Protein AF-0000000078893807 (afdb_homodimer)

Nearest PDB structures (foldseek):
  8wpg-assembly1_A  TM=8.635E-01  e=2.828E-44  Homo sapiens
  5fbk-assembly1_B  TM=8.452E-01  e=8.588E-43  Homo sapiens
  8wpu-assembly1_B  TM=8.422E-01  e=4.289E-43  Homo sapiens
  9c1p-assembly1_A  TM=8.501E-01  e=5.469E-42  Homo sapiens
  7m3e-assembly1_A  TM=8.649E-01  e=1.549E-41  Homo sapiens

Radius of gyration: 30.08 Å; Cα contacts (8 Å, |Δi|>4): 1904; chains: 2; bounding box: 73×76×82 Å

InterPro domains:
  IPR000068 GPCR, family 3, extracellular calcium-sensing receptor-related [PR00592] (181-202)
  IPR000068 GPCR, family 3, extracellular calcium-sensing receptor-related [PR00592] (246-261)
  IPR000068 GPCR, family 3, extracellular calcium-sensing receptor-related [PR00592] (381-398)
  IPR000337 GPCR, family 3 [PR00248] (7-19)
  IPR000337 GPCR, family 3 [PR00248] (107-133)
  IPR000337 GPCR, family 3 [PR00248] (140-159)
  IPR000337 GPCR, family 3 [PR00248] (159-175)
  IPR000337 GPCR, family 3 [PR00248] (175-192)
  IPR001828 Receptor, ligand binding region [PF01094] (32-438)
  IPR028082 Periplasmic binding protein-like I [SSF53822] (4-470)
  IPR050726 Metabotropic Glutamate Receptor [PTHR24060] (4-457)

Organism: Nematostella vectensis (NCBI:txid45351)

Structure (mmCIF, N/CA/C/O backbone):
data_AF-0000000078893807-model_v1
#
loop_
_entity.id
_entity.type
_entity.pdbx_description
1 polymer 'Receptor ligand binding region domain-containing protein'
#
loop_
_atom_site.group_PDB
_atom_site.id
_atom_site.type_symbol
_atom_site.label_atom_id
_atom_site.label_alt_id
_atom_site.label_comp_id
_atom_site.label_asym_id
_atom_site.label_entity_id
_atom_site.label_seq_id
_atom_site.pdbx_PDB_ins_code
_atom_site.Cartn_x
_atom_site.Cartn_y
_atom_site.Cartn_z
_atom_site.occupancy
_atom_site.B_iso_or_equiv
_atom_site.auth_seq_id
_atom_site.auth_comp_id
_atom_site.auth_asym_id
_atom_site.auth_atom_id
_atom_site.pdbx_PDB_model_num
ATOM 1 N N . SER A 1 1 ? -18.938 -17.406 -16.594 1 64.94 1 SER A N 1
ATOM 2 C CA . SER A 1 1 ? -19.125 -16.984 -15.203 1 64.94 1 SER A CA 1
ATOM 3 C C . SER A 1 1 ? -17.781 -16.609 -14.562 1 64.94 1 SER A C 1
ATOM 5 O O . SER A 1 1 ? -16.75 -17.188 -14.898 1 64.94 1 SER A O 1
ATOM 7 N N . ARG A 1 2 ? -17.906 -15.539 -13.648 1 78.19 2 ARG A N 1
ATOM 8 C CA . ARG A 1 2 ? -16.688 -15.117 -12.969 1 78.19 2 ARG A CA 1
ATOM 9 C C . ARG A 1 2 ? -16.5 -15.875 -11.656 1 78.19 2 ARG A C 1
ATOM 11 O O . ARG A 1 2 ? -15.5 -15.695 -10.969 1 78.19 2 ARG A O 1
ATOM 18 N N . THR A 1 3 ? -17.531 -16.688 -11.445 1 87.56 3 THR A N 1
ATOM 19 C CA . THR A 1 3 ? -17.484 -17.391 -10.172 1 87.56 3 THR A CA 1
ATOM 20 C C . THR A 1 3 ? -18.109 -18.781 -10.297 1 87.56 3 THR A C 1
ATOM 22 O O . THR A 1 3 ? -18.953 -19 -11.172 1 87.56 3 THR A O 1
ATOM 25 N N . PHE A 1 4 ? -17.656 -19.781 -9.617 1 88 4 PHE A N 1
ATOM 26 C CA . PHE A 1 4 ? -18.375 -21.016 -9.352 1 88 4 PHE A CA 1
ATOM 27 C C . PHE A 1 4 ? -18.172 -21.469 -7.91 1 88 4 PHE A C 1
ATOM 29 O O . PHE A 1 4 ? -17.281 -20.984 -7.223 1 88 4 PHE A O 1
ATOM 36 N N . PHE A 1 5 ? -19.125 -22.188 -7.414 1 91.06 5 PHE A N 1
ATOM 37 C CA . PHE A 1 5 ? -19.109 -22.5 -5.988 1 91.06 5 PHE A CA 1
ATOM 38 C C . PHE A 1 5 ? -19.672 -23.891 -5.727 1 91.06 5 PHE A C 1
ATOM 40 O O . PHE A 1 5 ? -20.344 -24.469 -6.586 1 91.06 5 PHE A O 1
ATOM 47 N N . GLN A 1 6 ? -19.297 -24.391 -4.738 1 93 6 GLN A N 1
ATOM 48 C CA . GLN A 1 6 ? -19.844 -25.609 -4.133 1 93 6 GLN A CA 1
ATOM 49 C C . GLN A 1 6 ? -20.062 -25.422 -2.633 1 93 6 GLN A C 1
ATOM 51 O O . GLN A 1 6 ? -19.156 -25 -1.917 1 93 6 GLN A O 1
ATOM 56 N N . SER A 1 7 ? -21.188 -25.734 -2.17 1 91.75 7 SER A N 1
ATOM 57 C CA . SER A 1 7 ? -21.547 -25.531 -0.769 1 91.75 7 SER A CA 1
ATOM 58 C C . SER A 1 7 ? -20.922 -26.594 0.12 1 91.75 7 SER A C 1
ATOM 60 O O . SER A 1 7 ? -20.672 -27.719 -0.329 1 91.75 7 SER A O 1
ATOM 62 N N . GLY A 1 8 ? -20.547 -26.266 1.304 1 94.12 8 GLY A N 1
ATOM 63 C CA . GLY A 1 8 ? -20.141 -27.141 2.391 1 94.12 8 GL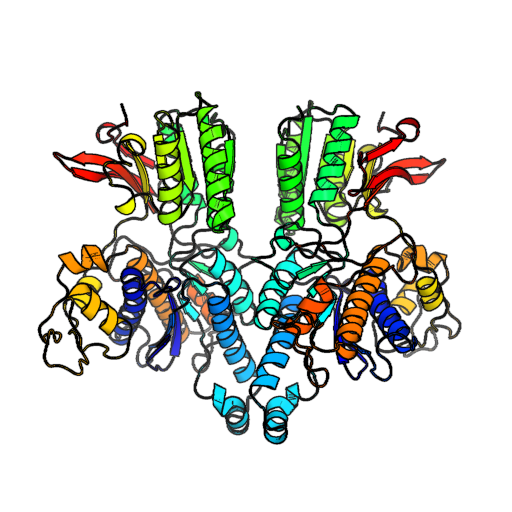Y A CA 1
ATOM 64 C C . GLY A 1 8 ? -20.516 -26.609 3.76 1 94.12 8 GLY A C 1
ATOM 65 O O . GLY A 1 8 ? -21.141 -25.547 3.871 1 94.12 8 GLY A O 1
ATOM 66 N N . ASN A 1 9 ? -20.344 -27.453 4.785 1 94.75 9 ASN A N 1
ATOM 67 C CA . ASN A 1 9 ? -20.562 -26.938 6.137 1 94.75 9 ASN A CA 1
ATOM 68 C C . ASN A 1 9 ? -19.75 -25.672 6.391 1 94.75 9 ASN A C 1
ATOM 70 O O . ASN A 1 9 ? -20.25 -24.75 7.043 1 94.75 9 ASN A O 1
ATOM 74 N N . ILE A 1 10 ? -18.562 -25.688 5.914 1 95.31 10 ILE A N 1
ATOM 75 C CA . ILE A 1 10 ? -17.672 -24.516 5.926 1 95.31 10 ILE A CA 1
ATOM 76 C C . ILE A 1 10 ? -17.219 -24.203 4.504 1 95.31 10 ILE A C 1
ATOM 78 O O . ILE A 1 10 ? -16.781 -25.078 3.768 1 95.31 10 ILE A O 1
ATOM 82 N N . THR A 1 11 ? -17.375 -22.969 4.074 1 95.75 11 THR A N 1
ATOM 83 C CA . THR A 1 11 ? -17 -22.578 2.723 1 95.75 11 THR A CA 1
ATOM 84 C C . THR A 1 11 ? -15.805 -21.609 2.752 1 95.75 11 THR A C 1
ATOM 86 O O . THR A 1 11 ? -15.836 -20.594 3.453 1 95.75 11 THR A O 1
ATOM 89 N N . ILE A 1 12 ? -14.711 -21.953 2.096 1 97.69 12 ILE A N 1
ATOM 90 C CA . ILE A 1 12 ? -13.578 -21.047 1.941 1 97.69 12 ILE A CA 1
ATOM 91 C C . ILE A 1 12 ? -13.578 -20.453 0.538 1 97.69 12 ILE A C 1
ATOM 93 O O . ILE A 1 12 ? -14.258 -20.953 -0.357 1 97.69 12 ILE A O 1
ATOM 97 N N . ALA A 1 13 ? -12.898 -19.375 0.345 1 97.62 13 ALA A N 1
ATOM 98 C CA . ALA A 1 13 ? -12.906 -18.703 -0.953 1 97.62 13 ALA A CA 1
ATOM 99 C C . ALA A 1 13 ? -11.539 -18.766 -1.613 1 97.62 13 ALA A C 1
ATOM 101 O O . ALA A 1 13 ? -10.523 -18.984 -0.941 1 97.62 13 ALA A O 1
ATOM 102 N N . GLY A 1 14 ? -11.531 -18.688 -2.895 1 98 14 GLY A N 1
ATOM 103 C CA . GLY A 1 14 ? -10.312 -18.625 -3.688 1 98 14 GLY A CA 1
ATOM 104 C C . GLY A 1 14 ? -10.367 -17.547 -4.766 1 98 14 GLY A C 1
ATOM 105 O O . GLY A 1 14 ? -11.398 -17.359 -5.398 1 98 14 GLY A O 1
ATOM 106 N N . LEU A 1 15 ? -9.328 -16.812 -4.91 1 97.69 15 LEU A N 1
ATOM 107 C CA . LEU A 1 15 ? -9.188 -15.812 -5.961 1 97.69 15 LEU A CA 1
ATOM 108 C C . LEU A 1 15 ? -8.047 -16.172 -6.906 1 97.69 15 LEU A C 1
ATOM 110 O O . LEU A 1 15 ? -6.898 -16.312 -6.473 1 97.69 15 LEU A O 1
ATOM 114 N N . PHE A 1 16 ? -8.312 -16.344 -8.164 1 97.31 16 PHE A N 1
ATOM 115 C CA . PHE A 1 16 ? -7.355 -16.75 -9.188 1 97.31 16 PHE A CA 1
ATOM 116 C C . PHE A 1 16 ? -7.5 -15.891 -10.438 1 97.31 16 PHE A C 1
ATOM 118 O O . PHE A 1 16 ? -8.609 -15.516 -10.812 1 97.31 16 PHE A O 1
ATOM 125 N N . PRO A 1 17 ? -6.426 -15.547 -11.031 1 95.19 17 PRO A N 1
ATOM 126 C CA . PRO A 1 17 ? -6.523 -14.734 -12.25 1 95.19 17 PRO A CA 1
ATOM 127 C C . PRO A 1 17 ? -6.727 -15.57 -13.508 1 95.19 17 PRO A C 1
ATOM 129 O O . PRO A 1 17 ? -5.914 -15.508 -14.43 1 95.19 17 PRO A O 1
ATOM 132 N N . VAL A 1 18 ? -7.832 -16.219 -13.578 1 95.75 18 VAL A N 1
ATOM 133 C CA . VAL A 1 18 ? -8.148 -17.094 -14.703 1 95.75 18 VAL A CA 1
ATOM 134 C C . VAL A 1 18 ? -8.141 -16.281 -16 1 95.75 18 VAL A C 1
ATOM 136 O O . VAL A 1 18 ? -7.746 -16.797 -17.047 1 95.75 18 VAL A O 1
ATOM 139 N N . HIS A 1 19 ? -8.578 -15.094 -15.875 1 93.38 19 HIS A N 1
ATOM 140 C CA . HIS A 1 19 ? -8.461 -14.148 -16.984 1 93.38 19 HIS A CA 1
ATOM 141 C C . HIS A 1 19 ? -7.547 -12.984 -16.609 1 93.38 19 HIS A C 1
ATOM 143 O O . HIS A 1 19 ? -7.488 -12.57 -15.453 1 93.38 19 HIS A O 1
ATOM 149 N N . VAL A 1 20 ? -6.793 -12.477 -17.562 1 89.31 20 VAL A N 1
ATOM 150 C CA . VAL A 1 20 ? -6.043 -11.227 -17.484 1 89.31 20 VAL A CA 1
ATOM 151 C C . VAL A 1 20 ? -6.477 -10.297 -18.625 1 89.31 20 VAL A C 1
ATOM 153 O O . VAL A 1 20 ? -6.176 -10.555 -19.797 1 89.31 20 VAL A O 1
ATOM 156 N N . GLY A 1 21 ? -7.137 -9.289 -18.297 1 83.62 21 GLY A N 1
ATOM 157 C CA . GLY A 1 21 ? -7.84 -8.562 -19.344 1 83.62 21 GLY A CA 1
ATOM 158 C C . GLY A 1 21 ? -8.875 -9.406 -20.062 1 83.62 21 GLY A C 1
ATOM 159 O O . GLY A 1 21 ? -9.742 -10.008 -19.438 1 83.62 21 GLY A O 1
ATOM 160 N N . SER A 1 22 ? -8.695 -9.484 -21.359 1 86.5 22 SER A N 1
ATOM 161 C CA . SER A 1 22 ? -9.602 -10.297 -22.172 1 86.5 22 SER A CA 1
ATOM 162 C C . SER A 1 22 ? -9.016 -11.68 -22.438 1 86.5 22 SER A C 1
ATOM 164 O O . SER A 1 22 ? -9.68 -12.531 -23.031 1 86.5 22 SER A O 1
ATOM 166 N N . ASP A 1 23 ? -7.875 -11.945 -21.859 1 91.25 23 ASP A N 1
ATOM 167 C CA . ASP A 1 23 ? -7.168 -13.172 -22.203 1 91.25 23 ASP A CA 1
ATOM 168 C C . ASP A 1 23 ? -7.465 -14.273 -21.188 1 91.25 23 ASP A C 1
ATOM 170 O O . ASP A 1 23 ? -7.328 -14.07 -19.984 1 91.25 23 ASP A O 1
ATOM 174 N N . PHE A 1 24 ? -7.84 -15.406 -21.703 1 94 24 PHE A N 1
ATOM 175 C CA . PHE A 1 24 ? -7.996 -16.609 -20.906 1 94 24 PHE A CA 1
ATOM 176 C C . PHE A 1 24 ? -6.648 -17.281 -20.672 1 94 24 PHE A C 1
ATOM 178 O O . PHE A 1 24 ? -5.867 -17.469 -21.609 1 94 24 PHE A O 1
ATOM 185 N N . ARG A 1 25 ? -6.391 -17.625 -19.375 1 93.88 25 ARG A N 1
ATOM 186 C CA . ARG A 1 25 ? -5.133 -18.266 -19 1 93.88 25 ARG A CA 1
ATOM 187 C C . ARG A 1 25 ? -5.379 -19.656 -18.422 1 93.88 25 ARG A C 1
ATOM 189 O O . ARG A 1 25 ? -5.691 -19.781 -17.234 1 93.88 25 ARG A O 1
ATOM 196 N N . SER A 1 26 ? -5.086 -20.625 -19.156 1 96.06 26 SER A N 1
ATOM 197 C CA . SER A 1 26 ? -5.414 -22 -18.781 1 96.06 26 SER A CA 1
ATOM 198 C C . SER A 1 26 ? -4.625 -22.438 -17.547 1 96.06 26 SER A C 1
ATOM 200 O O . SER A 1 26 ? -5.125 -23.219 -16.734 1 96.06 26 SER A O 1
ATOM 202 N N . LYS A 1 27 ? -3.426 -21.953 -17.359 1 94.62 27 LYS A N 1
ATOM 203 C CA . LYS A 1 27 ? -2.633 -22.344 -16.203 1 94.62 27 LYS A CA 1
ATOM 204 C C . LYS A 1 27 ? -3.246 -21.797 -14.914 1 94.62 27 LYS A C 1
ATOM 206 O O . LYS A 1 27 ? -3.193 -22.453 -13.867 1 94.62 27 LYS A O 1
ATOM 211 N N . TYR A 1 28 ? -3.807 -20.656 -14.992 1 95.44 28 TYR A N 1
ATOM 212 C CA . TYR A 1 28 ? -4.461 -20.078 -13.82 1 95.44 28 TYR A CA 1
ATOM 213 C C . TYR A 1 28 ? -5.797 -20.766 -13.562 1 95.44 28 TYR A C 1
ATOM 215 O O . TYR A 1 28 ? -6.215 -20.906 -12.406 1 95.44 28 TYR A O 1
ATOM 223 N N . MET A 1 29 ? -6.473 -21.172 -14.641 1 96.19 29 MET A N 1
ATOM 224 C CA . MET A 1 29 ? -7.641 -22.031 -14.461 1 96.19 29 MET A CA 1
ATOM 225 C C . MET A 1 29 ? -7.27 -23.297 -13.695 1 96.19 29 MET A C 1
ATOM 227 O O . MET A 1 29 ? -8.008 -23.719 -12.805 1 96.19 29 MET A O 1
ATOM 231 N N . ALA A 1 30 ? -6.148 -23.844 -14.094 1 97.44 30 ALA A N 1
ATOM 232 C CA . ALA A 1 30 ? -5.68 -25.062 -13.438 1 97.44 30 ALA A CA 1
ATOM 233 C C . ALA A 1 30 ? -5.355 -24.797 -11.969 1 97.44 30 ALA A C 1
ATOM 235 O O . ALA A 1 30 ? -5.523 -25.688 -11.125 1 97.44 30 ALA A O 1
ATOM 236 N N . LEU A 1 31 ? -4.902 -23.594 -11.625 1 97.81 31 LEU A N 1
ATOM 237 C CA . LEU A 1 31 ? -4.68 -23.25 -10.227 1 97.81 31 LEU A CA 1
ATOM 238 C C . LEU A 1 31 ? -5.996 -23.234 -9.453 1 97.81 31 LEU A C 1
ATOM 240 O O . LEU A 1 31 ? -6.059 -23.734 -8.32 1 97.81 31 LEU A O 1
ATOM 244 N N . ALA A 1 32 ? -6.996 -22.625 -10.039 1 97.56 32 ALA A N 1
ATOM 245 C CA . ALA A 1 32 ? -8.32 -22.656 -9.422 1 97.56 32 ALA A CA 1
ATOM 246 C C . ALA A 1 32 ? -8.797 -24.094 -9.211 1 97.56 32 ALA A C 1
ATOM 248 O O . ALA A 1 32 ? -9.344 -24.422 -8.156 1 97.56 32 ALA A O 1
ATOM 249 N N . GLU A 1 33 ? -8.531 -24.906 -10.219 1 97.62 33 GLU A N 1
ATOM 250 C CA . GLU A 1 33 ? -8.945 -26.297 -10.125 1 97.62 33 GLU A CA 1
ATOM 251 C C . GLU A 1 33 ? -8.156 -27.047 -9.047 1 97.62 33 GLU A C 1
ATOM 253 O O . GLU A 1 33 ? -8.656 -27.984 -8.438 1 97.62 33 GLU A O 1
ATOM 258 N N . ALA A 1 34 ? -6.91 -26.641 -8.844 1 98.5 34 ALA A N 1
ATOM 259 C CA . ALA A 1 34 ? -6.117 -27.234 -7.77 1 98.5 34 ALA A CA 1
ATOM 260 C C . ALA A 1 34 ? -6.793 -27.031 -6.414 1 98.5 34 ALA A C 1
ATOM 262 O O . ALA A 1 34 ? -6.73 -27.906 -5.547 1 98.5 34 ALA A O 1
ATOM 263 N N . MET A 1 35 ? -7.41 -25.906 -6.207 1 98.62 35 MET A N 1
ATOM 264 C CA . MET A 1 35 ? -8.164 -25.672 -4.98 1 98.62 35 MET A CA 1
ATOM 265 C C . MET A 1 35 ? -9.359 -26.609 -4.895 1 98.62 35 MET A C 1
ATOM 267 O O . MET A 1 35 ? -9.625 -27.203 -3.842 1 98.62 35 MET A O 1
ATOM 271 N N . VAL A 1 36 ? -10.062 -26.766 -5.988 1 98 36 VAL A N 1
ATOM 272 C CA . VAL A 1 36 ? -11.211 -27.656 -6.035 1 98 36 VAL A CA 1
ATOM 273 C C . VAL A 1 36 ? -10.766 -29.078 -5.707 1 98 36 VAL A C 1
ATOM 275 O O . VAL A 1 36 ? -11.383 -29.75 -4.871 1 98 36 VAL A O 1
ATOM 278 N N . PHE A 1 37 ? -9.711 -29.5 -6.375 1 98.31 37 PHE A N 1
ATOM 279 C CA . PHE A 1 37 ? -9.133 -30.828 -6.148 1 98.31 37 PHE A CA 1
ATOM 280 C C . PHE A 1 37 ? -8.797 -31.016 -4.676 1 98.31 37 PHE A C 1
ATOM 282 O O . PHE A 1 37 ? -9.148 -32.031 -4.086 1 98.31 37 PHE A O 1
ATOM 289 N N . ALA A 1 38 ? -8.117 -30 -4.062 1 98.81 38 ALA A N 1
ATOM 290 C CA . ALA A 1 38 ? -7.684 -30.109 -2.672 1 98.81 38 ALA A CA 1
ATOM 291 C C . ALA A 1 38 ? -8.883 -30.188 -1.731 1 98.81 38 ALA A C 1
ATOM 293 O O . ALA A 1 38 ? -8.883 -30.984 -0.79 1 98.81 38 ALA A O 1
ATOM 294 N N . VAL A 1 39 ? -9.898 -29.375 -1.963 1 98.69 39 VAL A N 1
ATOM 295 C CA . VAL A 1 39 ? -11.109 -29.406 -1.149 1 98.69 39 VAL A CA 1
ATOM 296 C C . VAL A 1 39 ? -11.758 -30.781 -1.237 1 98.69 39 VAL A C 1
ATOM 298 O O . VAL A 1 39 ? -12.156 -31.359 -0.219 1 98.69 39 VAL A O 1
ATOM 301 N N . ASN A 1 40 ? -11.82 -31.328 -2.463 1 98 40 ASN A N 1
ATOM 302 C CA . ASN A 1 40 ? -12.391 -32.656 -2.658 1 98 40 ASN A CA 1
ATOM 303 C C . ASN A 1 40 ? -11.602 -33.719 -1.912 1 98 40 ASN A C 1
ATOM 305 O O . ASN A 1 40 ? -12.18 -34.625 -1.314 1 98 40 ASN A O 1
ATOM 309 N N . GLU A 1 41 ? -10.297 -33.625 -2.02 1 98.38 41 GLU A N 1
ATOM 310 C CA . GLU A 1 41 ? -9.445 -34.625 -1.345 1 98.38 41 GLU A CA 1
ATOM 311 C C . GLU A 1 41 ? -9.617 -34.531 0.17 1 98.38 41 GLU A C 1
ATOM 313 O O . GLU A 1 41 ? -9.617 -35.562 0.85 1 98.38 41 GLU A O 1
ATOM 318 N N . VAL A 1 42 ? -9.742 -33.344 0.719 1 98.38 42 VAL A N 1
ATOM 319 C CA . VAL A 1 42 ? -9.992 -33.156 2.145 1 98.38 42 VAL A CA 1
ATOM 320 C C . VAL A 1 42 ? -11.312 -33.844 2.527 1 98.38 42 VAL A C 1
ATOM 322 O O . VAL A 1 42 ? -11.375 -34.531 3.529 1 98.38 42 VAL A O 1
ATOM 325 N N . ASN A 1 43 ? -12.32 -33.656 1.734 1 98.38 43 ASN A N 1
ATOM 326 C CA . ASN A 1 43 ? -13.648 -34.188 2.02 1 98.38 43 ASN A CA 1
ATOM 327 C C . ASN A 1 43 ? -13.656 -35.719 1.95 1 98.38 43 ASN A C 1
ATOM 329 O O . ASN A 1 43 ? -14.477 -36.375 2.596 1 98.38 43 ASN A O 1
ATOM 333 N N . LYS A 1 44 ? -12.766 -36.281 1.185 1 97.44 44 LYS A N 1
ATOM 334 C CA . LYS A 1 44 ? -12.695 -37.719 1.013 1 97.44 44 LYS A CA 1
ATOM 335 C C . LYS A 1 44 ? -11.922 -38.375 2.156 1 97.44 44 LYS A C 1
ATOM 337 O O . LYS A 1 44 ? -12.039 -39.594 2.389 1 97.44 44 LYS A O 1
ATOM 342 N N . ASP A 1 45 ? -11.062 -37.625 2.793 1 96.69 45 ASP A N 1
ATOM 343 C CA . ASP A 1 45 ? -10.219 -38.156 3.857 1 96.69 45 ASP A CA 1
ATOM 344 C C . ASP A 1 45 ? -10.977 -38.219 5.184 1 96.69 45 ASP A C 1
ATOM 346 O O . ASP A 1 45 ? -11.273 -37.156 5.773 1 96.69 45 ASP A O 1
ATOM 350 N N . PRO A 1 46 ? -11.242 -39.312 5.699 1 95.38 46 PRO A N 1
ATOM 351 C CA . PRO A 1 46 ? -12.016 -39.406 6.938 1 95.38 46 PRO A CA 1
ATOM 352 C C . PRO A 1 46 ? -11.234 -38.938 8.164 1 95.38 46 PRO A C 1
ATOM 354 O O . PRO A 1 46 ? -11.812 -38.75 9.234 1 95.38 46 PRO A O 1
ATOM 357 N N . ASN A 1 47 ? -9.984 -38.75 8.008 1 95.5 47 ASN A N 1
ATOM 358 C CA . ASN A 1 47 ? -9.156 -38.375 9.141 1 95.5 47 ASN A CA 1
ATOM 359 C C . ASN A 1 47 ? -9.086 -36.844 9.297 1 95.5 47 ASN A C 1
ATOM 361 O O . ASN A 1 47 ? -8.625 -36.344 10.32 1 95.5 47 ASN A O 1
ATOM 365 N N . ILE A 1 48 ? -9.539 -36.094 8.297 1 97.12 48 ILE A N 1
ATOM 366 C CA . ILE A 1 48 ? -9.547 -34.625 8.336 1 97.12 48 ILE A CA 1
ATOM 367 C C . ILE A 1 48 ? -10.984 -34.125 8.297 1 97.12 48 ILE A C 1
ATOM 369 O O . ILE A 1 48 ? -11.688 -34.312 7.293 1 97.12 48 ILE A O 1
ATOM 373 N N . LEU A 1 49 ? -11.406 -33.438 9.352 1 95.62 49 LEU A N 1
ATOM 374 C CA . LEU A 1 49 ? -12.727 -32.844 9.461 1 95.62 49 LEU A CA 1
ATOM 375 C C . LEU A 1 49 ? -13.82 -33.906 9.273 1 95.62 49 LEU A C 1
ATOM 377 O O . LEU A 1 49 ? -14.688 -33.75 8.406 1 95.62 49 LEU A O 1
ATOM 381 N N . PRO A 1 50 ? -13.719 -34.875 10.148 1 94.56 50 PRO A N 1
ATOM 382 C CA . PRO A 1 50 ? -14.773 -35.875 10.008 1 94.56 50 PRO A CA 1
ATOM 383 C C . PRO A 1 50 ? -16.172 -35.312 10.18 1 94.56 50 PRO A C 1
ATOM 385 O O . PRO A 1 50 ? -16.406 -34.5 11.102 1 94.56 50 PRO A O 1
ATOM 388 N N . ASN A 1 51 ? -17.094 -35.594 9.25 1 92.44 51 ASN A N 1
ATOM 389 C CA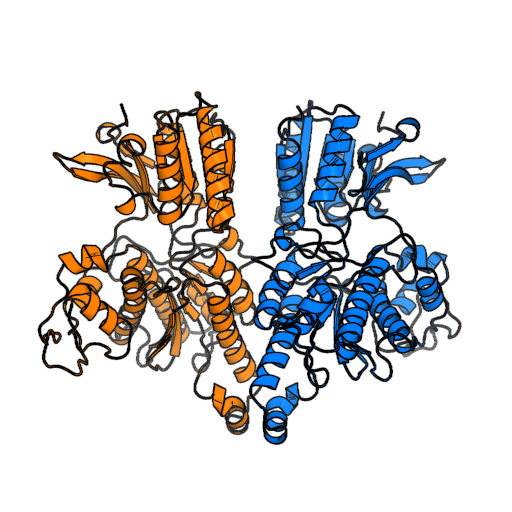 . ASN A 1 51 ? -18.5 -35.219 9.266 1 92.44 51 ASN A CA 1
ATOM 390 C C . ASN A 1 51 ? -18.688 -33.719 8.984 1 92.44 51 ASN A C 1
ATOM 392 O O . ASN A 1 51 ? -19.75 -33.156 9.273 1 92.44 51 ASN A O 1
ATOM 396 N N . VAL A 1 52 ? -17.703 -33.062 8.609 1 95.5 52 VAL A N 1
ATOM 397 C CA . VAL A 1 52 ? -17.766 -31.656 8.195 1 95.5 52 VAL A CA 1
ATOM 398 C C . VAL A 1 52 ? -17.266 -31.531 6.758 1 95.5 52 VAL A C 1
ATOM 400 O O . VAL A 1 52 ? -16.141 -31.906 6.445 1 95.5 52 VAL A O 1
ATOM 403 N N . SER A 1 53 ? -18.047 -31.016 5.91 1 96.62 53 SER A N 1
ATOM 404 C CA . SER A 1 53 ? -17.656 -30.844 4.516 1 96.62 53 SER A CA 1
ATOM 405 C C . SER A 1 53 ? -17.125 -29.438 4.254 1 96.62 53 SER A C 1
ATOM 407 O O . SER A 1 53 ? -17.672 -28.453 4.777 1 96.62 53 SER A O 1
ATOM 409 N N . LEU A 1 54 ? -16.078 -29.406 3.463 1 97.19 54 LEU A N 1
ATOM 410 C CA . LEU A 1 54 ? -15.594 -28.125 2.977 1 97.19 54 LEU A CA 1
ATOM 411 C C . LEU A 1 54 ? -16.219 -27.766 1.634 1 97.19 54 LEU A C 1
ATOM 413 O O . LEU A 1 54 ? -16.406 -28.641 0.78 1 97.19 54 LEU A O 1
ATOM 417 N N . GLY A 1 55 ? -16.688 -26.562 1.501 1 96.81 55 GLY A N 1
ATOM 418 C CA . GLY A 1 55 ? -17.078 -25.984 0.227 1 96.81 55 GLY A CA 1
ATOM 419 C C . GLY A 1 55 ? -16.109 -24.922 -0.271 1 96.81 55 GLY A C 1
ATOM 420 O O . GLY A 1 55 ? -15.086 -24.672 0.367 1 96.81 55 GLY A O 1
ATOM 421 N N . PHE A 1 56 ? -16.391 -24.406 -1.477 1 96.94 56 PHE A N 1
ATOM 422 C CA . PHE A 1 56 ? -15.539 -23.359 -2.006 1 96.94 56 PHE A CA 1
ATOM 423 C C . PHE A 1 56 ? -16.344 -22.359 -2.826 1 96.94 56 PHE A C 1
ATOM 425 O O . PHE A 1 56 ? -17.406 -22.703 -3.361 1 96.94 56 PHE A O 1
ATOM 432 N N . GLU A 1 57 ? -15.938 -21.141 -2.811 1 96 57 GLU A N 1
ATOM 433 C CA . GLU A 1 57 ? -16.312 -20.094 -3.758 1 96 57 GLU A CA 1
ATOM 434 C C . GLU A 1 57 ? -15.086 -19.562 -4.5 1 96 57 GLU A C 1
ATOM 436 O O . GLU A 1 57 ? -14.203 -18.953 -3.893 1 96 57 GLU A O 1
ATOM 441 N N . ILE A 1 58 ? -15.016 -19.797 -5.758 1 96.56 58 ILE A N 1
ATOM 442 C CA . ILE A 1 58 ? -13.859 -19.391 -6.551 1 96.56 58 ILE A CA 1
ATOM 443 C C . ILE A 1 58 ? -14.211 -18.172 -7.406 1 96.56 58 ILE A C 1
ATOM 445 O O . ILE A 1 58 ? -15.242 -18.156 -8.078 1 96.56 58 ILE A O 1
ATOM 449 N N . TYR A 1 59 ? -13.359 -17.188 -7.324 1 95.56 59 TYR A N 1
ATOM 450 C CA . TYR A 1 59 ? -13.57 -15.938 -8.047 1 95.56 59 TYR A CA 1
ATOM 451 C C . TYR A 1 59 ? -12.438 -15.68 -9.031 1 95.56 59 TYR A C 1
ATOM 453 O O . TYR A 1 59 ? -11.266 -15.906 -8.711 1 95.56 59 TYR A O 1
ATOM 461 N N . ASP A 1 60 ? -12.797 -15.281 -10.234 1 95.06 60 ASP A N 1
ATOM 462 C CA . ASP A 1 60 ? -11.82 -14.758 -11.188 1 95.06 60 ASP A CA 1
ATOM 463 C C . ASP A 1 60 ? -11.422 -13.328 -10.828 1 95.06 60 ASP A C 1
ATOM 465 O O . ASP A 1 60 ? -12.234 -12.406 -10.898 1 95.06 60 ASP A O 1
ATOM 469 N N . SER A 1 61 ? -10.172 -13.141 -10.508 1 93.44 61 SER A N 1
ATOM 470 C CA . SER A 1 61 ? -9.711 -11.82 -10.086 1 93.44 61 SER A CA 1
ATOM 471 C C . SER A 1 61 ? -9.289 -10.977 -11.281 1 93.44 61 SER A C 1
ATOM 473 O O . SER A 1 61 ? -9.117 -9.758 -11.156 1 93.44 61 SER A O 1
ATOM 475 N N . PHE A 1 62 ? -9.078 -11.641 -12.5 1 92.31 62 PHE A N 1
ATOM 476 C CA . PHE A 1 62 ? -8.672 -10.977 -13.734 1 92.31 62 PHE A CA 1
ATOM 477 C C . PHE A 1 62 ? -7.336 -10.266 -13.547 1 92.31 62 PHE A C 1
ATOM 479 O O . PHE A 1 62 ? -7.008 -9.344 -14.305 1 92.31 62 PHE A O 1
ATOM 486 N N . LEU A 1 63 ? -6.664 -10.648 -12.477 1 90.12 63 LEU A N 1
ATOM 487 C CA . LEU A 1 63 ? -5.441 -9.938 -12.117 1 90.12 63 LEU A CA 1
ATOM 488 C C . LEU A 1 63 ? -5.691 -8.438 -12 1 90.12 63 LEU A C 1
ATOM 490 O O . LEU A 1 63 ? -4.859 -7.633 -12.43 1 90.12 63 LEU A O 1
ATOM 494 N N . ASN A 1 64 ? -6.836 -8.094 -11.633 1 89.31 64 ASN A N 1
ATOM 495 C CA . ASN A 1 64 ? -7.297 -6.719 -11.484 1 89.31 64 ASN A CA 1
ATOM 496 C C . ASN A 1 64 ? -7.434 -6.328 -10.016 1 89.31 64 ASN A C 1
ATOM 498 O O . ASN A 1 64 ? -8.289 -6.859 -9.305 1 89.31 64 ASN A O 1
ATOM 502 N N . PRO A 1 65 ? -6.625 -5.359 -9.602 1 88.62 65 PRO A N 1
ATOM 503 C CA . PRO A 1 65 ? -6.656 -4.98 -8.188 1 88.62 65 PRO A CA 1
ATOM 504 C C . PRO A 1 65 ? -8.047 -4.559 -7.719 1 88.62 65 PRO A C 1
ATOM 506 O O . PRO A 1 65 ? -8.453 -4.891 -6.602 1 88.62 65 PRO A O 1
ATOM 509 N N . ARG A 1 66 ? -8.766 -3.854 -8.555 1 85 66 ARG A N 1
ATOM 510 C CA . ARG A 1 66 ? -10.094 -3.385 -8.18 1 85 66 ARG A CA 1
ATOM 511 C C . ARG A 1 66 ? -11.047 -4.559 -7.957 1 85 66 ARG A C 1
ATOM 513 O O . ARG A 1 66 ? -11.789 -4.582 -6.973 1 85 66 ARG A O 1
ATOM 520 N N . LEU A 1 67 ? -11.047 -5.512 -8.852 1 89.94 67 LEU A N 1
ATOM 521 C CA . LEU A 1 67 ? -11.922 -6.668 -8.711 1 89.94 67 LEU A CA 1
ATOM 522 C C . LEU A 1 67 ? -11.547 -7.488 -7.484 1 89.94 67 LEU A C 1
ATOM 524 O O . LEU A 1 67 ? -12.422 -8.008 -6.789 1 89.94 67 LEU A O 1
ATOM 528 N N . GLY A 1 68 ? -10.234 -7.621 -7.25 1 93.19 68 GLY A N 1
ATOM 529 C CA . GLY A 1 68 ? -9.789 -8.273 -6.027 1 93.19 68 GLY A CA 1
ATOM 530 C C . GLY A 1 68 ? -10.305 -7.605 -4.77 1 93.19 68 GLY A C 1
ATOM 531 O O . GLY A 1 68 ? -10.812 -8.273 -3.867 1 93.19 68 GLY A O 1
ATOM 532 N N . MET A 1 69 ? -10.273 -6.32 -4.727 1 90.88 69 MET A N 1
ATOM 533 C CA . MET A 1 69 ? -10.711 -5.547 -3.57 1 90.88 69 MET A CA 1
ATOM 534 C C . MET A 1 69 ? -12.227 -5.66 -3.385 1 90.88 69 MET A C 1
ATOM 536 O O . MET A 1 69 ? -12.711 -5.781 -2.258 1 90.88 69 MET A O 1
ATOM 540 N N . GLU A 1 70 ? -12.969 -5.605 -4.465 1 88.62 70 GLU A N 1
ATOM 541 C CA . GLU A 1 70 ? -14.422 -5.754 -4.391 1 88.62 70 GLU A CA 1
ATOM 542 C C . GLU A 1 70 ? -14.812 -7.098 -3.789 1 88.62 70 GLU A C 1
ATOM 544 O O . GLU A 1 70 ? -15.734 -7.176 -2.975 1 88.62 70 GLU A O 1
ATOM 549 N N . THR A 1 71 ? -14.102 -8.102 -4.199 1 93 71 THR A N 1
ATOM 550 C CA . THR A 1 71 ? -14.375 -9.43 -3.67 1 93 71 THR A CA 1
ATOM 551 C C . THR A 1 71 ? -14.023 -9.508 -2.188 1 93 71 THR A C 1
ATOM 553 O O . THR A 1 71 ? -14.789 -10.062 -1.392 1 93 71 THR A O 1
ATOM 556 N N . ALA A 1 72 ? -12.859 -8.938 -1.823 1 94.06 72 ALA A N 1
ATOM 557 C CA . ALA A 1 72 ? -12.461 -8.898 -0.419 1 94.06 72 ALA A CA 1
ATOM 558 C C . ALA A 1 72 ? -13.477 -8.125 0.42 1 94.06 72 ALA A C 1
ATOM 560 O O . ALA A 1 72 ? -13.797 -8.531 1.54 1 94.06 72 ALA A O 1
ATOM 561 N N . LEU A 1 73 ? -13.961 -7.047 -0.127 1 90.12 73 LEU A N 1
ATOM 562 C CA . LEU A 1 73 ? -14.969 -6.238 0.555 1 90.12 73 LEU A CA 1
ATOM 563 C C . LEU A 1 73 ? -16.234 -7.043 0.797 1 90.12 73 LEU A C 1
ATOM 565 O O . LEU A 1 73 ? -16.859 -6.918 1.851 1 90.12 73 LEU A O 1
ATOM 569 N N . GLU A 1 74 ? -16.594 -7.793 -0.178 1 89.31 74 GLU A N 1
ATOM 570 C CA . GLU A 1 74 ? -17.766 -8.656 -0.016 1 89.31 74 GLU A CA 1
ATOM 571 C C . GLU A 1 74 ? -17.578 -9.609 1.163 1 89.31 74 GLU A C 1
ATOM 573 O O . GLU A 1 74 ? -18.516 -9.805 1.953 1 89.31 74 GLU A O 1
ATOM 578 N N . PHE A 1 75 ? -16.422 -10.18 1.28 1 93.25 75 PHE A N 1
ATOM 579 C CA . PHE A 1 75 ? -16.156 -11.117 2.363 1 93.25 75 PHE A CA 1
ATOM 580 C C . PHE A 1 75 ? -16.219 -10.414 3.715 1 93.25 75 PHE A C 1
ATOM 582 O O . PHE A 1 75 ? -16.781 -10.953 4.672 1 93.25 75 PHE A O 1
ATOM 589 N N . VAL A 1 76 ? -15.672 -9.234 3.781 1 91.62 76 VAL A N 1
ATOM 590 C CA . VAL A 1 76 ? -15.664 -8.445 5.012 1 91.62 76 VAL A CA 1
ATOM 591 C C . VAL A 1 76 ? -17.109 -8.102 5.406 1 91.62 76 VAL A C 1
ATOM 593 O O . VAL A 1 76 ? -17.484 -8.242 6.566 1 91.62 76 VAL A O 1
ATOM 596 N N . ASN A 1 77 ? -17.875 -7.707 4.441 1 86.25 77 ASN A N 1
ATOM 597 C CA . ASN A 1 77 ? -19.266 -7.32 4.695 1 86.25 77 ASN A CA 1
ATOM 598 C C . ASN A 1 77 ? -20.094 -8.516 5.148 1 86.25 77 ASN A C 1
ATOM 600 O O . ASN A 1 77 ? -20.984 -8.375 5.996 1 86.25 77 ASN A O 1
ATOM 604 N N . ARG A 1 78 ? -19.828 -9.641 4.559 1 86.81 78 ARG A N 1
ATOM 605 C CA . ARG A 1 78 ? -20.547 -10.844 4.957 1 86.81 78 ARG A CA 1
ATOM 606 C C . ARG A 1 78 ? -20.344 -11.148 6.434 1 86.81 78 ARG A C 1
ATOM 608 O O . ARG A 1 78 ? -21.281 -11.531 7.137 1 86.81 78 ARG A O 1
ATOM 615 N N . VAL A 1 79 ? -19.094 -11.008 6.922 1 86.19 79 VAL A N 1
ATOM 616 C CA . VAL A 1 79 ? -18.797 -11.242 8.336 1 86.19 79 VAL A CA 1
ATOM 617 C C . VAL A 1 79 ? -19.484 -10.172 9.188 1 86.19 79 VAL A C 1
ATOM 619 O O . VAL A 1 79 ? -20.141 -10.484 10.172 1 86.19 79 VAL A O 1
ATOM 622 N N . LYS A 1 80 ? -19.391 -8.914 8.805 1 78.38 80 LYS A N 1
ATOM 623 C CA . LYS A 1 80 ? -19.922 -7.789 9.562 1 78.38 80 LYS A CA 1
ATOM 624 C C . LYS A 1 80 ? -21.438 -7.887 9.703 1 78.38 80 LYS A C 1
ATOM 626 O O . LYS A 1 80 ? -21.969 -7.66 10.789 1 78.38 80 LYS A O 1
ATOM 631 N N . PHE A 1 81 ? -22.078 -8.258 8.727 1 74.44 81 PHE A N 1
ATOM 632 C CA . PHE A 1 81 ? -23.531 -8.266 8.727 1 74.44 81 PHE A CA 1
ATOM 633 C C . PHE A 1 81 ? -24.078 -9.5 9.43 1 74.44 81 PHE A C 1
ATOM 635 O O . PHE A 1 81 ? -25.156 -9.461 10.016 1 74.44 81 PHE A O 1
ATOM 642 N N . THR A 1 82 ? -23.359 -10.523 9.312 1 73.5 82 THR A N 1
ATOM 643 C CA . THR A 1 82 ? -23.766 -11.711 10.062 1 73.5 82 THR A CA 1
ATOM 644 C C . THR A 1 82 ? -23.672 -11.453 11.562 1 73.5 82 THR A C 1
ATOM 646 O O . THR A 1 82 ? -24.5 -11.938 12.336 1 73.5 82 THR A O 1
ATOM 649 N N . SER A 1 83 ? -22.734 -10.68 11.984 1 68.75 83 SER A N 1
ATOM 650 C CA . SER A 1 83 ? -22.547 -10.367 13.391 1 68.75 83 SER A CA 1
ATOM 651 C C . SER A 1 83 ? -23.609 -9.375 13.875 1 68.75 83 SER A C 1
ATOM 653 O O . SER A 1 83 ? -24.016 -9.406 15.039 1 68.75 83 SER A O 1
ATOM 655 N N . MET A 1 84 ? -24.016 -8.508 13.117 1 63.06 84 MET A N 1
ATOM 656 C CA . MET A 1 84 ? -24.969 -7.461 13.477 1 63.06 84 MET A CA 1
ATOM 657 C C . MET A 1 84 ? -26.375 -8.031 13.625 1 63.06 84 MET A C 1
ATOM 659 O O . MET A 1 84 ? -27.156 -7.562 14.453 1 63.06 84 MET A O 1
ATOM 663 N N . TYR A 1 85 ? -26.734 -8.945 12.805 1 55.62 85 TYR A N 1
ATOM 664 C CA . TYR A 1 85 ? -28.125 -9.414 12.82 1 55.62 85 TYR A CA 1
ATOM 665 C C . TYR A 1 85 ? -28.234 -10.75 13.539 1 55.62 85 TYR A C 1
ATOM 667 O O . TYR A 1 85 ? -27.828 -11.789 13.008 1 55.62 85 TYR A O 1
ATOM 675 N N . ASN A 1 86 ? -27.938 -10.805 14.82 1 49.25 86 ASN A N 1
ATOM 676 C CA . ASN A 1 86 ? -28.141 -12.031 15.578 1 49.25 86 ASN A CA 1
ATOM 677 C C . ASN A 1 86 ? -29.469 -12.703 15.203 1 49.25 86 ASN A C 1
ATOM 679 O O . ASN A 1 86 ? -29.641 -13.898 15.438 1 49.25 86 ASN A O 1
ATOM 683 N N . ASP A 1 87 ? -30.641 -12.062 15.18 1 43.16 87 ASP A N 1
ATOM 684 C CA . ASP A 1 87 ? -31.953 -12.672 14.922 1 43.16 87 ASP A CA 1
ATOM 685 C C . ASP A 1 87 ? -32.094 -13.039 13.445 1 43.16 87 ASP A C 1
ATOM 687 O O . ASP A 1 87 ? -32.094 -12.156 12.578 1 43.16 87 ASP A O 1
ATOM 691 N N . LYS A 1 88 ? -32.031 -14.273 13.195 1 44.72 88 LYS A N 1
ATOM 692 C CA . LYS A 1 88 ? -31.984 -14.984 11.922 1 44.72 88 LYS A CA 1
ATOM 693 C C . LYS A 1 88 ? -33.062 -14.461 10.969 1 44.72 88 LYS A C 1
ATOM 695 O O . LYS A 1 88 ? -32.812 -14.359 9.758 1 44.72 88 LYS A O 1
ATOM 700 N N . ASP A 1 89 ? -34.062 -14.211 11.5 1 42.75 89 ASP A N 1
ATOM 701 C CA . ASP A 1 89 ? -35.25 -13.906 10.703 1 42.75 89 ASP A CA 1
ATOM 702 C C . ASP A 1 89 ? -35.125 -12.516 10.086 1 42.75 89 ASP A C 1
ATOM 704 O O . ASP A 1 89 ? -35.469 -12.32 8.914 1 42.75 89 ASP A O 1
ATOM 708 N N . LYS A 1 90 ? -34.906 -11.562 10.781 1 44.06 90 LYS A N 1
ATOM 709 C CA . LYS A 1 90 ? -34.875 -10.188 10.289 1 44.06 90 LYS A CA 1
ATOM 710 C C . LYS A 1 90 ? -33.625 -9.922 9.445 1 44.06 90 LYS A C 1
ATOM 712 O O . LYS A 1 90 ? -33.688 -9.141 8.492 1 44.06 90 LYS A O 1
ATOM 717 N N . SER A 1 91 ? -32.5 -10.578 9.82 1 43.91 91 SER A N 1
ATOM 718 C CA . SER A 1 91 ? -31.25 -10.492 9.055 1 43.91 91 SER A CA 1
ATOM 719 C C . SER A 1 91 ? -31.453 -10.984 7.629 1 43.91 91 SER A C 1
ATOM 721 O O . SER A 1 91 ? -30.953 -10.375 6.68 1 43.91 91 SER A O 1
ATOM 723 N N . TYR A 1 92 ? -32.156 -12.062 7.656 1 43.97 92 TYR A N 1
ATOM 724 C CA . TYR A 1 92 ? -32.438 -12.719 6.383 1 43.97 92 TYR A CA 1
ATOM 725 C C . TYR A 1 92 ? -33.188 -11.789 5.43 1 43.97 92 TYR A C 1
ATOM 727 O O . TYR A 1 92 ? -32.938 -11.812 4.223 1 43.97 92 TYR A O 1
ATOM 735 N N . SER A 1 93 ? -34.094 -11.109 5.984 1 44.5 93 SER A N 1
ATOM 736 C CA . SER A 1 93 ? -34.875 -10.281 5.082 1 44.5 93 SER A CA 1
ATOM 737 C C . SER A 1 93 ? -34.031 -9.156 4.48 1 44.5 93 SER A C 1
ATOM 739 O O . SER A 1 93 ? -34.219 -8.797 3.314 1 44.5 93 SER A O 1
ATOM 741 N N . CYS A 1 94 ? -33.281 -8.531 5.289 1 44.94 94 CYS A N 1
ATOM 742 C CA . CYS A 1 94 ? -32.469 -7.422 4.781 1 44.94 94 CYS A CA 1
ATOM 743 C C . CYS A 1 94 ? -31.359 -7.93 3.869 1 44.94 94 CYS A C 1
ATOM 745 O O . CYS A 1 94 ? -30.922 -7.227 2.951 1 44.94 94 CYS A O 1
ATOM 747 N N . MET A 1 95 ? -30.906 -9.172 4.262 1 46.81 95 MET A N 1
ATOM 748 C CA . MET A 1 95 ? -29.812 -9.75 3.48 1 46.81 95 MET A CA 1
ATOM 749 C C . MET A 1 95 ? -30.359 -10.578 2.324 1 46.81 95 MET A C 1
ATOM 751 O O . MET A 1 95 ? -29.609 -11.32 1.683 1 46.81 95 MET A O 1
ATOM 755 N N . GLN A 1 96 ? -31.484 -10.688 2.324 1 44.38 96 GLN A N 1
ATOM 756 C CA . GLN A 1 96 ? -31.984 -11.609 1.309 1 44.38 96 GLN A CA 1
ATOM 757 C C . GLN A 1 96 ? -31.094 -11.586 0.064 1 44.38 96 GLN A C 1
ATOM 759 O O . GLN A 1 96 ? -30.875 -12.617 -0.569 1 44.38 96 GLN A O 1
ATOM 764 N N . HIS A 1 97 ? -30.703 -10.453 -0.283 1 42.69 97 HIS A N 1
ATOM 765 C CA . HIS A 1 97 ? -29.859 -10.508 -1.475 1 42.69 97 HIS A CA 1
ATOM 766 C C . HIS A 1 97 ? -28.453 -10.977 -1.134 1 42.69 97 HIS A C 1
ATOM 768 O O . HIS A 1 97 ? -27.672 -11.305 -2.027 1 42.69 97 HIS A O 1
ATOM 774 N N . LEU A 1 98 ? -28.078 -10.727 0.143 1 47.09 98 LEU A N 1
ATOM 775 C CA . LEU A 1 98 ? -26.766 -11.211 0.603 1 47.09 98 LEU A CA 1
ATOM 776 C C . LEU A 1 98 ? -26.875 -12.633 1.129 1 47.09 98 LEU A C 1
ATOM 778 O O . LEU A 1 98 ? -25.875 -13.203 1.579 1 47.09 98 LEU A O 1
ATOM 782 N N . ARG A 1 99 ? -28.203 -12.961 1.529 1 43.47 99 ARG A N 1
ATOM 783 C CA . ARG A 1 99 ? -28.594 -14.172 2.242 1 43.47 99 ARG A CA 1
ATOM 784 C C . ARG A 1 99 ? -27.828 -15.383 1.729 1 43.47 99 ARG A C 1
ATOM 786 O O . ARG A 1 99 ? -27.531 -16.297 2.492 1 43.47 99 ARG A O 1
ATOM 793 N N . LYS A 1 100 ? -27.688 -15.383 0.445 1 52.81 100 LYS A N 1
ATOM 794 C CA . LYS A 1 100 ? -27.203 -16.688 0.018 1 52.81 100 LYS A CA 1
ATOM 795 C C . LYS A 1 100 ? -25.734 -16.875 0.413 1 52.81 100 LYS A C 1
ATOM 797 O O . LYS A 1 100 ? -25.203 -17.984 0.33 1 52.81 100 LYS A O 1
ATOM 802 N N . TYR A 1 101 ? -25.016 -15.82 1.006 1 64.62 101 TYR A N 1
ATOM 803 C CA . TYR A 1 101 ? -23.594 -16.156 1.086 1 64.62 101 TYR A CA 1
ATOM 804 C C . TYR A 1 101 ? -23.109 -16.141 2.531 1 64.62 101 TYR A C 1
ATOM 806 O O . TYR A 1 101 ? -23.359 -15.18 3.264 1 64.62 101 TYR A O 1
ATOM 814 N N . LYS A 1 102 ? -22.781 -17.312 3.117 1 79.38 102 LYS A N 1
ATOM 815 C CA . LYS A 1 102 ? -22.141 -17.594 4.395 1 79.38 102 LYS A CA 1
ATOM 816 C C . LYS A 1 102 ? -20.812 -16.844 4.52 1 79.38 102 LYS A C 1
ATOM 818 O O . LYS A 1 102 ? -20.219 -16.453 3.516 1 79.38 102 LYS A O 1
ATOM 823 N N . PRO A 1 103 ? -20.516 -16.484 5.789 1 90.19 103 PRO A N 1
ATOM 824 C CA . PRO A 1 103 ? -19.188 -15.898 6 1 90.19 103 PRO A CA 1
ATOM 825 C C . PRO A 1 103 ? -18.062 -16.766 5.43 1 90.19 103 PRO A C 1
ATOM 827 O O . PRO A 1 103 ? -18.156 -18 5.465 1 90.19 103 PRO A O 1
ATOM 830 N N . ILE A 1 104 ? -17.125 -16.156 4.879 1 94.88 104 ILE A N 1
ATOM 831 C CA . ILE A 1 104 ? -15.906 -16.797 4.383 1 94.88 104 ILE A CA 1
ATOM 832 C C . ILE A 1 104 ? -14.797 -16.688 5.426 1 94.88 104 ILE A C 1
ATOM 834 O O . ILE A 1 104 ? -14.234 -15.609 5.629 1 94.88 104 ILE A O 1
ATOM 838 N N . PRO A 1 105 ? -14.5 -17.734 6.059 1 96.06 105 PRO A N 1
ATOM 839 C CA . PRO A 1 105 ? -13.562 -17.625 7.184 1 96.06 105 PRO A CA 1
ATOM 840 C C . PRO A 1 105 ? -12.109 -17.562 6.738 1 96.06 105 PRO A C 1
ATOM 842 O O . PRO A 1 105 ? -11.227 -17.234 7.535 1 96.06 105 PRO A O 1
ATOM 845 N N . ALA A 1 106 ? -11.805 -17.953 5.496 1 98.44 106 ALA A N 1
ATOM 846 C CA . ALA A 1 106 ? -10.438 -17.938 4.973 1 98.44 106 ALA A CA 1
ATOM 847 C C . ALA A 1 106 ? -10.438 -17.828 3.451 1 98.44 106 ALA A C 1
ATOM 849 O O . ALA A 1 106 ? -11.375 -18.266 2.789 1 98.44 106 ALA A O 1
ATOM 850 N N . VAL A 1 107 ? -9.375 -17.234 2.947 1 98.69 107 VAL A N 1
ATOM 851 C CA . VAL A 1 107 ? -9.273 -17 1.511 1 98.69 107 VAL A CA 1
ATOM 852 C C . VAL A 1 107 ? -7.941 -17.531 0.989 1 98.69 107 VAL A C 1
ATOM 854 O O . VAL A 1 107 ? -6.891 -17.281 1.582 1 98.69 107 VAL A O 1
ATOM 857 N N . VAL A 1 108 ? -7.98 -18.312 -0.078 1 98.75 108 VAL A N 1
ATOM 858 C CA . VAL A 1 108 ? -6.793 -18.734 -0.818 1 98.75 108 VAL A CA 1
ATOM 859 C C . VAL A 1 108 ? -6.555 -17.797 -1.991 1 98.75 108 VAL A C 1
ATOM 861 O O . VAL A 1 108 ? -7.438 -17.594 -2.828 1 98.75 108 VAL A O 1
ATOM 864 N N . GLY A 1 109 ? -5.418 -17.203 -2.049 1 95.62 109 GLY A N 1
ATOM 865 C CA . GLY A 1 109 ? -5.09 -16.188 -3.045 1 95.62 109 GLY A CA 1
ATOM 866 C C . GLY A 1 109 ? -4.27 -15.047 -2.482 1 95.62 109 GLY A C 1
ATOM 867 O O . GLY A 1 109 ? -3.885 -15.062 -1.312 1 95.62 109 GLY A O 1
ATOM 868 N N . LEU A 1 110 ? -3.779 -14.078 -3.225 1 92.62 110 LEU A N 1
ATOM 869 C CA . LEU A 1 110 ? -3.992 -13.914 -4.66 1 92.62 110 LEU A CA 1
ATOM 870 C C . LEU A 1 110 ? -2.732 -14.266 -5.441 1 92.62 110 LEU A C 1
ATOM 872 O O . LEU A 1 110 ? -1.784 -14.82 -4.883 1 92.62 110 LEU A O 1
ATOM 876 N N . GLY A 1 111 ? -2.797 -14.031 -6.695 1 91.81 111 GLY A N 1
ATOM 877 C CA . GLY A 1 111 ? -1.768 -14.469 -7.625 1 91.81 111 GLY A CA 1
ATOM 878 C C . GLY A 1 111 ? -0.679 -13.438 -7.84 1 91.81 111 GLY A C 1
ATOM 879 O O . GLY A 1 111 ? 0.241 -13.648 -8.633 1 91.81 111 GLY A O 1
ATOM 880 N N . ASN A 1 112 ? -0.736 -12.25 -7.062 1 92.5 112 ASN A N 1
ATOM 881 C CA . ASN A 1 112 ? 0.321 -11.25 -7.195 1 92.5 112 ASN A CA 1
ATOM 882 C C . ASN A 1 112 ? 0.411 -10.367 -5.957 1 92.5 112 ASN A C 1
ATOM 884 O O . ASN A 1 112 ? -0.551 -10.258 -5.191 1 92.5 112 ASN A O 1
ATOM 888 N N . SER A 1 113 ? 1.526 -9.805 -5.762 1 94 113 SER A N 1
ATOM 889 C CA . SER A 1 113 ? 1.851 -9.062 -4.551 1 94 113 SER A CA 1
ATOM 890 C C . SER A 1 113 ? 0.98 -7.812 -4.418 1 94 113 SER A C 1
ATOM 892 O O . SER A 1 113 ? 0.414 -7.555 -3.355 1 94 113 SER A O 1
ATOM 894 N N . ALA A 1 114 ? 0.885 -7.113 -5.535 1 89.69 114 ALA A N 1
ATOM 895 C CA . ALA A 1 114 ? 0.187 -5.832 -5.504 1 89.69 114 ALA A CA 1
ATOM 896 C C . ALA A 1 114 ? -1.256 -6.004 -5.035 1 89.69 114 ALA A C 1
ATOM 898 O O . ALA A 1 114 ? -1.713 -5.293 -4.137 1 89.69 114 ALA A O 1
ATOM 899 N N . THR A 1 115 ? -2.002 -6.941 -5.59 1 93.38 115 THR A N 1
ATOM 900 C CA . THR A 1 115 ? -3.395 -7.168 -5.219 1 93.38 115 THR A CA 1
ATOM 901 C C . THR A 1 115 ? -3.494 -7.781 -3.824 1 93.38 115 THR A C 1
ATOM 903 O O . THR A 1 115 ? -4.438 -7.5 -3.084 1 93.38 115 THR A O 1
ATOM 906 N N . SER A 1 116 ? -2.512 -8.633 -3.467 1 96.62 116 SER A N 1
ATOM 907 C CA . SER A 1 116 ? -2.502 -9.25 -2.145 1 96.62 116 SER A CA 1
ATOM 908 C C . SER A 1 116 ? -2.355 -8.203 -1.046 1 96.62 116 SER A C 1
ATOM 910 O O . SER A 1 116 ? -2.951 -8.328 0.025 1 96.62 116 SER A O 1
ATOM 912 N N . ILE A 1 117 ? -1.559 -7.207 -1.301 1 93.5 117 ILE A N 1
ATOM 913 C CA . ILE A 1 117 ? -1.389 -6.113 -0.351 1 93.5 117 ILE A CA 1
ATOM 914 C C . ILE A 1 117 ? -2.729 -5.418 -0.122 1 93.5 117 ILE A C 1
ATOM 916 O O . ILE A 1 117 ? -3.158 -5.242 1.021 1 93.5 117 ILE A O 1
ATOM 920 N N . LEU A 1 118 ? -3.432 -5.094 -1.167 1 91.44 118 LEU A N 1
ATOM 921 C CA . LEU A 1 118 ? -4.707 -4.391 -1.092 1 91.44 118 LEU A CA 1
ATOM 922 C C . LEU A 1 118 ? -5.758 -5.246 -0.394 1 91.44 118 LEU A C 1
ATOM 924 O O . LEU A 1 118 ? -6.453 -4.773 0.51 1 91.44 118 LEU A O 1
ATOM 928 N N . CYS A 1 119 ? -5.852 -6.492 -0.766 1 95.25 119 CYS A N 1
ATOM 929 C CA . CYS A 1 119 ? -6.863 -7.379 -0.212 1 95.25 119 CYS A CA 1
ATOM 930 C C . CYS A 1 119 ? -6.578 -7.691 1.252 1 95.25 119 CYS A C 1
ATOM 932 O O . CYS A 1 119 ? -7.5 -7.793 2.062 1 95.25 119 CYS A O 1
ATOM 934 N N . SER A 1 120 ? -5.312 -7.879 1.571 1 95.75 120 SER A N 1
ATOM 935 C CA . SER A 1 120 ? -4.945 -8.148 2.959 1 95.75 120 SER A CA 1
ATOM 936 C C . SER A 1 120 ? -5.359 -6.996 3.869 1 95.75 120 SER A C 1
ATOM 938 O O . SER A 1 120 ? -5.816 -7.219 4.992 1 95.75 120 SER A O 1
ATOM 940 N N . ASN A 1 121 ? -5.18 -5.785 3.42 1 91.25 121 ASN A N 1
ATOM 941 C CA . ASN A 1 121 ? -5.559 -4.609 4.195 1 91.25 121 ASN A CA 1
ATOM 942 C C . ASN A 1 121 ? -7.059 -4.59 4.484 1 91.25 121 ASN A C 1
ATOM 944 O O . ASN A 1 121 ? -7.48 -4.16 5.559 1 91.25 121 ASN A O 1
ATOM 948 N N . LEU A 1 122 ? -7.84 -5.047 3.574 1 92 122 LEU A N 1
ATOM 949 C CA . LEU A 1 122 ? -9.289 -5.074 3.746 1 92 122 LEU A CA 1
ATOM 950 C C . LEU A 1 122 ? -9.703 -6.234 4.645 1 92 122 LEU A C 1
ATOM 952 O O . LEU A 1 122 ? -10.492 -6.051 5.578 1 92 122 LEU A O 1
ATOM 956 N N . LEU A 1 123 ? -9.125 -7.367 4.391 1 96 123 LEU A N 1
ATOM 957 C CA . LEU A 1 123 ? -9.539 -8.586 5.078 1 96 123 LEU A CA 1
ATOM 958 C C . LEU A 1 123 ? -9.188 -8.516 6.559 1 96 123 LEU A C 1
ATOM 960 O O . LEU A 1 123 ? -9.883 -9.102 7.391 1 96 123 LEU A O 1
ATOM 964 N N . GLN A 1 124 ? -8.156 -7.754 6.852 1 94.19 124 GLN A N 1
ATOM 965 C CA . GLN A 1 124 ? -7.719 -7.723 8.242 1 94.19 124 GLN A CA 1
ATOM 966 C C . GLN A 1 124 ? -8.734 -7 9.117 1 94.19 124 GLN A C 1
ATOM 968 O O . GLN A 1 124 ? -8.742 -7.172 10.344 1 94.19 124 GLN A O 1
ATOM 973 N N . ILE A 1 125 ? -9.617 -6.195 8.484 1 89.88 125 ILE A N 1
ATOM 974 C CA . ILE A 1 125 ? -10.664 -5.508 9.227 1 89.88 125 ILE A CA 1
ATOM 975 C C . ILE A 1 125 ? -11.5 -6.523 10.008 1 89.88 125 ILE A C 1
ATOM 977 O O . ILE A 1 125 ? -11.898 -6.27 11.141 1 89.88 125 ILE A O 1
ATOM 981 N N . GLU A 1 126 ? -11.734 -7.691 9.438 1 92.25 126 GLU A N 1
ATOM 982 C CA . GLU A 1 126 ? -12.5 -8.75 10.086 1 92.25 126 GLU A CA 1
ATOM 983 C C . GLU A 1 126 ? -11.617 -9.953 10.398 1 92.25 126 GLU A C 1
ATOM 985 O O . GLU A 1 126 ? -12.125 -11.062 10.586 1 92.25 126 GLU A O 1
ATOM 990 N N . ASN A 1 127 ? -10.273 -9.773 10.352 1 95.25 127 ASN A N 1
ATOM 991 C CA . ASN A 1 127 ? -9.273 -10.758 10.734 1 95.25 127 ASN A CA 1
ATOM 992 C C . ASN A 1 127 ? -9.359 -12.008 9.859 1 95.25 127 ASN A C 1
ATOM 994 O O . ASN A 1 127 ? -9.133 -13.125 10.336 1 95.25 127 ASN A O 1
ATOM 998 N N . ILE A 1 128 ? -9.812 -11.867 8.617 1 97.56 128 ILE A N 1
ATOM 999 C CA . ILE A 1 128 ? -9.922 -13 7.703 1 97.56 128 ILE A CA 1
ATOM 1000 C C . ILE A 1 128 ? -8.539 -13.367 7.16 1 97.56 128 ILE A C 1
ATOM 1002 O O . ILE A 1 128 ? -7.887 -12.547 6.512 1 97.56 128 ILE A O 1
ATOM 1006 N N . PRO A 1 129 ? -8.07 -14.602 7.391 1 98.69 129 PRO A N 1
ATOM 1007 C CA . PRO A 1 129 ? -6.766 -14.992 6.859 1 98.69 129 PRO A CA 1
ATOM 1008 C C . PRO A 1 129 ? -6.758 -15.117 5.336 1 98.69 129 PRO A C 1
ATOM 1010 O O . PRO A 1 129 ? -7.734 -15.578 4.746 1 98.69 129 PRO A O 1
ATOM 1013 N N . LEU A 1 130 ? -5.727 -14.641 4.738 1 98.81 130 LEU A N 1
ATOM 1014 C CA . LEU A 1 130 ? -5.422 -14.773 3.318 1 98.81 130 LEU A CA 1
ATOM 1015 C C . LEU A 1 130 ? -4.125 -15.547 3.109 1 98.81 130 LEU A C 1
ATOM 1017 O O . LEU A 1 130 ? -3.062 -15.125 3.568 1 98.81 130 LEU A O 1
ATOM 1021 N N . ILE A 1 131 ? -4.191 -16.703 2.492 1 98.94 131 ILE A N 1
ATOM 1022 C CA . ILE A 1 131 ? -2.994 -17.484 2.193 1 98.94 131 ILE A CA 1
ATOM 1023 C C . ILE A 1 131 ? -2.688 -17.391 0.699 1 98.94 131 ILE A C 1
ATOM 1025 O O . ILE A 1 131 ? -3.377 -18.016 -0.116 1 98.94 131 ILE A O 1
ATOM 1029 N N . SER A 1 132 ? -1.637 -16.688 0.391 1 98.75 132 SER A N 1
ATOM 1030 C CA . SER A 1 132 ? -1.29 -16.531 -1.018 1 98.75 132 SER A CA 1
ATOM 1031 C C . SER A 1 132 ? -0.418 -17.672 -1.507 1 98.75 132 SER A C 1
ATOM 1033 O O . SER A 1 132 ? 0.435 -18.172 -0.769 1 98.75 132 SER A O 1
ATOM 1035 N N . TYR A 1 133 ? -0.609 -18.016 -2.764 1 98.25 133 TYR A N 1
ATOM 1036 C CA . TYR A 1 133 ? 0.182 -19.062 -3.395 1 98.25 133 TYR A CA 1
ATOM 1037 C C . TYR A 1 133 ? 1.239 -18.469 -4.316 1 98.25 133 TYR A C 1
ATOM 1039 O O . TYR A 1 133 ? 2.021 -19.203 -4.93 1 98.25 133 TYR A O 1
ATOM 1047 N N . ALA A 1 134 ? 1.249 -17.078 -4.363 1 97.19 134 ALA A N 1
ATOM 1048 C CA . ALA A 1 134 ? 2.094 -16.562 -5.438 1 97.19 134 ALA A CA 1
ATOM 1049 C C . ALA A 1 134 ? 2.674 -15.195 -5.074 1 97.19 134 ALA A C 1
ATOM 1051 O O . ALA A 1 134 ? 3.611 -14.719 -5.719 1 97.19 134 ALA A O 1
ATOM 1052 N N . ALA A 1 135 ? 2.189 -14.484 -4.055 1 97.06 135 ALA A N 1
ATOM 1053 C CA . ALA A 1 135 ? 2.678 -13.148 -3.715 1 97.06 135 ALA A CA 1
ATOM 1054 C C . ALA A 1 135 ? 3.998 -13.227 -2.951 1 97.06 135 ALA A C 1
ATOM 1056 O O . ALA A 1 135 ? 4.012 -13.531 -1.756 1 97.06 135 ALA A O 1
ATOM 1057 N N . THR A 1 136 ? 5.066 -12.727 -3.555 1 96.62 136 THR A N 1
ATOM 1058 C CA . THR A 1 136 ? 6.387 -13.008 -3 1 96.62 136 THR A CA 1
ATOM 1059 C C . THR A 1 136 ? 6.969 -11.758 -2.336 1 96.62 136 THR A C 1
ATOM 1061 O O . THR A 1 136 ? 7.996 -11.836 -1.659 1 96.62 136 THR A O 1
ATOM 1064 N N . SER A 1 137 ? 6.316 -10.641 -2.404 1 95.38 137 SER A N 1
ATOM 1065 C CA . SER A 1 137 ? 6.875 -9.398 -1.879 1 95.38 137 SER A CA 1
ATOM 1066 C C . SER A 1 137 ? 7.074 -9.477 -0.369 1 95.38 137 SER A C 1
ATOM 1068 O O . SER A 1 137 ? 6.16 -9.859 0.365 1 95.38 137 SER A O 1
ATOM 1070 N N . ASP A 1 138 ? 8.188 -9.023 0.079 1 94.5 138 ASP A N 1
ATOM 1071 C CA . ASP A 1 138 ? 8.492 -9.055 1.507 1 94.5 138 ASP A CA 1
ATOM 1072 C C . ASP A 1 138 ? 7.684 -8.008 2.264 1 94.5 138 ASP A C 1
ATOM 1074 O O . ASP A 1 138 ? 7.605 -8.039 3.494 1 94.5 138 ASP A O 1
ATOM 1078 N N . GLU A 1 139 ? 7.168 -7.098 1.494 1 91.44 139 GLU A N 1
ATOM 1079 C CA . GLU A 1 139 ? 6.242 -6.168 2.139 1 91.44 139 GLU A CA 1
ATOM 1080 C C . GLU A 1 139 ? 5.184 -6.918 2.945 1 91.44 139 GLU A C 1
ATOM 1082 O O . GLU A 1 139 ? 4.824 -6.5 4.047 1 91.44 139 GLU A O 1
ATOM 1087 N N . LEU A 1 140 ? 4.762 -8.016 2.479 1 96.38 140 LEU A N 1
ATOM 1088 C CA . LEU A 1 140 ? 3.67 -8.797 3.051 1 96.38 140 LEU A CA 1
ATOM 1089 C C . LEU A 1 140 ? 4.145 -9.602 4.258 1 96.38 140 LEU A C 1
ATOM 1091 O O . LEU A 1 140 ? 3.334 -10.164 4.992 1 96.38 140 LEU A O 1
ATOM 1095 N N . SER A 1 141 ? 5.441 -9.609 4.484 1 95.62 141 SER A N 1
ATOM 1096 C CA . SER A 1 141 ? 6.004 -10.328 5.625 1 95.62 141 SER A CA 1
ATOM 1097 C C . SER A 1 141 ? 6.027 -9.461 6.875 1 95.62 141 SER A C 1
ATOM 1099 O O . SER A 1 141 ? 6.402 -9.922 7.953 1 95.62 141 SER A O 1
ATOM 1101 N N . LYS A 1 142 ? 5.672 -8.211 6.715 1 90.94 142 LYS A N 1
ATOM 1102 C CA . LYS A 1 142 ? 5.547 -7.316 7.863 1 90.94 142 LYS A CA 1
ATOM 1103 C C . LYS A 1 142 ? 4.285 -7.625 8.664 1 90.94 142 LYS A C 1
ATOM 1105 O O . LYS A 1 142 ? 3.225 -7.055 8.398 1 90.94 142 LYS A O 1
ATOM 1110 N N . VAL A 1 143 ? 4.387 -8.383 9.695 1 92.69 143 VAL A N 1
ATOM 1111 C CA . VAL A 1 143 ? 3.264 -9.016 10.383 1 92.69 143 VAL A CA 1
ATOM 1112 C C . VAL A 1 143 ? 2.422 -7.949 11.086 1 92.69 143 VAL A C 1
ATOM 1114 O O . VAL A 1 143 ? 1.202 -8.094 11.195 1 92.69 143 VAL A O 1
ATOM 1117 N N . LYS A 1 144 ? 2.996 -6.902 11.555 1 86.94 144 LYS A N 1
ATOM 1118 C CA . LYS A 1 144 ? 2.232 -5.848 12.211 1 86.94 144 LYS A CA 1
ATOM 1119 C C . LYS A 1 144 ? 1.314 -5.133 11.227 1 86.94 144 LYS A C 1
ATOM 1121 O O . LYS A 1 144 ? 0.204 -4.734 11.586 1 86.94 144 LYS A O 1
ATOM 1126 N N . ALA A 1 145 ? 1.819 -5.023 10.008 1 87.06 145 ALA A N 1
ATOM 1127 C CA . ALA A 1 145 ? 1.039 -4.355 8.969 1 87.06 145 ALA A CA 1
ATOM 1128 C C . ALA A 1 145 ? 0.044 -5.316 8.328 1 87.06 145 ALA A C 1
ATOM 1130 O O . ALA A 1 145 ? -1.067 -4.922 7.969 1 87.06 145 ALA A O 1
ATOM 1131 N N . TYR A 1 146 ? 0.475 -6.547 8.219 1 94.12 146 TYR A N 1
ATOM 1132 C CA . TYR A 1 146 ? -0.344 -7.555 7.551 1 94.12 146 TYR A CA 1
ATOM 1133 C C . TYR A 1 146 ? -0.517 -8.789 8.43 1 94.12 146 TYR A C 1
ATOM 1135 O O . TYR A 1 146 ? -0.115 -9.891 8.047 1 94.12 146 TYR A O 1
ATOM 1143 N N . PRO A 1 147 ? -1.254 -8.633 9.5 1 95.19 147 PRO A N 1
ATOM 1144 C CA . PRO A 1 147 ? -1.316 -9.695 10.508 1 95.19 147 PRO A CA 1
ATOM 1145 C C . PRO A 1 147 ? -2.102 -10.914 10.023 1 95.19 147 PRO A C 1
ATOM 1147 O O . PRO A 1 147 ? -1.979 -12 10.602 1 95.19 147 PRO A O 1
ATOM 1150 N N . THR A 1 148 ? -2.916 -10.82 8.977 1 97.69 148 THR A N 1
ATOM 1151 C CA . THR A 1 148 ? -3.771 -11.93 8.57 1 97.69 148 THR A CA 1
ATOM 1152 C C . THR A 1 148 ? -3.229 -12.602 7.312 1 97.69 148 THR A C 1
ATOM 1154 O O . THR A 1 148 ? -3.83 -13.539 6.793 1 97.69 148 THR A O 1
ATOM 1157 N N . PHE A 1 149 ? -2.129 -12.094 6.797 1 98.44 149 PHE A N 1
ATOM 1158 C CA . PHE A 1 149 ? -1.567 -12.609 5.555 1 98.44 149 PHE A CA 1
ATOM 1159 C C . PHE A 1 149 ? -0.613 -13.766 5.832 1 98.44 149 PHE A C 1
ATOM 1161 O O . PHE A 1 149 ? 0.215 -13.688 6.738 1 98.44 149 PHE A O 1
ATOM 1168 N N . LEU A 1 150 ? -0.72 -14.812 5.09 1 98.81 150 LEU A N 1
ATOM 1169 C CA . LEU A 1 150 ? 0.219 -15.93 5.02 1 98.81 150 LEU A CA 1
ATOM 1170 C C . LEU A 1 150 ? 0.5 -16.312 3.57 1 98.81 150 LEU A C 1
ATOM 1172 O O . LEU A 1 150 ? -0.229 -15.906 2.662 1 98.81 150 LEU A O 1
ATOM 1176 N N . ARG A 1 151 ? 1.551 -17.078 3.381 1 98.56 151 ARG A N 1
ATOM 1177 C CA . ARG A 1 151 ? 1.806 -17.547 2.02 1 98.56 151 ARG A CA 1
ATOM 1178 C C . ARG A 1 151 ? 2.494 -18.906 2.021 1 98.56 151 ARG A C 1
ATOM 1180 O O . ARG A 1 151 ? 3.242 -19.219 2.945 1 98.56 151 ARG A O 1
ATOM 1187 N N . THR A 1 152 ? 2.24 -19.609 0.951 1 97.88 152 THR A N 1
ATOM 1188 C CA . THR A 1 152 ? 2.873 -20.906 0.757 1 97.88 152 THR A CA 1
ATOM 1189 C C . THR A 1 152 ? 4.039 -20.797 -0.221 1 97.88 152 THR A C 1
ATOM 1191 O O . THR A 1 152 ? 4.871 -21.703 -0.306 1 97.88 152 THR A O 1
ATOM 1194 N N . VAL A 1 153 ? 4.086 -19.688 -1.017 1 97.19 153 VAL A N 1
ATOM 1195 C CA . VAL A 1 153 ? 5.234 -19.406 -1.867 1 97.19 153 VAL A CA 1
ATOM 1196 C C . VAL A 1 153 ? 6.316 -18.688 -1.052 1 97.19 153 VAL A C 1
ATOM 1198 O O . VAL A 1 153 ? 6.012 -17.938 -0.122 1 97.19 153 VAL A O 1
ATOM 1201 N N . PRO A 1 154 ? 7.598 -18.875 -1.332 1 95.94 154 PRO A N 1
ATOM 1202 C CA . PRO A 1 154 ? 8.648 -18.188 -0.576 1 95.94 154 PRO A CA 1
ATOM 1203 C C . PRO A 1 154 ? 8.672 -16.688 -0.838 1 95.94 154 PRO A C 1
ATOM 1205 O O . PRO A 1 154 ? 8.359 -16.25 -1.945 1 95.94 154 PRO A O 1
ATOM 1208 N N . PRO A 1 155 ? 9.047 -15.906 0.135 1 95.94 155 PRO A N 1
ATOM 1209 C CA . PRO A 1 155 ? 9.18 -14.461 -0.065 1 95.94 155 PRO A CA 1
ATOM 1210 C C . PRO A 1 155 ? 10.406 -14.086 -0.896 1 95.94 155 PRO A C 1
ATOM 1212 O O . PRO A 1 155 ? 11.328 -14.891 -1.033 1 95.94 155 PRO A O 1
ATOM 1215 N N . ASP A 1 156 ? 10.477 -12.859 -1.381 1 93.44 156 ASP A N 1
ATOM 1216 C CA . ASP A 1 156 ? 11.492 -12.336 -2.293 1 93.44 156 ASP A CA 1
ATOM 1217 C C . ASP A 1 156 ? 12.867 -12.297 -1.626 1 93.44 156 ASP A C 1
ATOM 1219 O O . ASP A 1 156 ? 13.891 -12.406 -2.301 1 93.44 156 ASP A O 1
ATOM 1223 N N . ARG A 1 157 ? 12.867 -12.172 -0.36 1 94.56 157 ARG A N 1
ATOM 1224 C CA . ARG A 1 157 ? 14.172 -12.039 0.281 1 94.56 157 ARG A CA 1
ATOM 1225 C C . ARG A 1 157 ? 15.039 -13.266 0.011 1 94.56 157 ARG A C 1
ATOM 1227 O O . ARG A 1 157 ? 16.25 -13.148 -0.17 1 94.56 157 ARG A O 1
ATOM 1234 N N . PHE A 1 158 ? 14.422 -14.43 -0.073 1 95.75 158 PHE A N 1
ATOM 1235 C CA . PHE A 1 158 ? 15.18 -15.648 -0.33 1 95.75 158 PHE A CA 1
ATOM 1236 C C . PHE A 1 158 ? 15.688 -15.688 -1.768 1 95.75 158 PHE A C 1
ATOM 1238 O O . PHE A 1 158 ? 16.812 -16.094 -2.025 1 95.75 158 PHE A O 1
ATOM 1245 N N . GLN A 1 159 ? 14.852 -15.234 -2.648 1 95.94 159 GLN A N 1
ATOM 1246 C CA . GLN A 1 159 ? 15.273 -15.172 -4.043 1 95.94 159 GLN A CA 1
ATOM 1247 C C . GLN A 1 159 ? 16.438 -14.203 -4.227 1 95.94 159 GLN A C 1
ATOM 1249 O O . GLN A 1 159 ? 17.406 -14.508 -4.934 1 95.94 159 GLN A O 1
ATOM 1254 N N . SER A 1 160 ? 16.344 -13.062 -3.633 1 96.19 160 SER A N 1
ATOM 1255 C CA . SER A 1 160 ? 17.391 -12.055 -3.719 1 96.19 160 SER A CA 1
ATOM 1256 C C . SER A 1 160 ? 18.688 -12.547 -3.068 1 96.19 160 SER A C 1
ATOM 1258 O O . SER A 1 160 ? 19.781 -12.289 -3.572 1 96.19 160 SER A O 1
ATOM 1260 N N . GLN A 1 161 ? 18.547 -13.266 -1.976 1 95.56 161 GLN A N 1
ATOM 1261 C CA . GLN A 1 161 ? 19.719 -13.859 -1.344 1 95.56 161 GLN A CA 1
ATOM 1262 C C . GLN A 1 161 ? 20.391 -14.883 -2.266 1 95.56 161 GLN A C 1
ATOM 1264 O O . GLN A 1 161 ? 21.609 -14.938 -2.35 1 95.56 161 GLN A O 1
ATOM 1269 N N . ALA A 1 162 ? 19.547 -15.695 -2.863 1 97.19 162 ALA A N 1
ATOM 1270 C CA . ALA A 1 162 ? 20.078 -16.656 -3.824 1 97.19 162 ALA A CA 1
ATOM 1271 C C . ALA A 1 162 ? 20.891 -15.961 -4.91 1 97.19 162 ALA A C 1
ATOM 1273 O O . ALA A 1 162 ? 21.969 -16.422 -5.285 1 97.19 162 ALA A O 1
ATOM 1274 N N . MET A 1 163 ? 20.422 -14.828 -5.406 1 97.25 163 MET A N 1
ATOM 1275 C CA . MET A 1 163 ? 21.094 -14.07 -6.461 1 97.25 163 MET A CA 1
ATOM 1276 C C . MET A 1 163 ? 22.422 -13.5 -5.965 1 97.25 163 MET A C 1
ATOM 1278 O O . MET A 1 163 ? 23.422 -13.516 -6.684 1 97.25 163 MET A O 1
ATOM 1282 N N . VAL A 1 164 ? 22.406 -13.008 -4.766 1 96.5 164 VAL A N 1
ATOM 1283 C CA . VAL A 1 164 ? 23.625 -12.438 -4.207 1 96.5 164 VAL A CA 1
ATOM 1284 C C . VAL A 1 164 ? 24.656 -13.547 -3.955 1 96.5 164 VAL A C 1
ATOM 1286 O O . VAL A 1 164 ? 25.844 -13.359 -4.199 1 96.5 164 VAL A O 1
ATOM 1289 N N . ASP A 1 165 ? 24.156 -14.711 -3.43 1 96.75 165 ASP A N 1
ATOM 1290 C CA . ASP A 1 165 ? 25.047 -15.852 -3.227 1 96.75 165 ASP A CA 1
ATOM 1291 C C . ASP A 1 165 ? 25.688 -16.281 -4.539 1 96.75 165 ASP A C 1
ATOM 1293 O O . ASP A 1 165 ? 26.875 -16.641 -4.57 1 96.75 165 ASP A O 1
ATOM 1297 N N . LEU A 1 166 ? 24.969 -16.234 -5.586 1 96.69 166 LEU A N 1
ATOM 1298 C CA . LEU A 1 166 ? 25.5 -16.562 -6.91 1 96.69 166 LEU A CA 1
ATOM 1299 C C . LEU A 1 166 ? 26.547 -15.547 -7.344 1 96.69 166 LEU A C 1
ATOM 1301 O O . LEU A 1 166 ? 27.578 -15.922 -7.898 1 96.69 166 LEU A O 1
ATOM 1305 N N . ALA A 1 167 ? 26.234 -14.273 -7.137 1 95.75 167 ALA A N 1
ATOM 1306 C CA . ALA A 1 167 ? 27.172 -13.211 -7.504 1 95.75 167 ALA A CA 1
ATOM 1307 C C . ALA A 1 167 ? 28.5 -13.367 -6.766 1 95.75 167 ALA A C 1
ATOM 1309 O O . ALA A 1 167 ? 29.562 -13.195 -7.352 1 95.75 167 ALA A O 1
ATOM 1310 N N . GLU A 1 168 ? 28.344 -13.68 -5.551 1 94.88 168 GLU A N 1
ATOM 1311 C CA . GLU A 1 168 ? 29.547 -13.906 -4.75 1 94.88 168 GLU A CA 1
ATOM 1312 C C . GLU A 1 168 ? 30.328 -15.125 -5.238 1 94.88 168 GLU A C 1
ATOM 1314 O O . GLU A 1 168 ? 31.547 -15.086 -5.367 1 94.88 168 GLU A O 1
ATOM 1319 N N . TYR A 1 169 ? 29.594 -16.188 -5.465 1 95.81 169 TYR A N 1
ATOM 1320 C CA . TYR A 1 169 ? 30.203 -17.438 -5.914 1 95.81 169 TYR A CA 1
ATOM 1321 C C . TYR A 1 169 ? 31.016 -17.219 -7.188 1 95.81 169 TYR A C 1
ATOM 1323 O O . TYR A 1 169 ? 32.125 -17.75 -7.328 1 95.81 169 TYR A O 1
ATOM 1331 N N . PHE A 1 170 ? 30.531 -16.406 -8.117 1 95.25 170 PHE A N 1
ATOM 1332 C CA . PHE A 1 170 ? 31.156 -16.234 -9.414 1 95.25 170 PHE A CA 1
ATOM 1333 C C . PHE A 1 170 ? 32 -14.969 -9.43 1 95.25 170 PHE A C 1
ATOM 1335 O O . PHE A 1 170 ? 32.531 -14.578 -10.477 1 95.25 170 PHE A O 1
ATOM 1342 N N . ASN A 1 171 ? 32.062 -14.25 -8.367 1 94.19 171 ASN A N 1
ATOM 1343 C CA . ASN A 1 171 ? 32.875 -13.062 -8.172 1 94.19 171 ASN A CA 1
ATOM 1344 C C . ASN A 1 171 ? 32.5 -11.938 -9.125 1 94.19 171 ASN A C 1
ATOM 1346 O O . ASN A 1 171 ? 33.344 -11.344 -9.781 1 94.19 171 ASN A O 1
ATOM 1350 N N . TRP A 1 172 ? 31.219 -11.828 -9.312 1 93.44 172 TRP A N 1
ATOM 1351 C CA . TRP A 1 172 ? 30.734 -10.688 -10.078 1 93.44 172 TRP A CA 1
ATOM 1352 C C . TRP A 1 172 ? 30.875 -9.398 -9.273 1 93.44 172 TRP A C 1
ATOM 1354 O O . TRP A 1 172 ? 30.453 -9.328 -8.117 1 93.44 172 TRP A O 1
ATOM 1364 N N . SER A 1 173 ? 31.391 -8.336 -9.867 1 90.56 173 SER A N 1
ATOM 1365 C CA . SER A 1 173 ? 31.734 -7.137 -9.109 1 90.56 173 SER A CA 1
ATOM 1366 C C . SER A 1 173 ? 30.766 -6.004 -9.391 1 90.56 173 SER A C 1
ATOM 1368 O O . SER A 1 173 ? 30.484 -5.188 -8.516 1 90.56 173 SER A O 1
ATOM 1370 N N . TYR A 1 174 ? 30.359 -5.945 -10.672 1 92.38 174 TYR A N 1
ATOM 1371 C CA . TYR A 1 174 ? 29.484 -4.855 -11.07 1 92.38 174 TYR A CA 1
ATOM 1372 C C . TYR A 1 174 ? 28.156 -5.391 -11.625 1 92.38 174 TYR A C 1
ATOM 1374 O O . TYR A 1 174 ? 28.141 -6.062 -12.656 1 92.38 174 TYR A O 1
ATOM 1382 N N . ILE A 1 175 ? 27.078 -5.059 -10.898 1 95.75 175 ILE A N 1
ATOM 1383 C CA . ILE A 1 175 ? 25.781 -5.629 -11.242 1 95.75 175 ILE A CA 1
ATOM 1384 C C . ILE A 1 175 ? 24.75 -4.512 -11.391 1 95.75 175 ILE A C 1
ATOM 1386 O O . ILE A 1 175 ? 24.781 -3.535 -10.633 1 95.75 175 ILE A O 1
ATOM 1390 N N . ALA A 1 176 ? 23.953 -4.566 -12.391 1 96.5 176 ALA A N 1
ATOM 1391 C CA . ALA A 1 176 ? 22.766 -3.725 -12.516 1 96.5 176 ALA A CA 1
ATOM 1392 C C . ALA A 1 176 ? 21.516 -4.461 -12.039 1 96.5 176 ALA A C 1
ATOM 1394 O O . ALA A 1 176 ? 21.375 -5.668 -12.266 1 96.5 176 ALA A O 1
ATOM 1395 N N . ALA A 1 177 ? 20.656 -3.77 -11.312 1 96.94 177 ALA A N 1
ATOM 1396 C CA . ALA A 1 177 ? 19.359 -4.32 -10.898 1 96.94 177 ALA A CA 1
ATOM 1397 C C . ALA A 1 177 ? 18.219 -3.521 -11.492 1 96.94 177 ALA A C 1
ATOM 1399 O O . ALA A 1 177 ? 18.094 -2.32 -11.242 1 96.94 177 ALA A O 1
ATOM 1400 N N . ILE A 1 178 ? 17.438 -4.176 -12.305 1 97.81 178 ILE A N 1
ATOM 1401 C CA . ILE A 1 178 ? 16.297 -3.57 -12.984 1 97.81 178 ILE A CA 1
ATOM 1402 C C . ILE A 1 178 ? 15.016 -4.293 -12.594 1 97.81 178 ILE A C 1
ATOM 1404 O O . ILE A 1 178 ? 15.008 -5.516 -12.422 1 97.81 178 ILE A O 1
ATOM 1408 N N . ALA A 1 179 ? 13.953 -3.494 -12.391 1 97.38 179 ALA A N 1
ATOM 1409 C CA . ALA A 1 179 ? 12.719 -4.152 -11.969 1 97.38 179 ALA A CA 1
ATOM 1410 C C . ALA A 1 179 ? 11.492 -3.379 -12.453 1 97.38 179 ALA A C 1
ATOM 1412 O O . ALA A 1 179 ? 11.594 -2.207 -12.82 1 97.38 179 ALA A O 1
ATOM 1413 N N . GLU A 1 180 ? 10.422 -4.145 -12.516 1 94.88 180 GLU A N 1
ATOM 1414 C CA . GLU A 1 180 ? 9.125 -3.484 -12.641 1 94.88 180 GLU A CA 1
ATOM 1415 C C . GLU A 1 180 ? 8.797 -2.678 -11.391 1 94.88 180 GLU A C 1
ATOM 1417 O O . GLU A 1 180 ? 9.047 -3.127 -10.273 1 94.88 180 GLU A O 1
ATOM 1422 N N . ASP A 1 181 ? 8.219 -1.464 -11.641 1 90.38 181 ASP A N 1
ATOM 1423 C CA . ASP A 1 181 ? 7.957 -0.553 -10.531 1 90.38 181 ASP A CA 1
ATOM 1424 C C . ASP A 1 181 ? 6.656 -0.917 -9.812 1 90.38 181 ASP A C 1
ATOM 1426 O O . ASP A 1 181 ? 5.68 -0.168 -9.875 1 90.38 181 ASP A O 1
ATOM 1430 N N . ASN A 1 182 ? 6.645 -1.992 -9.086 1 88 182 ASN A N 1
ATOM 1431 C CA . ASN A 1 182 ? 5.57 -2.471 -8.219 1 88 182 ASN A CA 1
ATOM 1432 C C . ASN A 1 182 ? 6.121 -3.123 -6.957 1 88 182 ASN A C 1
ATOM 1434 O O . ASN A 1 182 ? 7.328 -3.096 -6.711 1 88 182 ASN A O 1
ATOM 1438 N N . ALA A 1 183 ? 5.234 -3.576 -6.129 1 87.31 183 ALA A N 1
ATOM 1439 C CA . ALA A 1 183 ? 5.648 -4.125 -4.84 1 87.31 183 ALA A CA 1
ATOM 1440 C C . ALA A 1 183 ? 6.625 -5.285 -5.02 1 87.31 183 ALA A C 1
ATOM 1442 O O . ALA A 1 183 ? 7.566 -5.438 -4.242 1 87.31 183 ALA A O 1
ATOM 1443 N N . TYR A 1 184 ? 6.449 -6.082 -6.016 1 91.12 184 TYR A N 1
ATOM 1444 C CA . TYR A 1 184 ? 7.309 -7.223 -6.316 1 91.12 184 TYR A CA 1
ATOM 1445 C C . TYR A 1 184 ? 8.703 -6.766 -6.719 1 91.12 184 TYR A C 1
ATOM 1447 O O . TYR A 1 184 ? 9.695 -7.168 -6.105 1 91.12 184 TYR A O 1
ATOM 1455 N N . GLY A 1 185 ? 8.773 -5.91 -7.656 1 94.75 185 GLY A N 1
ATOM 1456 C CA . GLY A 1 185 ? 10.055 -5.426 -8.148 1 94.75 185 GLY A CA 1
ATOM 1457 C C . GLY A 1 185 ? 10.836 -4.648 -7.102 1 94.75 185 GLY A C 1
ATOM 1458 O O . GLY A 1 185 ? 12.039 -4.859 -6.938 1 94.75 185 GLY A O 1
ATOM 1459 N N . ARG A 1 186 ? 10.164 -3.795 -6.422 1 89.5 186 ARG A N 1
ATOM 1460 C CA . ARG A 1 186 ? 10.82 -2.979 -5.406 1 89.5 186 ARG A CA 1
ATOM 1461 C C . ARG A 1 186 ? 11.344 -3.844 -4.266 1 89.5 186 ARG A C 1
ATOM 1463 O O . ARG A 1 186 ? 12.445 -3.611 -3.76 1 89.5 186 ARG A O 1
ATOM 1470 N N . SER A 1 187 ? 10.539 -4.793 -3.934 1 92.19 187 SER A N 1
ATOM 1471 C CA . SER A 1 187 ? 10.977 -5.723 -2.895 1 92.19 187 SER A CA 1
ATOM 1472 C C . SER A 1 187 ? 12.219 -6.488 -3.322 1 92.19 187 SER A C 1
ATOM 1474 O O . SER A 1 187 ? 13.164 -6.629 -2.545 1 92.19 187 SER A O 1
ATOM 1476 N N . GLY A 1 188 ? 12.211 -6.969 -4.504 1 95 188 GLY A N 1
ATOM 1477 C CA . GLY A 1 188 ? 13.359 -7.688 -5.023 1 95 188 GLY A CA 1
ATOM 1478 C C . GLY A 1 188 ? 14.648 -6.887 -4.949 1 95 188 GLY A C 1
ATOM 1479 O O . GLY A 1 188 ? 15.633 -7.336 -4.352 1 95 188 GLY A O 1
ATOM 1480 N N . ILE A 1 189 ? 14.625 -5.66 -5.453 1 93.5 189 ILE A N 1
ATOM 1481 C CA . ILE A 1 189 ? 15.828 -4.832 -5.508 1 93.5 189 ILE A CA 1
ATOM 1482 C C . ILE A 1 189 ? 16.234 -4.422 -4.098 1 93.5 189 ILE A C 1
ATOM 1484 O O . ILE A 1 189 ? 17.422 -4.379 -3.771 1 93.5 189 ILE A O 1
ATOM 1488 N N . GLU A 1 190 ? 15.25 -4.117 -3.27 1 88.19 190 GLU A N 1
ATOM 1489 C CA . GLU A 1 190 ? 15.555 -3.705 -1.903 1 88.19 190 GLU A CA 1
ATOM 1490 C C . GLU A 1 190 ? 16.344 -4.789 -1.165 1 88.19 190 GLU A C 1
ATOM 1492 O O . GLU A 1 190 ? 17.375 -4.512 -0.551 1 88.19 190 GLU A O 1
ATOM 1497 N N . TYR A 1 191 ? 15.906 -5.996 -1.263 1 90.62 191 TYR A N 1
ATOM 1498 C CA . TYR A 1 191 ? 16.562 -7.074 -0.539 1 90.62 191 TYR A CA 1
ATOM 1499 C C . TYR A 1 191 ? 17.859 -7.484 -1.229 1 90.62 191 TYR A C 1
ATOM 1501 O O . TYR A 1 191 ? 18.812 -7.91 -0.573 1 90.62 191 TYR A O 1
ATOM 1509 N N . PHE A 1 192 ? 17.875 -7.352 -2.545 1 93.94 192 PHE A N 1
ATOM 1510 C CA . PHE A 1 192 ? 19.125 -7.555 -3.248 1 93.94 192 PHE A CA 1
ATOM 1511 C C . PHE A 1 192 ? 20.188 -6.578 -2.754 1 93.94 192 PHE A C 1
ATOM 1513 O O . PHE A 1 192 ? 21.297 -6.988 -2.385 1 93.94 192 PHE A O 1
ATOM 1520 N N . ARG A 1 193 ? 19.781 -5.336 -2.664 1 88.81 193 ARG A N 1
ATOM 1521 C CA . ARG A 1 193 ? 20.688 -4.285 -2.215 1 88.81 193 ARG A CA 1
ATOM 1522 C C . ARG A 1 193 ? 21.125 -4.523 -0.777 1 88.81 193 ARG A C 1
ATOM 1524 O O . ARG A 1 193 ? 22.312 -4.414 -0.467 1 88.81 193 ARG A O 1
ATOM 1531 N N . LYS A 1 194 ? 20.219 -4.848 0.073 1 83.62 194 LYS A N 1
ATOM 1532 C CA . LYS A 1 194 ? 20.531 -5.09 1.479 1 83.62 194 LYS A CA 1
ATOM 1533 C C . LYS A 1 194 ? 21.547 -6.219 1.631 1 83.62 194 LYS A C 1
ATOM 1535 O O . LYS A 1 194 ? 22.391 -6.184 2.523 1 83.62 194 LYS A O 1
ATOM 1540 N N . GLN A 1 195 ? 21.438 -7.184 0.754 1 89.38 195 GLN A N 1
ATOM 1541 C CA . GLN A 1 195 ? 22.297 -8.359 0.865 1 89.38 195 GLN A CA 1
ATOM 1542 C C . GLN A 1 195 ? 23.672 -8.094 0.27 1 89.38 195 GLN A C 1
ATOM 1544 O O . GLN A 1 195 ? 24.609 -8.852 0.515 1 89.38 195 GLN A O 1
ATOM 1549 N N . LEU A 1 196 ? 23.812 -7.031 -0.493 1 89.12 196 LEU A N 1
ATOM 1550 C CA . LEU A 1 196 ? 25.094 -6.707 -1.104 1 89.12 196 LEU A CA 1
ATOM 1551 C C . LEU A 1 196 ? 26.047 -6.066 -0.089 1 89.12 196 LEU A C 1
ATOM 1553 O O . LEU A 1 196 ? 27.25 -6.02 -0.302 1 89.12 196 LEU A O 1
ATOM 1557 N N . ASP A 1 197 ? 25.422 -5.547 0.91 1 76.5 197 ASP A N 1
ATOM 1558 C CA . ASP A 1 197 ? 26.203 -4.828 1.911 1 76.5 197 ASP A CA 1
ATOM 1559 C C . ASP A 1 197 ? 27.328 -5.695 2.445 1 76.5 197 ASP A C 1
ATOM 1561 O O . ASP A 1 197 ? 27.125 -6.844 2.832 1 76.5 197 ASP A O 1
ATOM 1565 N N . ASN A 1 198 ? 28.578 -5.219 2.373 1 72.44 198 ASN A N 1
ATOM 1566 C CA . ASN A 1 198 ? 29.797 -5.801 2.922 1 72.44 198 ASN A CA 1
ATOM 1567 C C . ASN A 1 198 ? 30.234 -7.035 2.135 1 72.44 198 ASN A C 1
ATOM 1569 O O . ASN A 1 198 ? 30.891 -7.922 2.678 1 72.44 198 ASN A O 1
ATOM 1573 N N . ARG A 1 199 ? 29.719 -7.223 0.886 1 84.19 199 ARG A N 1
ATOM 1574 C CA . ARG A 1 199 ? 30.141 -8.375 0.084 1 84.19 199 ARG A CA 1
ATOM 1575 C C . ARG A 1 199 ? 31.047 -7.941 -1.054 1 84.19 199 ARG A C 1
ATOM 1577 O O . ARG A 1 199 ? 31.438 -8.766 -1.892 1 84.19 199 ARG A O 1
ATOM 1584 N N . GLY A 1 200 ? 31.359 -6.723 -1.109 1 81.31 200 GLY A N 1
ATOM 1585 C CA . GLY A 1 200 ? 32.281 -6.227 -2.123 1 81.31 200 GLY A CA 1
ATOM 1586 C C . GLY A 1 200 ? 31.672 -6.176 -3.51 1 81.31 200 GLY A C 1
ATOM 1587 O O . GLY A 1 200 ? 32.375 -6.262 -4.512 1 81.31 200 GLY A O 1
ATOM 1588 N N . ILE A 1 201 ? 30.422 -6.27 -3.678 1 88.62 201 ILE A N 1
ATOM 1589 C CA . ILE A 1 201 ? 29.703 -6.195 -4.941 1 88.62 201 ILE A CA 1
ATOM 1590 C C . ILE A 1 201 ? 29.094 -4.805 -5.105 1 88.62 201 ILE A C 1
ATOM 1592 O O . ILE A 1 201 ? 28.469 -4.277 -4.18 1 88.62 201 ILE A O 1
ATOM 1596 N N . CYS A 1 202 ? 29.312 -4.215 -6.199 1 86.5 202 CYS A N 1
ATOM 1597 C CA . CYS A 1 202 ? 28.828 -2.871 -6.477 1 86.5 202 CYS A CA 1
ATOM 1598 C C . CYS A 1 202 ? 27.531 -2.916 -7.27 1 86.5 202 CYS A C 1
ATOM 1600 O O . CYS A 1 202 ? 27.469 -3.506 -8.352 1 86.5 202 CYS A O 1
ATOM 1602 N N . LEU A 1 203 ? 26.516 -2.393 -6.703 1 89.38 203 LEU A N 1
ATOM 1603 C CA . LEU A 1 203 ? 25.312 -2.145 -7.469 1 89.38 203 LEU A CA 1
ATOM 1604 C C . LEU A 1 203 ? 25.438 -0.87 -8.297 1 89.38 203 LEU A C 1
ATOM 1606 O O . LEU A 1 203 ? 25.219 0.231 -7.781 1 89.38 203 LEU A O 1
ATOM 1610 N N . SER A 1 204 ? 25.766 -1.029 -9.547 1 87.06 204 SER A N 1
ATOM 1611 C CA . SER A 1 204 ? 26.125 0.096 -10.406 1 87.06 204 SER A CA 1
ATOM 1612 C C . SER A 1 204 ? 24.906 0.967 -10.711 1 87.06 204 SER A C 1
ATOM 1614 O O . SER A 1 204 ? 25.016 2.193 -10.781 1 87.06 204 SER A O 1
ATOM 1616 N N . ILE A 1 205 ? 23.812 0.259 -10.984 1 88.19 205 ILE A N 1
ATOM 1617 C CA . ILE A 1 205 ? 22.578 0.992 -11.242 1 88.19 205 ILE A CA 1
ATOM 1618 C C . ILE A 1 205 ? 21.375 0.186 -10.742 1 88.19 205 ILE A C 1
ATOM 1620 O O . ILE A 1 205 ? 21.375 -1.044 -10.828 1 88.19 205 ILE A O 1
ATOM 1624 N N . GLU A 1 206 ? 20.5 0.871 -10.102 1 91.5 206 GLU A N 1
ATOM 1625 C CA . GLU A 1 206 ? 19.156 0.372 -9.836 1 91.5 206 GLU A CA 1
ATOM 1626 C C . GLU A 1 206 ? 18.109 1.228 -10.531 1 91.5 206 GLU A C 1
ATOM 1628 O O . GLU A 1 206 ? 18.156 2.457 -10.484 1 91.5 206 GLU A O 1
ATOM 1633 N N . ASP A 1 207 ? 17.266 0.595 -11.242 1 93.19 207 ASP A N 1
ATOM 1634 C CA . ASP A 1 207 ? 16.266 1.371 -11.961 1 93.19 207 ASP A CA 1
ATOM 1635 C C . ASP A 1 207 ? 14.945 0.604 -12.062 1 93.19 207 ASP A C 1
ATOM 1637 O O . ASP A 1 207 ? 14.906 -0.609 -11.844 1 93.19 207 ASP A O 1
ATOM 1641 N N . TYR A 1 208 ? 13.883 1.35 -12.242 1 92.75 208 TYR A N 1
ATOM 1642 C CA . TYR A 1 208 ? 12.531 0.802 -12.289 1 92.75 208 TYR A CA 1
ATOM 1643 C C . TYR A 1 208 ? 11.789 1.301 -13.523 1 92.75 208 TYR A C 1
ATOM 1645 O O . TYR A 1 208 ? 11.945 2.455 -13.93 1 92.75 208 TYR A O 1
ATOM 1653 N N . PHE A 1 209 ? 11.031 0.431 -14.086 1 94.31 209 PHE A N 1
ATOM 1654 C CA . PHE A 1 209 ? 10.117 0.888 -15.125 1 94.31 209 PHE A CA 1
ATOM 1655 C C . PHE A 1 209 ? 8.664 0.731 -14.672 1 94.31 209 PHE A C 1
ATOM 1657 O O . PHE A 1 209 ? 8.32 -0.245 -14.008 1 94.31 209 PHE A O 1
ATOM 1664 N N . PRO A 1 210 ? 7.836 1.703 -14.914 1 88.62 210 PRO A N 1
ATOM 1665 C CA . PRO A 1 210 ? 6.469 1.713 -14.391 1 88.62 210 PRO A CA 1
ATOM 1666 C C . PRO A 1 210 ? 5.602 0.604 -14.984 1 88.62 210 PRO A C 1
ATOM 1668 O O . PRO A 1 210 ? 5.969 0.003 -16 1 88.62 210 PRO A O 1
ATOM 1671 N N . VAL A 1 211 ? 4.402 0.237 -14.156 1 81.69 211 VAL A N 1
ATOM 1672 C CA . VAL A 1 211 ? 3.432 -0.765 -14.586 1 81.69 211 VAL A CA 1
ATOM 1673 C C . VAL A 1 211 ? 2.426 -0.134 -15.547 1 81.69 211 VAL A C 1
ATOM 1675 O O . VAL A 1 211 ? 1.835 0.905 -15.242 1 81.69 211 VAL A O 1
ATOM 1678 N N . GLY A 1 212 ? 2.674 0.476 -16.625 1 71.38 212 GLY A N 1
ATOM 1679 C CA . GLY A 1 212 ? 1.785 1.097 -17.594 1 71.38 212 GLY A CA 1
ATOM 1680 C C . GLY A 1 212 ? 2.244 0.91 -19.031 1 71.38 212 GLY A C 1
ATOM 1681 O O . GLY A 1 212 ? 3.348 0.423 -19.266 1 71.38 212 GLY A O 1
ATOM 1682 N N . LYS A 1 213 ? 1.393 1.181 -19.906 1 71.25 213 LYS A N 1
ATOM 1683 C CA . LYS A 1 213 ? 1.695 0.861 -21.297 1 71.25 213 LYS A CA 1
ATOM 1684 C C . LYS A 1 213 ? 2.76 1.8 -21.859 1 71.25 213 LYS A C 1
ATOM 1686 O O . LYS A 1 213 ? 3.957 1.528 -21.734 1 71.25 213 LYS A O 1
ATOM 1691 N N . ASN A 1 214 ? 2.518 2.938 -22.172 1 73.25 214 ASN A N 1
ATOM 1692 C CA . ASN A 1 214 ? 3.43 3.779 -22.938 1 73.25 214 ASN A CA 1
ATOM 1693 C C . ASN A 1 214 ? 4.613 4.238 -22.094 1 73.25 214 ASN A C 1
ATOM 1695 O O . ASN A 1 214 ? 5.758 4.223 -22.562 1 73.25 214 ASN A O 1
ATOM 1699 N N . GLU A 1 215 ? 4.426 4.422 -20.938 1 84.25 215 GLU A N 1
ATOM 1700 C CA . GLU A 1 215 ? 5.496 4.895 -20.062 1 84.25 215 GLU A CA 1
ATOM 1701 C C . GLU A 1 215 ? 6.496 3.781 -19.766 1 84.25 215 GLU A C 1
ATOM 1703 O O . GLU A 1 215 ? 7.68 4.043 -19.547 1 84.25 215 GLU A O 1
ATOM 1708 N N . THR A 1 216 ? 6.02 2.607 -19.859 1 91.06 216 THR A N 1
ATOM 1709 C CA . THR A 1 216 ? 6.855 1.447 -19.562 1 91.06 216 THR A CA 1
ATOM 1710 C C . THR A 1 216 ? 7.922 1.257 -20.641 1 91.06 216 THR A C 1
ATOM 1712 O O . THR A 1 216 ? 9.109 1.156 -20.328 1 91.06 216 THR A O 1
ATOM 1715 N N . ILE A 1 217 ? 7.508 1.353 -21.922 1 92.69 217 ILE A N 1
ATOM 1716 C CA . ILE A 1 217 ? 8.414 1.098 -23.031 1 92.69 217 ILE A CA 1
ATOM 1717 C C . ILE A 1 217 ? 9.461 2.213 -23.109 1 92.69 217 ILE A C 1
ATOM 1719 O O . ILE A 1 217 ? 10.648 1.947 -23.297 1 92.69 217 ILE A O 1
ATOM 1723 N N . ALA A 1 218 ? 8.992 3.426 -22.938 1 94.12 218 ALA A N 1
ATOM 1724 C CA . ALA A 1 218 ? 9.914 4.562 -22.969 1 94.12 218 ALA A CA 1
ATOM 1725 C C . ALA A 1 218 ? 10.977 4.453 -21.891 1 94.12 218 ALA A C 1
ATOM 1727 O O . ALA A 1 218 ? 12.148 4.738 -22.125 1 94.12 218 ALA A O 1
ATOM 1728 N N . LYS A 1 219 ? 10.555 4.066 -20.75 1 95 219 LYS A N 1
ATOM 1729 C CA . LYS A 1 219 ? 11.508 3.939 -19.656 1 95 219 LYS A CA 1
ATOM 1730 C C . LYS A 1 219 ? 12.461 2.771 -19.875 1 95 219 LYS A C 1
ATOM 1732 O O . LYS A 1 219 ? 13.641 2.859 -19.547 1 95 219 LYS A O 1
ATOM 1737 N N . ILE A 1 220 ? 11.984 1.677 -20.422 1 97.19 220 ILE A N 1
ATOM 1738 C CA . ILE A 1 220 ? 12.82 0.524 -20.734 1 97.19 220 ILE A CA 1
ATOM 1739 C C . ILE A 1 220 ? 13.898 0.926 -21.75 1 97.19 220 ILE A C 1
ATOM 1741 O O . ILE A 1 220 ? 15.062 0.548 -21.594 1 97.19 220 ILE A O 1
ATOM 1745 N N . GLN A 1 221 ? 13.516 1.72 -22.734 1 97.12 221 GLN A N 1
ATOM 1746 C CA . GLN A 1 221 ? 14.469 2.205 -23.719 1 97.12 221 GLN A CA 1
ATOM 1747 C C . GLN A 1 221 ? 15.602 2.988 -23.062 1 97.12 221 GLN A C 1
ATOM 1749 O O . GLN A 1 221 ? 16.766 2.791 -23.375 1 97.12 221 GLN A O 1
ATOM 1754 N N . LYS A 1 222 ? 15.211 3.791 -22.141 1 96 222 LYS A N 1
ATOM 1755 C CA . LYS A 1 222 ? 16.203 4.594 -21.438 1 96 222 LYS A CA 1
ATOM 1756 C C . LYS A 1 222 ? 17.125 3.713 -20.609 1 96 222 LYS A C 1
ATOM 1758 O O . LYS A 1 222 ? 18.344 3.957 -20.547 1 96 222 LYS A O 1
ATOM 1763 N N . ILE A 1 223 ? 16.578 2.732 -20.016 1 96.69 223 ILE A N 1
ATOM 1764 C CA . ILE A 1 223 ? 17.328 1.842 -19.141 1 96.69 223 ILE A CA 1
ATOM 1765 C C . ILE A 1 223 ? 18.344 1.057 -19.969 1 96.69 223 ILE A C 1
ATOM 1767 O O . ILE A 1 223 ? 19.516 0.945 -19.594 1 96.69 223 ILE A O 1
ATOM 1771 N N . VAL A 1 224 ? 17.938 0.558 -21.094 1 97.5 224 VAL A N 1
ATOM 1772 C CA . VAL A 1 224 ? 18.828 -0.221 -21.953 1 97.5 224 VAL A CA 1
ATOM 1773 C C . VAL A 1 224 ? 19.938 0.678 -22.5 1 97.5 224 VAL A C 1
ATOM 1775 O O . VAL A 1 224 ? 21.094 0.259 -22.609 1 97.5 224 VAL A O 1
ATOM 1778 N N . LYS A 1 225 ? 19.562 1.894 -22.844 1 96.81 225 LYS A N 1
ATOM 1779 C CA . LYS A 1 225 ? 20.578 2.854 -23.281 1 96.81 225 LYS A CA 1
ATOM 1780 C C . LYS A 1 225 ? 21.625 3.086 -22.188 1 96.81 225 LYS A C 1
ATOM 1782 O O . LYS A 1 225 ? 22.828 3.121 -22.469 1 96.81 225 LYS A O 1
ATOM 1787 N N . THR A 1 226 ? 21.156 3.219 -21 1 94.62 226 THR A N 1
ATOM 1788 C CA . THR A 1 226 ? 22.047 3.418 -19.859 1 94.62 226 THR A CA 1
ATOM 1789 C C . THR A 1 226 ? 22.969 2.215 -19.688 1 94.62 226 THR A C 1
ATOM 1791 O O . THR A 1 226 ? 24.172 2.373 -19.438 1 94.62 226 THR A O 1
ATOM 1794 N N . LEU A 1 227 ? 22.438 1.042 -19.812 1 95.19 227 LEU A N 1
ATOM 1795 C CA . LEU A 1 227 ? 23.234 -0.177 -19.688 1 95.19 227 LEU A CA 1
ATOM 1796 C C . LEU A 1 227 ? 24.328 -0.228 -20.734 1 95.19 227 LEU A C 1
ATOM 1798 O O . LEU A 1 227 ? 25.438 -0.713 -20.469 1 95.19 227 LEU A O 1
ATOM 1802 N N . LYS A 1 228 ? 24.016 0.313 -21.859 1 94.69 228 LYS A N 1
ATOM 1803 C CA . LYS A 1 228 ? 25 0.349 -22.953 1 94.69 228 LYS A CA 1
ATOM 1804 C C . LYS A 1 228 ? 26.188 1.241 -22.594 1 94.69 228 LYS A C 1
ATOM 1806 O O . LYS A 1 228 ? 27.312 0.993 -23.031 1 94.69 228 LYS A O 1
ATOM 1811 N N . GLU A 1 229 ? 25.875 2.154 -21.828 1 93.06 229 GLU A N 1
ATOM 1812 C CA . GLU A 1 229 ? 26.891 3.137 -21.469 1 93.06 229 GLU A CA 1
ATOM 1813 C C . GLU A 1 229 ? 27.688 2.68 -20.25 1 93.06 229 GLU A C 1
ATOM 1815 O O . GLU A 1 229 ? 28.562 3.408 -19.75 1 93.06 229 GLU A O 1
ATOM 1820 N N . LEU A 1 230 ? 27.453 1.469 -19.75 1 91.88 230 LEU A N 1
ATOM 1821 C CA . LEU A 1 230 ? 28.141 0.922 -18.594 1 91.88 230 LEU A CA 1
ATOM 1822 C C . LEU A 1 230 ? 28.828 -0.393 -18.938 1 91.88 230 LEU A C 1
ATOM 1824 O O . LEU A 1 230 ? 28.406 -1.46 -18.484 1 91.88 230 LEU A O 1
ATOM 1828 N N . PRO A 1 231 ? 29.922 -0.306 -19.516 1 89.31 231 PRO A N 1
ATOM 1829 C CA . PRO A 1 231 ? 30.594 -1.524 -19.984 1 89.31 231 PRO A CA 1
ATOM 1830 C C . PRO A 1 231 ? 31.109 -2.385 -18.828 1 89.31 231 PRO A C 1
ATOM 1832 O O . PRO A 1 231 ? 31.281 -3.596 -18.984 1 89.31 231 PRO A O 1
ATOM 1835 N N . LYS A 1 232 ? 31.219 -1.794 -17.703 1 90.88 232 LYS A N 1
ATOM 1836 C CA . LYS A 1 232 ? 31.75 -2.545 -16.578 1 90.88 232 LYS A CA 1
ATOM 1837 C C . LYS A 1 232 ? 30.688 -3.457 -15.969 1 90.88 232 LYS A C 1
ATOM 1839 O O . LYS A 1 232 ? 31.016 -4.391 -15.234 1 90.88 232 LYS A O 1
ATOM 1844 N N . VAL A 1 233 ? 29.484 -3.143 -16.312 1 93.81 233 VAL A N 1
ATOM 1845 C CA . VAL A 1 233 ? 28.391 -3.977 -15.812 1 93.81 233 VAL A CA 1
ATOM 1846 C C . VAL A 1 233 ? 28.297 -5.254 -16.641 1 93.81 233 VAL A C 1
ATOM 1848 O O . VAL A 1 233 ? 28 -5.203 -17.844 1 93.81 233 VAL A O 1
ATOM 1851 N N . GLU A 1 234 ? 28.516 -6.355 -16.016 1 91.38 234 GLU A N 1
ATOM 1852 C CA . GLU A 1 234 ? 28.531 -7.621 -16.75 1 91.38 234 GLU A CA 1
ATOM 1853 C C . GLU A 1 234 ? 27.266 -8.43 -16.453 1 91.38 234 GLU A C 1
ATOM 1855 O O . GLU A 1 234 ? 26.938 -9.359 -17.188 1 91.38 234 GLU A O 1
ATOM 1860 N N . VAL A 1 235 ? 26.656 -8.117 -15.367 1 96.19 235 VAL A N 1
ATOM 1861 C CA . VAL A 1 235 ? 25.5 -8.891 -14.93 1 96.19 235 VAL A CA 1
ATOM 1862 C C . VAL A 1 235 ? 24.297 -7.965 -14.727 1 96.19 235 VAL A C 1
ATOM 1864 O O . VAL A 1 235 ? 24.438 -6.863 -14.188 1 96.19 235 VAL A O 1
ATOM 1867 N N . VAL A 1 236 ? 23.141 -8.383 -15.188 1 97.75 236 VAL A N 1
ATOM 1868 C CA . VAL A 1 236 ? 21.906 -7.641 -15 1 97.75 236 VAL A CA 1
ATOM 1869 C C . VAL A 1 236 ? 20.875 -8.531 -14.305 1 97.75 236 VAL A C 1
ATOM 1871 O O . VAL A 1 236 ? 20.453 -9.555 -14.852 1 97.75 236 VAL A O 1
ATOM 1874 N N . VAL A 1 237 ? 20.516 -8.156 -13.125 1 98.06 237 VAL A N 1
ATOM 1875 C CA . VAL A 1 237 ? 19.406 -8.797 -12.422 1 98.06 237 VAL A CA 1
ATOM 1876 C C . VAL A 1 237 ? 18.094 -8.141 -12.828 1 98.06 237 VAL A C 1
ATOM 1878 O O . VAL A 1 237 ? 17.953 -6.918 -12.766 1 98.06 237 VAL A O 1
ATOM 1881 N N . LEU A 1 238 ? 17.156 -8.914 -13.273 1 98.19 238 LEU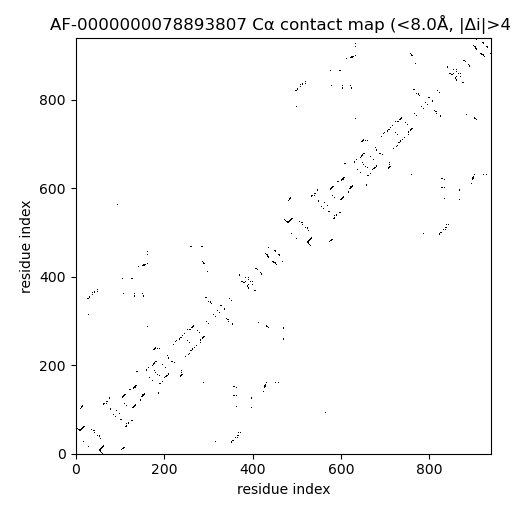 A N 1
ATOM 1882 C CA . LEU A 1 238 ? 15.898 -8.375 -13.773 1 98.19 238 LEU A CA 1
ATOM 1883 C C . LEU A 1 238 ? 14.719 -8.977 -13.016 1 98.19 238 LEU A C 1
ATOM 1885 O O . LEU A 1 238 ? 14.453 -10.18 -13.125 1 98.19 238 LEU A O 1
ATOM 1889 N N . TYR A 1 239 ? 14.016 -8.133 -12.156 1 97.62 239 TYR A N 1
ATOM 1890 C CA . TYR A 1 239 ? 12.805 -8.516 -11.438 1 97.62 239 TYR A CA 1
ATOM 1891 C C . TYR A 1 239 ? 11.562 -8.039 -12.18 1 97.62 239 TYR A C 1
ATOM 1893 O O . TYR A 1 239 ? 11.148 -6.887 -12.031 1 97.62 239 TYR A O 1
ATOM 1901 N N . CYS A 1 240 ? 10.898 -8.945 -12.891 1 95.94 240 CYS A N 1
ATOM 1902 C CA . CYS A 1 240 ? 9.688 -8.539 -13.594 1 95.94 240 CYS A CA 1
ATOM 1903 C C . CYS A 1 240 ? 8.914 -9.758 -14.094 1 95.94 240 CYS A C 1
ATOM 1905 O O . CYS A 1 240 ? 9.328 -10.898 -13.859 1 95.94 240 CYS A O 1
ATOM 1907 N N . THR A 1 241 ? 7.762 -9.562 -14.609 1 92.31 241 THR A N 1
ATOM 1908 C CA . THR A 1 241 ? 6.957 -10.625 -15.203 1 92.31 241 THR A CA 1
ATOM 1909 C C . THR A 1 241 ? 7.539 -11.055 -16.547 1 92.31 241 THR A C 1
ATOM 1911 O O . THR A 1 241 ? 8.406 -10.375 -17.094 1 92.31 241 THR A O 1
ATOM 1914 N N . LYS A 1 242 ? 7.09 -12.148 -17.094 1 92.81 242 LYS A N 1
ATOM 1915 C CA . LYS A 1 242 ? 7.594 -12.664 -18.359 1 92.81 242 LYS A CA 1
ATOM 1916 C C . LYS A 1 242 ? 7.309 -11.695 -19.5 1 92.81 242 LYS A C 1
ATOM 1918 O O . LYS A 1 242 ? 8.133 -11.531 -20.406 1 92.81 242 LYS A O 1
ATOM 1923 N N . LYS A 1 243 ? 6.156 -11.047 -19.438 1 90.12 243 LYS A N 1
ATOM 1924 C CA . LYS A 1 243 ? 5.812 -10.086 -20.484 1 90.12 243 LYS A CA 1
ATOM 1925 C C . LYS A 1 243 ? 6.777 -8.906 -20.484 1 90.12 243 LYS A C 1
ATOM 1927 O O . LYS A 1 243 ? 7.23 -8.469 -21.547 1 90.12 243 LYS A O 1
ATOM 1932 N N . ARG A 1 244 ? 7.086 -8.461 -19.312 1 94.69 244 ARG A N 1
ATOM 1933 C CA . ARG A 1 244 ? 7.973 -7.312 -19.188 1 94.69 244 ARG A CA 1
ATOM 1934 C C . ARG A 1 244 ? 9.414 -7.699 -19.5 1 94.69 244 ARG A C 1
ATOM 1936 O O . ARG A 1 244 ? 10.172 -6.902 -20.062 1 94.69 244 ARG A O 1
ATOM 1943 N N . ALA A 1 245 ? 9.734 -8.906 -19.156 1 96.69 245 ALA A N 1
ATOM 1944 C CA . ALA A 1 245 ? 11.062 -9.398 -19.516 1 96.69 245 ALA A CA 1
ATOM 1945 C C . ALA A 1 245 ? 11.25 -9.406 -21.031 1 96.69 245 ALA A C 1
ATOM 1947 O O . ALA A 1 245 ? 12.297 -8.977 -21.531 1 96.69 245 ALA A O 1
ATOM 1948 N N . ALA A 1 246 ? 10.258 -9.859 -21.734 1 96 246 ALA A N 1
ATOM 1949 C CA . ALA A 1 246 ? 10.32 -9.883 -23.203 1 96 246 ALA A CA 1
ATOM 1950 C C . ALA A 1 246 ? 10.508 -8.477 -23.766 1 96 246 ALA A C 1
ATOM 1952 O O . ALA A 1 246 ? 11.266 -8.281 -24.719 1 96 246 ALA A O 1
ATOM 1953 N N . ALA A 1 247 ? 9.867 -7.508 -23.141 1 95.56 247 ALA A N 1
ATOM 1954 C CA . ALA A 1 247 ? 9.992 -6.121 -23.594 1 95.56 247 ALA A CA 1
ATOM 1955 C C . ALA A 1 247 ? 11.414 -5.605 -23.391 1 95.56 247 ALA A C 1
ATOM 1957 O O . ALA A 1 247 ? 11.961 -4.906 -24.234 1 95.56 247 ALA A O 1
ATOM 1958 N N . VAL A 1 248 ? 11.961 -5.926 -22.266 1 97.44 248 VAL A N 1
ATOM 1959 C CA . VAL A 1 248 ? 13.32 -5.492 -21.953 1 97.44 248 VAL A CA 1
ATOM 1960 C C . VAL A 1 248 ? 14.305 -6.137 -22.922 1 97.44 248 VAL A C 1
ATOM 1962 O O . VAL A 1 248 ? 15.18 -5.465 -23.469 1 97.44 248 VAL A O 1
ATOM 1965 N N . ILE A 1 249 ? 14.156 -7.449 -23.188 1 97.62 249 ILE A N 1
ATOM 1966 C CA . ILE A 1 249 ? 15.055 -8.188 -24.078 1 97.62 249 ILE A CA 1
ATOM 1967 C C . ILE A 1 249 ? 14.898 -7.676 -25.5 1 97.62 249 ILE A C 1
ATOM 1969 O O . ILE A 1 249 ? 15.891 -7.535 -26.234 1 97.62 249 ILE A O 1
ATOM 1973 N N . GLU A 1 250 ? 13.641 -7.406 -25.875 1 97.19 250 GLU A N 1
ATOM 1974 C CA . GLU A 1 250 ? 13.391 -6.84 -27.203 1 97.19 250 GLU A CA 1
ATOM 1975 C C . GLU A 1 250 ? 14.148 -5.531 -27.391 1 97.19 250 GLU A C 1
ATOM 1977 O O . GLU A 1 250 ? 14.773 -5.316 -28.438 1 97.19 250 GLU A O 1
ATOM 1982 N N . GLU A 1 251 ? 14.094 -4.719 -26.391 1 97.62 251 GLU A N 1
ATOM 1983 C CA . GLU A 1 251 ? 14.789 -3.438 -26.484 1 97.62 251 GLU A CA 1
ATOM 1984 C C . GLU A 1 251 ? 16.297 -3.629 -26.5 1 97.62 251 GLU A C 1
ATOM 1986 O O . GLU A 1 251 ? 17.016 -2.889 -27.188 1 97.62 251 GLU A O 1
ATOM 1991 N N . ALA A 1 252 ? 16.781 -4.559 -25.781 1 97.62 252 ALA A N 1
ATOM 1992 C CA . ALA A 1 252 ? 18.219 -4.879 -25.781 1 97.62 252 ALA A CA 1
ATOM 1993 C C . ALA A 1 252 ? 18.672 -5.312 -27.172 1 97.62 252 ALA A C 1
ATOM 1995 O O . ALA A 1 252 ? 19.75 -4.922 -27.625 1 97.62 252 ALA A O 1
ATOM 1996 N N . VAL A 1 253 ? 17.859 -6.109 -27.828 1 97.31 253 VAL A N 1
ATOM 1997 C CA . VAL A 1 253 ? 18.156 -6.547 -29.188 1 97.31 253 VAL A CA 1
ATOM 1998 C C . VAL A 1 253 ? 18.188 -5.34 -30.125 1 97.31 253 VAL A C 1
ATOM 2000 O O . VAL A 1 253 ? 19.141 -5.16 -30.891 1 97.31 253 VAL A O 1
ATOM 2003 N N . LYS A 1 254 ? 17.203 -4.516 -30.031 1 97.25 254 LYS A N 1
ATOM 2004 C CA . LYS A 1 254 ? 17.047 -3.359 -30.906 1 97.25 254 LYS A CA 1
ATOM 2005 C C . LYS A 1 254 ? 18.234 -2.412 -30.781 1 97.25 254 LYS A C 1
ATOM 2007 O O . LYS A 1 254 ? 18.703 -1.865 -31.766 1 97.25 254 LYS A O 1
ATOM 2012 N N . GLN A 1 255 ? 18.656 -2.275 -29.531 1 97.19 255 GLN A N 1
ATOM 2013 C CA . GLN A 1 255 ? 19.719 -1.302 -29.281 1 97.19 255 GLN A CA 1
ATOM 2014 C C . GLN A 1 255 ? 21.094 -1.941 -29.406 1 97.19 255 GLN A C 1
ATOM 2016 O O . GLN A 1 255 ? 22.109 -1.25 -29.344 1 97.19 255 GLN A O 1
ATOM 2021 N N . GLY A 1 256 ? 21.141 -3.189 -29.547 1 96 256 GLY A N 1
ATOM 2022 C CA . GLY A 1 256 ? 22.406 -3.879 -29.688 1 96 256 GLY A CA 1
ATOM 2023 C C . GLY A 1 256 ? 23.203 -3.924 -28.391 1 96 256 GLY A C 1
ATOM 2024 O O . GLY A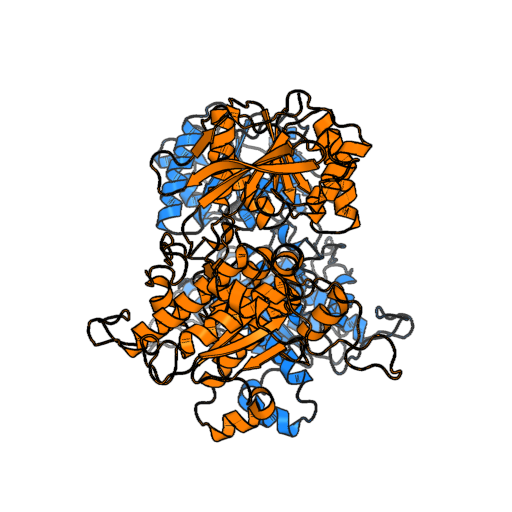 1 256 ? 24.391 -3.592 -28.391 1 96 256 GLY A O 1
ATOM 2025 N N . LEU A 1 257 ? 22.516 -4.219 -27.344 1 94.94 257 LEU A N 1
ATOM 2026 C CA . LEU A 1 257 ? 23.188 -4.328 -26.047 1 94.94 257 LEU A CA 1
ATOM 2027 C C . LEU A 1 257 ? 24.266 -5.41 -26.094 1 94.94 257 LEU A C 1
ATOM 2029 O O . LEU A 1 257 ? 24.031 -6.504 -26.609 1 94.94 257 LEU A O 1
ATOM 2033 N N . SER A 1 258 ? 25.391 -5.035 -25.625 1 87.88 258 SER A N 1
ATOM 2034 C CA . SER A 1 258 ? 26.484 -6 -25.547 1 87.88 258 SER A CA 1
ATOM 2035 C C . SER A 1 258 ? 26.125 -7.176 -24.641 1 87.88 258 SER A C 1
ATOM 2037 O O . SER A 1 258 ? 25.156 -7.113 -23.891 1 87.88 258 SER A O 1
ATOM 2039 N N . LYS A 1 259 ? 27 -8.109 -24.719 1 90.75 259 LYS A N 1
ATOM 2040 C CA . LYS A 1 259 ? 26.734 -9.328 -23.969 1 90.75 259 LYS A CA 1
ATOM 2041 C C . LYS A 1 259 ? 26.766 -9.07 -22.469 1 90.75 259 LYS A C 1
ATOM 2043 O O . LYS A 1 259 ? 27.703 -8.453 -21.953 1 90.75 259 LYS A O 1
ATOM 2048 N N . LYS A 1 260 ? 25.734 -9.414 -21.812 1 94.38 260 LYS A N 1
ATOM 2049 C CA . LYS A 1 260 ? 25.594 -9.406 -20.359 1 94.38 260 LYS A CA 1
ATOM 2050 C C . LYS A 1 260 ? 25.031 -10.727 -19.859 1 94.38 260 LYS A C 1
ATOM 2052 O O . LYS A 1 260 ? 24.312 -11.43 -20.594 1 94.38 260 LYS A O 1
ATOM 2057 N N . THR A 1 261 ? 25.422 -11.117 -18.766 1 95.5 261 THR A N 1
ATOM 2058 C CA . THR A 1 261 ? 24.766 -12.234 -18.109 1 95.5 261 THR A CA 1
ATOM 2059 C C . THR A 1 261 ? 23.5 -11.773 -17.406 1 95.5 261 THR A C 1
ATOM 2061 O O . THR A 1 261 ? 23.547 -10.867 -16.562 1 95.5 261 THR A O 1
ATOM 2064 N N . TRP A 1 262 ? 22.406 -12.383 -17.781 1 97.38 262 TRP A N 1
ATOM 2065 C CA . TRP A 1 262 ? 21.141 -12.047 -17.156 1 97.38 262 TRP A CA 1
ATOM 2066 C C . TRP A 1 262 ? 20.812 -13.016 -16.016 1 97.38 262 TRP A C 1
ATOM 2068 O O . TRP A 1 262 ? 20.953 -14.227 -16.172 1 97.38 262 TRP A O 1
ATOM 2078 N N . ILE A 1 263 ? 20.453 -12.469 -14.922 1 98.19 263 ILE A N 1
ATOM 2079 C CA . ILE A 1 263 ? 19.875 -13.234 -13.828 1 98.19 263 ILE A CA 1
ATOM 2080 C C . ILE A 1 263 ? 18.375 -12.945 -13.734 1 98.19 263 ILE A C 1
ATOM 2082 O O . ILE A 1 263 ? 17.969 -11.812 -13.453 1 98.19 263 ILE A O 1
ATOM 2086 N N . ALA A 1 264 ? 17.578 -13.977 -13.914 1 98.25 264 ALA A N 1
ATOM 2087 C CA . ALA A 1 264 ? 16.141 -13.805 -14.039 1 98.25 264 ALA A CA 1
ATOM 2088 C C . ALA A 1 264 ? 15.43 -14.203 -12.742 1 98.25 264 ALA A C 1
ATOM 2090 O O . ALA A 1 264 ? 15.773 -15.203 -12.117 1 98.25 264 ALA A O 1
ATOM 2091 N N . SER A 1 265 ? 14.477 -13.375 -12.32 1 97.81 265 SER A N 1
ATOM 2092 C CA . SER A 1 265 ? 13.625 -13.695 -11.172 1 97.81 265 SER A CA 1
ATOM 2093 C C . SER A 1 265 ? 12.68 -14.852 -11.5 1 97.81 265 SER A C 1
ATOM 2095 O O . SER A 1 265 ? 12.555 -15.25 -12.656 1 97.81 265 SER A O 1
ATOM 2097 N N . GLU A 1 266 ? 12.039 -15.336 -10.523 1 96.12 266 GLU A N 1
ATOM 2098 C CA . GLU A 1 266 ? 11.234 -16.547 -10.633 1 96.12 266 GLU A CA 1
ATOM 2099 C C . GLU A 1 266 ? 10.055 -16.344 -11.578 1 96.12 266 GLU A C 1
ATOM 2101 O O . GLU A 1 266 ? 9.555 -17.312 -12.172 1 96.12 266 GLU A O 1
ATOM 2106 N N . ALA A 1 267 ? 9.625 -15.148 -11.797 1 94.56 267 ALA A N 1
ATOM 2107 C CA . ALA A 1 267 ? 8.438 -14.859 -12.594 1 94.56 267 ALA A CA 1
ATOM 2108 C C . ALA A 1 267 ? 8.703 -15.078 -14.078 1 94.56 267 ALA A C 1
ATOM 2110 O O . ALA A 1 267 ? 7.766 -15.203 -14.875 1 94.56 267 ALA A O 1
ATOM 2111 N N . TRP A 1 268 ? 10.094 -15.156 -14.453 1 95.69 268 TRP A N 1
ATOM 2112 C CA . TRP A 1 268 ? 10.344 -15.328 -15.883 1 95.69 268 TRP A CA 1
ATOM 2113 C C . TRP A 1 268 ? 11.586 -16.172 -16.109 1 95.69 268 TRP A C 1
ATOM 2115 O O . TRP A 1 268 ? 12 -16.375 -17.266 1 95.69 268 TRP A O 1
ATOM 2125 N N . GLY A 1 269 ? 12.125 -16.781 -15.133 1 96.12 269 GLY A N 1
ATOM 2126 C CA . GLY A 1 269 ? 13.453 -17.375 -15.172 1 96.12 269 GLY A CA 1
ATOM 2127 C C . GLY A 1 269 ? 13.5 -18.656 -15.977 1 96.12 269 GLY A C 1
ATOM 2128 O O . GLY A 1 269 ? 14.586 -19.141 -16.312 1 96.12 269 GLY A O 1
ATOM 2129 N N . ASP A 1 270 ? 12.352 -19.172 -16.297 1 94 270 ASP A N 1
ATOM 2130 C CA . ASP A 1 270 ? 12.32 -20.391 -17.109 1 94 270 ASP A CA 1
ATOM 2131 C C . ASP A 1 270 ? 11.211 -20.312 -18.156 1 94 270 ASP A C 1
ATOM 2133 O O . ASP A 1 270 ? 10.672 -21.359 -18.547 1 94 270 ASP A O 1
ATOM 2137 N N . THR A 1 271 ? 10.875 -19.109 -18.516 1 92.38 271 THR A N 1
ATOM 2138 C CA . THR A 1 271 ? 9.781 -18.953 -19.469 1 92.38 271 THR A CA 1
ATOM 2139 C C . THR A 1 271 ? 10.242 -19.312 -20.875 1 92.38 271 THR A C 1
ATOM 2141 O O . THR A 1 271 ? 11.375 -19.016 -21.266 1 92.38 271 THR A O 1
ATOM 2144 N N . SER A 1 272 ? 9.367 -19.922 -21.594 1 89.38 272 SER A N 1
ATOM 2145 C CA . SER A 1 272 ? 9.664 -20.266 -22.984 1 89.38 272 SER A CA 1
ATOM 2146 C C . SER A 1 272 ? 9.414 -19.094 -23.906 1 89.38 272 SER A C 1
ATOM 2148 O O . SER A 1 272 ? 9.852 -19.094 -25.062 1 89.38 272 SER A O 1
ATOM 2150 N N . ASP A 1 273 ? 8.844 -18.031 -23.375 1 88.12 273 ASP A N 1
ATOM 2151 C CA . ASP A 1 273 ? 8.453 -16.875 -24.188 1 88.12 273 ASP A CA 1
ATOM 2152 C C . ASP A 1 273 ? 9.672 -16.156 -24.75 1 88.12 273 ASP A C 1
ATOM 2154 O O . ASP A 1 273 ? 9.57 -15.461 -25.766 1 88.12 273 ASP A O 1
ATOM 2158 N N . ILE A 1 274 ? 10.789 -16.391 -24.125 1 92.62 274 ILE A N 1
ATOM 2159 C CA . ILE A 1 274 ? 11.961 -15.641 -24.547 1 92.62 274 ILE A CA 1
ATOM 2160 C C . ILE A 1 274 ? 12.844 -16.516 -25.438 1 92.62 274 ILE A C 1
ATOM 2162 O O . ILE A 1 274 ? 13.898 -16.078 -25.891 1 92.62 274 ILE A O 1
ATOM 2166 N N . LEU A 1 275 ? 12.383 -17.75 -25.75 1 93.75 275 LEU A N 1
ATOM 2167 C CA . LEU A 1 275 ? 13.188 -18.672 -26.547 1 93.75 275 LEU A CA 1
ATOM 2168 C C . LEU A 1 275 ? 12.898 -18.484 -28.031 1 93.75 275 LEU A C 1
ATOM 2170 O O . LEU A 1 275 ? 12.359 -19.391 -28.688 1 93.75 275 LEU A O 1
ATOM 2174 N N . THR A 1 276 ? 13.25 -17.391 -28.547 1 94.12 276 THR A N 1
ATOM 2175 C CA . THR A 1 276 ? 13.148 -17.078 -29.969 1 94.12 276 THR A CA 1
ATOM 2176 C C . THR A 1 276 ? 14.531 -16.781 -30.562 1 94.12 276 THR A C 1
ATOM 2178 O O . THR A 1 276 ? 15.438 -16.359 -29.844 1 94.12 276 THR A O 1
ATOM 2181 N N . ASP A 1 277 ? 14.617 -16.984 -31.828 1 93.31 277 ASP A N 1
ATOM 2182 C CA . ASP A 1 277 ? 15.883 -16.734 -32.5 1 93.31 277 ASP A CA 1
ATOM 2183 C C . ASP A 1 277 ? 16.328 -15.281 -32.312 1 93.31 277 ASP A C 1
ATOM 2185 O O . ASP A 1 277 ? 17.531 -15 -32.25 1 93.31 277 ASP A O 1
ATOM 2189 N N . ARG A 1 278 ? 15.445 -14.523 -32.219 1 94.88 278 ARG A N 1
ATOM 2190 C CA . ARG A 1 278 ? 15.719 -13.094 -32.094 1 94.88 278 ARG A CA 1
ATOM 2191 C C . ARG A 1 278 ? 16.281 -12.766 -30.719 1 94.88 278 ARG A C 1
ATOM 2193 O O . ARG A 1 278 ? 17.156 -11.906 -30.578 1 94.88 278 ARG A O 1
ATOM 2200 N N . PHE A 1 279 ? 15.836 -13.453 -29.688 1 96.44 279 PHE A N 1
ATOM 2201 C CA . PHE A 1 279 ? 16.172 -13.109 -28.312 1 96.44 279 PHE A CA 1
ATOM 2202 C C . PHE A 1 279 ? 17.391 -13.891 -27.828 1 96.44 279 PHE A C 1
ATOM 2204 O O . PHE A 1 279 ? 18.109 -13.445 -26.938 1 96.44 279 PHE A O 1
ATOM 2211 N N . ILE A 1 280 ? 17.688 -15.008 -28.422 1 95.06 280 ILE A N 1
ATOM 2212 C CA . ILE A 1 280 ? 18.688 -15.953 -27.953 1 95.06 280 ILE A CA 1
ATOM 2213 C C . ILE A 1 280 ? 20.047 -15.266 -27.875 1 95.06 280 ILE A C 1
ATOM 2215 O O . ILE A 1 280 ? 20.797 -15.438 -26.906 1 95.06 280 ILE A O 1
ATOM 2219 N N . PRO A 1 281 ? 20.438 -14.445 -28.859 1 94.12 281 PRO A N 1
ATOM 2220 C CA . PRO A 1 281 ? 21.75 -13.781 -28.797 1 94.12 281 PRO A CA 1
ATOM 2221 C C . PRO A 1 281 ? 21.891 -12.922 -27.531 1 94.12 281 PRO A C 1
ATOM 2223 O O . PRO A 1 281 ? 23.016 -12.719 -27.047 1 94.12 281 PRO A O 1
ATOM 2226 N N . VAL A 1 282 ? 20.781 -12.484 -27.016 1 95.69 282 VAL A N 1
ATOM 2227 C CA . VAL A 1 282 ? 20.828 -11.602 -25.844 1 95.69 282 VAL A CA 1
ATOM 2228 C C . VAL A 1 282 ? 20.75 -12.438 -24.562 1 95.69 282 VAL A C 1
ATOM 2230 O O . VAL A 1 282 ? 21.422 -12.133 -23.578 1 95.69 282 VAL A O 1
ATOM 2233 N N . VAL A 1 283 ? 19.953 -13.578 -24.562 1 96.44 283 VAL A N 1
ATOM 2234 C CA . VAL A 1 283 ? 19.609 -14.219 -23.297 1 96.44 283 VAL A CA 1
ATOM 2235 C C . VAL A 1 283 ? 20.438 -15.5 -23.125 1 96.44 283 VAL A C 1
ATOM 2237 O O . VAL A 1 283 ? 20.359 -16.156 -22.094 1 96.44 283 VAL A O 1
ATOM 2240 N N . LYS A 1 284 ? 21.219 -15.891 -24.188 1 94.38 284 LYS A N 1
ATOM 2241 C CA . LYS A 1 284 ? 22.047 -17.094 -24.016 1 94.38 284 LYS A CA 1
ATOM 2242 C C . LYS A 1 284 ? 22.922 -16.969 -22.781 1 94.38 284 LYS A C 1
ATOM 2244 O O . LYS A 1 284 ? 23.469 -15.906 -22.5 1 94.38 284 LYS A O 1
ATOM 2249 N N . GLY A 1 285 ? 22.938 -18.078 -21.969 1 95.38 285 GLY A N 1
ATOM 2250 C CA . GLY A 1 285 ? 23.688 -18.094 -20.734 1 95.38 285 GLY A CA 1
ATOM 2251 C C . GLY A 1 285 ? 22.906 -17.562 -19.547 1 95.38 285 GLY A C 1
ATOM 2252 O O . GLY A 1 285 ? 23.406 -17.562 -18.422 1 95.38 285 GLY A O 1
ATOM 2253 N N . LEU A 1 286 ? 21.688 -17.219 -19.75 1 97.25 286 LEU A N 1
ATOM 2254 C CA . LEU A 1 286 ? 20.812 -16.703 -18.703 1 97.25 286 LEU A CA 1
ATOM 2255 C C . LEU A 1 286 ? 20.734 -17.688 -17.531 1 97.25 286 LEU A C 1
ATOM 2257 O O . LEU A 1 286 ? 20.625 -18.891 -17.75 1 97.25 286 LEU A O 1
ATOM 2261 N N . ILE A 1 287 ? 20.859 -17.125 -16.359 1 98.06 287 ILE A N 1
ATOM 2262 C CA . ILE A 1 287 ? 20.609 -17.891 -15.141 1 98.06 287 ILE A CA 1
ATOM 2263 C C . ILE A 1 287 ? 19.25 -17.5 -14.547 1 98.06 287 ILE A C 1
ATOM 2265 O O . ILE A 1 287 ? 18.984 -16.328 -14.328 1 98.06 287 ILE A O 1
ATOM 2269 N N . GLY A 1 288 ? 18.406 -18.5 -14.344 1 98.12 288 GLY A N 1
ATOM 2270 C CA . GLY A 1 288 ? 17.109 -18.266 -13.727 1 98.12 288 GLY A CA 1
ATOM 2271 C C . GLY A 1 288 ? 17.016 -18.797 -12.312 1 98.12 288 GLY A C 1
ATOM 2272 O O . GLY A 1 288 ? 17.516 -19.891 -12.016 1 98.12 288 GLY A O 1
ATOM 2273 N N . ILE A 1 289 ? 16.547 -17.953 -11.375 1 98.19 289 ILE A N 1
ATOM 2274 C CA . ILE A 1 289 ? 16.141 -18.406 -10.055 1 98.19 289 ILE A CA 1
ATOM 2275 C C . ILE A 1 289 ? 14.648 -18.75 -10.07 1 98.19 289 ILE A C 1
ATOM 2277 O O . ILE A 1 289 ? 13.797 -17.875 -10.156 1 98.19 289 ILE A O 1
ATOM 2281 N N . VAL A 1 290 ? 14.32 -20.031 -9.992 1 97.44 290 VAL A N 1
ATOM 2282 C CA . VAL A 1 290 ? 12.945 -20.438 -10.234 1 97.44 290 VAL A CA 1
ATOM 2283 C C . VAL A 1 290 ? 12.453 -21.328 -9.094 1 97.44 290 VAL A C 1
ATOM 2285 O O . VAL A 1 290 ? 13.258 -21.891 -8.352 1 97.44 290 VAL A O 1
ATOM 2288 N N . LEU A 1 291 ? 11.148 -21.359 -8.914 1 95.88 291 LEU A N 1
ATOM 2289 C CA . LEU A 1 291 ? 10.57 -22.25 -7.922 1 95.88 291 LEU A CA 1
ATOM 2290 C C . LEU A 1 291 ? 10.789 -23.719 -8.305 1 95.88 291 LEU A C 1
ATOM 2292 O O . LEU A 1 291 ? 10.891 -24.031 -9.492 1 95.88 291 LEU A O 1
ATOM 2296 N N . PRO A 1 292 ? 10.93 -24.547 -7.281 1 94.06 292 PRO A N 1
ATOM 2297 C CA . PRO A 1 292 ? 11.031 -25.969 -7.633 1 94.06 292 PRO A CA 1
ATOM 2298 C C . PRO A 1 292 ? 9.875 -26.453 -8.5 1 94.06 292 PRO A C 1
ATOM 2300 O O . PRO A 1 292 ? 8.727 -26.062 -8.281 1 94.06 292 PRO A O 1
ATOM 2303 N N . ASP A 1 293 ? 10.234 -27.172 -9.453 1 91.62 293 ASP A N 1
ATOM 2304 C CA . ASP A 1 293 ? 9.219 -27.75 -10.336 1 91.62 293 ASP A CA 1
ATOM 2305 C C . ASP A 1 293 ? 8.594 -28.984 -9.719 1 91.62 293 ASP A C 1
ATOM 2307 O O . ASP A 1 293 ? 9.102 -30.094 -9.898 1 91.62 293 ASP A O 1
ATOM 2311 N N . ILE A 1 294 ? 7.52 -28.828 -9.086 1 91.75 294 ILE A N 1
ATOM 2312 C CA . ILE A 1 294 ? 6.867 -29.938 -8.391 1 91.75 294 ILE A CA 1
ATOM 2313 C C . ILE A 1 294 ? 5.574 -30.297 -9.117 1 91.75 294 ILE A C 1
ATOM 2315 O O . ILE A 1 294 ? 4.738 -29.438 -9.391 1 91.75 294 ILE A O 1
ATOM 2319 N N . THR A 1 295 ? 5.43 -31.484 -9.469 1 93.19 295 THR A N 1
ATOM 2320 C CA . THR A 1 295 ? 4.184 -32.031 -9.984 1 93.19 295 THR A CA 1
ATOM 2321 C C . THR A 1 295 ? 3.512 -32.938 -8.945 1 93.19 295 THR A C 1
ATOM 2323 O O . THR A 1 295 ? 4.105 -33.906 -8.477 1 93.19 295 THR A O 1
ATOM 2326 N N . VAL A 1 296 ? 2.365 -32.562 -8.578 1 96.62 296 VAL A N 1
ATOM 2327 C CA . VAL A 1 296 ? 1.572 -33.438 -7.703 1 96.62 296 VAL A CA 1
ATOM 2328 C C . VAL A 1 296 ? 0.888 -34.5 -8.523 1 96.62 296 VAL A C 1
ATOM 2330 O O . VAL A 1 296 ? -0.107 -34.25 -9.203 1 96.62 296 VAL A O 1
ATOM 2333 N N . GLY A 1 297 ? 1.375 -35.656 -8.383 1 96.69 297 GLY A N 1
ATOM 2334 C CA . GLY A 1 297 ? 0.924 -36.781 -9.203 1 96.69 297 GLY A CA 1
ATOM 2335 C C . GLY A 1 297 ? -0.578 -36.969 -9.164 1 96.69 297 GLY A C 1
ATOM 2336 O O . GLY A 1 297 ? -1.215 -37.188 -10.195 1 96.69 297 GLY A O 1
ATOM 2337 N N . LYS A 1 298 ? -1.133 -36.969 -8.016 1 97.5 298 LYS A N 1
ATOM 2338 C CA . LYS A 1 298 ? -2.566 -37.219 -7.859 1 97.5 298 LYS A CA 1
ATOM 2339 C C . LYS A 1 298 ? -3.379 -36.125 -8.547 1 97.5 298 LYS A C 1
ATOM 2341 O O . LYS A 1 298 ? -4.461 -36.375 -9.078 1 97.5 298 LYS A O 1
ATOM 2346 N N . TYR A 1 299 ? -2.932 -34.938 -8.547 1 98.12 299 TYR A N 1
ATOM 2347 C CA . TYR A 1 299 ? -3.602 -33.844 -9.234 1 98.12 299 TYR A CA 1
ATOM 2348 C C . TYR A 1 299 ? -3.508 -34 -10.75 1 98.12 299 TYR A C 1
ATOM 2350 O O . TYR A 1 299 ? -4.484 -33.781 -11.469 1 98.12 299 TYR A O 1
ATOM 2358 N N . LEU A 1 300 ? -2.279 -34.344 -11.172 1 98.06 300 LEU A N 1
ATOM 2359 C CA . LEU A 1 300 ? -2.109 -34.656 -12.586 1 98.06 300 LEU A CA 1
ATOM 2360 C C . LEU A 1 300 ? -3.094 -35.719 -13.039 1 98.06 300 LEU A C 1
ATOM 2362 O O . LEU A 1 300 ? -3.764 -35.562 -14.062 1 98.06 300 LEU A O 1
ATOM 2366 N N . LYS A 1 301 ? -3.191 -36.781 -12.258 1 97.94 301 LYS A N 1
ATOM 2367 C CA . LYS A 1 301 ? -4.121 -37.844 -12.586 1 97.94 301 LYS A CA 1
ATOM 2368 C C . LYS A 1 301 ? -5.562 -37.344 -12.602 1 97.94 301 LYS A C 1
ATOM 2370 O O . LYS A 1 301 ? -6.332 -37.688 -13.5 1 97.94 301 LYS A O 1
ATOM 2375 N N . TYR A 1 302 ? -5.91 -36.625 -11.602 1 97.88 302 TYR A N 1
ATOM 2376 C CA . TYR A 1 302 ? -7.238 -36 -11.508 1 97.88 302 TYR A CA 1
ATOM 2377 C C . TYR A 1 302 ? -7.582 -35.25 -12.781 1 97.88 302 TYR A C 1
ATOM 2379 O O . TYR A 1 302 ? -8.648 -35.469 -13.367 1 97.88 302 TYR A O 1
ATOM 2387 N N . LEU A 1 303 ? -6.672 -34.375 -13.273 1 97.88 303 LEU A N 1
ATOM 2388 C CA . LEU A 1 303 ? -6.926 -33.531 -14.445 1 97.88 303 LEU A CA 1
ATOM 2389 C C . LEU A 1 303 ? -7.016 -34.375 -15.703 1 97.88 303 LEU A C 1
ATOM 2391 O O . LEU A 1 303 ? -7.848 -34.125 -16.578 1 97.88 303 LEU A O 1
ATOM 2395 N N . THR A 1 304 ? -6.164 -35.406 -15.805 1 96.94 304 THR A N 1
ATOM 2396 C CA . THR A 1 304 ? -6.105 -36.219 -17.016 1 96.94 304 THR A CA 1
ATOM 2397 C C . THR A 1 304 ? -7.32 -37.125 -17.109 1 96.94 304 THR A C 1
ATOM 2399 O O . THR A 1 304 ? -7.602 -37.688 -18.188 1 96.94 304 THR A O 1
ATOM 2402 N N . GLU A 1 305 ? -8.078 -37.219 -16.031 1 96.38 305 GLU A N 1
ATOM 2403 C CA . GLU A 1 305 ? -9.258 -38.094 -16.031 1 96.38 305 GLU A CA 1
ATOM 2404 C C . GLU A 1 305 ? -10.539 -37.25 -16.188 1 96.38 305 GLU A C 1
ATOM 2406 O O . GLU A 1 305 ? -11.633 -37.812 -16.281 1 96.38 305 GLU A O 1
ATOM 2411 N N . LEU A 1 306 ? -10.445 -36 -16.219 1 95 306 LEU A N 1
ATOM 2412 C CA . LEU A 1 306 ? -11.625 -35.156 -16.344 1 95 306 LEU A CA 1
ATOM 2413 C C . LEU A 1 306 ? -12.234 -35.281 -17.734 1 95 306 LEU A C 1
ATOM 2415 O O . LEU A 1 306 ? -11.531 -35.188 -18.75 1 95 306 LEU A O 1
ATOM 2419 N N . PRO A 1 307 ? -13.477 -35.469 -17.812 1 93.44 307 PRO A N 1
ATOM 2420 C CA . PRO A 1 307 ? -14.156 -35.469 -19.109 1 93.44 307 PRO A CA 1
ATOM 2421 C C . PRO A 1 307 ? -14.453 -34.062 -19.641 1 93.44 307 PRO A C 1
ATOM 2423 O O . PRO A 1 307 ? -14.516 -33.125 -18.844 1 93.44 307 PRO A O 1
ATOM 2426 N N . PRO A 1 308 ? -14.656 -33.938 -20.906 1 91 308 PRO A N 1
ATOM 2427 C CA . PRO A 1 308 ? -15 -32.625 -21.453 1 91 308 PRO A CA 1
ATOM 2428 C C . PRO A 1 308 ? -16.281 -32.062 -20.859 1 91 308 PRO A C 1
ATOM 2430 O O . PRO A 1 308 ? -16.5 -30.828 -20.891 1 91 308 PRO A O 1
ATOM 2433 N N . SER A 1 309 ? -17.125 -32.906 -20.234 1 88.75 309 SER A N 1
ATOM 2434 C CA . SER A 1 309 ? -18.406 -32.5 -19.672 1 88.75 309 SER A CA 1
ATOM 2435 C C . SER A 1 309 ? -18.266 -32.094 -18.203 1 88.75 309 SER A C 1
ATOM 2437 O O . SER A 1 309 ? -19.266 -31.781 -17.531 1 88.75 309 SER A O 1
ATOM 2439 N N . TYR A 1 310 ? -17.109 -32.188 -17.641 1 88.44 310 TYR A N 1
ATOM 2440 C CA . TYR A 1 310 ? -16.859 -31.984 -16.219 1 88.44 310 TYR A CA 1
ATOM 2441 C C . TYR A 1 310 ? -17.531 -30.703 -15.727 1 88.44 310 TYR A C 1
ATOM 2443 O O . TYR A 1 310 ? -18.188 -30.719 -14.688 1 88.44 310 TYR A O 1
ATOM 2451 N N . ARG A 1 311 ? -17.359 -29.562 -16.328 1 85.75 311 ARG A N 1
ATOM 2452 C CA . ARG A 1 311 ? -18 -28.297 -16 1 85.75 311 ARG A CA 1
ATOM 2453 C C . ARG A 1 311 ? -18.406 -27.547 -17.266 1 85.75 311 ARG A C 1
ATOM 2455 O O . ARG A 1 311 ? -17.688 -26.656 -17.734 1 85.75 311 ARG A O 1
ATOM 2462 N N . PRO A 1 312 ? -19.547 -27.703 -17.688 1 76.44 312 PRO A N 1
ATOM 2463 C CA . PRO A 1 312 ? -19.969 -27.234 -19 1 76.44 312 PRO A CA 1
ATOM 2464 C C . PRO A 1 312 ? -20.172 -25.719 -19.062 1 76.44 312 PRO A C 1
ATOM 2466 O O . PRO A 1 312 ? -20.203 -25.141 -20.156 1 76.44 312 PRO A O 1
ATOM 2469 N N . THR A 1 313 ? -20.219 -25.078 -18.047 1 71.06 313 THR A N 1
ATOM 2470 C CA . THR A 1 313 ? -20.562 -23.672 -18.141 1 71.06 313 THR A CA 1
ATOM 2471 C C . THR A 1 313 ? -19.422 -22.812 -17.594 1 71.06 313 THR A C 1
ATOM 2473 O O . THR A 1 313 ? -19.453 -21.578 -17.719 1 71.06 313 THR A O 1
ATOM 2476 N N . ASP A 1 314 ? -18.375 -23.438 -17.359 1 79.69 314 ASP A N 1
ATOM 2477 C CA . ASP A 1 314 ? -17.375 -22.594 -16.719 1 79.69 314 ASP A CA 1
ATOM 2478 C C . ASP A 1 314 ? -16.141 -22.453 -17.594 1 79.69 314 ASP A C 1
ATOM 2480 O O . ASP A 1 314 ? -16.234 -22.516 -18.812 1 79.69 314 ASP A O 1
ATOM 2484 N N . TRP A 1 315 ? -15 -22.172 -17.078 1 90.88 315 TRP A N 1
ATOM 2485 C CA . TRP A 1 315 ? -13.703 -21.922 -17.703 1 90.88 315 TRP A CA 1
ATOM 2486 C C . TRP A 1 315 ? -13.195 -23.172 -18.422 1 90.88 315 TRP A C 1
ATOM 2488 O O . TRP A 1 315 ? -12.461 -23.062 -19.406 1 90.88 315 TRP A O 1
ATOM 2498 N N . TRP A 1 316 ? -13.836 -24.297 -18.141 1 92.38 316 TRP A N 1
ATOM 2499 C CA . TRP A 1 316 ? -13.367 -25.547 -18.719 1 92.38 316 TRP A CA 1
ATOM 2500 C C . TRP A 1 316 ? -13.836 -25.703 -20.156 1 92.38 316 TRP A C 1
ATOM 2502 O O . TRP A 1 316 ? -13.133 -26.266 -21 1 92.38 316 TRP A O 1
ATOM 2512 N N . GLN A 1 317 ? -15 -25.172 -20.406 1 90.69 317 GLN A N 1
ATOM 2513 C CA . GLN A 1 317 ? -15.469 -25.203 -21.797 1 90.69 317 GLN A CA 1
ATOM 2514 C C . GLN A 1 317 ? -14.539 -24.406 -22.703 1 90.69 317 GLN A C 1
ATOM 2516 O O . GLN A 1 317 ? -14.211 -24.859 -23.812 1 90.69 317 GLN A O 1
ATOM 2521 N N . LEU A 1 318 ? -14.141 -23.312 -22.203 1 91.19 318 LEU A N 1
ATOM 2522 C CA . LEU A 1 318 ? -13.219 -22.484 -22.969 1 91.19 318 LEU A CA 1
ATOM 2523 C C . LEU A 1 318 ? -11.898 -23.203 -23.203 1 91.19 318 LEU A C 1
ATOM 2525 O O . LEU A 1 318 ? -11.328 -23.125 -24.297 1 91.19 318 LEU A O 1
ATOM 2529 N N . PHE A 1 319 ? -11.469 -23.891 -22.234 1 95.38 319 PHE A N 1
ATOM 2530 C CA . PHE A 1 319 ? -10.211 -24.625 -22.344 1 95.38 319 PHE A CA 1
ATOM 2531 C C . PHE A 1 319 ? -10.297 -25.703 -23.406 1 95.38 319 PHE A C 1
ATOM 2533 O O . PHE A 1 319 ? -9.43 -25.797 -24.281 1 95.38 319 PHE A O 1
ATOM 2540 N N . TRP A 1 320 ? -11.352 -26.453 -23.344 1 94.62 320 TRP A N 1
ATOM 2541 C CA . TRP A 1 320 ? -11.516 -27.547 -24.281 1 94.62 320 TRP A CA 1
ATOM 2542 C C . TRP A 1 320 ? -11.648 -27.031 -25.719 1 94.62 320 TRP A C 1
ATOM 2544 O O . TRP A 1 320 ? -11.031 -27.578 -26.641 1 94.62 320 TRP A O 1
ATOM 2554 N N . GLU A 1 321 ? -12.383 -26.031 -25.797 1 93.06 321 GLU A N 1
ATOM 2555 C CA . GLU A 1 321 ? -12.578 -25.453 -27.125 1 93.06 321 GLU A CA 1
ATOM 2556 C C . GLU A 1 321 ? -11.281 -24.891 -27.688 1 93.06 321 GLU A C 1
ATOM 2558 O O . GLU A 1 321 ? -10.977 -25.062 -28.875 1 93.06 321 GLU A O 1
ATOM 2563 N N . ASP A 1 322 ? -10.57 -24.266 -26.859 1 94.38 322 ASP A N 1
ATOM 2564 C CA . ASP A 1 322 ? -9.32 -23.641 -27.281 1 94.38 322 ASP A CA 1
ATOM 2565 C C . ASP A 1 322 ? -8.266 -24.703 -27.609 1 94.38 322 ASP A C 1
ATOM 2567 O O . ASP A 1 322 ? -7.566 -24.594 -28.625 1 94.38 322 ASP A O 1
ATOM 2571 N N . GLU A 1 323 ? -8.164 -25.703 -26.766 1 95.81 323 GLU A N 1
ATOM 2572 C CA . GLU A 1 323 ? -7.125 -26.703 -26.906 1 95.81 323 GLU A CA 1
ATOM 2573 C C . GLU A 1 323 ? -7.402 -27.625 -28.094 1 95.81 323 GLU A C 1
ATOM 2575 O O . GLU A 1 323 ? -6.484 -28 -28.828 1 95.81 323 GLU A O 1
ATOM 2580 N N . PHE A 1 324 ? -8.703 -27.859 -28.359 1 95 324 PHE A N 1
ATOM 2581 C CA . PHE A 1 324 ? -9.023 -28.891 -29.344 1 95 324 PHE A CA 1
ATOM 2582 C C . PHE A 1 324 ? -9.719 -28.281 -30.562 1 95 324 PHE A C 1
ATOM 2584 O O . PHE A 1 324 ? -10.156 -29 -31.453 1 95 324 PHE A O 1
ATOM 2591 N N . LYS A 1 325 ? -9.828 -26.969 -30.547 1 93.56 325 LYS A N 1
ATOM 2592 C CA . LYS A 1 325 ? -10.414 -26.234 -31.656 1 93.56 325 LYS A CA 1
ATOM 2593 C C . LYS A 1 325 ? -11.781 -26.797 -32.031 1 93.56 325 LYS A C 1
ATOM 2595 O O . LYS A 1 325 ? -12.047 -27.094 -33.188 1 93.56 325 LYS A O 1
ATOM 2600 N N . CYS A 1 326 ? -12.555 -26.969 -31.062 1 93 326 CYS A N 1
ATOM 2601 C CA . CYS A 1 326 ? -13.922 -27.469 -31.219 1 93 326 CYS A CA 1
ATOM 2602 C C . CYS A 1 326 ? -14.906 -26.594 -30.453 1 93 326 CYS A C 1
ATOM 2604 O O . CYS A 1 326 ? -14.523 -25.594 -29.844 1 93 326 CYS A O 1
ATOM 2606 N N . ARG A 1 327 ? -16.266 -26.875 -30.578 1 90.94 327 ARG A N 1
ATOM 2607 C CA . ARG A 1 327 ? -17.312 -26.125 -29.891 1 90.94 327 ARG A CA 1
ATOM 2608 C C . ARG A 1 327 ? -18.328 -27.062 -29.234 1 90.94 327 ARG A C 1
ATOM 2610 O O . ARG A 1 327 ? -18.641 -28.125 -29.781 1 90.94 327 ARG A O 1
ATOM 2617 N N . PHE A 1 328 ? -18.734 -26.719 -28.031 1 85.69 328 PHE A N 1
ATOM 2618 C CA . PHE A 1 328 ? -19.734 -27.547 -27.375 1 85.69 328 PHE A CA 1
ATOM 2619 C C . PHE A 1 328 ? -21.141 -27.203 -27.891 1 85.69 328 PHE A C 1
ATOM 2621 O O . PHE A 1 328 ? -22.016 -28.062 -27.891 1 85.69 328 PHE A O 1
ATOM 2628 N N . ALA A 1 329 ? -21.453 -25.797 -28.062 1 74.38 329 ALA A N 1
ATOM 2629 C CA . ALA A 1 329 ? -22.781 -25.422 -28.562 1 74.38 329 ALA A CA 1
ATOM 2630 C C . ALA A 1 329 ? -22.672 -24.75 -29.922 1 74.38 329 ALA A C 1
ATOM 2632 O O . ALA A 1 329 ? -21.828 -23.875 -30.125 1 74.38 329 ALA A O 1
ATOM 2633 N N . SER A 1 330 ? -22.672 -25.438 -31.094 1 62.19 330 SER A N 1
ATOM 2634 C CA . SER A 1 330 ? -22.672 -24.734 -32.375 1 62.19 330 SER A CA 1
ATOM 2635 C C . SER A 1 330 ? -24.016 -24.844 -33.062 1 62.19 330 SER A C 1
ATOM 2637 O O . SER A 1 330 ? -24.75 -25.812 -32.875 1 62.19 330 SER A O 1
ATOM 2639 N N . ASN A 1 331 ? -24.594 -23.656 -33.469 1 59.16 331 ASN A N 1
ATOM 2640 C CA . ASN A 1 331 ? -25.734 -23.641 -34.375 1 59.16 331 ASN A CA 1
ATOM 2641 C C . ASN A 1 331 ? -25.547 -24.641 -35.531 1 59.16 331 ASN A C 1
ATOM 2643 O O . ASN A 1 331 ? -26.5 -24.953 -36.25 1 59.16 331 ASN A O 1
ATOM 2647 N N . GLY A 1 332 ? -24.406 -25.016 -36 1 54.91 332 GLY A N 1
ATOM 2648 C CA . GLY A 1 332 ? -24.141 -25.984 -37.062 1 54.91 332 GLY A CA 1
ATOM 2649 C C . GLY A 1 332 ? -23.188 -27.078 -36.656 1 54.91 332 GLY A C 1
ATOM 2650 O O . GLY A 1 332 ? -22.547 -27 -35.594 1 54.91 332 GLY A O 1
ATOM 2651 N N . ARG A 1 333 ? -23.5 -28.406 -37.094 1 58.28 333 ARG A N 1
ATOM 2652 C CA . ARG A 1 333 ? -22.891 -29.703 -36.781 1 58.28 333 ARG A CA 1
ATOM 2653 C C . ARG A 1 333 ? -21.375 -29.656 -36.969 1 58.28 333 ARG A C 1
ATOM 2655 O O . ARG A 1 333 ? -20.672 -30.625 -36.688 1 58.28 333 ARG A O 1
ATOM 2662 N N . GLU A 1 334 ? -20.781 -28.578 -37.375 1 67.12 334 GLU A N 1
ATOM 2663 C CA . GLU A 1 334 ? -19.375 -28.609 -37.781 1 67.12 334 GLU A CA 1
ATOM 2664 C C . GLU A 1 334 ? -18.469 -28.25 -36.594 1 67.12 334 GLU A C 1
ATOM 2666 O O . GLU A 1 334 ? -18.797 -27.359 -35.812 1 67.12 334 GLU A O 1
ATOM 2671 N N . ASN A 1 335 ? -17.531 -29.125 -36.125 1 83.69 335 ASN A N 1
ATOM 2672 C CA . ASN A 1 335 ? -16.359 -29.125 -35.281 1 83.69 335 ASN A CA 1
ATOM 2673 C C . ASN A 1 335 ? -16.734 -29.25 -33.812 1 83.69 335 ASN A C 1
ATOM 2675 O O . ASN A 1 335 ? -16.281 -28.453 -32.969 1 83.69 335 ASN A O 1
ATOM 2679 N N . LEU A 1 336 ? -17.844 -30.062 -33.5 1 88.19 336 LEU A N 1
ATOM 2680 C CA . LEU A 1 336 ? -18.25 -30.281 -32.125 1 88.19 336 LEU A CA 1
ATOM 2681 C C . LEU A 1 336 ? -17.172 -31.016 -31.344 1 88.19 336 LEU A C 1
ATOM 2683 O O . LEU A 1 336 ? -16.516 -31.906 -31.875 1 88.19 336 LEU A O 1
ATOM 2687 N N . CYS A 1 337 ? -17.031 -30.625 -30.031 1 91.06 337 CYS A N 1
ATOM 2688 C CA . CYS A 1 337 ? -16.078 -31.312 -29.172 1 91.06 337 CYS A CA 1
ATOM 2689 C C . CYS A 1 337 ? -16.516 -32.75 -28.906 1 91.06 337 CYS A C 1
ATOM 2691 O O . CYS A 1 337 ? -17.656 -33 -28.469 1 91.06 337 CYS A O 1
ATOM 2693 N N . ALA A 1 338 ? -15.703 -33.688 -29.188 1 91.56 338 ALA A N 1
ATOM 2694 C CA . ALA A 1 338 ? -15.977 -35.094 -28.938 1 91.56 338 ALA A CA 1
ATOM 2695 C C . ALA A 1 338 ? -16.078 -35.375 -27.438 1 91.56 338 ALA A C 1
ATOM 2697 O O . ALA A 1 338 ? -15.453 -34.688 -26.625 1 91.56 338 ALA A O 1
ATOM 2698 N N . SER A 1 339 ? -16.812 -36.375 -27.078 1 90 339 SER A N 1
ATOM 2699 C CA . SER A 1 339 ? -17.047 -36.688 -25.672 1 90 339 SER A CA 1
ATOM 2700 C C . SER A 1 339 ? -15.852 -37.438 -25.078 1 90 339 SER A C 1
ATOM 2702 O O . SER A 1 339 ? -15.727 -37.531 -23.859 1 90 339 SER A O 1
ATOM 2704 N N . ASP A 1 340 ? -14.953 -37.906 -25.906 1 92.75 340 ASP A N 1
ATOM 2705 C CA . ASP A 1 340 ? -13.859 -38.719 -25.391 1 92.75 340 ASP A CA 1
ATOM 2706 C C . ASP A 1 340 ? -12.539 -37.938 -25.422 1 92.75 340 ASP A C 1
ATOM 2708 O O . ASP A 1 340 ? -11.461 -38.562 -25.359 1 92.75 340 ASP A O 1
ATOM 2712 N N . LEU A 1 341 ? -12.656 -36.688 -25.594 1 94.38 341 LEU A N 1
ATOM 2713 C CA . LEU A 1 341 ? -11.445 -35.875 -25.484 1 94.38 341 LEU A CA 1
ATOM 2714 C C . LEU A 1 341 ? -10.812 -36.031 -24.109 1 94.38 341 LEU A C 1
ATOM 2716 O O . LEU A 1 341 ? -11.516 -36.188 -23.109 1 94.38 341 LEU A O 1
ATOM 2720 N N . LYS A 1 342 ? -9.445 -36 -24.078 1 95.5 342 LYS A N 1
ATOM 2721 C CA . LYS A 1 342 ? -8.711 -36.156 -22.812 1 95.5 342 LYS A CA 1
ATOM 2722 C C . LYS A 1 342 ? -7.543 -35.188 -22.734 1 95.5 342 LYS A C 1
ATOM 2724 O O . LYS A 1 342 ? -6.934 -34.844 -23.75 1 95.5 342 LYS A O 1
ATOM 2729 N N . ILE A 1 343 ? -7.293 -34.781 -21.547 1 97.38 343 ILE A N 1
ATOM 2730 C CA . ILE A 1 343 ? -6.066 -34.062 -21.266 1 97.38 343 ILE A CA 1
ATOM 2731 C C . ILE A 1 343 ? -4.895 -35.031 -21.156 1 97.38 343 ILE A C 1
ATOM 2733 O O . ILE A 1 343 ? -4.812 -35.812 -20.203 1 97.38 343 ILE A O 1
ATOM 2737 N N . THR A 1 344 ? -4.066 -35 -22.109 1 97.38 344 THR A N 1
ATOM 2738 C CA . THR A 1 344 ? -2.879 -35.875 -22.078 1 97.38 344 THR A CA 1
ATOM 2739 C C . THR A 1 344 ? -1.797 -35.25 -21.188 1 97.38 344 THR A C 1
ATOM 2741 O O . THR A 1 344 ? -1.909 -34.094 -20.781 1 97.38 344 THR A O 1
ATOM 2744 N N . LYS A 1 345 ? -0.829 -36 -20.906 1 96.31 345 LYS A N 1
ATOM 2745 C CA . LYS A 1 345 ? 0.304 -35.469 -20.141 1 96.31 345 LYS A CA 1
ATOM 2746 C C . LYS A 1 345 ? 0.979 -34.312 -20.859 1 96.31 345 LYS A C 1
ATOM 2748 O O . LYS A 1 345 ? 1.479 -33.375 -20.219 1 96.31 345 LYS A O 1
ATOM 2753 N N . GLU A 1 346 ? 1.018 -34.406 -22.094 1 95.81 346 GLU A N 1
ATOM 2754 C CA . GLU A 1 346 ? 1.615 -33.344 -22.906 1 95.81 346 GLU A CA 1
ATOM 2755 C C . GLU A 1 346 ? 0.805 -32.062 -22.797 1 95.81 346 GLU A C 1
ATOM 2757 O O . GLU A 1 346 ? 1.372 -30.969 -22.703 1 95.81 346 GLU A O 1
ATOM 2762 N N . ILE A 1 347 ? -0.494 -32.25 -22.938 1 97.06 347 ILE A N 1
ATOM 2763 C CA . ILE A 1 347 ? -1.37 -31.078 -22.812 1 97.06 347 ILE A CA 1
ATOM 2764 C C . ILE A 1 347 ? -1.231 -30.469 -21.422 1 97.06 347 ILE A C 1
ATOM 2766 O O . ILE A 1 347 ? -1.149 -29.25 -21.281 1 97.06 347 ILE A O 1
ATOM 2770 N N . TYR A 1 348 ? -1.188 -31.328 -20.406 1 97.12 348 TYR A N 1
ATOM 2771 C CA . TYR A 1 348 ? -1.005 -30.859 -19.031 1 97.12 348 TYR A CA 1
ATOM 2772 C C . TYR A 1 348 ? 0.277 -30.047 -18.906 1 97.12 348 TYR A C 1
ATOM 2774 O O . TYR A 1 348 ? 0.261 -28.938 -18.375 1 97.12 348 TYR A O 1
ATOM 2782 N N . SER A 1 349 ? 1.353 -30.547 -19.406 1 93.88 349 SER A N 1
ATOM 2783 C CA . SER A 1 349 ? 2.658 -29.906 -19.281 1 93.88 349 SER A CA 1
ATOM 2784 C C . SER A 1 349 ? 2.68 -28.547 -19.984 1 93.88 349 SER A C 1
ATOM 2786 O O . SER A 1 349 ? 3.291 -27.609 -19.484 1 93.88 349 SER A O 1
ATOM 2788 N N . ARG A 1 350 ? 1.997 -28.469 -21.047 1 92.25 350 ARG A N 1
ATOM 2789 C CA . ARG A 1 350 ? 2.072 -27.266 -21.875 1 92.25 350 ARG A CA 1
ATOM 2790 C C . ARG A 1 350 ? 1.063 -26.219 -21.406 1 92.25 350 ARG A C 1
ATOM 2792 O O . ARG A 1 350 ? 1.364 -25.031 -21.406 1 92.25 350 ARG A O 1
ATOM 2799 N N . ARG A 1 351 ? -0.13 -26.703 -20.984 1 95.56 351 ARG A N 1
ATOM 2800 C CA . ARG A 1 351 ? -1.259 -25.781 -20.906 1 95.56 351 ARG A CA 1
ATOM 2801 C C . ARG A 1 351 ? -1.705 -25.578 -19.453 1 95.56 351 ARG A C 1
ATOM 2803 O O . ARG A 1 351 ? -2.355 -24.594 -19.125 1 95.56 351 ARG A O 1
ATOM 2810 N N . LEU A 1 352 ? -1.329 -26.562 -18.609 1 97.12 352 LEU A N 1
ATOM 2811 C CA . LEU A 1 352 ? -1.995 -26.547 -17.297 1 97.12 352 LEU A CA 1
ATOM 2812 C C . LEU A 1 352 ? -0.975 -26.547 -16.172 1 97.12 352 LEU A C 1
ATOM 2814 O O . LEU A 1 352 ? -1.248 -26.047 -15.078 1 97.12 352 LEU A O 1
ATOM 2818 N N . HIS A 1 353 ? 0.166 -27.031 -16.438 1 94.75 353 HIS A N 1
ATOM 2819 C CA . HIS A 1 353 ? 1.138 -27.25 -15.367 1 94.75 353 HIS A CA 1
ATOM 2820 C C . HIS A 1 353 ? 1.709 -25.922 -14.859 1 94.75 353 HIS A C 1
ATOM 2822 O O . HIS A 1 353 ? 2.119 -25.078 -15.656 1 94.75 353 HIS A O 1
ATOM 2828 N N . SER A 1 354 ? 1.765 -25.797 -13.531 1 93.44 354 SER A N 1
ATOM 2829 C CA . SER A 1 354 ? 2.463 -24.75 -12.781 1 93.44 354 SER A CA 1
ATOM 2830 C C . SER A 1 354 ? 2.875 -25.25 -11.398 1 93.44 354 SER A C 1
ATOM 2832 O O . SER A 1 354 ? 2.113 -25.953 -10.734 1 93.44 354 SER A O 1
ATOM 2834 N N . SER A 1 355 ? 4.035 -24.875 -11.008 1 90.94 355 SER A N 1
ATOM 2835 C CA . SER A 1 355 ? 4.48 -25.234 -9.664 1 90.94 355 SER A CA 1
ATOM 2836 C C . SER A 1 355 ? 3.584 -24.609 -8.602 1 90.94 355 SER A C 1
ATOM 2838 O O . SER A 1 355 ? 3.521 -25.094 -7.473 1 90.94 355 SER A O 1
ATOM 2840 N N . LEU A 1 356 ? 2.855 -23.594 -8.969 1 96.25 356 LEU A N 1
ATOM 2841 C CA . LEU A 1 356 ? 2.012 -22.859 -8.031 1 96.25 356 LEU A CA 1
ATOM 2842 C C . LEU A 1 356 ? 0.841 -23.734 -7.57 1 96.25 356 LEU A C 1
ATOM 2844 O O . LEU A 1 356 ? 0.232 -23.453 -6.531 1 96.25 356 LEU A O 1
ATOM 2848 N N . SER A 1 357 ? 0.514 -24.797 -8.367 1 97.44 357 SER A N 1
ATOM 2849 C CA . SER A 1 357 ? -0.583 -25.672 -7.961 1 97.44 357 SER A CA 1
ATOM 2850 C C . SER A 1 357 ? -0.294 -26.328 -6.617 1 97.44 357 SER A C 1
ATOM 2852 O O . SER A 1 357 ? -1.202 -26.516 -5.805 1 97.44 357 SER A O 1
ATOM 2854 N N . THR A 1 358 ? 0.967 -26.688 -6.434 1 97.06 358 THR A N 1
ATOM 2855 C CA . THR A 1 358 ? 1.355 -27.281 -5.16 1 97.06 358 THR A CA 1
ATOM 2856 C C . THR A 1 358 ? 1.103 -26.312 -4.008 1 97.06 358 THR A C 1
ATOM 2858 O O . THR A 1 358 ? 0.65 -26.719 -2.938 1 97.06 358 THR A O 1
ATOM 2861 N N . TYR A 1 359 ? 1.356 -25.047 -4.211 1 97.69 359 TYR A N 1
ATOM 2862 C CA . TYR A 1 359 ? 1.195 -24.031 -3.18 1 97.69 359 TYR A CA 1
ATOM 2863 C C . TYR A 1 359 ? -0.279 -23.781 -2.887 1 97.69 359 TYR A C 1
ATOM 2865 O O . TYR A 1 359 ? -0.65 -23.469 -1.751 1 97.69 359 TYR A O 1
ATOM 2873 N N . VAL A 1 360 ? -1.138 -23.875 -3.92 1 98.69 360 VAL A N 1
ATOM 2874 C CA . VAL A 1 360 ? -2.578 -23.766 -3.715 1 98.69 360 VAL A CA 1
ATOM 2875 C C . VAL A 1 360 ? -3.064 -24.938 -2.852 1 98.69 360 VAL A C 1
ATOM 2877 O O . VAL A 1 360 ? -3.818 -24.734 -1.896 1 98.69 360 VAL A O 1
ATOM 2880 N N . ILE A 1 361 ? -2.615 -26.125 -3.195 1 98.69 361 ILE A N 1
ATOM 2881 C CA . ILE A 1 361 ? -2.996 -27.328 -2.459 1 98.69 361 ILE A CA 1
ATOM 2882 C C . ILE A 1 361 ? -2.553 -27.203 -1.004 1 98.69 361 ILE A C 1
ATOM 2884 O O . ILE A 1 361 ? -3.322 -27.5 -0.087 1 98.69 361 ILE A O 1
ATOM 2888 N N . GLU A 1 362 ? -1.354 -26.719 -0.779 1 98.44 362 GLU A N 1
ATOM 2889 C CA . GLU A 1 362 ? -0.83 -26.5 0.567 1 98.44 362 GLU A CA 1
ATOM 2890 C C . GLU A 1 362 ? -1.723 -25.562 1.364 1 98.44 362 GLU A C 1
ATOM 2892 O O . GLU A 1 362 ? -1.987 -25.797 2.545 1 98.44 362 GLU A O 1
ATOM 2897 N N . ALA A 1 363 ? -2.148 -24.5 0.707 1 98.81 363 ALA A N 1
ATOM 2898 C CA . ALA A 1 363 ? -2.992 -23.516 1.376 1 98.81 363 ALA A CA 1
ATOM 2899 C C . ALA A 1 363 ? -4.301 -24.141 1.85 1 98.81 363 ALA A C 1
ATOM 2901 O O . ALA A 1 363 ? -4.727 -23.922 2.984 1 98.81 363 ALA A O 1
ATOM 2902 N N . VAL A 1 364 ? -4.93 -24.922 1.02 1 98.88 364 VAL A N 1
ATOM 2903 C CA . VAL A 1 364 ? -6.199 -25.562 1.356 1 98.88 364 VAL A CA 1
ATOM 2904 C C . VAL A 1 364 ? -5.996 -26.531 2.516 1 98.88 364 VAL A C 1
ATOM 2906 O O . VAL A 1 364 ? -6.773 -26.547 3.471 1 98.88 364 VAL A O 1
ATOM 2909 N N . PHE A 1 365 ? -4.953 -27.297 2.447 1 98.81 365 PHE A N 1
ATOM 2910 C CA . PHE A 1 365 ? -4.707 -28.281 3.494 1 98.81 365 PHE A CA 1
ATOM 2911 C C . PHE A 1 365 ? -4.355 -27.594 4.809 1 98.81 365 PHE A C 1
ATOM 2913 O O . PHE A 1 365 ? -4.699 -28.094 5.887 1 98.81 365 PHE A O 1
ATOM 2920 N N . ALA A 1 366 ? -3.613 -26.469 4.742 1 98.81 366 ALA A N 1
ATOM 2921 C CA . ALA A 1 366 ? -3.352 -25.703 5.961 1 98.81 366 ALA A CA 1
ATOM 2922 C C . ALA A 1 366 ? -4.652 -25.281 6.629 1 98.81 366 ALA A C 1
ATOM 2924 O O . ALA A 1 366 ? -4.82 -25.438 7.84 1 98.81 366 ALA A O 1
ATOM 2925 N N . ILE A 1 367 ? -5.578 -24.781 5.852 1 98.88 367 ILE A N 1
ATOM 2926 C CA . ILE A 1 367 ? -6.867 -24.328 6.375 1 98.88 367 ILE A CA 1
ATOM 2927 C C . ILE A 1 367 ? -7.629 -25.531 6.941 1 98.88 367 ILE A C 1
ATOM 2929 O O . ILE A 1 367 ? -8.172 -25.469 8.047 1 98.88 367 ILE A O 1
ATOM 2933 N N . ALA A 1 368 ? -7.648 -26.641 6.207 1 98.75 368 ALA A N 1
ATOM 2934 C CA . ALA A 1 368 ? -8.391 -27.828 6.609 1 98.75 368 ALA A CA 1
ATOM 2935 C C . ALA A 1 368 ? -7.852 -28.391 7.922 1 98.75 368 ALA A C 1
ATOM 2937 O O . ALA A 1 368 ? -8.625 -28.766 8.812 1 98.75 368 ALA A O 1
ATOM 2938 N N . HIS A 1 369 ? -6.574 -28.453 8.008 1 98.62 369 HIS A N 1
ATOM 2939 C CA . HIS A 1 369 ? -5.977 -29 9.227 1 98.62 369 HIS A CA 1
ATOM 2940 C C . HIS A 1 369 ? -6.184 -28.062 10.406 1 98.62 369 HIS A C 1
ATOM 2942 O O . HIS A 1 369 ? -6.34 -28.516 11.547 1 98.62 369 HIS A O 1
ATOM 2948 N N . ALA A 1 370 ? -6.117 -26.734 10.18 1 98.62 370 ALA A N 1
ATOM 2949 C CA . ALA A 1 370 ? -6.441 -25.781 11.234 1 98.62 370 ALA A CA 1
ATOM 2950 C C . ALA A 1 370 ? -7.871 -25.969 11.734 1 98.62 370 ALA A C 1
ATOM 2952 O O . ALA A 1 370 ? -8.109 -26.031 12.945 1 98.62 370 ALA A O 1
ATOM 2953 N N . LEU A 1 371 ? -8.766 -26.094 10.781 1 98.38 371 LEU A N 1
ATOM 2954 C CA . LEU A 1 371 ? -10.156 -26.344 11.133 1 98.38 371 LEU A CA 1
ATOM 2955 C C . LEU A 1 371 ? -10.305 -27.656 11.891 1 98.38 371 LEU A C 1
ATOM 2957 O O . LEU A 1 371 ? -11.07 -27.734 12.859 1 98.38 371 LEU A O 1
ATOM 2961 N N . ASP A 1 372 ? -9.625 -28.672 11.438 1 98.12 372 ASP A N 1
ATOM 2962 C CA . ASP A 1 372 ? -9.648 -29.984 12.102 1 98.12 372 ASP A CA 1
ATOM 2963 C C . ASP A 1 372 ? -9.148 -29.875 13.539 1 98.12 372 ASP A C 1
ATOM 2965 O O . ASP A 1 372 ? -9.742 -30.438 14.453 1 98.12 372 ASP A O 1
ATOM 2969 N N . ALA A 1 373 ? -8.055 -29.156 13.719 1 97.75 373 ALA A N 1
ATOM 2970 C CA . ALA A 1 373 ? -7.496 -28.953 15.055 1 97.75 373 ALA A CA 1
ATOM 2971 C C . ALA A 1 373 ? -8.484 -28.203 15.945 1 97.75 373 ALA A C 1
ATOM 2973 O O . ALA A 1 373 ? -8.586 -28.5 17.141 1 97.75 373 ALA A O 1
ATOM 2974 N N . MET A 1 374 ? -9.172 -27.266 15.391 1 97.81 374 MET A N 1
ATOM 2975 C CA . MET A 1 374 ? -10.195 -26.547 16.141 1 97.81 374 MET A CA 1
ATOM 2976 C C . MET A 1 374 ? -11.305 -27.484 16.594 1 97.81 374 MET A C 1
ATOM 2978 O O . MET A 1 374 ? -11.758 -27.422 17.734 1 97.81 374 MET A O 1
ATOM 2982 N N . HIS A 1 375 ? -11.719 -28.344 15.711 1 96.12 375 HIS A N 1
ATOM 2983 C CA . HIS A 1 375 ? -12.797 -29.281 15.992 1 96.12 375 HIS A CA 1
ATOM 2984 C C . HIS A 1 375 ? -12.383 -30.312 17.047 1 96.12 375 HIS A C 1
ATOM 2986 O O . HIS A 1 375 ? -13.211 -30.766 17.828 1 96.12 375 HIS A O 1
ATOM 2992 N N . LYS A 1 376 ? -11.133 -30.625 17.078 1 96.19 376 LYS A N 1
ATOM 2993 C CA . LYS A 1 376 ? -10.625 -31.672 17.969 1 96.19 376 LYS A CA 1
ATOM 2994 C C . LYS A 1 376 ? -10.094 -31.062 19.266 1 96.19 376 LYS A C 1
ATOM 2996 O O . LYS A 1 376 ? -9.633 -31.797 20.141 1 96.19 376 LYS A O 1
ATOM 3001 N N . CYS A 1 377 ? -10.141 -29.797 19.391 1 97.19 377 CYS A N 1
ATOM 3002 C CA . CYS A 1 377 ? -9.57 -29.062 20.516 1 97.19 377 CYS A CA 1
ATOM 3003 C C . CYS A 1 377 ? -10.211 -29.5 21.828 1 97.19 377 CYS A C 1
ATOM 3005 O O . CYS A 1 377 ? -11.414 -29.734 21.875 1 97.19 377 CYS A O 1
ATOM 3007 N N . ARG A 1 378 ? -9.344 -29.703 22.875 1 96.75 378 ARG A N 1
ATOM 3008 C CA . ARG A 1 378 ? -9.781 -29.984 24.234 1 96.75 378 ARG A CA 1
ATOM 3009 C C . ARG A 1 378 ? -9.164 -29.016 25.219 1 96.75 378 ARG A C 1
ATOM 3011 O O . ARG A 1 378 ? -7.945 -28.812 25.234 1 96.75 378 ARG A O 1
ATOM 3018 N N . GLU A 1 379 ? -10.047 -28.422 25.938 1 94.62 379 GLU A N 1
ATOM 3019 C CA . GLU A 1 379 ? -9.555 -27.5 26.953 1 94.62 379 GLU A CA 1
ATOM 3020 C C . GLU A 1 379 ? -8.797 -28.234 28.047 1 94.62 379 GLU A C 1
ATOM 3022 O O . GLU A 1 379 ? -9.125 -29.391 28.375 1 94.62 379 GLU A O 1
ATOM 3027 N N . PRO A 1 380 ? -7.699 -27.688 28.688 1 95.75 380 PRO A N 1
ATOM 3028 C CA . PRO A 1 380 ? -7.203 -26.328 28.469 1 95.75 380 PRO A CA 1
ATOM 3029 C C . PRO A 1 380 ? -6.062 -26.266 27.453 1 95.75 380 PRO A C 1
ATOM 3031 O O . PRO A 1 380 ? -5.09 -25.531 27.641 1 95.75 380 PRO A O 1
ATOM 3034 N N . HIS A 1 381 ? -6.102 -27.141 26.438 1 95.5 381 HIS A N 1
ATOM 3035 C CA . HIS A 1 381 ? -4.984 -27.25 25.5 1 95.5 381 HIS A CA 1
ATOM 3036 C C . HIS A 1 381 ? -5.266 -26.484 24.203 1 95.5 381 HIS A C 1
ATOM 3038 O O . HIS A 1 381 ? -4.598 -26.703 23.203 1 95.5 381 HIS A O 1
ATOM 3044 N N . GLY A 1 382 ? -6.277 -25.672 24.281 1 97.19 382 GLY A N 1
ATOM 3045 C CA . GLY A 1 382 ? -6.566 -24.859 23.109 1 97.19 382 GLY A CA 1
ATOM 3046 C C . GLY A 1 382 ? -5.602 -23.703 22.922 1 97.19 382 GLY A C 1
ATOM 3047 O O . GLY A 1 382 ? -4.805 -23.406 23.828 1 97.19 382 GLY A O 1
ATOM 3048 N N . LEU A 1 383 ? -5.605 -23 21.766 1 97.12 383 LEU A N 1
ATOM 3049 C CA . LEU A 1 383 ? -4.66 -21.938 21.438 1 97.12 383 LEU A CA 1
ATOM 3050 C C . LEU A 1 383 ? -5.188 -20.594 21.906 1 97.12 383 LEU A C 1
ATOM 3052 O O . LEU A 1 383 ? -4.441 -19.609 21.922 1 97.12 383 LEU A O 1
ATOM 3056 N N . LEU A 1 384 ? -6.418 -20.531 22.266 1 96.88 384 LEU A N 1
ATOM 3057 C CA . LEU A 1 384 ? -6.969 -19.281 22.766 1 96.88 384 LEU A CA 1
ATOM 3058 C C . LEU A 1 384 ? -6.484 -19 24.188 1 96.88 384 LEU A C 1
ATOM 3060 O O . LEU A 1 384 ? -5.98 -19.906 24.859 1 96.88 384 LEU A O 1
ATOM 3064 N N . PRO A 1 385 ? -6.59 -17.734 24.594 1 95.06 385 PRO A N 1
ATOM 3065 C CA . PRO A 1 385 ? -6.129 -17.406 25.938 1 95.06 385 PRO A CA 1
ATOM 3066 C C . PRO A 1 385 ? -6.711 -18.328 27 1 95.06 385 PRO A C 1
ATOM 3068 O O . PRO A 1 385 ? -7.898 -18.656 26.969 1 95.06 385 PRO A O 1
ATOM 3071 N N . GLY A 1 386 ? -5.875 -18.781 27.938 1 96.06 386 GLY A N 1
ATOM 3072 C CA . GLY A 1 386 ? -6.301 -19.656 29.016 1 96.06 386 GLY A CA 1
ATOM 3073 C C . GLY A 1 386 ? -6.457 -21.109 28.594 1 96.06 386 GLY A C 1
ATOM 3074 O O . GLY A 1 386 ? -6.969 -21.938 29.359 1 96.06 386 GLY A O 1
ATOM 3075 N N . GLY A 1 387 ? -6.074 -21.391 27.359 1 96.62 387 GLY A N 1
ATOM 3076 C CA . GLY A 1 387 ? -6.184 -22.75 26.859 1 96.62 387 GLY A CA 1
ATOM 3077 C C . GLY A 1 387 ? -7.578 -23.094 26.375 1 96.62 387 GLY A C 1
ATOM 3078 O O . GLY A 1 387 ? -7.922 -24.281 26.25 1 96.62 387 GLY A O 1
ATOM 3079 N N . ARG A 1 388 ? -8.336 -22.125 26.078 1 97 388 ARG A N 1
ATOM 3080 C CA . ARG A 1 388 ? -9.719 -22.312 25.641 1 97 388 ARG A CA 1
ATOM 3081 C C . ARG A 1 388 ? -9.766 -22.766 24.188 1 97 388 ARG A C 1
ATOM 3083 O O . ARG A 1 388 ? -8.82 -22.547 23.422 1 97 388 ARG A O 1
ATOM 3090 N N . CYS A 1 389 ? -10.789 -23.484 23.906 1 97.56 389 CYS A N 1
ATOM 3091 C CA . CYS A 1 389 ? -11.023 -23.953 22.531 1 97.56 389 CYS A CA 1
ATOM 3092 C C . CYS A 1 389 ? -11.992 -23.031 21.812 1 97.56 389 CYS A C 1
ATOM 3094 O O . CYS A 1 389 ? -12.852 -22.406 22.438 1 97.56 389 CYS A O 1
ATOM 3096 N N . PRO A 1 390 ? -11.812 -22.844 20.453 1 96.62 390 PRO A N 1
ATOM 3097 C CA . PRO A 1 390 ? -12.758 -22.062 19.672 1 96.62 390 PRO A CA 1
ATOM 3098 C C . PRO A 1 390 ? -14.094 -22.766 19.469 1 96.62 390 PRO A C 1
ATOM 3100 O O . PRO A 1 390 ? -14.172 -23.984 19.578 1 96.62 390 PRO A O 1
ATOM 3103 N N . LEU A 1 391 ? -15.117 -21.938 19.188 1 90.88 391 LEU A N 1
ATOM 3104 C CA . LEU A 1 391 ? -16.406 -22.484 18.797 1 90.88 391 LEU A CA 1
ATOM 3105 C C . LEU A 1 391 ? -16.328 -23.125 17.406 1 90.88 391 LEU A C 1
ATOM 3107 O O . LEU A 1 391 ? -15.656 -22.578 16.516 1 90.88 391 LEU A O 1
ATOM 3111 N N . THR A 1 392 ? -16.969 -24.25 17.266 1 88.81 392 THR A N 1
ATOM 3112 C CA . THR A 1 392 ? -16.906 -24.922 15.977 1 88.81 392 THR A CA 1
ATOM 3113 C C . THR A 1 392 ? -18.219 -24.734 15.211 1 88.81 392 THR A C 1
ATOM 3115 O O . THR A 1 392 ? -18.281 -24.969 14.008 1 88.81 392 THR A O 1
ATOM 3118 N N . SER A 1 393 ? -19.312 -24.219 15.852 1 84.69 393 SER A N 1
ATOM 3119 C CA . SER A 1 393 ? -20.594 -23.938 15.203 1 84.69 393 SER A CA 1
ATOM 3120 C C . SER A 1 393 ? -20.531 -22.656 14.391 1 84.69 393 SER A C 1
ATOM 3122 O O . SER A 1 393 ? -21.266 -22.5 13.414 1 84.69 393 SER A O 1
ATOM 3124 N N . HIS A 1 394 ? -19.656 -21.781 14.883 1 86.19 394 HIS A N 1
ATOM 3125 C CA . HIS A 1 394 ? -19.391 -20.531 14.203 1 86.19 394 HIS A CA 1
ATOM 3126 C C . HIS A 1 394 ? -17.891 -20.234 14.156 1 86.19 394 HIS A C 1
ATOM 3128 O O . HIS A 1 394 ? -17.281 -19.938 15.18 1 86.19 394 HIS A O 1
ATOM 3134 N N . ILE A 1 395 ? -17.391 -20.312 13.031 1 93.12 395 ILE A N 1
ATOM 3135 C CA . ILE A 1 395 ? -15.945 -20.156 12.898 1 93.12 395 ILE A CA 1
ATOM 3136 C C . ILE A 1 395 ? -15.586 -18.672 12.914 1 93.12 395 ILE A C 1
ATOM 3138 O O . ILE A 1 395 ? -15.93 -17.922 11.992 1 93.12 395 ILE A O 1
ATOM 3142 N N . GLU A 1 396 ? -14.984 -18.297 13.938 1 93.06 396 GLU A N 1
ATOM 3143 C CA . GLU A 1 396 ? -14.414 -16.953 13.984 1 93.06 396 GLU A CA 1
ATOM 3144 C C . GLU A 1 396 ? -13.094 -16.875 13.211 1 93.06 396 GLU A C 1
ATOM 3146 O O . GLU A 1 396 ? -12.164 -17.641 13.492 1 93.06 396 GLU A O 1
ATOM 3151 N N . ALA A 1 397 ? -12.984 -15.945 12.336 1 95.38 397 ALA A N 1
ATOM 3152 C CA . ALA A 1 397 ? -11.828 -15.844 11.453 1 95.38 397 ALA A CA 1
ATOM 3153 C C . ALA A 1 397 ? -10.539 -15.672 12.258 1 95.38 397 ALA A C 1
ATOM 3155 O O . ALA A 1 397 ? -9.5 -16.234 11.898 1 95.38 397 ALA A O 1
ATOM 3156 N N . SER A 1 398 ? -10.609 -14.891 13.359 1 96.06 398 SER A N 1
ATOM 3157 C CA . SER A 1 398 ? -9.43 -14.656 14.18 1 96.06 398 SER A CA 1
ATOM 3158 C C . SER A 1 398 ? -8.938 -15.938 14.836 1 96.06 398 SER A C 1
ATOM 3160 O O . SER A 1 398 ? -7.73 -16.141 14.984 1 96.06 398 SER A O 1
ATOM 3162 N N . HIS A 1 399 ? -9.883 -16.781 15.234 1 97.88 399 HIS A N 1
ATOM 3163 C CA . HIS A 1 399 ? -9.5 -18.062 15.82 1 97.88 399 HIS A CA 1
ATOM 3164 C C . HIS A 1 399 ? -8.898 -18.984 14.766 1 97.88 399 HIS A C 1
ATOM 3166 O O . HIS A 1 399 ? -7.898 -19.656 15.023 1 97.88 399 HIS A O 1
ATOM 3172 N N . LEU A 1 400 ? -9.531 -19 13.617 1 98.25 400 LEU A N 1
ATOM 3173 C CA . LEU A 1 400 ? -8.992 -19.828 12.531 1 98.25 400 LEU A CA 1
ATOM 3174 C C . LEU A 1 400 ? -7.582 -19.375 12.172 1 98.25 400 LEU A C 1
ATOM 3176 O O . LEU A 1 400 ? -6.711 -20.219 11.914 1 98.25 400 LEU A O 1
ATOM 3180 N N . LEU A 1 401 ? -7.355 -18.062 12.125 1 98.38 401 LEU A N 1
ATOM 3181 C CA . LEU A 1 401 ? -6.039 -17.5 11.836 1 98.38 401 LEU A CA 1
ATOM 3182 C C . LEU A 1 401 ? -4.992 -18.047 12.797 1 98.38 401 LEU A C 1
ATOM 3184 O O . LEU A 1 401 ? -3.902 -18.453 12.383 1 98.38 401 LEU A O 1
ATOM 3188 N N . LEU A 1 402 ? -5.344 -18.094 14.086 1 98.12 402 LEU A N 1
ATOM 3189 C CA . LEU A 1 402 ? -4.438 -18.594 15.117 1 98.12 402 LEU A CA 1
ATOM 3190 C C . LEU A 1 402 ? -4.078 -20.062 14.852 1 98.12 402 LEU A C 1
ATOM 3192 O O . LEU A 1 402 ? -2.914 -20.453 14.984 1 98.12 402 LEU A O 1
ATOM 3196 N N . TYR A 1 403 ? -5.016 -20.781 14.5 1 98.69 403 TYR A N 1
ATOM 3197 C CA . TYR A 1 403 ? -4.793 -22.219 14.281 1 98.69 403 TYR A CA 1
ATOM 3198 C C . TYR A 1 403 ? -4.051 -22.453 12.969 1 98.69 403 TYR A C 1
ATOM 3200 O O . TYR A 1 403 ? -3.26 -23.391 12.859 1 98.69 403 TYR A O 1
ATOM 3208 N N . ILE A 1 404 ? -4.273 -21.641 11.891 1 98.81 404 ILE A N 1
ATOM 3209 C CA . ILE A 1 404 ? -3.527 -21.75 10.641 1 98.81 404 ILE A CA 1
ATOM 3210 C C . ILE A 1 404 ? -2.047 -21.484 10.898 1 98.81 404 ILE A C 1
ATOM 3212 O O . ILE A 1 404 ? -1.183 -22.219 10.406 1 98.81 404 ILE A O 1
ATOM 3216 N N . LYS A 1 405 ? -1.766 -20.484 11.695 1 98.44 405 LYS A N 1
ATOM 3217 C CA . LYS A 1 405 ? -0.388 -20.109 12 1 98.44 405 LYS A CA 1
ATOM 3218 C C . LYS A 1 405 ? 0.334 -21.234 12.742 1 98.44 405 LYS A C 1
ATOM 3220 O O . LYS A 1 405 ? 1.562 -21.312 12.695 1 98.44 405 LYS A O 1
ATOM 3225 N N . ALA A 1 406 ? -0.443 -22.125 13.344 1 98.12 406 ALA A N 1
ATOM 3226 C CA . ALA A 1 406 ? 0.141 -23.188 14.164 1 98.12 406 ALA A CA 1
ATOM 3227 C C . ALA A 1 406 ? 0.284 -24.469 13.367 1 98.12 406 ALA A C 1
ATOM 3229 O O . ALA A 1 406 ? 0.818 -25.469 13.875 1 98.12 406 ALA A O 1
ATOM 3230 N N . VAL A 1 407 ? -0.167 -24.516 12.148 1 98.38 407 VAL A N 1
ATOM 3231 C CA . VAL A 1 407 ? -0.137 -25.719 11.336 1 98.38 407 VAL A CA 1
ATOM 3232 C C . VAL A 1 407 ? 1.311 -26.125 11.07 1 98.38 407 VAL A C 1
ATOM 3234 O O . VAL A 1 407 ? 2.166 -25.281 10.812 1 98.38 407 VAL A O 1
ATOM 3237 N N . ASN A 1 408 ? 1.621 -27.328 11.195 1 97.81 408 ASN A N 1
ATOM 3238 C CA . ASN A 1 408 ? 2.885 -27.984 10.859 1 97.81 408 ASN A CA 1
ATOM 3239 C C . ASN A 1 408 ? 2.674 -29.438 10.445 1 97.81 408 ASN A C 1
ATOM 3241 O O . ASN A 1 408 ? 2.693 -30.328 11.289 1 97.81 408 ASN A O 1
ATOM 3245 N N . ILE A 1 409 ? 2.496 -29.641 9.203 1 97.81 409 ILE A N 1
ATOM 3246 C CA . ILE A 1 409 ? 2.172 -30.969 8.711 1 97.81 409 ILE A CA 1
ATOM 3247 C C . ILE A 1 409 ? 3.031 -31.297 7.488 1 97.81 409 ILE A C 1
ATOM 3249 O O . ILE A 1 409 ? 3.531 -30.391 6.816 1 97.81 409 ILE A O 1
ATOM 3253 N N . THR A 1 410 ? 3.154 -32.531 7.207 1 96.62 410 THR A N 1
ATOM 3254 C CA . THR A 1 410 ? 3.803 -33 5.98 1 96.62 410 THR A CA 1
ATOM 3255 C C . THR A 1 410 ? 2.852 -32.875 4.793 1 96.62 410 THR A C 1
ATOM 3257 O O . THR A 1 410 ? 1.667 -33.219 4.906 1 96.62 410 THR A O 1
ATOM 3260 N N . HIS A 1 411 ? 3.352 -32.344 3.748 1 95.44 411 HIS A N 1
ATOM 3261 C CA . HIS A 1 411 ? 2.545 -32.312 2.533 1 95.44 411 HIS A CA 1
ATOM 3262 C C . HIS A 1 411 ? 1.997 -33.688 2.184 1 95.44 411 HIS A C 1
ATOM 3264 O O . HIS A 1 411 ? 2.736 -34.688 2.199 1 95.44 411 HIS A O 1
ATOM 3270 N N . PRO A 1 412 ? 0.76 -33.781 1.913 1 95 412 PRO A N 1
ATOM 3271 C CA . PRO A 1 412 ? 0.168 -35.125 1.74 1 95 412 PRO A CA 1
ATOM 3272 C C . PRO A 1 412 ? 0.656 -35.812 0.476 1 95 412 PRO A C 1
ATOM 3274 O O . PRO A 1 412 ? 0.619 -37.031 0.396 1 95 412 PRO A O 1
ATOM 3277 N N . TYR A 1 413 ? 1.2 -35.094 -0.456 1 95.75 413 TYR A N 1
ATOM 3278 C CA . TYR A 1 413 ? 1.535 -35.688 -1.739 1 95.75 413 TYR A CA 1
ATOM 3279 C C . TYR A 1 413 ? 3 -35.469 -2.086 1 95.75 413 TYR A C 1
ATOM 3281 O O . TYR A 1 413 ? 3.492 -35.969 -3.1 1 95.75 413 TYR A O 1
ATOM 3289 N N . VAL A 1 414 ? 3.59 -34.625 -1.323 1 93.31 414 VAL A N 1
ATOM 3290 C CA . VAL A 1 414 ? 5.016 -34.344 -1.484 1 93.31 414 VAL A CA 1
ATOM 3291 C C . VAL A 1 414 ? 5.73 -34.531 -0.15 1 93.31 414 VAL A C 1
ATOM 3293 O O . VAL A 1 414 ? 6.008 -33.562 0.557 1 93.31 414 VAL A O 1
ATOM 3296 N N . PRO A 1 415 ? 6.223 -35.719 0.146 1 91.69 415 PRO A N 1
ATOM 3297 C CA . PRO A 1 415 ? 6.707 -36.094 1.479 1 91.69 415 PRO A CA 1
ATOM 3298 C C . PRO A 1 415 ? 7.883 -35.219 1.936 1 91.69 415 PRO A C 1
ATOM 3300 O O . PRO A 1 415 ? 8.094 -35.062 3.139 1 91.69 415 PRO A O 1
ATOM 3303 N N . GLU A 1 416 ? 8.633 -34.656 1.082 1 88.69 416 GLU A N 1
ATOM 3304 C CA . GLU A 1 416 ? 9.82 -33.906 1.445 1 88.69 416 GLU A CA 1
ATOM 3305 C C . GLU A 1 416 ? 9.445 -32.469 1.847 1 88.69 416 GLU A C 1
ATOM 3307 O O . GLU A 1 416 ? 10.297 -31.719 2.316 1 88.69 416 GLU A O 1
ATOM 3312 N N . LYS A 1 417 ? 8.188 -32.188 1.719 1 92.69 417 LYS A N 1
ATOM 3313 C CA . LYS A 1 417 ? 7.773 -30.828 1.969 1 92.69 417 LYS A CA 1
ATOM 3314 C C . LYS A 1 417 ? 6.922 -30.734 3.234 1 92.69 417 LYS A C 1
ATOM 3316 O O . LYS A 1 417 ? 6.086 -31.594 3.492 1 92.69 417 LYS A O 1
ATOM 3321 N N . GLN A 1 418 ? 7.172 -29.703 3.969 1 95.12 418 GLN A N 1
ATOM 3322 C CA . GLN A 1 418 ? 6.387 -29.391 5.156 1 95.12 418 GLN A CA 1
ATOM 3323 C C . GLN A 1 418 ? 5.496 -28.172 4.926 1 95.12 418 GLN A C 1
ATOM 3325 O O . GLN A 1 418 ? 5.91 -27.203 4.281 1 95.12 418 GLN A O 1
ATOM 3330 N N . ILE A 1 419 ? 4.297 -28.234 5.363 1 97.75 419 ILE A N 1
ATOM 3331 C CA . ILE A 1 419 ? 3.377 -27.109 5.348 1 97.75 419 ILE A CA 1
ATOM 3332 C C . ILE A 1 419 ? 3.373 -26.422 6.711 1 97.75 419 ILE A C 1
ATOM 3334 O O . ILE A 1 419 ? 2.787 -26.938 7.668 1 97.75 419 ILE A O 1
ATOM 3338 N N . CYS A 1 420 ? 4.043 -25.359 6.832 1 98.06 420 CYS A N 1
ATOM 3339 C CA . CYS A 1 420 ? 4.125 -24.578 8.062 1 98.06 420 CYS A CA 1
ATOM 3340 C C . CYS A 1 420 ? 4.441 -23.125 7.758 1 98.06 420 CYS A C 1
ATOM 3342 O O . CYS A 1 420 ? 4.84 -22.781 6.641 1 98.06 420 CYS A O 1
ATOM 3344 N N . PHE A 1 421 ? 4.188 -22.266 8.648 1 98.25 421 PHE A N 1
ATOM 3345 C CA . PHE A 1 421 ? 4.414 -20.828 8.516 1 98.25 421 PHE A CA 1
ATOM 3346 C C . PHE A 1 421 ? 5.312 -20.312 9.641 1 98.25 421 PHE A C 1
ATOM 3348 O O . PHE A 1 421 ? 5.188 -20.75 10.789 1 98.25 421 PHE A O 1
ATOM 3355 N N . ASP A 1 422 ? 6.238 -19.469 9.32 1 97 422 ASP A N 1
ATOM 3356 C CA . ASP A 1 422 ? 7.074 -18.859 10.352 1 97 422 ASP A CA 1
ATOM 3357 C C . ASP A 1 422 ? 6.363 -17.688 11.016 1 97 422 ASP A C 1
ATOM 3359 O O . ASP A 1 422 ? 5.164 -17.484 10.812 1 97 422 ASP A O 1
ATOM 3363 N N . ALA A 1 423 ? 7.066 -16.969 11.836 1 95.5 423 ALA A N 1
ATOM 3364 C CA . ALA A 1 423 ? 6.469 -15.906 12.641 1 95.5 423 ALA A CA 1
ATOM 3365 C C . ALA A 1 423 ? 5.922 -14.789 11.758 1 95.5 423 ALA A C 1
ATOM 3367 O O . ALA A 1 423 ? 5.039 -14.031 12.164 1 95.5 423 ALA A O 1
ATOM 3368 N N . ASN A 1 424 ? 6.398 -14.711 10.508 1 95.56 424 ASN A N 1
ATOM 3369 C CA . ASN A 1 424 ? 5.949 -13.68 9.578 1 95.56 424 ASN A CA 1
ATOM 3370 C C . ASN A 1 424 ? 4.836 -14.188 8.672 1 95.56 424 ASN A C 1
ATOM 3372 O O . ASN A 1 424 ? 4.332 -13.445 7.828 1 95.56 424 ASN A O 1
ATOM 3376 N N . GLY A 1 425 ? 4.414 -15.461 8.812 1 97.88 425 GLY A N 1
ATOM 3377 C CA . GLY A 1 425 ? 3.406 -16.062 7.953 1 97.88 425 GLY A CA 1
ATOM 3378 C C . GLY A 1 425 ? 3.977 -16.594 6.656 1 97.88 425 GLY A C 1
ATOM 3379 O O . GLY A 1 425 ? 3.232 -16.875 5.715 1 97.88 425 GLY A O 1
ATOM 3380 N N . ASP A 1 426 ? 5.285 -16.797 6.551 1 97.88 426 ASP A N 1
ATOM 3381 C CA . ASP A 1 426 ? 5.961 -17.219 5.328 1 97.88 426 ASP A CA 1
ATOM 3382 C C . ASP A 1 426 ? 6.289 -18.703 5.367 1 97.88 426 ASP A C 1
ATOM 3384 O O . ASP A 1 426 ? 6.398 -19.297 6.445 1 97.88 426 ASP A O 1
ATOM 3388 N N . SER A 1 427 ? 6.402 -19.281 4.238 1 95.5 427 SER A N 1
ATOM 3389 C CA . SER A 1 427 ? 6.824 -20.672 4.105 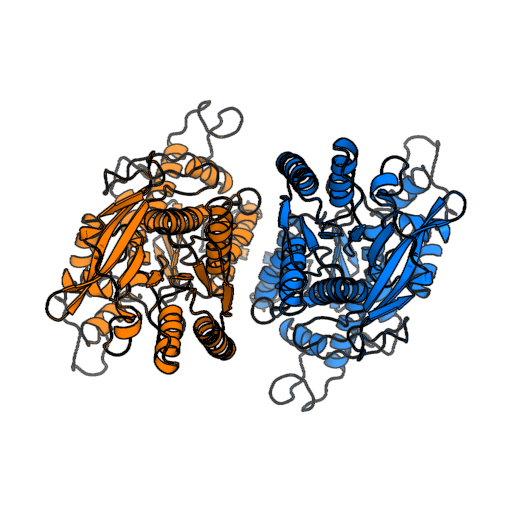1 95.5 427 SER A CA 1
ATOM 3390 C C . SER A 1 427 ? 8.328 -20.781 3.9 1 95.5 427 SER A C 1
ATOM 3392 O O . SER A 1 427 ? 9.016 -19.75 3.793 1 95.5 427 SER A O 1
ATOM 3394 N N . GLU A 1 428 ? 8.789 -21.984 3.842 1 90.19 428 GLU A N 1
ATOM 3395 C CA . GLU A 1 428 ? 10.211 -22.25 3.621 1 90.19 428 GLU A CA 1
ATOM 3396 C C . GLU A 1 428 ? 10.633 -21.844 2.211 1 90.19 428 GLU A C 1
ATOM 3398 O O . GLU A 1 428 ? 9.82 -21.859 1.285 1 90.19 428 GLU A O 1
ATOM 3403 N N . GLY A 1 429 ? 11.922 -21.406 2.158 1 92.5 429 GLY A N 1
ATOM 3404 C CA . GLY A 1 429 ? 12.414 -20.891 0.885 1 92.5 429 GLY A CA 1
ATOM 3405 C C . GLY A 1 429 ? 13.305 -21.891 0.155 1 92.5 429 GLY A C 1
ATOM 3406 O O . GLY A 1 429 ? 14.359 -22.266 0.659 1 92.5 429 GLY A O 1
ATOM 3407 N N . THR A 1 430 ? 12.898 -22.406 -0.969 1 94.44 430 THR A N 1
ATOM 3408 C CA . THR A 1 430 ? 13.688 -23.234 -1.867 1 94.44 430 THR A CA 1
ATOM 3409 C C . THR A 1 430 ? 13.555 -22.75 -3.311 1 94.44 430 THR A C 1
ATOM 3411 O O . THR A 1 430 ? 12.453 -22.438 -3.762 1 94.44 430 THR A O 1
ATOM 3414 N N . TYR A 1 431 ? 14.711 -22.688 -3.953 1 97.44 431 TYR A N 1
ATOM 3415 C CA . TYR A 1 431 ? 14.719 -22.328 -5.367 1 97.44 431 TYR A CA 1
ATOM 3416 C C . TYR A 1 431 ? 15.609 -23.281 -6.164 1 97.44 431 TYR A C 1
ATOM 3418 O O . TYR A 1 431 ? 16.562 -23.844 -5.629 1 97.44 431 TYR A O 1
ATOM 3426 N N . ASN A 1 432 ? 15.227 -23.531 -7.375 1 97.62 432 ASN A N 1
ATOM 3427 C CA . ASN A 1 432 ? 16.125 -24.094 -8.367 1 97.62 432 ASN A CA 1
ATOM 3428 C C . ASN A 1 432 ? 16.875 -23.016 -9.133 1 97.62 432 ASN A C 1
ATOM 3430 O O . ASN A 1 432 ? 16.344 -21.938 -9.383 1 97.62 432 ASN A O 1
ATOM 3434 N N . ILE A 1 433 ? 18.094 -23.312 -9.414 1 98.44 433 ILE A N 1
ATOM 3435 C CA . ILE A 1 433 ? 18.891 -22.484 -10.312 1 98.44 433 ILE A CA 1
ATOM 3436 C C . ILE A 1 433 ? 18.969 -23.141 -11.688 1 98.44 433 ILE A C 1
ATOM 3438 O O . ILE A 1 433 ? 19.422 -24.281 -11.812 1 98.44 433 ILE A O 1
ATOM 3442 N N . VAL A 1 434 ? 18.516 -22.391 -12.711 1 98 434 VAL A N 1
ATOM 3443 C CA . VAL A 1 434 ? 18.516 -22.969 -14.055 1 98 434 VAL A CA 1
ATOM 3444 C C . VAL A 1 434 ? 19.359 -22.109 -14.992 1 98 434 VAL A C 1
ATOM 3446 O O . VAL A 1 434 ? 19.609 -20.938 -14.703 1 98 434 VAL A O 1
ATOM 3449 N N . ASN A 1 435 ? 19.828 -22.719 -16 1 98.12 435 ASN A N 1
ATOM 3450 C CA . ASN A 1 435 ? 20.656 -22.078 -17.031 1 98.12 435 ASN A CA 1
ATOM 3451 C C . ASN A 1 435 ? 20.109 -22.344 -18.438 1 98.12 435 ASN A C 1
ATOM 3453 O O . ASN A 1 435 ? 19.703 -23.453 -18.75 1 98.12 435 ASN A O 1
ATOM 3457 N N . LEU A 1 436 ? 19.984 -21.266 -19.172 1 97.25 436 LEU A N 1
ATOM 3458 C CA . LEU A 1 436 ? 19.594 -21.422 -20.562 1 97.25 436 LEU A CA 1
ATOM 3459 C C . LEU A 1 436 ? 20.75 -21.953 -21.406 1 97.25 436 LEU A C 1
ATOM 3461 O O . LEU A 1 436 ? 21.797 -21.297 -21.516 1 97.25 436 LEU A O 1
ATOM 3465 N N . GLN A 1 437 ? 20.484 -23.094 -22 1 95.06 437 GLN A N 1
ATOM 3466 C CA . GLN A 1 437 ? 21.562 -23.734 -22.734 1 95.06 437 GLN A CA 1
ATOM 3467 C C . GLN A 1 437 ? 21.047 -24.359 -24.031 1 95.06 437 GLN A C 1
ATOM 3469 O O . GLN A 1 437 ? 19.844 -24.625 -24.156 1 95.06 437 GLN A O 1
ATOM 3474 N N . LYS A 1 438 ? 21.969 -24.453 -24.906 1 92.25 438 LYS A N 1
ATOM 3475 C CA . LYS A 1 438 ? 21.641 -25.109 -26.172 1 92.25 438 LYS A CA 1
ATOM 3476 C C . LYS A 1 438 ? 21.797 -26.625 -26.062 1 92.25 438 LYS A C 1
ATOM 3478 O O . LYS A 1 438 ? 22.828 -27.109 -25.578 1 92.25 438 LYS A O 1
ATOM 3483 N N . SER A 1 439 ? 20.734 -27.266 -26.234 1 85.12 439 SER A N 1
ATOM 3484 C CA . SER A 1 439 ? 20.75 -28.734 -26.344 1 85.12 439 SER A CA 1
ATOM 3485 C C . SER A 1 439 ? 20.469 -29.172 -27.766 1 85.12 439 SER A C 1
ATOM 3487 O O . SER A 1 439 ? 19.312 -29.203 -28.203 1 85.12 439 SER A O 1
ATOM 3489 N N . ASN A 1 440 ? 21.547 -29.641 -28.484 1 82.94 440 ASN A N 1
ATOM 3490 C CA . ASN A 1 440 ? 21.453 -29.953 -29.906 1 82.94 440 ASN A CA 1
ATOM 3491 C C . ASN A 1 440 ? 20.953 -28.766 -30.719 1 82.94 440 ASN A C 1
ATOM 3493 O O . ASN A 1 440 ? 21.641 -27.75 -30.828 1 82.94 440 ASN A O 1
ATOM 3497 N N . VAL A 1 441 ? 19.641 -28.828 -31.062 1 81.06 441 VAL A N 1
ATOM 3498 C CA . VAL A 1 441 ? 19.172 -27.766 -31.938 1 81.06 441 VAL A CA 1
ATOM 3499 C C . VAL A 1 441 ? 18.266 -26.828 -31.141 1 81.06 441 VAL A C 1
ATOM 3501 O O . VAL A 1 441 ? 18.047 -25.672 -31.547 1 81.06 441 VAL A O 1
ATOM 3504 N N . ASP A 1 442 ? 17.953 -27.219 -29.969 1 90 442 ASP A N 1
ATOM 3505 C CA . ASP A 1 442 ? 16.953 -26.422 -29.25 1 90 442 ASP A CA 1
ATOM 3506 C C . ASP A 1 442 ? 17.547 -25.812 -27.984 1 90 442 ASP A C 1
ATOM 3508 O O . ASP A 1 442 ? 18.578 -26.281 -27.484 1 90 442 ASP A O 1
ATOM 3512 N N . TRP A 1 443 ? 17.031 -24.656 -27.656 1 93.31 443 TRP A N 1
ATOM 3513 C CA . TRP A 1 443 ? 17.391 -24.016 -26.391 1 93.31 443 TRP A CA 1
ATOM 3514 C C . TRP A 1 443 ? 16.406 -24.406 -25.281 1 93.31 443 TRP A C 1
ATOM 3516 O O . TRP A 1 443 ? 15.203 -24.5 -25.516 1 93.31 443 TRP A O 1
ATOM 3526 N N . ASP A 1 444 ? 16.969 -24.719 -24.125 1 93.5 444 ASP A N 1
ATOM 3527 C CA . ASP A 1 444 ? 16.141 -25.078 -22.984 1 93.5 444 ASP A CA 1
ATOM 3528 C C . ASP A 1 444 ? 16.812 -24.703 -21.672 1 93.5 444 ASP A C 1
ATOM 3530 O O . ASP A 1 444 ? 18.016 -24.438 -21.641 1 93.5 444 ASP A O 1
ATOM 3534 N N . PHE A 1 445 ? 16 -24.688 -20.672 1 95.38 445 PHE A N 1
ATOM 3535 C CA . PHE A 1 445 ? 16.531 -24.438 -19.344 1 95.38 445 PHE A CA 1
ATOM 3536 C C . PHE A 1 445 ? 16.906 -25.75 -18.656 1 95.38 445 PHE A C 1
ATOM 3538 O O . PHE A 1 445 ? 16.156 -26.719 -18.719 1 95.38 445 PHE A O 1
ATOM 3545 N N . ARG A 1 446 ? 18.078 -25.734 -18.062 1 95.94 446 ARG A N 1
ATOM 3546 C CA . ARG A 1 446 ? 18.547 -26.891 -17.328 1 95.94 446 ARG A CA 1
ATOM 3547 C C . ARG A 1 446 ? 18.906 -26.531 -15.898 1 95.94 446 ARG A C 1
ATOM 3549 O O . ARG A 1 446 ? 19.5 -25.469 -15.648 1 95.94 446 ARG A O 1
ATOM 3556 N N . LYS A 1 447 ? 18.5 -27.422 -14.992 1 97.19 447 LYS A N 1
ATOM 3557 C CA . LYS A 1 447 ? 18.859 -27.188 -13.602 1 97.19 447 LYS A CA 1
ATOM 3558 C C . LYS A 1 447 ? 20.359 -27.359 -13.375 1 97.19 447 LYS A C 1
ATOM 3560 O O . LYS A 1 447 ? 20.938 -28.391 -13.734 1 97.19 447 LYS A O 1
ATOM 3565 N N . VAL A 1 448 ? 21 -26.375 -12.797 1 98.19 448 VAL A N 1
ATOM 3566 C CA . VAL A 1 448 ? 22.438 -26.406 -12.586 1 98.19 448 VAL A CA 1
ATOM 3567 C C . VAL A 1 448 ? 22.75 -26.266 -11.102 1 98.19 448 VAL A C 1
ATOM 3569 O O . VAL A 1 448 ? 23.906 -26.297 -10.695 1 98.19 448 VAL A O 1
ATOM 3572 N N . GLY A 1 449 ? 21.719 -26.109 -10.305 1 98 449 GLY A N 1
ATOM 3573 C CA . GLY A 1 449 ? 21.922 -25.969 -8.867 1 98 449 GLY A CA 1
ATOM 3574 C C . GLY A 1 449 ? 20.625 -25.734 -8.109 1 98 449 GLY A C 1
ATOM 3575 O O . GLY A 1 449 ? 19.531 -25.859 -8.68 1 98 449 GLY A O 1
ATOM 3576 N N . SER A 1 450 ? 20.719 -25.516 -6.789 1 97.62 450 SER A N 1
ATOM 3577 C CA . SER A 1 450 ? 19.594 -25.234 -5.91 1 97.62 450 SER A CA 1
ATOM 3578 C C . SER A 1 450 ? 20 -24.297 -4.777 1 97.62 450 SER A C 1
ATOM 3580 O O . SER A 1 450 ? 21.188 -24.141 -4.488 1 97.62 450 SER A O 1
ATOM 3582 N N . TRP A 1 451 ? 19.078 -23.562 -4.285 1 97.88 451 TRP A N 1
ATOM 3583 C CA . TRP A 1 451 ? 19.219 -22.719 -3.105 1 97.88 451 TRP A CA 1
ATOM 3584 C C . TRP A 1 451 ? 18.172 -23.078 -2.057 1 97.88 451 TRP A C 1
ATOM 3586 O O . TRP A 1 451 ? 16.969 -23.016 -2.326 1 97.88 451 TRP A O 1
ATOM 3596 N N . VAL A 1 452 ? 18.578 -23.516 -0.891 1 96.44 452 VAL A N 1
ATOM 3597 C CA . VAL A 1 452 ? 17.688 -23.953 0.175 1 96.44 452 VAL A CA 1
ATOM 3598 C C . VAL A 1 452 ? 17.984 -23.172 1.455 1 96.44 452 VAL A C 1
ATOM 3600 O O . VAL A 1 452 ? 19.078 -23.312 2.02 1 96.44 452 VAL A O 1
ATOM 3603 N N . ALA A 1 453 ? 17.016 -22.469 1.949 1 94.75 453 ALA A N 1
ATOM 3604 C CA . ALA A 1 453 ? 17.203 -21.516 3.045 1 94.75 453 ALA A CA 1
ATOM 3605 C C . ALA A 1 453 ? 17.641 -22.234 4.32 1 94.75 453 ALA A C 1
ATOM 3607 O O . ALA A 1 453 ? 18.422 -21.703 5.109 1 94.75 453 ALA A O 1
ATOM 3608 N N . SER A 1 454 ? 17.172 -23.469 4.574 1 92.06 454 SER A N 1
ATOM 3609 C CA . SER A 1 454 ? 17.359 -24.172 5.84 1 92.06 454 SER A CA 1
ATOM 3610 C C . SER A 1 454 ? 18.734 -24.828 5.902 1 92.06 454 SER A C 1
ATOM 3612 O O . SER A 1 454 ? 19.156 -25.312 6.961 1 92.06 454 SER A O 1
ATOM 3614 N N . ARG A 1 455 ? 19.484 -24.75 4.812 1 93.88 455 ARG A N 1
ATOM 3615 C CA . ARG A 1 455 ? 20.812 -25.359 4.781 1 93.88 455 ARG A CA 1
ATOM 3616 C C . ARG A 1 455 ? 21.844 -24.422 5.379 1 93.88 455 ARG A C 1
ATOM 3618 O O . ARG A 1 455 ? 21.688 -23.203 5.352 1 93.88 455 ARG A O 1
ATOM 3625 N N . GLN A 1 456 ? 22.953 -24.969 5.902 1 92.38 456 GLN A N 1
ATOM 3626 C CA . GLN A 1 456 ? 24.078 -24.172 6.371 1 92.38 456 GLN A CA 1
ATOM 3627 C C . GLN A 1 456 ? 24.672 -23.344 5.234 1 92.38 456 GLN A C 1
ATOM 3629 O O . GLN A 1 456 ? 24.969 -22.156 5.41 1 92.38 456 GLN A O 1
ATOM 3634 N N . ARG A 1 457 ? 24.906 -24.062 4.129 1 93.12 457 ARG A N 1
ATOM 3635 C CA . ARG A 1 457 ? 25.25 -23.406 2.871 1 93.12 457 ARG A CA 1
ATOM 3636 C C . ARG A 1 457 ? 24.094 -23.484 1.878 1 93.12 457 ARG A C 1
ATOM 3638 O O . ARG A 1 457 ? 23.953 -24.484 1.152 1 93.12 457 ARG A O 1
ATOM 3645 N N . PRO A 1 458 ? 23.344 -22.422 1.761 1 97.12 458 PRO A N 1
ATOM 3646 C CA . PRO A 1 458 ? 22.078 -22.484 1.024 1 97.12 458 PRO A CA 1
ATOM 3647 C C . PRO A 1 458 ? 22.281 -22.75 -0.467 1 97.12 458 PRO A C 1
ATOM 3649 O O . PRO A 1 458 ? 21.469 -23.438 -1.091 1 97.12 458 PRO A O 1
ATOM 3652 N N . LEU A 1 459 ? 23.391 -22.266 -1.021 1 98.06 459 LEU A N 1
ATOM 3653 C CA . LEU A 1 459 ? 23.625 -22.391 -2.457 1 98.06 459 LEU A CA 1
ATOM 3654 C C . LEU A 1 459 ? 24.422 -23.656 -2.771 1 98.06 459 LEU A C 1
ATOM 3656 O O . LEU A 1 459 ? 25.484 -23.891 -2.195 1 98.06 459 LEU A O 1
ATOM 3660 N N . GLU A 1 460 ? 23.859 -24.5 -3.562 1 98.06 460 GLU A N 1
ATOM 3661 C CA . GLU A 1 460 ? 24.547 -25.609 -4.215 1 98.06 460 GLU A CA 1
ATOM 3662 C C . GLU A 1 460 ? 24.5 -25.469 -5.734 1 98.06 460 GLU A C 1
ATOM 3664 O O . GLU A 1 460 ? 23.422 -25.406 -6.324 1 98.06 460 GLU A O 1
ATOM 3669 N N . ILE A 1 461 ? 25.703 -25.375 -6.336 1 97.75 461 ILE A N 1
ATOM 3670 C CA . ILE A 1 461 ? 25.734 -25.141 -7.773 1 97.75 461 ILE A CA 1
ATOM 3671 C C . ILE A 1 461 ? 26.859 -25.953 -8.414 1 97.75 461 ILE A C 1
ATOM 3673 O O . ILE A 1 461 ? 27.891 -26.188 -7.781 1 97.75 461 ILE A O 1
ATOM 3677 N N . ASN A 1 462 ? 26.594 -26.438 -9.594 1 97.44 462 ASN A N 1
ATOM 3678 C CA . ASN A 1 462 ? 27.609 -27.109 -10.414 1 97.44 462 ASN A CA 1
ATOM 3679 C C . ASN A 1 462 ? 28.016 -26.25 -11.602 1 97.44 462 ASN A C 1
ATOM 3681 O O . ASN A 1 462 ? 27.406 -26.344 -12.672 1 97.44 462 ASN A O 1
ATOM 3685 N N . PRO A 1 463 ? 29.109 -25.609 -11.453 1 95.5 463 PRO A N 1
ATOM 3686 C CA . PRO A 1 463 ? 29.5 -24.656 -12.5 1 95.5 463 PRO A CA 1
ATOM 3687 C C . PRO A 1 463 ? 29.812 -25.344 -13.828 1 95.5 463 PRO A C 1
ATOM 3689 O O . PRO A 1 463 ? 29.688 -24.719 -14.891 1 95.5 463 PRO A O 1
ATOM 3692 N N . SER A 1 464 ? 30.094 -26.609 -13.852 1 95.75 464 SER A N 1
ATOM 3693 C CA . SER A 1 464 ? 30.469 -27.328 -15.078 1 95.75 464 SER A CA 1
ATOM 3694 C C . SER A 1 464 ? 29.266 -27.531 -15.977 1 95.75 464 SER A C 1
ATOM 3696 O O . SER A 1 464 ? 29.406 -27.797 -17.172 1 95.75 464 SER A O 1
ATOM 3698 N N . LEU A 1 465 ? 28.141 -27.375 -15.383 1 96.12 465 LEU A N 1
ATOM 3699 C CA . LEU A 1 465 ? 26.922 -27.578 -16.156 1 96.12 465 LEU A CA 1
ATOM 3700 C C . LEU A 1 465 ? 26.469 -26.281 -16.797 1 96.12 465 LEU A C 1
ATOM 3702 O O . LEU A 1 465 ? 25.562 -26.281 -17.641 1 96.12 465 LEU A O 1
ATOM 3706 N N . ILE A 1 466 ? 27.078 -25.172 -16.484 1 96.81 466 ILE A N 1
ATOM 3707 C CA . ILE A 1 466 ? 26.609 -23.875 -16.938 1 96.81 466 ILE A CA 1
ATOM 3708 C C . ILE A 1 466 ? 27.203 -23.562 -18.312 1 96.81 466 ILE A C 1
ATOM 3710 O O . ILE A 1 466 ? 28.406 -23.734 -18.516 1 96.81 466 ILE A O 1
ATOM 3714 N N . GLN A 1 467 ? 26.359 -23.219 -19.203 1 94.94 467 GLN A N 1
ATOM 3715 C CA . GLN A 1 467 ? 26.781 -22.656 -20.484 1 94.94 467 GLN A CA 1
ATOM 3716 C C . GLN A 1 467 ? 26.656 -21.125 -20.469 1 94.94 467 GLN A C 1
ATOM 3718 O O . GLN A 1 467 ? 25.562 -20.578 -20.312 1 94.94 467 GLN A O 1
ATOM 3723 N N . TRP A 1 468 ? 27.828 -20.516 -20.594 1 92 468 TRP A N 1
ATOM 3724 C CA . TRP A 1 468 ? 27.844 -19.047 -20.578 1 92 468 TRP A CA 1
ATOM 3725 C C . TRP A 1 468 ? 27.703 -18.484 -21.984 1 92 468 TRP A C 1
ATOM 3727 O O . TRP A 1 468 ? 27.703 -19.234 -22.969 1 92 468 TRP A O 1
ATOM 3737 N N . SER A 1 469 ? 27.203 -17.125 -22.172 1 78.69 469 SER A N 1
ATOM 3738 C CA . SER A 1 469 ? 26.984 -16.453 -23.453 1 78.69 469 SER A CA 1
ATOM 3739 C C . SER A 1 469 ? 28.281 -16.344 -24.25 1 78.69 469 SER A C 1
ATOM 3741 O O . SER A 1 469 ? 28.25 -16.094 -25.453 1 78.69 469 SER A O 1
ATOM 3743 N N . GLY A 1 470 ? 29.516 -16.922 -23.875 1 62.44 470 GLY A N 1
ATOM 3744 C CA . GLY A 1 470 ? 30.781 -16.812 -24.578 1 62.44 470 GLY A CA 1
ATOM 3745 C C . GLY A 1 470 ? 31.594 -15.602 -24.172 1 62.44 470 GLY A C 1
ATOM 3746 O O . GLY A 1 470 ? 31.062 -14.656 -23.594 1 62.44 470 GLY A O 1
ATOM 3747 N N . SER B 1 1 ? -17.219 11.195 22.531 1 63.47 1 SER B N 1
ATOM 3748 C CA . SER B 1 1 ? -17.656 10.688 21.234 1 63.47 1 SER B CA 1
ATOM 3749 C C . SER B 1 1 ? -16.531 10.773 20.203 1 63.47 1 SER B C 1
ATOM 3751 O O . SER B 1 1 ? -15.695 11.68 20.266 1 63.47 1 SER B O 1
ATOM 3753 N N . ARG B 1 2 ? -16.516 9.68 19.297 1 78.94 2 ARG B N 1
ATOM 3754 C CA . ARG B 1 2 ? -15.484 9.664 18.266 1 78.94 2 ARG B CA 1
ATOM 3755 C C . ARG B 1 2 ? -15.945 10.398 17.016 1 78.94 2 ARG B C 1
ATOM 3757 O O . ARG B 1 2 ? -15.188 10.531 16.062 1 78.94 2 ARG B O 1
ATOM 3764 N N . THR B 1 3 ? -17.188 10.828 17.172 1 87.38 3 THR B N 1
ATOM 3765 C CA . THR B 1 3 ? -17.75 11.469 15.992 1 87.38 3 THR B CA 1
ATOM 3766 C C . THR B 1 3 ? -18.703 12.594 16.375 1 87.38 3 THR B C 1
ATOM 3768 O O . THR B 1 3 ? -19.266 12.586 17.484 1 87.38 3 THR B O 1
ATOM 3771 N N . PHE B 1 4 ? -18.828 13.656 15.648 1 88 4 PHE B N 1
ATOM 3772 C CA . PHE B 1 4 ? -19.922 14.609 15.695 1 88 4 PHE B CA 1
ATOM 3773 C C . PHE B 1 4 ? -20.344 15.023 14.289 1 88 4 PHE B C 1
ATOM 3775 O O . PHE B 1 4 ? -19.609 14.789 13.328 1 88 4 PHE B O 1
ATOM 3782 N N . PHE B 1 5 ? -21.547 15.414 14.141 1 90.75 5 PHE B N 1
ATOM 3783 C CA . PHE B 1 5 ? -22.078 15.641 12.805 1 90.75 5 PHE B CA 1
ATOM 3784 C C . PHE B 1 5 ? -23.078 16.781 12.797 1 90.75 5 PHE B C 1
ATOM 3786 O O . PHE B 1 5 ? -23.594 17.172 13.852 1 90.75 5 PHE B O 1
ATOM 3793 N N . GLN B 1 6 ? -23.219 17.344 11.773 1 92.69 6 GLN B N 1
ATOM 3794 C CA . GLN B 1 6 ? -24.25 18.312 11.43 1 92.69 6 GLN B CA 1
ATOM 3795 C C . GLN B 1 6 ? -24.859 18 10.062 1 92.69 6 GLN B C 1
ATOM 3797 O O . GLN B 1 6 ? -24.125 17.828 9.078 1 92.69 6 GLN B O 1
ATOM 3802 N N . SER B 1 7 ? -26.109 17.922 9.992 1 91.56 7 SER B N 1
ATOM 3803 C CA . SER B 1 7 ? -26.797 17.547 8.758 1 91.56 7 SER B CA 1
ATOM 3804 C C . SER B 1 7 ? -26.844 18.719 7.773 1 91.56 7 SER B C 1
ATOM 3806 O O . SER B 1 7 ? -26.844 19.875 8.18 1 91.56 7 SER B O 1
ATOM 3808 N N . GLY B 1 8 ? -26.781 18.438 6.52 1 94.06 8 GLY B N 1
ATOM 3809 C CA . GLY B 1 8 ? -27.016 19.344 5.402 1 94.06 8 GLY B CA 1
ATOM 3810 C C . GLY B 1 8 ? -27.625 18.656 4.199 1 94.06 8 GLY B C 1
ATOM 3811 O O . GLY B 1 8 ? -27.922 17.453 4.242 1 94.06 8 GLY B O 1
ATOM 3812 N N . ASN B 1 9 ? -28.047 19.469 3.211 1 94.75 9 ASN B N 1
ATOM 3813 C CA . ASN B 1 9 ? -28.516 18.859 1.968 1 94.75 9 ASN B CA 1
ATOM 3814 C C . ASN B 1 9 ? -27.484 17.859 1.415 1 94.75 9 ASN B C 1
ATOM 3816 O O . ASN B 1 9 ? -27.844 16.812 0.903 1 94.75 9 ASN B O 1
ATOM 3820 N N . ILE B 1 10 ? -26.266 18.25 1.495 1 95.38 10 ILE B N 1
ATOM 3821 C CA . ILE B 1 10 ? -25.125 17.422 1.15 1 95.38 10 ILE B CA 1
ATOM 3822 C C . ILE B 1 10 ? -24.172 17.312 2.344 1 95.38 10 ILE B C 1
ATOM 3824 O O . ILE B 1 10 ? -23.812 18.328 2.943 1 95.38 10 ILE B O 1
ATOM 3828 N N . THR B 1 11 ? -23.797 16.109 2.74 1 95.69 11 THR B N 1
ATOM 3829 C CA . THR B 1 11 ? -22.906 15.93 3.883 1 95.69 11 THR B CA 1
ATOM 3830 C C . THR B 1 11 ? -21.562 15.375 3.438 1 95.69 11 THR B C 1
ATOM 3832 O O . THR B 1 11 ? -21.5 14.359 2.732 1 95.69 11 THR B O 1
ATOM 3835 N N . ILE B 1 12 ? -20.484 16.047 3.732 1 97.69 12 ILE B N 1
ATOM 3836 C CA . ILE B 1 12 ? -19.141 15.547 3.479 1 97.69 12 ILE B CA 1
ATOM 3837 C C . ILE B 1 12 ? -18.516 15.047 4.781 1 97.69 12 ILE B C 1
ATOM 3839 O O . ILE B 1 12 ? -19.016 15.359 5.871 1 97.69 12 ILE B O 1
ATOM 3843 N N . ALA B 1 13 ? -17.516 14.25 4.699 1 97.5 13 ALA B N 1
ATOM 3844 C CA . ALA B 1 13 ? -16.922 13.672 5.902 1 97.5 13 ALA B CA 1
ATOM 3845 C C . ALA B 1 13 ? -15.492 14.172 6.098 1 97.5 13 ALA B C 1
ATOM 3847 O O . ALA B 1 13 ? -14.859 14.656 5.152 1 97.5 13 ALA B O 1
ATOM 3848 N N . GLY B 1 14 ? -15.055 14.164 7.309 1 97.88 14 GLY B N 1
ATOM 3849 C CA . GLY B 1 14 ? -13.688 14.5 7.672 1 97.88 14 GLY B CA 1
ATOM 3850 C C . GLY B 1 14 ? -13.078 13.523 8.664 1 97.88 14 GLY B C 1
ATOM 3851 O O . GLY B 1 14 ? -13.758 13.062 9.586 1 97.88 14 GLY B O 1
ATOM 3852 N N . LEU B 1 15 ? -11.875 13.141 8.445 1 97.56 15 LEU B N 1
ATOM 3853 C CA . LEU B 1 15 ? -11.109 12.297 9.352 1 97.56 15 LEU B CA 1
ATOM 3854 C C . LEU B 1 15 ? -9.898 13.039 9.906 1 97.56 15 LEU B C 1
ATOM 3856 O O . LEU B 1 15 ? -9.047 13.5 9.141 1 97.56 15 LEU B O 1
ATOM 3860 N N . PHE B 1 16 ? -9.789 13.18 11.203 1 97.19 16 PHE B N 1
ATOM 3861 C CA . PHE B 1 16 ? -8.734 13.914 11.898 1 97.19 16 PHE B CA 1
ATOM 3862 C C . PHE B 1 16 ? -8.211 13.109 13.086 1 97.19 16 PHE B C 1
ATOM 3864 O O . PHE B 1 16 ? -8.984 12.445 13.773 1 97.19 16 PHE B O 1
ATOM 3871 N N . PRO B 1 17 ? -6.953 13.133 13.289 1 95.12 17 PRO B N 1
ATOM 3872 C CA . PRO B 1 17 ? -6.41 12.391 14.43 1 95.12 17 PRO B CA 1
ATOM 3873 C C . PRO B 1 17 ? -6.449 13.188 15.727 1 95.12 17 PRO B C 1
ATOM 3875 O O . PRO B 1 17 ? -5.406 13.422 16.344 1 95.12 17 PRO B O 1
ATOM 3878 N N . VAL B 1 18 ? -7.617 13.477 16.172 1 95.69 18 VAL B N 1
ATOM 3879 C CA . VAL B 1 18 ? -7.809 14.273 17.375 1 95.69 18 VAL B CA 1
ATOM 3880 C C . VAL B 1 18 ? -7.148 13.57 18.562 1 95.69 18 VAL B C 1
ATOM 3882 O O . VAL B 1 18 ? -6.621 14.227 19.469 1 95.69 18 VAL B O 1
ATOM 3885 N N . HIS B 1 19 ? -7.254 12.297 18.531 1 93.44 19 HIS B N 1
ATOM 3886 C CA . HIS B 1 19 ? -6.516 11.492 19.5 1 93.44 19 HIS B CA 1
ATOM 3887 C C . HIS B 1 19 ? -5.457 10.633 18.812 1 93.44 19 HIS B C 1
ATOM 3889 O O . HIS B 1 19 ? -5.652 10.195 17.672 1 93.44 19 HIS B O 1
ATOM 3895 N N . VAL B 1 20 ? -4.32 10.43 19.453 1 89.38 20 VAL B N 1
ATOM 3896 C CA . VAL B 1 20 ? -3.287 9.469 19.094 1 89.38 20 VAL B CA 1
ATOM 3897 C C . VAL B 1 20 ? -3.041 8.516 20.266 1 89.38 20 VAL B C 1
ATOM 3899 O O . VAL B 1 20 ? -2.48 8.914 21.281 1 89.38 20 VAL B O 1
ATOM 3902 N N . GLY B 1 21 ? -3.428 7.344 20.125 1 83.38 21 GLY B N 1
ATOM 3903 C CA . GLY B 1 21 ? -3.514 6.5 21.297 1 83.38 21 GLY B CA 1
ATOM 3904 C C . GLY B 1 21 ? -4.477 7.031 22.344 1 83.38 21 GLY B C 1
ATOM 3905 O O . GLY B 1 21 ? -5.641 7.309 22.047 1 83.38 21 GLY B O 1
ATOM 3906 N N . SER B 1 22 ? -3.93 7.242 23.531 1 86.5 22 SER B N 1
ATOM 3907 C CA . SER B 1 22 ? -4.742 7.785 24.609 1 86.5 22 SER B CA 1
ATOM 3908 C C . SER B 1 22 ? -4.559 9.289 24.734 1 86.5 22 SER B C 1
ATOM 3910 O O . SER B 1 22 ? -5.23 9.938 25.547 1 86.5 22 SER B O 1
ATOM 3912 N N . ASP B 1 23 ? -3.771 9.852 23.844 1 91.31 23 ASP B N 1
ATOM 3913 C CA . ASP B 1 23 ? -3.402 11.25 24 1 91.31 23 ASP B CA 1
ATOM 3914 C C . ASP B 1 23 ? -4.324 12.156 23.188 1 91.31 23 ASP B C 1
ATOM 3916 O O . ASP B 1 23 ? -4.52 11.938 22 1 91.31 23 ASP B O 1
ATOM 3920 N N . PHE B 1 24 ? -4.863 13.148 23.859 1 93.94 24 PHE B N 1
ATOM 3921 C CA . PHE B 1 24 ? -5.625 14.211 23.203 1 93.94 24 PHE B CA 1
ATOM 3922 C C . PHE B 1 24 ? -4.691 15.25 22.594 1 93.94 24 PHE B C 1
ATOM 3924 O O . PHE B 1 24 ? -3.758 15.711 23.25 1 93.94 24 PHE B O 1
ATOM 3931 N N . ARG B 1 25 ? -4.961 15.562 21.297 1 93.94 25 ARG B N 1
ATOM 3932 C CA . ARG B 1 25 ? -4.141 16.531 20.578 1 93.94 25 ARG B CA 1
ATOM 3933 C C . ARG B 1 25 ? -4.965 17.75 20.156 1 93.94 25 ARG B C 1
ATOM 3935 O O . ARG B 1 25 ? -5.648 17.719 19.141 1 93.94 25 ARG B O 1
ATOM 3942 N N . SER B 1 26 ? -4.77 18.812 20.812 1 95.94 26 SER B N 1
ATOM 3943 C CA . SER B 1 26 ? -5.602 20 20.625 1 95.94 26 SER B CA 1
ATOM 3944 C C . SER B 1 26 ? -5.398 20.594 19.234 1 95.94 26 SER B C 1
ATOM 3946 O O . SER B 1 26 ? -6.336 21.125 18.641 1 95.94 26 SER B O 1
ATOM 3948 N N . LYS B 1 27 ? -4.23 20.484 18.672 1 94.62 27 LYS B N 1
ATOM 3949 C CA . LYS B 1 27 ? -3.988 21.031 17.328 1 94.62 27 LYS B CA 1
ATOM 3950 C C . LYS B 1 27 ? -4.777 20.266 16.281 1 94.62 27 LYS B C 1
ATOM 3952 O O . LYS B 1 27 ? -5.25 20.844 15.297 1 94.62 27 LYS B O 1
ATOM 3957 N N . TYR B 1 28 ? -4.91 19 16.469 1 95.38 28 TYR B N 1
ATOM 3958 C CA . TYR B 1 28 ? -5.688 18.203 15.531 1 95.38 28 TYR B CA 1
ATOM 3959 C C . TYR B 1 28 ? -7.184 18.438 15.727 1 95.38 28 TYR B C 1
ATOM 3961 O O . TYR B 1 28 ? -7.957 18.375 14.773 1 95.38 28 TYR B O 1
ATOM 3969 N N . MET B 1 29 ? -7.59 18.656 16.984 1 96.06 29 MET B N 1
ATOM 3970 C CA . MET B 1 29 ? -8.961 19.109 17.203 1 96.06 29 MET B CA 1
ATOM 3971 C C . MET B 1 29 ? -9.242 20.391 16.422 1 96.06 29 MET B C 1
ATOM 3973 O O . MET B 1 29 ? -10.312 20.531 15.828 1 96.06 29 MET B O 1
ATOM 3977 N N . ALA B 1 30 ? -8.266 21.281 16.484 1 97.31 30 ALA B N 1
ATOM 3978 C CA . ALA B 1 30 ? -8.414 22.547 15.773 1 97.31 30 ALA B CA 1
ATOM 3979 C C . ALA B 1 30 ? -8.508 22.312 14.266 1 97.31 30 ALA B C 1
ATOM 3981 O O . ALA B 1 30 ? -9.188 23.062 13.562 1 97.31 30 ALA B O 1
ATOM 3982 N N . LEU B 1 31 ? -7.844 21.281 13.75 1 97.69 31 LEU B N 1
ATOM 3983 C CA . LEU B 1 31 ? -7.977 20.938 12.336 1 97.69 31 LEU B CA 1
ATOM 3984 C C . LEU B 1 31 ? -9.398 20.5 12.016 1 97.69 31 LEU B C 1
ATOM 3986 O O . LEU B 1 31 ? -9.961 20.891 10.984 1 97.69 31 LEU B O 1
ATOM 3990 N N . ALA B 1 32 ? -9.938 19.641 12.852 1 97.38 32 ALA B N 1
ATOM 3991 C CA . ALA B 1 32 ? -11.328 19.25 12.688 1 97.38 32 ALA B CA 1
ATOM 3992 C C . ALA B 1 32 ? -12.258 20.469 12.703 1 97.38 32 ALA B C 1
ATOM 3994 O O . ALA B 1 32 ? -13.18 20.562 11.891 1 97.38 32 ALA B O 1
ATOM 3995 N N . GLU B 1 33 ? -11.953 21.375 13.609 1 97.56 33 GLU B N 1
ATOM 3996 C CA . GLU B 1 33 ? -12.766 22.578 13.719 1 97.56 33 GLU B CA 1
ATOM 3997 C C . GLU B 1 33 ? -12.617 23.453 12.484 1 97.56 33 GLU B C 1
ATOM 3999 O O . GLU B 1 33 ? -13.547 24.172 12.109 1 97.56 33 GLU B O 1
ATOM 4004 N N . ALA B 1 34 ? -11.438 23.438 11.875 1 98.44 34 ALA B N 1
ATOM 4005 C CA . ALA B 1 34 ? -11.242 24.188 10.633 1 98.44 34 ALA B CA 1
ATOM 4006 C C . ALA B 1 34 ? -12.219 23.719 9.555 1 98.44 34 ALA B C 1
ATOM 4008 O O . ALA B 1 34 ? -12.688 24.531 8.75 1 98.44 34 ALA B O 1
ATOM 4009 N N . MET B 1 35 ? -12.5 22.453 9.508 1 98.62 35 MET B N 1
ATOM 4010 C CA . MET B 1 35 ? -13.492 21.938 8.57 1 98.62 35 MET B CA 1
ATOM 4011 C C . MET B 1 35 ? -14.883 22.469 8.914 1 98.62 35 MET B C 1
ATOM 4013 O O . MET B 1 35 ? -15.625 22.891 8.023 1 98.62 35 MET B O 1
ATOM 4017 N N . VAL B 1 36 ? -15.219 22.469 10.172 1 97.88 36 VAL B N 1
ATOM 4018 C CA . VAL B 1 36 ? -16.5 22.984 10.625 1 97.88 36 VAL B CA 1
ATOM 4019 C C . VAL B 1 36 ? -16.641 24.453 10.234 1 97.88 36 VAL B C 1
ATOM 4021 O O . VAL B 1 36 ? -17.656 24.859 9.672 1 97.88 36 VAL B O 1
ATOM 4024 N N . PHE B 1 37 ? -15.609 25.203 10.555 1 98.25 37 PHE B N 1
ATOM 4025 C CA . PHE B 1 37 ? -15.555 26.625 10.219 1 98.25 37 PHE B CA 1
ATOM 4026 C C . PHE B 1 37 ? -15.773 26.828 8.727 1 98.25 37 PHE B C 1
ATOM 4028 O O . PHE B 1 37 ? -16.594 27.672 8.328 1 98.25 37 PHE B O 1
ATOM 4035 N N . ALA B 1 38 ? -15.047 26.031 7.887 1 98.75 38 ALA B N 1
ATOM 4036 C CA . ALA B 1 38 ? -15.125 26.188 6.438 1 98.75 38 ALA B CA 1
ATOM 4037 C C . ALA B 1 38 ? -16.531 25.859 5.926 1 98.75 38 ALA B C 1
ATOM 4039 O O . ALA B 1 38 ? -17.062 26.578 5.074 1 98.75 38 ALA B O 1
ATOM 4040 N N . VAL B 1 39 ? -17.109 24.812 6.43 1 98.62 39 VAL B N 1
ATOM 4041 C CA . VAL B 1 39 ? -18.469 24.422 6.039 1 98.62 39 VAL B CA 1
ATOM 4042 C C . VAL B 1 39 ? -19.438 25.547 6.395 1 98.62 39 VAL B C 1
ATOM 4044 O O . VAL B 1 39 ? -20.297 25.922 5.582 1 98.62 39 VAL B O 1
ATOM 4047 N N . ASN B 1 40 ? -19.281 26.094 7.59 1 97.94 40 ASN B N 1
ATOM 4048 C CA . ASN B 1 40 ? -20.141 27.188 8.016 1 97.94 40 ASN B CA 1
ATOM 4049 C C . ASN B 1 40 ? -19.984 28.406 7.113 1 97.94 40 ASN B C 1
ATOM 4051 O O . ASN B 1 40 ? -20.969 29.062 6.777 1 97.94 40 ASN B O 1
ATOM 4055 N N . GLU B 1 41 ? -18.734 28.734 6.809 1 98.31 41 GLU B N 1
ATOM 4056 C CA . GLU B 1 41 ? -18.484 29.891 5.949 1 98.31 41 GLU B CA 1
ATOM 4057 C C . GLU B 1 41 ? -19.094 29.688 4.562 1 98.31 41 GLU B C 1
ATOM 4059 O O . GLU B 1 41 ? -19.609 30.625 3.969 1 98.31 41 GLU B O 1
ATOM 4064 N N . VAL B 1 42 ? -19.016 28.469 4.023 1 98.38 42 VAL B N 1
ATOM 4065 C CA . VAL B 1 42 ? -19.641 28.141 2.744 1 98.38 42 VAL B CA 1
ATOM 4066 C C . VAL B 1 42 ? -21.141 28.375 2.826 1 98.38 42 VAL B C 1
ATOM 4068 O O . VAL B 1 42 ? -21.734 28.984 1.933 1 98.38 42 VAL B O 1
ATOM 4071 N N . ASN B 1 43 ? -21.75 27.938 3.885 1 98.31 43 ASN B N 1
ATOM 4072 C CA . ASN B 1 43 ? -23.188 28.031 4.059 1 98.31 43 ASN B CA 1
ATOM 4073 C C . ASN B 1 43 ? -23.641 29.484 4.199 1 98.31 43 ASN B C 1
ATOM 4075 O O . ASN B 1 43 ? -24.781 29.828 3.877 1 98.31 43 ASN B O 1
ATOM 4079 N N . LYS B 1 44 ? -22.781 30.344 4.672 1 97.38 44 LYS B N 1
ATOM 4080 C CA . LYS B 1 44 ? -23.094 31.75 4.883 1 97.38 44 LYS B CA 1
ATOM 4081 C C . LYS B 1 44 ? -22.953 32.531 3.588 1 97.38 44 LYS B C 1
ATOM 4083 O O . LYS B 1 44 ? -23.5 33.625 3.463 1 97.38 44 LYS B O 1
ATOM 4088 N N . ASP B 1 45 ? -22.141 32.062 2.678 1 96.62 45 ASP B N 1
ATOM 4089 C CA . ASP B 1 45 ? -21.875 32.75 1.43 1 96.62 45 ASP B CA 1
ATOM 4090 C C . ASP B 1 45 ? -22.984 32.531 0.411 1 96.62 45 ASP B C 1
ATOM 4092 O O . ASP B 1 45 ? -23.125 31.406 -0.104 1 96.62 45 ASP B O 1
ATOM 4096 N N . PRO B 1 46 ? -23.734 33.469 0.063 1 95.31 46 PRO B N 1
ATOM 4097 C CA . PRO B 1 46 ? -24.844 33.25 -0.867 1 95.31 46 PRO B CA 1
ATOM 4098 C C . PRO B 1 46 ? -24.375 33 -2.297 1 95.31 46 PRO B C 1
ATOM 4100 O O . PRO B 1 46 ? -25.172 32.562 -3.143 1 95.31 46 PRO B O 1
ATOM 4103 N N . ASN B 1 47 ? -23.156 33.188 -2.537 1 95.38 47 ASN B N 1
ATOM 4104 C CA . ASN B 1 47 ? -22.641 33 -3.893 1 95.38 47 ASN B CA 1
ATOM 4105 C C . ASN B 1 47 ? -22.172 31.562 -4.133 1 95.38 47 ASN B C 1
ATOM 4107 O O . ASN B 1 47 ? -21.922 31.172 -5.273 1 95.38 47 ASN B O 1
ATOM 4111 N N . ILE B 1 48 ? -22.031 30.766 -3.084 1 97 48 ILE B N 1
ATOM 4112 C CA . ILE B 1 48 ? -21.609 29.375 -3.193 1 97 48 ILE B CA 1
ATOM 4113 C C . ILE B 1 48 ? -22.75 28.453 -2.727 1 97 48 ILE B C 1
ATOM 4115 O O . ILE B 1 48 ? -23.109 28.469 -1.551 1 97 48 ILE B O 1
ATOM 4119 N N . LEU B 1 49 ? -23.234 27.641 -3.633 1 95.56 49 LEU B N 1
ATOM 4120 C CA . LEU B 1 49 ? -24.281 26.656 -3.342 1 95.56 49 LEU B CA 1
ATOM 4121 C C . LEU B 1 49 ? -25.516 27.344 -2.771 1 95.56 49 LEU B C 1
ATOM 4123 O O . LEU B 1 49 ? -25.984 26.984 -1.686 1 95.56 49 LEU B O 1
ATOM 4127 N N . PRO B 1 50 ? -26 28.25 -3.588 1 94.44 50 PRO B N 1
ATOM 4128 C CA . PRO B 1 50 ? -27.219 28.891 -3.08 1 94.44 50 PRO B CA 1
ATOM 4129 C C . PRO B 1 50 ? -28.359 27.906 -2.83 1 94.44 50 PRO B C 1
ATOM 4131 O O . PRO B 1 50 ? -28.625 27.047 -3.668 1 94.44 50 PRO B O 1
ATOM 4134 N N . ASN B 1 51 ? -28.969 27.938 -1.65 1 92.44 51 ASN B N 1
ATOM 4135 C CA . ASN B 1 51 ? -30.141 27.172 -1.238 1 92.44 51 ASN B CA 1
ATOM 4136 C C . ASN B 1 51 ? -29.766 25.703 -0.983 1 92.44 51 ASN B C 1
ATOM 4138 O O . ASN B 1 51 ? -30.641 24.844 -0.961 1 92.44 51 ASN B O 1
ATOM 4142 N N . VAL B 1 52 ? -28.562 25.406 -0.972 1 95.5 52 VAL B N 1
ATOM 4143 C CA . VAL B 1 52 ? -28.062 24.062 -0.628 1 95.5 52 VAL B CA 1
ATOM 4144 C C . VAL B 1 52 ? -27.125 24.156 0.577 1 95.5 52 VAL B C 1
ATOM 4146 O O . VAL B 1 52 ? -26.125 24.875 0.538 1 95.5 52 VAL B O 1
ATOM 4149 N N . SER B 1 53 ? -27.406 23.484 1.6 1 96.56 53 SER B N 1
ATOM 4150 C CA . SER B 1 53 ? -26.578 23.516 2.793 1 96.56 53 SER B CA 1
ATOM 4151 C C . SER B 1 53 ? -25.594 22.344 2.811 1 96.56 53 SER B C 1
ATOM 4153 O O . SER B 1 53 ? -25.953 21.219 2.43 1 96.56 53 SER B O 1
ATOM 4155 N N . LEU B 1 54 ? -24.391 22.656 3.234 1 97.12 54 LEU B N 1
ATOM 4156 C CA . LEU B 1 54 ? -23.406 21.609 3.477 1 97.12 54 LEU B CA 1
ATOM 4157 C C . LEU B 1 54 ? -23.453 21.156 4.93 1 97.12 54 LEU B C 1
ATOM 4159 O O . LEU B 1 54 ? -23.609 21.969 5.84 1 97.12 54 LEU B O 1
ATOM 4163 N N . GLY B 1 55 ? -23.469 19.891 5.133 1 96.62 55 GLY B N 1
ATOM 4164 C CA . GLY B 1 55 ? -23.25 19.281 6.434 1 96.62 55 GLY B CA 1
ATOM 4165 C C . GLY B 1 55 ? -21.891 18.594 6.551 1 96.62 55 GLY B C 1
ATOM 4166 O O . GLY B 1 55 ? -21.094 18.609 5.613 1 96.62 55 GLY B O 1
ATOM 4167 N N . PHE B 1 56 ? -21.625 18.062 7.766 1 96.75 56 PHE B N 1
ATOM 4168 C CA . PHE B 1 56 ? -20.359 17.344 7.945 1 96.75 56 PHE B CA 1
ATOM 4169 C C . PHE B 1 56 ? -20.531 16.203 8.938 1 96.75 56 PHE B C 1
ATOM 4171 O O . PHE B 1 56 ? -21.422 16.234 9.797 1 96.75 56 PHE B O 1
ATOM 4178 N N . GLU B 1 57 ? -19.812 15.164 8.734 1 95.75 57 GLU B N 1
ATOM 4179 C CA . GLU B 1 57 ? -19.516 14.102 9.695 1 95.75 57 GLU B CA 1
ATOM 4180 C C . GLU B 1 57 ? -18.031 14.008 9.992 1 95.75 57 GLU B C 1
ATOM 4182 O O . GLU B 1 57 ? -17.234 13.664 9.109 1 95.75 57 GLU B O 1
ATOM 4187 N N . ILE B 1 58 ? -17.641 14.297 11.18 1 96.31 58 ILE B N 1
ATOM 4188 C CA . ILE B 1 58 ? -16.234 14.32 11.547 1 96.31 58 ILE B CA 1
ATOM 4189 C C . ILE B 1 58 ? -15.906 13.109 12.422 1 96.31 58 ILE B C 1
ATOM 4191 O O . ILE B 1 58 ? -16.609 12.82 13.383 1 96.31 58 ILE B O 1
ATOM 4195 N N . TYR B 1 59 ? -14.859 12.414 12.023 1 95.38 59 TYR B N 1
ATOM 4196 C CA . TYR B 1 59 ? -14.438 11.203 12.711 1 95.38 59 TYR B CA 1
ATOM 4197 C C . TYR B 1 59 ? -13.031 11.352 13.273 1 95.38 59 TYR B C 1
ATOM 4199 O O . TYR B 1 59 ? -12.148 11.914 12.617 1 95.38 59 TYR B O 1
ATOM 4207 N N . ASP B 1 60 ? -12.867 10.914 14.516 1 94.94 60 ASP B N 1
ATOM 4208 C CA . ASP B 1 60 ? -11.531 10.758 15.086 1 94.94 60 ASP B CA 1
ATOM 4209 C C . ASP B 1 60 ? -10.852 9.5 14.547 1 94.94 60 ASP B C 1
ATOM 4211 O O . ASP B 1 60 ? -11.289 8.383 14.828 1 94.94 60 ASP B O 1
ATOM 4215 N N . SER B 1 61 ? -9.773 9.68 13.844 1 93.38 61 SER B N 1
ATOM 4216 C CA . SER B 1 61 ? -9.102 8.539 13.234 1 93.38 61 SER B CA 1
ATOM 4217 C C . SER B 1 61 ? -8.094 7.914 14.195 1 93.38 61 SER B C 1
ATOM 4219 O O . SER B 1 61 ? -7.605 6.809 13.961 1 93.38 61 SER B O 1
ATOM 4221 N N . PHE B 1 62 ? -7.715 8.68 15.305 1 92.25 62 PHE B N 1
ATOM 4222 C CA . PHE B 1 62 ? -6.762 8.242 16.312 1 92.25 62 PHE B CA 1
ATOM 4223 C C . PHE B 1 62 ? -5.402 7.953 15.695 1 92.25 62 PHE B C 1
ATOM 4225 O O . PHE B 1 62 ? -4.594 7.219 16.266 1 92.25 62 PHE B O 1
ATOM 4232 N N . LEU B 1 63 ? -5.246 8.461 14.492 1 90.25 63 LEU B N 1
ATOM 4233 C CA . LEU B 1 63 ? -4.043 8.141 13.734 1 90.25 63 LEU B CA 1
ATOM 4234 C C . LEU B 1 63 ? -3.85 6.633 13.633 1 90.25 63 LEU B C 1
ATOM 4236 O O . LEU B 1 63 ? -2.725 6.137 13.742 1 90.25 63 LEU B O 1
ATOM 4240 N N . ASN B 1 64 ? -4.887 5.945 13.617 1 89.31 64 ASN B N 1
ATOM 4241 C CA . ASN B 1 64 ? -4.93 4.488 13.555 1 89.31 64 ASN B CA 1
ATOM 4242 C C . ASN B 1 64 ? -5.398 3.998 12.188 1 89.31 64 ASN B C 1
ATOM 4244 O O . ASN B 1 64 ? -6.555 4.211 11.812 1 89.31 64 ASN B O 1
ATOM 4248 N N . PRO B 1 65 ? -4.508 3.293 11.484 1 88.69 65 PRO B N 1
ATOM 4249 C CA . PRO B 1 65 ? -4.871 2.848 10.141 1 88.69 65 PRO B CA 1
ATOM 4250 C C . PRO B 1 65 ? -6.141 2 10.117 1 88.69 65 PRO B C 1
ATOM 4252 O O . PRO B 1 65 ? -6.961 2.131 9.203 1 88.69 65 PRO B O 1
ATOM 4255 N N . ARG B 1 66 ? -6.309 1.165 11.102 1 84.88 66 ARG B N 1
ATOM 4256 C CA . ARG B 1 66 ? -7.484 0.299 11.156 1 84.88 66 ARG B CA 1
ATOM 4257 C C . ARG B 1 66 ? -8.766 1.118 11.297 1 84.88 66 ARG B C 1
ATOM 4259 O O . ARG B 1 66 ? -9.75 0.863 10.602 1 84.88 66 ARG B O 1
ATOM 4266 N N . LEU B 1 67 ? -8.773 2.072 12.188 1 89.81 67 LEU B N 1
ATOM 4267 C CA . LEU B 1 67 ? -9.953 2.906 12.383 1 89.81 67 LEU B CA 1
ATOM 4268 C C . LEU B 1 67 ? -10.242 3.736 11.141 1 89.81 67 LEU B C 1
ATOM 4270 O O . LEU B 1 67 ? -11.406 3.938 10.781 1 89.81 67 LEU B O 1
ATOM 4274 N N . GLY B 1 68 ? -9.18 4.238 10.516 1 93.12 68 GLY B N 1
ATOM 4275 C CA . GLY B 1 68 ? -9.359 4.934 9.242 1 93.12 68 GLY B CA 1
ATOM 4276 C C . GLY B 1 68 ? -10.016 4.074 8.188 1 93.12 68 GLY B C 1
ATOM 4277 O O . GLY B 1 68 ? -10.953 4.516 7.516 1 93.12 68 GLY B O 1
ATOM 4278 N N . MET B 1 69 ? -9.617 2.852 8.07 1 90.69 69 MET B N 1
ATOM 4279 C CA . MET B 1 69 ? -10.141 1.923 7.082 1 90.69 69 MET B CA 1
ATOM 4280 C C . MET B 1 69 ? -11.594 1.57 7.387 1 90.69 69 MET B C 1
ATOM 4282 O O . MET B 1 69 ? -12.422 1.477 6.473 1 90.69 69 MET B O 1
ATOM 4286 N N . GLU B 1 70 ? -11.914 1.354 8.633 1 88.44 70 GLU B N 1
ATOM 4287 C CA . GLU B 1 70 ? -13.281 1.056 9.031 1 88.44 70 GLU B CA 1
ATOM 4288 C C . GLU B 1 70 ? -14.227 2.189 8.641 1 88.44 70 GLU B C 1
ATOM 4290 O O . GLU B 1 70 ? -15.336 1.942 8.164 1 88.44 70 GLU B O 1
ATOM 4295 N N . THR B 1 71 ? -13.758 3.381 8.859 1 93 71 THR B N 1
ATOM 4296 C CA . THR B 1 71 ? -14.578 4.535 8.508 1 93 71 THR B CA 1
ATOM 4297 C C . THR B 1 71 ? -14.75 4.637 6.992 1 93 71 THR B C 1
ATOM 4299 O O . THR B 1 71 ? -15.852 4.891 6.504 1 93 71 THR B O 1
ATOM 4302 N N . ALA B 1 72 ? -13.648 4.414 6.25 1 94 72 ALA B N 1
ATOM 4303 C CA . ALA B 1 72 ? -13.719 4.426 4.789 1 94 72 ALA B CA 1
ATOM 4304 C C . ALA B 1 72 ? -14.664 3.34 4.277 1 94 72 ALA B C 1
ATOM 4306 O O . ALA B 1 72 ? -15.422 3.564 3.334 1 94 72 ALA B O 1
ATOM 4307 N N . LEU B 1 73 ? -14.602 2.199 4.902 1 90.12 73 LEU B N 1
ATOM 4308 C CA . LEU B 1 73 ? -15.477 1.09 4.535 1 90.12 73 LEU B CA 1
ATOM 4309 C C . LEU B 1 73 ? -16.938 1.462 4.742 1 90.12 73 LEU B C 1
ATOM 4311 O O . LEU B 1 73 ? -17.797 1.1 3.932 1 90.12 73 LEU B O 1
ATOM 4315 N N . GLU B 1 74 ? -17.188 2.121 5.809 1 89.25 74 GLU B N 1
ATOM 4316 C CA . GLU B 1 74 ? -18.547 2.586 6.062 1 89.25 74 GLU B CA 1
ATOM 4317 C C . GLU B 1 74 ? -19.031 3.484 4.934 1 89.25 74 GLU B C 1
ATOM 4319 O O . GLU B 1 74 ? -20.172 3.354 4.488 1 89.25 74 GLU B O 1
ATOM 4324 N N . PHE B 1 75 ? -18.203 4.371 4.484 1 93.19 75 PHE B N 1
ATOM 4325 C CA . PHE B 1 75 ? -18.578 5.285 3.416 1 93.19 75 PHE B CA 1
ATOM 4326 C C . PHE B 1 75 ? -18.859 4.527 2.123 1 93.19 75 PHE B C 1
ATOM 4328 O O . PHE B 1 75 ? -19.828 4.816 1.419 1 93.19 75 PHE B O 1
ATOM 4335 N N . VAL B 1 76 ? -18.016 3.561 1.829 1 91.62 76 VAL B N 1
ATOM 4336 C CA . VAL B 1 76 ? -18.172 2.75 0.625 1 91.62 76 VAL B CA 1
ATOM 4337 C C . VAL B 1 76 ? -19.484 1.965 0.689 1 91.62 76 VAL B C 1
ATOM 4339 O O . VAL B 1 76 ? -20.234 1.918 -0.287 1 91.62 76 VAL B O 1
ATOM 4342 N N . ASN B 1 77 ? -19.75 1.413 1.829 1 86.25 77 ASN B N 1
ATOM 4343 C CA . ASN B 1 77 ? -20.969 0.616 2.008 1 86.25 77 ASN B CA 1
ATOM 4344 C C . ASN B 1 77 ? -22.219 1.474 1.897 1 86.25 77 ASN B C 1
ATOM 4346 O O . ASN B 1 77 ? -23.234 1.025 1.364 1 86.25 77 ASN B O 1
ATOM 4350 N N . ARG B 1 78 ? -22.125 2.66 2.42 1 86.69 78 ARG B N 1
ATOM 4351 C CA . ARG B 1 78 ? -23.266 3.568 2.328 1 86.69 78 ARG B CA 1
ATOM 4352 C C . ARG B 1 78 ? -23.641 3.842 0.873 1 86.69 78 ARG B C 1
ATOM 4354 O O . ARG B 1 78 ? -24.812 3.887 0.521 1 86.69 78 ARG B O 1
ATOM 4361 N N . VAL B 1 79 ? -22.641 4.055 0.014 1 86.25 79 VAL B N 1
ATOM 4362 C CA . VAL B 1 79 ? -22.891 4.285 -1.406 1 86.25 79 VAL B CA 1
ATOM 4363 C C . VAL B 1 79 ? -23.438 3.016 -2.049 1 86.25 79 VAL B C 1
ATOM 4365 O O . VAL B 1 79 ? -24.438 3.061 -2.766 1 86.25 79 VAL B O 1
ATOM 4368 N N . LYS B 1 80 ? -22.859 1.873 -1.771 1 78.56 80 LYS B N 1
ATOM 4369 C CA . LYS B 1 80 ? -23.234 0.599 -2.375 1 78.56 80 LYS B CA 1
ATOM 4370 C C . LYS B 1 80 ? -24.672 0.229 -2.027 1 78.56 80 LYS B C 1
ATOM 4372 O O . LYS B 1 80 ? -25.438 -0.202 -2.895 1 78.56 80 LYS B O 1
ATOM 4377 N N . PHE B 1 81 ? -25.047 0.443 -0.881 1 74.38 81 PHE B N 1
ATOM 4378 C CA . PHE B 1 81 ? -26.359 0.007 -0.418 1 74.38 81 PHE B CA 1
ATOM 4379 C C . PHE B 1 81 ? -27.438 0.982 -0.863 1 74.38 81 PHE B C 1
ATOM 4381 O O . PHE B 1 81 ? -28.594 0.587 -1.084 1 74.38 81 PHE B O 1
ATOM 4388 N N . THR B 1 82 ? -27.078 2.18 -0.93 1 73.62 82 THR B N 1
ATOM 4389 C CA . THR B 1 82 ? -28.031 3.145 -1.463 1 73.62 82 THR B CA 1
ATOM 4390 C C . THR B 1 82 ? -28.344 2.848 -2.928 1 73.62 82 THR B C 1
ATOM 4392 O O . THR B 1 82 ? -29.469 3.021 -3.377 1 73.62 82 THR B O 1
ATOM 4395 N N . SER B 1 83 ? -27.391 2.377 -3.646 1 69 83 SER B N 1
ATOM 4396 C CA . SER B 1 83 ? -27.578 2.051 -5.059 1 69 83 SER B CA 1
ATOM 4397 C C . SER B 1 83 ? -28.375 0.762 -5.227 1 69 83 SER B C 1
ATOM 4399 O O . SER B 1 83 ? -29.109 0.606 -6.199 1 69 83 SER B O 1
ATOM 4401 N N . MET B 1 84 ? -28.234 -0.137 -4.414 1 63.16 84 MET B N 1
ATOM 4402 C CA . MET B 1 84 ? -28.875 -1.442 -4.508 1 63.16 84 MET B CA 1
ATOM 4403 C C . MET B 1 84 ? -30.359 -1.34 -4.172 1 63.16 84 MET B C 1
ATOM 4405 O O . MET B 1 84 ? -31.188 -2.072 -4.727 1 63.16 84 MET B O 1
ATOM 4409 N N . TYR B 1 85 ? -30.719 -0.547 -3.234 1 55.91 85 TYR B N 1
ATOM 4410 C CA . TYR B 1 85 ? -32.094 -0.524 -2.783 1 55.91 85 TYR B CA 1
ATOM 4411 C C . TYR B 1 85 ? -32.844 0.678 -3.357 1 55.91 85 TYR B C 1
ATOM 4413 O O . TYR B 1 85 ? -32.625 1.813 -2.932 1 55.91 85 TYR B O 1
ATOM 4421 N N . ASN B 1 86 ? -33 0.761 -4.656 1 49.38 86 ASN B N 1
ATOM 4422 C CA . ASN B 1 86 ? -33.781 1.827 -5.246 1 49.38 86 ASN B CA 1
ATOM 4423 C C . ASN B 1 86 ? -35.062 2.102 -4.43 1 49.38 86 ASN B C 1
ATOM 4425 O O . ASN B 1 86 ? -35.656 3.162 -4.562 1 49.38 86 ASN B O 1
ATOM 4429 N N . ASP B 1 87 ? -35.906 1.124 -4.043 1 42.78 87 ASP B N 1
ATOM 4430 C CA . ASP B 1 87 ? -37.188 1.339 -3.363 1 42.78 87 ASP B CA 1
ATOM 4431 C C . ASP B 1 87 ? -36.969 1.767 -1.914 1 42.78 87 ASP B C 1
ATOM 4433 O O . ASP B 1 87 ? -36.406 1.012 -1.115 1 42.78 87 ASP B O 1
ATOM 4437 N N . LYS B 1 88 ? -37.188 2.992 -1.657 1 44.34 88 LYS B N 1
ATOM 4438 C CA . LYS B 1 88 ? -37 3.758 -0.429 1 44.34 88 LYS B CA 1
ATOM 4439 C C . LYS B 1 88 ? -37.469 2.975 0.789 1 44.34 88 LYS B C 1
ATOM 4441 O O . LYS B 1 88 ? -36.844 3.033 1.855 1 44.34 88 LYS B O 1
ATOM 4446 N N . ASP B 1 89 ? -38.469 2.404 0.617 1 42.66 89 ASP B N 1
ATOM 4447 C CA . ASP B 1 89 ? -39.188 1.785 1.733 1 42.66 89 ASP B CA 1
ATOM 4448 C C . ASP B 1 89 ? -38.469 0.531 2.217 1 42.66 89 ASP B C 1
ATOM 4450 O O . ASP B 1 89 ? -38.344 0.311 3.424 1 42.66 89 ASP B O 1
ATOM 4454 N N . LYS B 1 90 ? -38.156 -0.326 1.434 1 43.91 90 LYS B N 1
ATOM 4455 C CA . LYS B 1 90 ? -37.562 -1.599 1.833 1 43.91 90 LYS B CA 1
ATOM 4456 C C . LYS B 1 90 ? -36.125 -1.423 2.223 1 43.91 90 LYS B C 1
ATOM 4458 O O . LYS B 1 90 ? -35.625 -2.117 3.111 1 43.91 90 LYS B O 1
ATOM 4463 N N . SER B 1 91 ? -35.406 -0.497 1.528 1 43.69 91 SER B N 1
ATOM 4464 C CA . SER B 1 91 ? -34.031 -0.145 1.857 1 43.69 91 SER B CA 1
ATOM 4465 C C . SER B 1 91 ? -33.906 0.351 3.295 1 43.69 91 SER B C 1
ATOM 4467 O O . SER B 1 91 ? -32.969 -0.021 4.012 1 43.69 91 SER B O 1
ATOM 4469 N N . TYR B 1 92 ? -34.906 1.151 3.547 1 43.84 92 TYR B N 1
ATOM 4470 C CA . TYR B 1 92 ? -34.969 1.761 4.871 1 43.84 92 TYR B CA 1
ATOM 4471 C C . TYR B 1 92 ? -35.062 0.696 5.957 1 43.84 92 TYR B C 1
ATOM 4473 O O . TYR B 1 92 ? -34.469 0.85 7.035 1 43.84 92 TYR B O 1
ATOM 4481 N N . SER B 1 93 ? -35.844 -0.26 5.68 1 44.41 93 SER B N 1
ATOM 4482 C CA . SER B 1 93 ? -36.031 -1.247 6.738 1 44.41 93 SER B CA 1
ATOM 4483 C C . SER B 1 93 ? -34.75 -2.027 6.992 1 44.41 93 SER B C 1
ATOM 4485 O O . SER B 1 93 ? -34.438 -2.371 8.133 1 44.41 93 SER B O 1
ATOM 4487 N N . CYS B 1 94 ? -34.125 -2.434 5.953 1 44.78 94 CYS B N 1
ATOM 4488 C CA . CYS B 1 94 ? -32.906 -3.215 6.125 1 44.78 94 CYS B CA 1
ATOM 4489 C C . CYS B 1 94 ? -31.766 -2.354 6.68 1 44.78 94 CYS B C 1
ATOM 4491 O O . CYS B 1 94 ? -30.891 -2.852 7.387 1 44.78 94 CYS B O 1
ATOM 4493 N N . MET B 1 95 ? -31.844 -1.061 6.223 1 46.62 95 MET B N 1
ATOM 4494 C CA . MET B 1 95 ? -30.797 -0.142 6.668 1 46.62 95 MET B CA 1
ATOM 4495 C C . MET B 1 95 ? -31.203 0.536 7.977 1 46.62 95 MET B C 1
ATOM 4497 O O . MET B 1 95 ? -30.562 1.506 8.398 1 46.62 95 MET B O 1
ATOM 4501 N N . GLN B 1 96 ? -32.25 0.291 8.328 1 44.09 96 GLN B N 1
ATOM 4502 C CA . GLN B 1 96 ? -32.656 1.052 9.508 1 44.09 96 GLN B CA 1
ATOM 4503 C C . GLN B 1 96 ? -31.453 1.342 10.414 1 44.09 96 GLN B C 1
ATOM 4505 O O . GLN B 1 96 ? -31.359 2.414 11.016 1 44.09 96 GLN B O 1
ATOM 4510 N N . HIS B 1 97 ? -30.641 0.392 10.555 1 42.34 97 HIS B N 1
ATOM 4511 C CA . HIS B 1 97 ? -29.531 0.746 11.414 1 42.34 97 HIS B CA 1
ATOM 4512 C C . HIS B 1 97 ? -28.516 1.608 10.68 1 42.34 97 HIS B C 1
ATOM 4514 O O . HIS B 1 97 ? -27.625 2.197 11.297 1 42.34 97 HIS B O 1
ATOM 4520 N N . LEU B 1 98 ? -28.5 1.444 9.32 1 46.84 98 LEU B N 1
ATOM 4521 C CA . LEU B 1 98 ? -27.625 2.283 8.5 1 46.84 98 LEU B CA 1
ATOM 4522 C C . LEU B 1 98 ? -28.328 3.582 8.117 1 46.84 98 LEU B C 1
ATOM 4524 O O . LEU B 1 98 ? -27.781 4.406 7.387 1 46.84 98 LEU B O 1
ATOM 4528 N N . ARG B 1 99 ? -29.75 3.484 8.211 1 43.25 99 ARG B N 1
ATOM 4529 C CA . ARG B 1 99 ? -30.719 4.484 7.754 1 43.25 99 ARG B CA 1
ATOM 4530 C C . ARG B 1 99 ? -30.188 5.895 7.992 1 43.25 99 ARG B C 1
ATOM 4532 O O . ARG B 1 99 ? -30.453 6.805 7.203 1 43.25 99 ARG B O 1
ATOM 4539 N N . LYS B 1 100 ? -29.625 6.051 9.148 1 52.53 100 LYS B N 1
ATOM 4540 C CA . LYS B 1 100 ? -29.406 7.469 9.414 1 52.53 100 LYS B CA 1
ATOM 4541 C C . LYS B 1 100 ? -28.281 8.031 8.555 1 52.53 100 LYS B C 1
ATOM 4543 O O . LYS B 1 100 ? -28.094 9.242 8.492 1 52.53 100 LYS B O 1
ATOM 4548 N N . TYR B 1 101 ? -27.531 7.18 7.715 1 64.56 101 TYR B N 1
ATOM 4549 C CA . TYR B 1 101 ? -26.375 7.906 7.207 1 64.56 101 TYR B CA 1
ATOM 4550 C C . TYR B 1 101 ? -26.391 7.957 5.684 1 64.56 101 TYR B C 1
ATOM 4552 O O . TYR B 1 101 ? -26.547 6.93 5.023 1 64.56 101 TYR B O 1
ATOM 4560 N N . LYS B 1 102 ? -26.641 9.133 5.074 1 79.25 102 LYS B N 1
ATOM 4561 C CA . LYS B 1 102 ? -26.547 9.547 3.676 1 79.25 102 LYS B CA 1
ATOM 4562 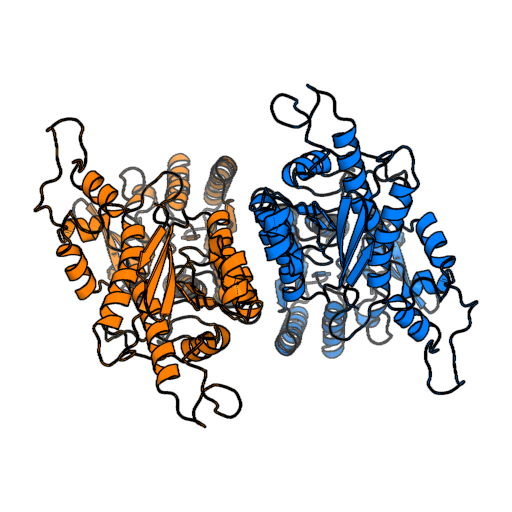C C . LYS B 1 102 ? -25.172 9.234 3.105 1 79.25 102 LYS B C 1
ATOM 4564 O O . LYS B 1 102 ? -24.203 9.086 3.854 1 79.25 102 LYS B O 1
ATOM 4569 N N . PRO B 1 103 ? -25.188 8.898 1.797 1 90.19 103 PRO B N 1
ATOM 4570 C CA . PRO B 1 103 ? -23.891 8.742 1.15 1 90.19 103 PRO B CA 1
ATOM 4571 C C . PRO B 1 103 ? -22.969 9.938 1.381 1 90.19 103 PRO B C 1
ATOM 4573 O O . PRO B 1 103 ? -23.422 11.078 1.432 1 90.19 103 PRO B O 1
ATOM 4576 N N . ILE B 1 104 ? -21.75 9.672 1.571 1 94.81 104 ILE B N 1
ATOM 4577 C CA . ILE B 1 104 ? -20.703 10.68 1.693 1 94.81 104 ILE B CA 1
ATOM 4578 C C . ILE B 1 104 ? -20 10.852 0.352 1 94.81 104 ILE B C 1
ATOM 4580 O O . ILE B 1 104 ? -19.234 9.984 -0.069 1 94.81 104 ILE B O 1
ATOM 4584 N N . PRO B 1 105 ? -20.25 11.906 -0.286 1 96.12 105 PRO B N 1
ATOM 4585 C CA . PRO B 1 105 ? -19.734 12.023 -1.65 1 96.12 105 PRO B CA 1
ATOM 4586 C C . PRO B 1 105 ? -18.266 12.43 -1.688 1 96.12 105 PRO B C 1
ATOM 4588 O O . PRO B 1 105 ? -17.609 12.328 -2.732 1 96.12 105 PRO B O 1
ATOM 4591 N N . ALA B 1 106 ? -17.719 12.953 -0.597 1 98.44 106 ALA B N 1
ATOM 4592 C CA . ALA B 1 106 ? -16.312 13.375 -0.526 1 98.44 106 ALA B CA 1
ATOM 4593 C C . ALA B 1 106 ? -15.805 13.352 0.912 1 98.44 106 ALA B C 1
ATOM 4595 O O . ALA B 1 106 ? -16.578 13.523 1.855 1 98.44 106 ALA B O 1
ATOM 4596 N N . VAL B 1 107 ? -14.508 13.125 1.025 1 98.69 107 VAL B N 1
ATOM 4597 C CA . VAL B 1 107 ? -13.898 13.008 2.348 1 98.69 107 VAL B CA 1
ATOM 4598 C C . VAL B 1 107 ? -12.703 13.945 2.449 1 98.69 107 VAL B C 1
ATOM 4600 O O . VAL B 1 107 ? -11.867 14 1.545 1 98.69 107 VAL B O 1
ATOM 4603 N N . VAL B 1 108 ? -12.633 14.742 3.512 1 98.75 108 VAL B N 1
ATOM 4604 C CA . VAL B 1 108 ? -11.461 15.539 3.861 1 98.75 108 VAL B CA 1
ATOM 4605 C C . VAL B 1 108 ? -10.586 14.766 4.848 1 98.75 108 VAL B C 1
ATOM 4607 O O . VAL B 1 108 ? -11.062 14.352 5.91 1 98.75 108 VAL B O 1
ATOM 4610 N N . GLY B 1 109 ? -9.375 14.547 4.523 1 95.5 109 GLY B N 1
ATOM 4611 C CA . GLY B 1 109 ? -8.453 13.734 5.312 1 95.5 109 GLY B CA 1
ATOM 4612 C C . GLY B 1 109 ? -7.543 12.867 4.465 1 95.5 109 GLY B C 1
ATOM 4613 O O . GLY B 1 109 ? -7.582 12.938 3.234 1 95.5 109 GLY B O 1
ATOM 4614 N N . LEU B 1 110 ? -6.562 12.141 4.961 1 92.69 110 LEU B N 1
ATOM 4615 C CA . LEU B 1 110 ? -6.258 11.992 6.379 1 92.69 110 LEU B CA 1
ATOM 4616 C C . LEU B 1 110 ? -4.984 12.742 6.746 1 92.69 110 LEU B C 1
ATOM 4618 O O . LEU B 1 110 ? -4.473 13.531 5.949 1 92.69 110 LEU B O 1
ATOM 4622 N N . GLY B 1 111 ? -4.586 12.57 7.949 1 91.94 111 GLY B N 1
ATOM 4623 C CA . GLY B 1 111 ? -3.5 13.336 8.531 1 91.94 111 GLY B CA 1
ATOM 4624 C C . GLY B 1 111 ? -2.141 12.688 8.344 1 91.94 111 GLY B C 1
ATOM 4625 O O . GLY B 1 111 ? -1.129 13.211 8.82 1 91.94 111 GLY B O 1
ATOM 4626 N N . ASN B 1 112 ? -2.086 11.508 7.559 1 92.5 112 ASN B N 1
ATOM 4627 C CA . ASN B 1 112 ? -0.792 10.883 7.301 1 92.5 112 ASN B CA 1
ATOM 4628 C C . ASN B 1 112 ? -0.832 10.008 6.055 1 92.5 112 ASN B C 1
ATOM 4630 O O . ASN B 1 112 ? -1.904 9.57 5.629 1 92.5 112 ASN B O 1
ATOM 4634 N N . SER B 1 113 ? 0.289 9.789 5.492 1 94.06 113 SER B N 1
ATOM 4635 C CA . SER B 1 113 ? 0.43 9.117 4.207 1 94.06 113 SER B CA 1
ATOM 4636 C C . SER B 1 113 ? -0.017 7.66 4.293 1 94.06 113 SER B C 1
ATOM 4638 O O . SER B 1 113 ? -0.781 7.188 3.451 1 94.06 113 SER B O 1
ATOM 4640 N N . ALA B 1 114 ? 0.453 7.02 5.344 1 89.88 114 ALA B N 1
ATOM 4641 C CA . ALA B 1 114 ? 0.201 5.586 5.465 1 89.88 114 ALA B CA 1
ATOM 4642 C C . ALA B 1 114 ? -1.296 5.293 5.488 1 89.88 114 ALA B C 1
ATOM 4644 O O . ALA B 1 114 ? -1.777 4.434 4.742 1 89.88 114 ALA B O 1
ATOM 4645 N N . THR B 1 115 ? -2.076 5.984 6.297 1 93.38 115 THR B N 1
ATOM 4646 C CA . THR B 1 115 ? -3.514 5.762 6.395 1 93.38 115 THR B CA 1
ATOM 4647 C C . THR B 1 115 ? -4.223 6.246 5.137 1 93.38 115 THR B C 1
ATOM 4649 O O . THR B 1 115 ? -5.223 5.656 4.715 1 93.38 115 THR B O 1
ATOM 4652 N N . SER B 1 116 ? -3.711 7.34 4.531 1 96.69 116 SER B N 1
ATOM 4653 C CA . SER B 1 116 ? -4.305 7.859 3.305 1 96.69 116 SER B CA 1
ATOM 4654 C C . SER B 1 116 ? -4.199 6.852 2.166 1 96.69 116 SER B C 1
ATOM 4656 O O . SER B 1 116 ? -5.113 6.738 1.344 1 96.69 116 SER B O 1
ATOM 4658 N N . ILE B 1 117 ? -3.104 6.16 2.107 1 93.5 117 ILE B N 1
ATOM 4659 C CA . ILE B 1 117 ? -2.918 5.121 1.1 1 93.5 117 ILE B CA 1
ATOM 4660 C C . ILE B 1 117 ? -3.986 4.043 1.27 1 93.5 117 ILE B C 1
ATOM 4662 O O . ILE B 1 117 ? -4.68 3.691 0.312 1 93.5 117 ILE B O 1
ATOM 4666 N N . LEU B 1 118 ? -4.191 3.568 2.465 1 91.5 118 LEU B N 1
ATOM 4667 C CA . LEU B 1 118 ? -5.152 2.512 2.758 1 91.5 118 LEU B CA 1
ATOM 4668 C C . LEU B 1 118 ? -6.578 2.975 2.467 1 91.5 118 LEU B C 1
ATOM 4670 O O . LEU B 1 118 ? -7.34 2.268 1.807 1 91.5 118 LEU B O 1
ATOM 4674 N N . CYS B 1 119 ? -6.918 4.152 2.916 1 95.25 119 CYS B N 1
ATOM 4675 C CA . CYS B 1 119 ? -8.273 4.664 2.756 1 95.25 119 CYS B CA 1
ATOM 4676 C C . CYS B 1 119 ? -8.57 4.977 1.294 1 95.25 119 CYS B C 1
ATOM 4678 O O . CYS B 1 119 ? -9.688 4.754 0.821 1 95.25 119 CYS B O 1
ATOM 4680 N N . SER B 1 120 ? -7.594 5.527 0.601 1 95.81 120 SER B N 1
ATOM 4681 C CA . SER B 1 120 ? -7.781 5.824 -0.815 1 95.81 120 SER B CA 1
ATOM 4682 C C . SER B 1 120 ? -8.086 4.559 -1.608 1 95.81 120 SER B C 1
ATOM 4684 O O . SER B 1 120 ? -8.922 4.574 -2.516 1 95.81 120 SER B O 1
ATOM 4686 N N . ASN B 1 121 ? -7.418 3.486 -1.299 1 91.25 121 ASN B N 1
ATOM 4687 C CA . ASN B 1 121 ? -7.648 2.213 -1.973 1 91.25 121 ASN B CA 1
ATOM 4688 C C . ASN B 1 121 ? -9.078 1.726 -1.778 1 91.25 121 ASN B C 1
ATOM 4690 O O . ASN B 1 121 ? -9.672 1.143 -2.689 1 91.25 121 ASN B O 1
ATOM 4694 N N . LEU B 1 122 ? -9.625 1.965 -0.65 1 92.06 122 LEU B N 1
ATOM 4695 C CA . LEU B 1 122 ? -10.984 1.542 -0.356 1 92.06 122 LEU B CA 1
ATOM 4696 C C . LEU B 1 122 ? -12 2.471 -1.018 1 92.06 122 LEU B C 1
ATOM 4698 O O . LEU B 1 122 ? -12.945 2.01 -1.658 1 92.06 122 LEU B O 1
ATOM 4702 N N . LEU B 1 123 ? -11.742 3.74 -0.901 1 96.06 123 LEU B N 1
ATOM 4703 C CA . LEU B 1 123 ? -12.703 4.738 -1.363 1 96.06 123 LEU B CA 1
ATOM 4704 C C . LEU B 1 123 ? -12.836 4.703 -2.883 1 96.06 123 LEU B C 1
ATOM 4706 O O . LEU B 1 123 ? -13.906 5.008 -3.424 1 96.06 123 LEU B O 1
ATOM 4710 N N . GLN B 1 124 ? -11.773 4.27 -3.512 1 94.25 124 GLN B N 1
ATOM 4711 C CA . GLN B 1 124 ? -11.812 4.301 -4.969 1 94.25 124 GLN B CA 1
ATOM 4712 C C . GLN B 1 124 ? -12.789 3.262 -5.52 1 94.25 124 GLN B C 1
ATOM 4714 O O . GLN B 1 124 ? -13.227 3.359 -6.664 1 94.25 124 GLN B O 1
ATOM 4719 N N . ILE B 1 125 ? -13.133 2.268 -4.684 1 90.06 125 ILE B N 1
ATOM 4720 C CA . ILE B 1 125 ? -14.109 1.258 -5.09 1 90.06 125 ILE B CA 1
ATOM 4721 C C . ILE B 1 125 ? -15.406 1.936 -5.512 1 90.06 125 ILE B C 1
ATOM 4723 O O . ILE B 1 125 ? -16.047 1.512 -6.473 1 90.06 125 ILE B O 1
ATOM 4727 N N . GLU B 1 126 ? -15.789 3.008 -4.84 1 92.31 126 GLU B N 1
ATOM 4728 C CA . GLU B 1 126 ? -17 3.752 -5.168 1 92.31 126 GLU B CA 1
ATOM 4729 C C . GLU B 1 126 ? -16.672 5.148 -5.68 1 92.31 126 GLU B C 1
ATOM 4731 O O . GLU B 1 126 ? -17.516 6.047 -5.652 1 92.31 126 GLU B O 1
ATOM 4736 N N . ASN B 1 127 ? -15.398 5.375 -6.07 1 95.31 127 ASN B N 1
ATOM 4737 C CA . ASN B 1 127 ? -14.906 6.602 -6.691 1 95.31 127 ASN B CA 1
ATOM 4738 C C . ASN B 1 127 ? -15.094 7.809 -5.777 1 95.31 127 ASN B C 1
ATOM 4740 O O . ASN B 1 127 ? -15.375 8.906 -6.246 1 95.31 127 ASN B O 1
ATOM 4744 N N . ILE B 1 128 ? -15.062 7.598 -4.465 1 97.56 128 ILE B N 1
ATOM 4745 C CA . ILE B 1 128 ? -15.219 8.688 -3.51 1 97.56 128 ILE B CA 1
ATOM 4746 C C . ILE B 1 128 ? -13.914 9.477 -3.41 1 97.56 128 ILE B C 1
ATOM 4748 O O . ILE B 1 128 ? -12.875 8.93 -3.041 1 97.56 128 ILE B O 1
ATOM 4752 N N . PRO B 1 129 ? -13.93 10.781 -3.713 1 98.69 129 PRO B N 1
ATOM 4753 C CA . PRO B 1 129 ? -12.711 11.578 -3.602 1 98.69 129 PRO B CA 1
ATOM 4754 C C . PRO B 1 129 ? -12.258 11.773 -2.154 1 98.69 129 PRO B C 1
ATOM 4756 O O . PRO B 1 129 ? -13.094 11.953 -1.265 1 98.69 129 PRO B O 1
ATOM 4759 N N . LEU B 1 130 ? -11 11.672 -1.935 1 98.81 130 LEU B N 1
ATOM 4760 C CA . LEU B 1 130 ? -10.312 11.961 -0.679 1 98.81 130 LEU B CA 1
ATOM 4761 C C . LEU B 1 130 ? -9.32 13.102 -0.853 1 98.81 130 LEU B C 1
ATOM 4763 O O . LEU B 1 130 ? -8.383 13 -1.644 1 98.81 130 LEU B O 1
ATOM 4767 N N . ILE B 1 131 ? -9.539 14.211 -0.188 1 98.88 131 ILE B N 1
ATOM 4768 C CA . ILE B 1 131 ? -8.602 15.328 -0.244 1 98.88 131 ILE B CA 1
ATOM 4769 C C . ILE B 1 131 ? -7.832 15.422 1.071 1 98.88 131 ILE B C 1
ATOM 4771 O O . ILE B 1 131 ? -8.383 15.852 2.09 1 98.88 131 ILE B O 1
ATOM 4775 N N . SER B 1 132 ? -6.57 15.078 0.99 1 98.75 132 SER B N 1
ATOM 4776 C CA . SER B 1 132 ? -5.766 15.102 2.207 1 98.75 132 SER B CA 1
ATOM 4777 C C . SER B 1 132 ? -5.176 16.484 2.453 1 98.75 132 SER B C 1
ATOM 4779 O O . SER B 1 132 ? -4.793 17.188 1.51 1 98.75 132 SER B O 1
ATOM 4781 N N . TYR B 1 133 ? -5.066 16.812 3.725 1 98.25 133 TYR B N 1
ATOM 4782 C CA . TYR B 1 133 ? -4.477 18.094 4.125 1 98.25 133 TYR B CA 1
ATOM 4783 C C . TYR B 1 133 ? -3.055 17.891 4.641 1 98.25 133 TYR B C 1
ATOM 4785 O O . TYR B 1 133 ? -2.379 18.859 5.004 1 98.25 133 TYR B O 1
ATOM 4793 N N . ALA B 1 134 ? -2.605 16.562 4.613 1 97.19 134 ALA B N 1
ATOM 4794 C CA . ALA B 1 134 ? -1.353 16.375 5.344 1 97.19 134 ALA B CA 1
ATOM 4795 C C . ALA B 1 134 ? -0.529 15.242 4.75 1 97.19 134 ALA B C 1
ATOM 4797 O O . ALA B 1 134 ? 0.662 15.109 5.039 1 97.19 134 ALA B O 1
ATOM 4798 N N . ALA B 1 135 ? -1.074 14.367 3.898 1 97.12 135 ALA B N 1
ATOM 4799 C CA . ALA B 1 135 ? -0.336 13.227 3.359 1 97.12 135 ALA B CA 1
ATOM 4800 C C . ALA B 1 135 ? 0.59 13.664 2.227 1 97.12 135 ALA B C 1
ATOM 4802 O O . ALA B 1 135 ? 0.14 13.898 1.103 1 97.12 135 ALA B O 1
ATOM 4803 N N . THR B 1 136 ? 1.897 13.539 2.443 1 96.56 136 THR B N 1
ATOM 4804 C CA . THR B 1 136 ? 2.828 14.172 1.516 1 96.56 136 THR B CA 1
ATOM 4805 C C . THR B 1 136 ? 3.521 13.133 0.646 1 96.56 136 THR B C 1
ATOM 4807 O O . THR B 1 136 ? 4.219 13.477 -0.311 1 96.56 136 THR B O 1
ATOM 4810 N N . SER B 1 137 ? 3.299 11.859 0.855 1 95.25 137 SER B N 1
ATOM 4811 C CA . SER B 1 137 ? 4.008 10.812 0.121 1 95.25 137 SER B CA 1
ATOM 4812 C C . SER B 1 137 ? 3.695 10.875 -1.37 1 95.25 137 SER B C 1
ATOM 4814 O O . SER B 1 137 ? 2.529 10.93 -1.763 1 95.25 137 SER B O 1
ATOM 4816 N N . ASP B 1 138 ? 4.711 10.766 -2.162 1 94.38 138 ASP B N 1
ATOM 4817 C CA . ASP B 1 138 ? 4.531 10.812 -3.609 1 94.38 138 ASP B CA 1
ATOM 4818 C C . ASP B 1 138 ? 3.881 9.531 -4.129 1 94.38 138 ASP B C 1
ATOM 4820 O O . ASP B 1 138 ? 3.422 9.484 -5.273 1 94.38 138 ASP B O 1
ATOM 4824 N N . GLU B 1 139 ? 3.92 8.555 -3.285 1 91.38 139 GLU B N 1
ATOM 4825 C CA . GLU B 1 139 ? 3.168 7.355 -3.654 1 91.38 139 GLU B CA 1
ATOM 4826 C C . GLU B 1 139 ? 1.736 7.707 -4.051 1 91.38 139 GLU B C 1
ATOM 4828 O O . GLU B 1 139 ? 1.196 7.145 -5.008 1 91.38 139 GLU B O 1
ATOM 4833 N N . LEU B 1 140 ? 1.167 8.656 -3.432 1 96.38 140 LEU B N 1
ATOM 4834 C CA . LEU B 1 140 ? -0.233 9.031 -3.594 1 96.38 140 LEU B CA 1
ATOM 4835 C C . LEU B 1 140 ? -0.426 9.875 -4.848 1 96.38 140 LEU B C 1
ATOM 4837 O O . LEU B 1 140 ? -1.56 10.125 -5.262 1 96.38 140 LEU B O 1
ATOM 4841 N N . SER B 1 141 ? 0.662 10.273 -5.465 1 95.5 141 SER B N 1
ATOM 4842 C CA . SER B 1 141 ? 0.589 11.07 -6.684 1 95.5 141 SER B CA 1
ATOM 4843 C C . SER B 1 141 ? 0.485 10.18 -7.918 1 95.5 141 SER B C 1
ATOM 4845 O O . SER B 1 141 ? 0.346 10.672 -9.039 1 95.5 141 SER B O 1
ATOM 4847 N N . LYS B 1 142 ? 0.596 8.883 -7.711 1 90.88 142 LYS B N 1
ATOM 4848 C CA . LYS B 1 142 ? 0.39 7.941 -8.805 1 90.88 142 LYS B CA 1
ATOM 4849 C C . LYS B 1 142 ? -1.091 7.812 -9.148 1 90.88 142 LYS B C 1
ATOM 4851 O O . LYS B 1 142 ? -1.79 6.961 -8.594 1 90.88 142 LYS B O 1
ATOM 4856 N N . VAL B 1 143 ? -1.553 8.516 -10.125 1 92.56 143 VAL B N 1
ATOM 4857 C CA . VAL B 1 143 ? -2.969 8.75 -10.391 1 92.56 143 VAL B CA 1
ATOM 4858 C C . VAL B 1 143 ? -3.629 7.449 -10.844 1 92.56 143 VAL B C 1
ATOM 4860 O O . VAL B 1 143 ? -4.805 7.211 -10.562 1 92.56 143 VAL B O 1
ATOM 4863 N N . LYS B 1 144 ? -2.941 6.594 -11.516 1 86.88 144 LYS B N 1
ATOM 4864 C CA . LYS B 1 144 ? -3.52 5.324 -11.953 1 86.88 144 LYS B CA 1
ATOM 4865 C C . LYS B 1 144 ? -3.82 4.418 -10.766 1 86.88 144 LYS B C 1
ATOM 4867 O O . LYS B 1 144 ? -4.812 3.686 -10.773 1 86.88 144 LYS B O 1
ATOM 4872 N N . ALA B 1 145 ? -2.955 4.523 -9.773 1 87.06 145 ALA B N 1
ATOM 4873 C CA . ALA B 1 145 ? -3.131 3.707 -8.578 1 87.06 145 ALA B CA 1
ATOM 4874 C C . ALA B 1 145 ? -4.117 4.355 -7.609 1 87.06 145 ALA B C 1
ATOM 4876 O O . ALA B 1 145 ? -4.883 3.664 -6.938 1 87.06 145 ALA B O 1
ATOM 4877 N N . TYR B 1 146 ? -4.07 5.66 -7.586 1 94.12 146 TYR B N 1
ATOM 4878 C CA . TYR B 1 146 ? -4.898 6.402 -6.645 1 94.12 146 TYR B CA 1
ATOM 4879 C C . TYR B 1 146 ? -5.703 7.48 -7.359 1 94.12 146 TYR B C 1
ATOM 4881 O O . TYR B 1 146 ? -5.551 8.672 -7.074 1 94.12 146 TYR B O 1
ATOM 4889 N N . PRO B 1 147 ? -6.652 7.062 -8.156 1 95.19 147 PRO B N 1
ATOM 4890 C CA . PRO B 1 147 ? -7.344 8.008 -9.031 1 95.19 147 PRO B CA 1
ATOM 4891 C C . PRO B 1 147 ? -8.273 8.953 -8.266 1 95.19 147 PRO B C 1
ATOM 4893 O O . PRO B 1 147 ? -8.672 9.992 -8.797 1 95.19 147 PRO B O 1
ATOM 4896 N N . THR B 1 148 ? -8.648 8.664 -7.023 1 97.69 148 THR B N 1
ATOM 4897 C CA . THR B 1 148 ? -9.625 9.477 -6.309 1 97.69 148 THR B CA 1
ATOM 4898 C C . THR B 1 148 ? -8.938 10.344 -5.258 1 97.69 148 THR B C 1
ATOM 4900 O O . THR B 1 148 ? -9.602 11.078 -4.527 1 97.69 148 THR B O 1
ATOM 4903 N N . PHE B 1 149 ? -7.637 10.227 -5.148 1 98.44 149 PHE B N 1
ATOM 4904 C CA . PHE B 1 149 ? -6.898 10.953 -4.121 1 98.44 149 PHE B CA 1
ATOM 4905 C C . PHE B 1 149 ? -6.477 12.328 -4.629 1 98.44 149 PHE B C 1
ATOM 4907 O O . PHE B 1 149 ? -5.992 12.453 -5.754 1 98.44 149 PHE B O 1
ATOM 4914 N N . LEU B 1 150 ? -6.66 13.336 -3.84 1 98.81 150 LEU B N 1
ATOM 4915 C CA . LEU B 1 150 ? -6.129 14.68 -4.016 1 98.81 150 LEU B CA 1
ATOM 4916 C C . LEU B 1 150 ? -5.535 15.203 -2.713 1 98.81 150 LEU B C 1
ATOM 4918 O O . LEU B 1 150 ? -5.777 14.641 -1.644 1 98.81 150 LEU B O 1
ATOM 4922 N N . ARG B 1 151 ? -4.762 16.25 -2.832 1 98.56 151 ARG B N 1
ATOM 4923 C CA . ARG B 1 151 ? -4.242 16.844 -1.6 1 98.56 151 ARG B CA 1
ATOM 4924 C C . ARG B 1 151 ? -4.039 18.344 -1.752 1 98.56 151 ARG B C 1
ATOM 4926 O O . ARG B 1 151 ? -3.75 18.828 -2.848 1 98.56 151 ARG B O 1
ATOM 4933 N N . THR B 1 152 ? -4.148 19 -0.622 1 97.94 152 THR B N 1
ATOM 4934 C CA . THR B 1 152 ? -3.91 20.438 -0.574 1 97.94 152 THR B CA 1
ATOM 4935 C C . THR B 1 152 ? -2.52 20.734 -0.02 1 97.94 152 THR B C 1
ATOM 4937 O O . THR B 1 152 ? -2.018 21.859 -0.163 1 97.94 152 THR B O 1
ATOM 4940 N N . VAL B 1 153 ? -1.898 19.734 0.667 1 97.19 153 VAL B N 1
ATOM 4941 C CA . VAL B 1 153 ? -0.509 19.844 1.099 1 97.19 153 VAL B CA 1
ATOM 4942 C C . VAL B 1 153 ? 0.423 19.469 -0.047 1 97.19 153 VAL B C 1
ATOM 4944 O O . VAL B 1 153 ? 0.081 18.609 -0.873 1 97.19 153 VAL B O 1
ATOM 4947 N N . PRO B 1 154 ? 1.606 20.062 -0.157 1 95.94 154 PRO B N 1
ATOM 4948 C CA . PRO B 1 154 ? 2.521 19.672 -1.237 1 95.94 154 PRO B CA 1
ATOM 4949 C C . PRO B 1 154 ? 3.078 18.266 -1.072 1 95.94 154 PRO B C 1
ATOM 4951 O O . PRO B 1 154 ? 3.273 17.797 0.055 1 95.94 154 PRO B O 1
ATOM 4954 N N . PRO B 1 155 ? 3.352 17.578 -2.156 1 95.94 155 PRO B N 1
ATOM 4955 C CA . PRO B 1 155 ? 3.971 16.25 -2.082 1 95.94 155 PRO B CA 1
ATOM 4956 C C . PRO B 1 155 ? 5.445 16.312 -1.696 1 95.94 155 PRO B C 1
ATOM 4958 O O . PRO B 1 155 ? 6.078 17.359 -1.812 1 95.94 155 PRO B O 1
ATOM 4961 N N . ASP B 1 156 ? 6.031 15.188 -1.318 1 93.5 156 ASP B N 1
ATOM 4962 C CA . ASP B 1 156 ? 7.387 15.047 -0.796 1 93.5 156 ASP B CA 1
ATOM 4963 C C . ASP B 1 156 ? 8.422 15.391 -1.86 1 93.5 156 ASP B C 1
ATOM 4965 O O . ASP B 1 156 ? 9.531 15.836 -1.537 1 93.5 156 ASP B O 1
ATOM 4969 N N . ARG B 1 157 ? 8.07 15.203 -3.064 1 94.44 157 ARG B N 1
ATOM 4970 C CA . ARG B 1 157 ? 9.086 15.438 -4.086 1 94.44 157 ARG B CA 1
ATOM 4971 C C . ARG B 1 157 ? 9.586 16.875 -4.043 1 94.44 157 ARG B C 1
ATOM 4973 O O . ARG B 1 157 ? 10.766 17.141 -4.258 1 94.44 157 ARG B O 1
ATOM 4980 N N . PHE B 1 158 ? 8.703 17.812 -3.715 1 95.75 158 PHE B N 1
ATOM 4981 C CA . PHE B 1 158 ? 9.102 19.219 -3.648 1 95.75 158 PHE B CA 1
ATOM 4982 C C . PHE B 1 158 ? 9.992 19.469 -2.441 1 95.75 158 PHE B C 1
ATOM 4984 O O . PHE B 1 158 ? 10.969 20.219 -2.531 1 95.75 158 PHE B O 1
ATOM 4991 N N . GLN B 1 159 ? 9.648 18.828 -1.36 1 96 159 GLN B N 1
ATOM 4992 C CA . GLN B 1 159 ? 10.484 18.969 -0.172 1 96 159 GLN B CA 1
ATOM 4993 C C . GLN B 1 159 ? 11.883 18.406 -0.416 1 96 159 GLN B C 1
ATOM 4995 O O . GLN B 1 159 ? 12.883 19.016 -0.032 1 96 159 GLN B O 1
ATOM 5000 N N . SER B 1 160 ? 11.953 17.266 -1.008 1 96.25 160 SER B N 1
ATOM 5001 C CA . SER B 1 160 ? 13.234 16.625 -1.309 1 96.25 160 SER B CA 1
ATOM 5002 C C . SER B 1 160 ? 14.039 17.453 -2.305 1 96.25 160 SER B C 1
ATOM 5004 O O . SER B 1 160 ? 15.258 17.562 -2.182 1 96.25 160 SER B O 1
ATOM 5006 N N . GLN B 1 161 ? 13.359 18.047 -3.262 1 95.56 161 GLN B N 1
ATOM 5007 C CA . GLN B 1 161 ? 14.039 18.922 -4.199 1 95.56 161 GLN B CA 1
ATOM 5008 C C . GLN B 1 161 ? 14.617 20.141 -3.484 1 95.56 161 GLN B C 1
ATOM 5010 O O . GLN B 1 161 ? 15.734 20.578 -3.789 1 95.56 161 GLN B O 1
ATOM 5015 N N . ALA B 1 162 ? 13.805 20.703 -2.611 1 97.25 162 ALA B N 1
ATOM 5016 C CA . ALA B 1 162 ? 14.297 21.828 -1.82 1 97.25 162 ALA B CA 1
ATOM 5017 C C . ALA B 1 162 ? 15.578 21.453 -1.08 1 97.25 162 ALA B C 1
ATOM 5019 O O . ALA B 1 162 ? 16.531 22.234 -1.036 1 97.25 162 ALA B O 1
ATOM 5020 N N . MET B 1 163 ? 15.656 20.266 -0.526 1 97.31 163 MET B N 1
ATOM 5021 C CA . MET B 1 163 ? 16.812 19.797 0.228 1 97.31 163 MET B CA 1
ATOM 5022 C C . MET B 1 163 ? 18.031 19.625 -0.687 1 97.31 163 MET B C 1
ATOM 5024 O O . MET B 1 163 ? 19.141 19.984 -0.315 1 97.31 163 MET B O 1
ATOM 5028 N N . VAL B 1 164 ? 17.797 19.109 -1.835 1 96.56 164 VAL B N 1
ATOM 5029 C CA . VAL B 1 164 ? 18.891 18.906 -2.779 1 96.56 164 VAL B CA 1
ATOM 5030 C C . VAL B 1 164 ? 19.391 20.25 -3.283 1 96.56 164 VAL B C 1
ATOM 5032 O O . VAL B 1 164 ? 20.594 20.453 -3.436 1 96.56 164 VAL B O 1
ATOM 5035 N N . ASP B 1 165 ? 18.422 21.188 -3.574 1 96.75 165 ASP B N 1
ATOM 5036 C CA . ASP B 1 165 ? 18.812 22.531 -3.988 1 96.75 165 ASP B CA 1
ATOM 5037 C C . ASP B 1 165 ? 19.688 23.203 -2.924 1 96.75 165 ASP B C 1
ATOM 5039 O O . ASP B 1 165 ? 20.641 23.891 -3.246 1 96.75 165 ASP B O 1
ATOM 5043 N N . LEU B 1 166 ? 19.375 22.984 -1.704 1 96.69 166 LEU B N 1
ATOM 5044 C CA . LEU B 1 166 ? 20.156 23.516 -0.595 1 96.69 166 LEU B CA 1
ATOM 5045 C C . LEU B 1 166 ? 21.547 22.906 -0.566 1 96.69 166 LEU B C 1
ATOM 5047 O O . LEU B 1 166 ? 22.547 23.594 -0.348 1 96.69 166 LEU B O 1
ATOM 5051 N N . ALA B 1 167 ? 21.594 21.594 -0.73 1 95.81 167 ALA B N 1
ATOM 5052 C CA . ALA B 1 167 ? 22.875 20.875 -0.728 1 95.81 167 ALA B CA 1
ATOM 5053 C C . ALA B 1 167 ? 23.781 21.391 -1.836 1 95.81 167 ALA B C 1
ATOM 5055 O O . ALA B 1 167 ? 24.984 21.578 -1.624 1 95.81 167 ALA B O 1
ATOM 5056 N N . GLU B 1 168 ? 23.188 21.578 -2.92 1 94.81 168 GLU B N 1
ATOM 5057 C CA . GLU B 1 168 ? 23.953 22.109 -4.047 1 94.81 168 GLU B CA 1
ATOM 5058 C C . GLU B 1 168 ? 24.422 23.531 -3.764 1 94.81 168 GLU B C 1
ATOM 5060 O O . GLU B 1 168 ? 25.578 23.859 -4.027 1 94.81 168 GLU B O 1
ATOM 5065 N N . TYR B 1 169 ? 23.516 24.328 -3.273 1 95.75 169 TYR B N 1
ATOM 5066 C CA . TYR B 1 169 ? 23.828 25.719 -2.979 1 95.75 169 TYR B CA 1
ATOM 5067 C C . TYR B 1 169 ? 25.031 25.828 -2.035 1 95.75 169 TYR B C 1
ATOM 5069 O O . TYR B 1 169 ? 25.906 26.672 -2.223 1 95.75 169 TYR B O 1
ATOM 5077 N N . PHE B 1 170 ? 25.109 24.969 -1.051 1 95.25 170 PHE B N 1
ATOM 5078 C CA . PHE B 1 170 ? 26.156 25.047 -0.027 1 95.25 170 PHE B CA 1
ATOM 5079 C C . PHE B 1 170 ? 27.312 24.109 -0.348 1 95.25 170 PHE B C 1
ATOM 5081 O O . PHE B 1 170 ? 28.219 23.953 0.459 1 95.25 170 PHE B O 1
ATOM 5088 N N . ASN B 1 171 ? 27.234 23.375 -1.397 1 94.25 171 ASN B N 1
ATOM 5089 C CA . ASN B 1 171 ? 28.281 22.484 -1.899 1 94.25 171 ASN B CA 1
ATOM 5090 C C . ASN B 1 171 ? 28.562 21.344 -0.925 1 94.25 171 ASN B C 1
ATOM 5092 O O . ASN B 1 171 ? 29.719 21.062 -0.609 1 94.25 171 ASN B O 1
ATOM 5096 N N . TRP B 1 172 ? 27.5 20.875 -0.359 1 93.56 172 TRP B N 1
ATOM 5097 C CA . TRP B 1 172 ? 27.656 19.672 0.463 1 93.56 172 TRP B CA 1
ATOM 5098 C C . TRP B 1 172 ? 27.906 18.453 -0.403 1 93.56 172 TRP B C 1
ATOM 5100 O O . TRP B 1 172 ? 27.188 18.203 -1.369 1 93.56 172 TRP B O 1
ATOM 5110 N N . SER B 1 173 ? 28.891 17.625 -0.058 1 90.62 173 SER B N 1
ATOM 5111 C CA . SER B 1 173 ? 29.328 16.547 -0.939 1 90.62 173 SER B CA 1
ATOM 5112 C C . SER B 1 173 ? 28.875 15.195 -0.413 1 90.62 173 SER B C 1
ATOM 5114 O O . SER B 1 173 ? 28.609 14.281 -1.194 1 90.62 173 SER B O 1
ATOM 5116 N N . TYR B 1 174 ? 28.938 15.078 0.919 1 92.38 174 TYR B N 1
ATOM 5117 C CA . TYR B 1 174 ? 28.594 13.797 1.53 1 92.38 174 TYR B CA 1
ATOM 5118 C C . TYR B 1 174 ? 27.422 13.938 2.49 1 92.38 174 TYR B C 1
ATOM 5120 O O . TYR B 1 174 ? 27.531 14.625 3.51 1 92.38 174 TYR B O 1
ATOM 5128 N N . ILE B 1 175 ? 26.328 13.266 2.119 1 95.75 175 ILE B N 1
ATOM 5129 C CA . ILE B 1 175 ? 25.094 13.438 2.881 1 95.75 175 ILE B CA 1
ATOM 5130 C C . ILE B 1 175 ? 24.547 12.07 3.291 1 95.75 175 ILE B C 1
ATOM 5132 O O . ILE B 1 175 ? 24.625 11.109 2.525 1 95.75 175 ILE B O 1
ATOM 5136 N N . ALA B 1 176 ? 24.125 11.93 4.488 1 96.56 176 ALA B N 1
ATOM 5137 C CA . ALA B 1 176 ? 23.359 10.781 4.941 1 96.56 176 ALA B CA 1
ATOM 5138 C C . ALA B 1 176 ? 21.859 11.078 4.914 1 96.56 176 ALA B C 1
ATOM 5140 O O . ALA B 1 176 ? 21.438 12.195 5.23 1 96.56 176 ALA B O 1
ATOM 5141 N N . ALA B 1 177 ? 21.062 10.117 4.469 1 97 177 ALA B N 1
ATOM 5142 C CA . ALA B 1 177 ? 19.609 10.234 4.508 1 97 177 ALA B CA 1
ATOM 5143 C C . ALA B 1 177 ? 18.984 9.156 5.395 1 97 177 ALA B C 1
ATOM 5145 O O . ALA B 1 177 ? 19.172 7.961 5.141 1 97 177 ALA B O 1
ATOM 5146 N N . ILE B 1 178 ? 18.344 9.586 6.434 1 97.81 178 ILE B N 1
ATOM 5147 C CA . ILE B 1 178 ? 17.719 8.695 7.41 1 97.81 178 ILE B CA 1
ATOM 5148 C C . ILE B 1 178 ? 16.234 8.977 7.477 1 97.81 178 ILE B C 1
ATOM 5150 O O . ILE B 1 178 ? 15.797 10.133 7.379 1 97.81 178 ILE B O 1
ATOM 5154 N N . ALA B 1 179 ? 15.453 7.883 7.586 1 97.44 179 ALA B N 1
ATOM 5155 C CA . ALA B 1 179 ? 14.008 8.117 7.605 1 97.44 179 ALA B CA 1
ATOM 5156 C C . ALA B 1 179 ? 13.289 7.031 8.406 1 97.44 179 ALA B C 1
ATOM 5158 O O . ALA B 1 179 ? 13.852 5.965 8.664 1 97.44 179 ALA B O 1
ATOM 5159 N N . GLU B 1 180 ? 12.117 7.441 8.836 1 94.94 180 GLU B N 1
ATOM 5160 C CA . GLU B 1 180 ? 11.188 6.43 9.328 1 94.94 180 GLU B CA 1
ATOM 5161 C C . GLU B 1 180 ? 10.742 5.496 8.211 1 94.94 180 GLU B C 1
ATOM 5163 O O . GLU B 1 180 ? 10.492 5.941 7.086 1 94.94 180 GLU B O 1
ATOM 5168 N N . ASP B 1 181 ? 10.664 4.184 8.57 1 90.56 181 ASP B N 1
ATOM 5169 C CA . ASP B 1 181 ? 10.359 3.178 7.559 1 90.56 181 ASP B CA 1
ATOM 5170 C C . ASP B 1 181 ? 8.859 3.094 7.301 1 90.56 181 ASP B C 1
ATOM 5172 O O . ASP B 1 181 ? 8.227 2.088 7.629 1 90.56 181 ASP B O 1
ATOM 5176 N N . ASN B 1 182 ? 8.297 4.07 6.66 1 87.88 182 ASN B N 1
ATOM 5177 C CA . ASN B 1 182 ? 6.918 4.156 6.199 1 87.88 182 ASN B CA 1
ATOM 5178 C C . ASN B 1 182 ? 6.82 4.879 4.855 1 87.88 182 ASN B C 1
ATOM 5180 O O . ASN B 1 182 ? 7.836 5.215 4.25 1 87.88 182 ASN B O 1
ATOM 5184 N N . ALA B 1 183 ? 5.629 4.996 4.367 1 87.38 183 ALA B N 1
ATOM 5185 C CA . ALA B 1 183 ? 5.43 5.578 3.041 1 87.38 183 ALA B CA 1
ATOM 5186 C C . ALA B 1 183 ? 6.012 6.984 2.969 1 87.38 183 ALA B C 1
ATOM 5188 O O . ALA B 1 183 ? 6.566 7.383 1.942 1 87.38 183 ALA B O 1
ATOM 5189 N N . TYR B 1 184 ? 5.922 7.738 4.012 1 91.12 184 TYR B N 1
ATOM 5190 C CA . TYR B 1 184 ? 6.441 9.102 4.086 1 91.12 184 TYR B CA 1
ATOM 5191 C C . TYR B 1 184 ? 7.965 9.109 4.004 1 91.12 184 TYR B C 1
ATOM 5193 O O . TYR B 1 184 ? 8.539 9.758 3.131 1 91.12 184 TYR B O 1
ATOM 5201 N N . GLY B 1 185 ? 8.57 8.359 4.836 1 94.75 185 GLY B N 1
ATOM 5202 C CA . GLY B 1 185 ? 10.023 8.312 4.875 1 94.75 185 GLY B CA 1
ATOM 5203 C C . GLY B 1 185 ? 10.641 7.762 3.602 1 94.75 185 GLY B C 1
ATOM 5204 O O . GLY B 1 185 ? 11.609 8.312 3.078 1 94.75 185 GLY B O 1
ATOM 5205 N N . ARG B 1 186 ? 10.086 6.723 3.121 1 89.38 186 ARG B N 1
ATOM 5206 C CA . ARG B 1 186 ? 10.609 6.09 1.911 1 89.38 186 ARG B CA 1
ATOM 5207 C C . ARG B 1 186 ? 10.461 7.012 0.706 1 89.38 186 ARG B C 1
ATOM 5209 O O . ARG B 1 186 ? 11.359 7.098 -0.132 1 89.38 186 ARG B O 1
ATOM 5216 N N . SER B 1 187 ? 9.344 7.648 0.695 1 92.12 187 SER B N 1
ATOM 5217 C CA . SER B 1 187 ? 9.125 8.609 -0.382 1 92.12 187 SER B CA 1
ATOM 5218 C C . SER B 1 187 ? 10.148 9.742 -0.331 1 92.12 187 SER B C 1
ATOM 5220 O O . SER B 1 187 ? 10.711 10.117 -1.358 1 92.12 187 SER B O 1
ATOM 5222 N N . GLY B 1 188 ? 10.359 10.258 0.813 1 94.88 188 GLY B N 1
ATOM 5223 C CA . GLY B 1 188 ? 11.336 11.32 0.979 1 94.88 188 GLY B CA 1
ATOM 5224 C C . GLY B 1 188 ? 12.719 10.945 0.469 1 94.88 188 GLY B C 1
ATOM 5225 O O . GLY B 1 188 ? 13.281 11.641 -0.382 1 94.88 188 GLY B O 1
ATOM 5226 N N . ILE B 1 189 ? 13.227 9.797 0.895 1 93.5 189 ILE B N 1
ATOM 5227 C CA . ILE B 1 189 ? 14.578 9.375 0.53 1 93.5 189 ILE B CA 1
ATOM 5228 C C . ILE B 1 189 ? 14.625 9.031 -0.957 1 93.5 189 ILE B C 1
ATOM 5230 O O . ILE B 1 189 ? 15.609 9.336 -1.639 1 93.5 189 ILE B O 1
ATOM 5234 N N . GLU B 1 190 ? 13.578 8.398 -1.442 1 88.12 190 GLU B N 1
ATOM 5235 C CA . GLU B 1 190 ? 13.555 8.031 -2.855 1 88.12 190 GLU B CA 1
ATOM 5236 C C . GLU B 1 190 ? 13.688 9.258 -3.746 1 88.12 190 GLU B C 1
ATOM 5238 O O . GLU B 1 190 ? 14.508 9.273 -4.668 1 88.12 190 GLU B O 1
ATOM 5243 N N . TYR B 1 191 ? 12.961 10.281 -3.461 1 90.5 191 TYR B N 1
ATOM 5244 C CA . TYR B 1 191 ? 13 11.477 -4.301 1 90.5 191 TYR B CA 1
ATOM 5245 C C . TYR B 1 191 ? 14.258 12.289 -4.035 1 90.5 191 TYR B C 1
ATOM 5247 O O . TYR B 1 191 ? 14.781 12.953 -4.941 1 90.5 191 TYR B O 1
ATOM 5255 N N . PHE B 1 192 ? 14.719 12.234 -2.803 1 94 192 PHE B N 1
ATOM 5256 C CA . PHE B 1 192 ? 16.016 12.844 -2.521 1 94 192 PHE B CA 1
ATOM 5257 C C . PHE B 1 192 ? 17.109 12.211 -3.371 1 94 192 PHE B C 1
ATOM 5259 O O . PHE B 1 192 ? 17.859 12.914 -4.051 1 94 192 PHE B O 1
ATOM 5266 N N . ARG B 1 193 ? 17.094 10.914 -3.383 1 88.81 193 ARG B N 1
ATOM 5267 C CA . ARG B 1 193 ? 18.078 10.164 -4.145 1 88.81 193 ARG B CA 1
ATOM 5268 C C . ARG B 1 193 ? 17.969 10.445 -5.637 1 88.81 193 ARG B C 1
ATOM 5270 O O . ARG B 1 193 ? 18.969 10.688 -6.309 1 88.81 193 ARG B O 1
ATOM 5277 N N . LYS B 1 194 ? 16.781 10.422 -6.145 1 83.62 194 LYS B N 1
ATOM 5278 C CA . LYS B 1 194 ? 16.547 10.68 -7.562 1 83.62 194 LYS B CA 1
ATOM 5279 C C . LYS B 1 194 ? 17.062 12.055 -7.973 1 83.62 194 LYS B C 1
ATOM 5281 O O . LYS B 1 194 ? 17.562 12.227 -9.086 1 83.62 194 LYS B O 1
ATOM 5286 N N . GLN B 1 195 ? 16.953 12.984 -7.059 1 89.19 195 GLN B N 1
ATOM 5287 C CA . GLN B 1 195 ? 17.328 14.352 -7.379 1 89.19 195 GLN B CA 1
ATOM 5288 C C . GLN B 1 195 ? 18.844 14.555 -7.258 1 89.19 195 GLN B C 1
ATOM 5290 O O . GLN B 1 195 ? 19.375 15.547 -7.746 1 89.19 195 GLN B O 1
ATOM 5295 N N . LEU B 1 196 ? 19.516 13.625 -6.633 1 89.19 196 LEU B N 1
ATOM 5296 C CA . LEU B 1 196 ? 20.969 13.734 -6.473 1 89.19 196 LEU B CA 1
ATOM 5297 C C . LEU B 1 196 ? 21.688 13.359 -7.762 1 89.19 196 LEU B C 1
ATOM 5299 O O . LEU B 1 196 ? 22.859 13.695 -7.938 1 89.19 196 LEU B O 1
ATOM 5303 N N . ASP B 1 197 ? 20.969 12.625 -8.539 1 76.62 197 ASP B N 1
ATOM 5304 C CA . ASP B 1 197 ? 21.578 12.125 -9.766 1 76.62 197 ASP B CA 1
ATOM 5305 C C . ASP B 1 197 ? 22.172 13.266 -10.586 1 76.62 197 ASP B C 1
ATOM 5307 O O . ASP B 1 197 ? 21.516 14.273 -10.836 1 76.62 197 ASP B O 1
ATOM 5311 N N . ASN B 1 198 ? 23.453 13.195 -10.922 1 72.5 198 ASN B N 1
ATOM 5312 C CA . ASN B 1 198 ? 24.203 14.094 -11.789 1 72.5 198 ASN B CA 1
ATOM 5313 C C . ASN B 1 198 ? 24.469 15.438 -11.117 1 72.5 198 ASN B C 1
ATOM 5315 O O . ASN B 1 198 ? 24.625 16.453 -11.797 1 72.5 198 ASN B O 1
ATOM 5319 N N . ARG B 1 199 ? 24.359 15.531 -9.766 1 84.12 199 ARG B N 1
ATOM 5320 C CA . ARG B 1 199 ? 24.625 16.781 -9.078 1 84.12 199 ARG B CA 1
ATOM 5321 C C . ARG B 1 199 ? 25.938 16.719 -8.312 1 84.12 199 ARG B C 1
ATOM 5323 O O . ARG B 1 199 ? 26.297 17.656 -7.598 1 84.12 199 ARG B O 1
ATOM 5330 N N . GLY B 1 200 ? 26.609 15.664 -8.406 1 81.44 200 GLY B N 1
ATOM 5331 C CA . GLY B 1 200 ? 27.906 15.531 -7.758 1 81.44 200 GLY B CA 1
ATOM 5332 C C . GLY B 1 200 ? 27.797 15.359 -6.254 1 81.44 200 GLY B C 1
ATOM 5333 O O . GLY B 1 200 ? 28.734 15.703 -5.523 1 81.44 200 GLY B O 1
ATOM 5334 N N . ILE B 1 201 ? 26.703 15.062 -5.707 1 88.75 201 ILE B N 1
ATOM 5335 C CA . ILE B 1 201 ? 26.469 14.828 -4.289 1 88.75 201 ILE B CA 1
ATOM 5336 C C . ILE B 1 201 ? 26.391 13.328 -4.012 1 88.75 201 ILE B C 1
ATOM 5338 O O . ILE B 1 201 ? 25.703 12.594 -4.727 1 88.75 201 ILE B O 1
ATOM 5342 N N . CYS B 1 202 ? 27.125 12.898 -3.074 1 86.62 202 CYS B N 1
ATOM 5343 C CA . CYS B 1 202 ? 27.188 11.484 -2.725 1 86.62 202 CYS B CA 1
ATOM 5344 C C . CYS B 1 202 ? 26.25 11.172 -1.562 1 86.62 202 CYS B C 1
ATOM 5346 O O . CYS B 1 202 ? 26.359 11.766 -0.489 1 86.62 202 CYS B O 1
ATOM 5348 N N . LEU B 1 203 ? 25.328 10.336 -1.81 1 89.5 203 LEU B N 1
ATOM 5349 C CA . LEU B 1 203 ? 24.547 9.773 -0.715 1 89.5 203 LEU B CA 1
ATOM 5350 C C . LEU B 1 203 ? 25.297 8.641 -0.031 1 89.5 203 LEU B C 1
ATOM 5352 O O . LEU B 1 203 ? 25.281 7.5 -0.501 1 89.5 203 LEU B O 1
ATOM 5356 N N . SER B 1 204 ? 25.953 8.969 1.056 1 87.25 204 SER B N 1
ATOM 5357 C CA . SER B 1 204 ? 26.875 8.047 1.706 1 87.25 204 SER B CA 1
ATOM 5358 C C . SER B 1 204 ? 26.141 6.871 2.33 1 87.25 204 SER B C 1
ATOM 5360 O O . SER B 1 204 ? 26.625 5.742 2.307 1 87.25 204 SER B O 1
ATOM 5362 N N . ILE B 1 205 ? 25.016 7.223 2.971 1 88.31 205 ILE B N 1
ATOM 5363 C CA . ILE B 1 205 ? 24.219 6.168 3.57 1 88.31 205 ILE B CA 1
ATOM 5364 C C . ILE B 1 205 ? 22.734 6.547 3.512 1 88.31 205 ILE B C 1
ATOM 5366 O O . ILE B 1 205 ? 22.391 7.719 3.662 1 88.31 205 ILE B O 1
ATOM 5370 N N . GLU B 1 206 ? 21.953 5.605 3.145 1 91.56 206 GLU B N 1
ATOM 5371 C CA . GLU B 1 206 ? 20.516 5.664 3.34 1 91.56 206 GLU B CA 1
ATOM 5372 C C . GLU B 1 206 ? 20.031 4.562 4.289 1 91.56 206 GLU B C 1
ATOM 5374 O O . GLU B 1 206 ? 20.453 3.41 4.164 1 91.56 206 GLU B O 1
ATOM 5379 N N . ASP B 1 207 ? 19.312 4.941 5.25 1 93.38 207 ASP B N 1
ATOM 5380 C CA . ASP B 1 207 ? 18.875 3.936 6.211 1 93.38 207 ASP B CA 1
ATOM 5381 C C . ASP B 1 207 ? 17.484 4.273 6.758 1 93.38 207 ASP B C 1
ATOM 5383 O O . ASP B 1 207 ? 17.016 5.402 6.609 1 93.38 207 ASP B O 1
ATOM 5387 N N . TYR B 1 208 ? 16.812 3.244 7.227 1 92.88 208 TYR B N 1
ATOM 5388 C CA . TYR B 1 208 ? 15.445 3.359 7.723 1 92.88 208 TYR B CA 1
ATOM 5389 C C . TYR B 1 208 ? 15.312 2.725 9.102 1 92.88 208 TYR B C 1
ATOM 5391 O O . TYR B 1 208 ? 15.938 1.697 9.383 1 92.88 208 TYR B O 1
ATOM 5399 N N . PHE B 1 209 ? 14.547 3.359 9.914 1 94.44 209 PHE B N 1
ATOM 5400 C CA . PHE B 1 209 ? 14.188 2.701 11.164 1 94.44 209 PHE B CA 1
ATOM 5401 C C . PHE B 1 209 ? 12.695 2.387 11.203 1 94.44 209 PHE B C 1
ATOM 5403 O O . PHE B 1 209 ? 11.883 3.174 10.727 1 94.44 209 PHE B O 1
ATOM 5410 N N . PRO B 1 210 ? 12.312 1.208 11.641 1 88.75 210 PRO B N 1
ATOM 5411 C CA . PRO B 1 210 ? 10.922 0.753 11.578 1 88.75 210 PRO B CA 1
ATOM 5412 C C . PRO B 1 210 ? 9.992 1.579 12.461 1 88.75 210 PRO B C 1
ATOM 5414 O O . PRO B 1 210 ? 10.453 2.316 13.336 1 88.75 210 PRO B O 1
ATOM 5417 N N . VAL B 1 211 ? 8.562 1.486 12.031 1 81.5 211 VAL B N 1
ATOM 5418 C CA . VAL B 1 211 ? 7.512 2.154 12.789 1 81.5 211 VAL B CA 1
ATOM 5419 C C . VAL B 1 211 ? 7.098 1.285 13.977 1 81.5 211 VAL B C 1
ATOM 5421 O O . VAL B 1 211 ? 6.824 0.093 13.812 1 81.5 211 VAL B O 1
ATOM 5424 N N . GLY B 1 212 ? 7.797 1.012 14.992 1 71.06 212 GLY B N 1
ATOM 5425 C CA . GLY B 1 212 ? 7.492 0.204 16.156 1 71.06 212 GLY B CA 1
ATOM 5426 C C . GLY B 1 212 ? 8.281 0.618 17.391 1 71.06 212 GLY B C 1
ATOM 5427 O O . GLY B 1 212 ? 9.125 1.513 17.312 1 71.06 212 GLY B O 1
ATOM 5428 N N . LYS B 1 213 ? 7.941 0.005 18.438 1 71.19 213 LYS B N 1
ATOM 5429 C CA . LYS B 1 213 ? 8.547 0.463 19.672 1 71.19 213 LYS B CA 1
ATOM 5430 C C . LYS B 1 213 ? 9.969 -0.067 19.828 1 71.19 213 LYS B C 1
ATOM 5432 O O . LYS B 1 213 ? 10.922 0.542 19.328 1 71.19 213 LYS B O 1
ATOM 5437 N N . ASN B 1 214 ? 10.18 -1.184 20.156 1 73.12 214 ASN B N 1
ATOM 5438 C CA . ASN B 1 214 ? 11.492 -1.669 20.547 1 73.12 214 ASN B CA 1
ATOM 5439 C C . ASN B 1 214 ? 12.43 -1.793 19.344 1 73.12 214 ASN B C 1
ATOM 5441 O O . ASN B 1 214 ? 13.602 -1.41 19.422 1 73.12 214 ASN B O 1
ATOM 5445 N N . GLU B 1 215 ? 11.953 -2.094 18.297 1 84.88 215 GLU B N 1
ATOM 5446 C CA . GLU B 1 215 ? 12.789 -2.268 17.109 1 84.88 215 GLU B CA 1
ATOM 5447 C C . GLU B 1 215 ? 13.25 -0.921 16.562 1 84.88 215 GLU B C 1
ATOM 5449 O O . GLU B 1 215 ? 14.328 -0.823 15.977 1 84.88 215 GLU B O 1
ATOM 5454 N N . THR B 1 216 ? 12.5 0.057 16.875 1 91.19 216 THR B N 1
ATOM 5455 C CA . THR B 1 216 ? 12.805 1.396 16.375 1 91.19 216 THR B CA 1
ATOM 5456 C C . THR B 1 216 ? 14.047 1.958 17.078 1 91.19 216 THR B C 1
ATOM 5458 O O . THR B 1 216 ? 14.984 2.398 16.406 1 91.19 216 THR B O 1
ATOM 5461 N N . ILE B 1 217 ? 14.102 1.802 18.406 1 92.88 217 ILE B N 1
ATOM 5462 C CA . ILE B 1 217 ? 15.188 2.379 19.188 1 92.88 217 ILE B CA 1
ATOM 5463 C C . ILE B 1 217 ? 16.484 1.638 18.891 1 92.88 217 ILE B C 1
ATOM 5465 O O . ILE B 1 217 ? 17.531 2.26 18.703 1 92.88 217 ILE B O 1
ATOM 5469 N N . ALA B 1 218 ? 16.375 0.337 18.797 1 94.25 218 ALA B N 1
ATOM 5470 C CA . ALA B 1 218 ? 17.562 -0.463 18.5 1 94.25 218 ALA B CA 1
ATOM 5471 C C . ALA B 1 218 ? 18.141 -0.092 17.141 1 94.25 218 ALA B C 1
ATOM 5473 O O . ALA B 1 218 ? 19.359 0.004 16.984 1 94.25 218 ALA B O 1
ATOM 5474 N N . LYS B 1 219 ? 17.297 0.093 16.203 1 95.12 219 LYS B N 1
ATOM 5475 C CA . LYS B 1 219 ? 17.766 0.444 14.875 1 95.12 219 LYS B CA 1
ATOM 5476 C C . LYS B 1 219 ? 18.344 1.856 14.844 1 95.12 219 LYS B C 1
ATOM 5478 O O . LYS B 1 219 ? 19.344 2.115 14.156 1 95.12 219 LYS B O 1
ATOM 5483 N N . ILE B 1 220 ? 17.75 2.785 15.57 1 97.31 220 ILE B N 1
ATOM 5484 C CA . ILE B 1 220 ? 18.25 4.152 15.664 1 97.31 220 ILE B CA 1
ATOM 5485 C C . ILE B 1 220 ? 19.656 4.148 16.25 1 97.31 220 ILE B C 1
ATOM 5487 O O . ILE B 1 220 ? 20.547 4.855 15.773 1 97.31 220 ILE B O 1
ATOM 5491 N N . GLN B 1 221 ? 19.875 3.318 17.281 1 97.19 221 GLN B N 1
ATOM 5492 C CA . GLN B 1 221 ? 21.188 3.197 17.891 1 97.19 221 GLN B CA 1
ATOM 5493 C C . GLN B 1 221 ? 22.234 2.758 16.875 1 97.19 221 GLN B C 1
ATOM 5495 O O . GLN B 1 221 ? 23.328 3.316 16.828 1 97.19 221 GLN B O 1
ATOM 5500 N N . LYS B 1 222 ? 21.844 1.827 16.094 1 96.12 222 LYS B N 1
ATOM 5501 C CA . LYS B 1 222 ? 22.766 1.329 15.07 1 96.12 222 LYS B CA 1
ATOM 5502 C C . LYS B 1 222 ? 23.062 2.404 14.031 1 96.12 222 LYS B C 1
ATOM 5504 O O . LYS B 1 222 ? 24.203 2.533 13.578 1 96.12 222 LYS B O 1
ATOM 5509 N N . ILE B 1 223 ? 22.078 3.139 13.688 1 96.69 223 ILE B N 1
ATOM 5510 C CA . ILE B 1 223 ? 22.219 4.176 12.672 1 96.69 223 ILE B CA 1
ATOM 5511 C C . ILE B 1 223 ? 23.156 5.27 13.18 1 96.69 223 ILE B C 1
ATOM 5513 O O . ILE B 1 223 ? 24.047 5.715 12.461 1 96.69 223 ILE B O 1
ATOM 5517 N N . VAL B 1 224 ? 22.984 5.68 14.391 1 97.56 224 VAL B N 1
ATOM 5518 C CA . VAL B 1 224 ? 23.812 6.734 14.969 1 97.56 224 VAL B CA 1
ATOM 5519 C C . VAL B 1 224 ? 25.266 6.242 15.102 1 97.56 224 VAL B C 1
ATOM 5521 O O . VAL B 1 224 ? 26.203 6.996 14.859 1 97.56 224 VAL B O 1
ATOM 5524 N N . LYS B 1 225 ? 25.406 4.992 15.469 1 96.88 225 LYS B N 1
ATOM 5525 C CA . LYS B 1 225 ? 26.734 4.406 15.523 1 96.88 225 LYS B CA 1
ATOM 5526 C C . LYS B 1 225 ? 27.406 4.449 14.156 1 96.88 225 LYS B C 1
ATOM 5528 O O . LYS B 1 225 ? 28.594 4.789 14.047 1 96.88 225 LYS B O 1
ATOM 5533 N N . THR B 1 226 ? 26.656 4.117 13.156 1 94.69 226 THR B N 1
ATOM 5534 C CA . THR B 1 226 ? 27.172 4.145 11.797 1 94.69 226 THR B CA 1
ATOM 5535 C C . THR B 1 226 ? 27.578 5.559 11.398 1 94.69 226 THR B C 1
ATOM 5537 O O . THR B 1 226 ? 28.625 5.758 10.781 1 94.69 226 THR B O 1
ATOM 5540 N N . LEU B 1 227 ? 26.781 6.52 11.742 1 95.25 227 LEU B N 1
ATOM 5541 C CA . LEU B 1 227 ? 27.078 7.91 11.43 1 95.25 227 LEU B CA 1
ATOM 5542 C C . LEU B 1 227 ? 28.375 8.344 12.094 1 95.25 227 LEU B C 1
ATOM 5544 O O . LEU B 1 227 ? 29.141 9.125 11.516 1 95.25 227 LEU B O 1
ATOM 5548 N N . LYS B 1 228 ? 28.609 7.789 13.234 1 94.69 228 LYS B N 1
ATOM 5549 C CA . LYS B 1 228 ? 29.844 8.109 13.953 1 94.69 228 LYS B CA 1
ATOM 5550 C C . LYS B 1 228 ? 31.078 7.598 13.203 1 94.69 228 LYS B C 1
ATOM 5552 O O . LYS B 1 228 ? 32.156 8.195 13.281 1 94.69 228 LYS B O 1
ATOM 5557 N N . GLU B 1 229 ? 30.828 6.598 12.523 1 93.12 229 GLU B N 1
ATOM 5558 C CA . GLU B 1 229 ? 31.922 5.953 11.82 1 93.12 229 GLU B CA 1
ATOM 5559 C C . GLU B 1 229 ? 32.125 6.566 10.438 1 93.12 229 GLU B C 1
ATOM 5561 O O . GLU B 1 229 ? 32.969 6.109 9.664 1 93.12 229 GLU B O 1
ATOM 5566 N N . LEU B 1 230 ? 31.391 7.617 10.102 1 91.94 230 LEU B N 1
ATOM 5567 C CA . LEU B 1 230 ? 31.484 8.289 8.805 1 91.94 230 LEU B CA 1
ATOM 5568 C C . LEU B 1 230 ? 31.828 9.766 8.984 1 91.94 230 LEU B C 1
ATOM 5570 O O . LEU B 1 230 ? 30.969 10.625 8.75 1 91.94 230 LEU B O 1
ATOM 5574 N N . PRO B 1 231 ? 33.031 10.039 9.18 1 89.38 231 PRO B N 1
ATOM 5575 C CA . PRO B 1 231 ? 33.406 11.422 9.469 1 89.38 231 PRO B CA 1
ATOM 5576 C C . PRO B 1 231 ? 33.25 12.344 8.258 1 89.38 231 PRO B C 1
ATOM 5578 O O . PRO B 1 231 ? 33.094 13.555 8.414 1 89.38 231 PRO B O 1
ATOM 5581 N N . LYS B 1 232 ? 33.156 11.758 7.137 1 90.94 232 LYS B N 1
ATOM 5582 C CA . LYS B 1 232 ? 33.062 12.57 5.934 1 90.94 232 LYS B CA 1
ATOM 5583 C C . LYS B 1 232 ? 31.641 13.094 5.734 1 90.94 232 LYS B C 1
ATOM 5585 O O . LYS B 1 232 ? 31.422 14.039 4.977 1 90.94 232 LYS B O 1
ATOM 5590 N N . VAL B 1 233 ? 30.766 12.438 6.414 1 93.88 233 VAL B N 1
ATOM 5591 C CA . VAL B 1 233 ? 29.375 12.875 6.332 1 93.88 233 VAL B CA 1
ATOM 5592 C C . VAL B 1 233 ? 29.172 14.102 7.215 1 93.88 233 VAL B C 1
ATOM 5594 O O . VAL B 1 233 ? 29.281 14.023 8.438 1 93.88 233 VAL B O 1
ATOM 5597 N N . GLU B 1 234 ? 28.844 15.203 6.605 1 91.5 234 GLU B N 1
ATOM 5598 C CA . GLU B 1 234 ? 28.688 16.438 7.355 1 91.5 234 GLU B CA 1
ATOM 5599 C C . GLU B 1 234 ? 27.219 16.828 7.5 1 91.5 234 GLU B C 1
ATOM 5601 O O . GLU B 1 234 ? 26.859 17.641 8.359 1 91.5 234 GLU B O 1
ATOM 5606 N N . VAL B 1 235 ? 26.406 16.281 6.656 1 96.25 235 VAL B N 1
ATOM 5607 C CA . VAL B 1 235 ? 25 16.641 6.633 1 96.25 235 VAL B CA 1
ATOM 5608 C C . VAL B 1 235 ? 24.141 15.391 6.766 1 96.25 235 VAL B C 1
ATOM 5610 O O . VAL B 1 235 ? 24.438 14.359 6.156 1 96.25 235 VAL B O 1
ATOM 5613 N N . VAL B 1 236 ? 23.125 15.453 7.59 1 97.75 236 VAL B N 1
ATOM 5614 C CA . VAL B 1 236 ? 22.156 14.367 7.762 1 97.75 236 VAL B CA 1
ATOM 5615 C C . VAL B 1 236 ? 20.75 14.867 7.473 1 97.75 236 VAL B C 1
ATOM 5617 O O . VAL B 1 236 ? 20.234 15.742 8.172 1 97.75 236 VAL B O 1
ATOM 5620 N N . VAL B 1 237 ? 20.172 14.344 6.445 1 98.12 237 VAL B N 1
ATOM 5621 C CA . VAL B 1 237 ? 18.766 14.586 6.156 1 98.12 237 VAL B CA 1
ATOM 5622 C C . VAL B 1 237 ? 17.906 13.586 6.922 1 98.12 237 VAL B C 1
ATOM 5624 O O . VAL B 1 237 ? 18.125 12.375 6.844 1 98.12 237 VAL B O 1
ATOM 5627 N N . LEU B 1 238 ? 16.969 14.062 7.676 1 98.25 238 LEU B N 1
ATOM 5628 C CA . LEU B 1 238 ? 16.156 13.195 8.523 1 98.25 238 LEU B CA 1
ATOM 5629 C C . LEU B 1 238 ? 14.672 13.367 8.211 1 98.25 238 LEU B C 1
ATOM 5631 O O . LEU B 1 238 ? 14.102 14.438 8.445 1 98.25 238 LEU B O 1
ATOM 5635 N N . TYR B 1 239 ? 14.031 12.32 7.566 1 97.56 239 TYR B N 1
ATOM 5636 C CA . TYR B 1 239 ? 12.602 12.273 7.285 1 97.56 239 TYR B CA 1
ATOM 5637 C C . TYR B 1 239 ? 11.859 11.484 8.352 1 97.56 239 TYR B C 1
ATOM 5639 O O . TYR B 1 239 ? 11.797 10.25 8.297 1 97.56 239 TYR B O 1
ATOM 5647 N N . CYS B 1 240 ? 11.203 12.172 9.273 1 96 240 CYS B N 1
ATOM 5648 C CA . CYS B 1 240 ? 10.453 11.453 10.305 1 96 240 CYS B CA 1
ATOM 5649 C C . CYS B 1 240 ? 9.547 12.406 11.078 1 96 240 CYS B C 1
ATOM 5651 O O . CYS B 1 240 ? 9.5 13.602 10.781 1 96 240 CYS B O 1
ATOM 5653 N N . THR B 1 241 ? 8.727 11.898 11.922 1 92.38 241 THR B N 1
ATOM 5654 C CA . THR B 1 241 ? 7.867 12.703 12.789 1 92.38 241 THR B CA 1
ATOM 5655 C C . THR B 1 241 ? 8.68 13.352 13.906 1 92.38 241 THR B C 1
ATOM 5657 O O . THR B 1 241 ? 9.844 13 14.125 1 92.38 241 THR B O 1
ATOM 5660 N N . LYS B 1 242 ? 8.117 14.281 14.617 1 92.88 242 LYS B N 1
ATOM 5661 C CA . LYS B 1 242 ? 8.812 15 15.68 1 92.88 242 LYS B CA 1
ATOM 5662 C C . LYS B 1 242 ? 9.211 14.047 16.812 1 92.88 242 LYS B C 1
ATOM 5664 O O . LYS B 1 242 ? 10.281 14.18 17.391 1 92.88 242 LYS B O 1
ATOM 5669 N N . LYS B 1 243 ? 8.344 13.078 17.078 1 90.31 243 LYS B N 1
ATOM 5670 C CA . LYS B 1 243 ? 8.648 12.109 18.141 1 90.31 243 LYS B CA 1
ATOM 5671 C C . LYS B 1 243 ? 9.883 11.281 17.781 1 90.31 243 LYS B C 1
ATOM 5673 O O . LYS B 1 243 ? 10.75 11.062 18.625 1 90.31 243 LYS B O 1
ATOM 5678 N N . ARG B 1 244 ? 9.922 10.891 16.547 1 94.81 244 ARG B N 1
ATOM 5679 C CA . ARG B 1 244 ? 11.039 10.055 16.094 1 94.81 244 ARG B CA 1
ATOM 5680 C C . ARG B 1 244 ? 12.312 10.883 15.953 1 94.81 244 ARG B C 1
ATOM 5682 O O . ARG B 1 244 ? 13.414 10.383 16.203 1 94.81 244 ARG B O 1
ATOM 5689 N N . ALA B 1 245 ? 12.125 12.109 15.586 1 96.81 245 ALA B N 1
ATOM 5690 C CA . ALA B 1 245 ? 13.289 13 15.539 1 96.81 245 ALA B CA 1
ATOM 5691 C C . ALA B 1 245 ? 13.93 13.141 16.906 1 96.81 245 ALA B C 1
ATOM 5693 O O . ALA B 1 245 ? 15.148 13.078 17.047 1 96.81 245 ALA B O 1
ATOM 5694 N N . ALA B 1 246 ? 13.109 13.297 17.922 1 96.06 246 ALA B N 1
ATOM 5695 C CA . ALA B 1 246 ? 13.617 13.414 19.281 1 96.06 246 ALA B CA 1
ATOM 5696 C C . ALA B 1 246 ? 14.391 12.164 19.688 1 96.06 246 ALA B C 1
ATOM 5698 O O . ALA B 1 246 ? 15.43 12.25 20.344 1 96.06 246 ALA B O 1
ATOM 5699 N N . ALA B 1 247 ? 13.914 11.016 19.25 1 95.69 247 ALA B N 1
ATOM 5700 C CA . ALA B 1 247 ? 14.586 9.758 19.562 1 95.69 247 ALA B CA 1
ATOM 5701 C C . ALA B 1 247 ? 15.953 9.68 18.906 1 95.69 247 ALA B C 1
ATOM 5703 O O . ALA B 1 247 ? 16.922 9.219 19.5 1 95.69 247 ALA B O 1
ATOM 5704 N N . VAL B 1 248 ? 16 10.094 17.688 1 97.5 248 VAL B N 1
ATOM 5705 C CA . VAL B 1 248 ? 17.266 10.078 16.938 1 97.5 248 VAL B CA 1
ATOM 5706 C C . VAL B 1 248 ? 18.25 11.039 17.594 1 97.5 248 VAL B C 1
ATOM 5708 O O . VAL B 1 248 ? 19.422 10.688 17.797 1 97.5 248 VAL B O 1
ATOM 5711 N N . ILE B 1 249 ? 17.828 12.258 17.953 1 97.69 249 ILE B N 1
ATOM 5712 C CA . ILE B 1 249 ? 18.688 13.273 18.547 1 97.69 249 ILE B CA 1
ATOM 5713 C C . ILE B 1 249 ? 19.141 12.82 19.922 1 97.69 249 ILE B C 1
ATOM 5715 O O . ILE B 1 249 ? 20.312 13.016 20.297 1 97.69 249 ILE B O 1
ATOM 5719 N N . GLU B 1 250 ? 18.188 12.203 20.672 1 97.25 250 GLU B N 1
ATOM 5720 C CA . GLU B 1 250 ? 18.562 11.656 21.969 1 97.25 250 GLU B CA 1
ATOM 5721 C C . GLU B 1 250 ? 19.688 10.648 21.844 1 97.25 250 GLU B C 1
ATOM 5723 O O . GLU B 1 250 ? 20.656 10.688 22.625 1 97.25 250 GLU B O 1
ATOM 5728 N N . GLU B 1 251 ? 19.578 9.797 20.875 1 97.69 251 GLU B N 1
ATOM 5729 C CA . GLU B 1 251 ? 20.625 8.797 20.688 1 97.69 251 GLU B CA 1
ATOM 5730 C C . GLU B 1 251 ? 21.938 9.43 20.25 1 97.69 251 GLU B C 1
ATOM 5732 O O . GLU B 1 251 ? 23.016 8.977 20.625 1 97.69 251 GLU B O 1
ATOM 5737 N N . ALA B 1 252 ? 21.859 10.438 19.438 1 97.62 252 ALA B N 1
ATOM 5738 C CA . ALA B 1 252 ? 23.047 11.172 19.016 1 97.62 252 ALA B CA 1
ATOM 5739 C C . ALA B 1 252 ? 23.766 11.797 20.203 1 97.62 252 ALA B C 1
ATOM 5741 O O . ALA B 1 252 ? 25 11.773 20.266 1 97.62 252 ALA B O 1
ATOM 5742 N N . VAL B 1 253 ? 23 12.336 21.125 1 97.31 253 VAL B N 1
ATOM 5743 C CA . VAL B 1 253 ? 23.562 12.914 22.344 1 97.31 253 VAL B CA 1
ATOM 5744 C C . VAL B 1 253 ? 24.25 11.82 23.172 1 97.31 253 VAL B C 1
ATOM 5746 O O . VAL B 1 253 ? 25.406 11.977 23.578 1 97.31 253 VAL B O 1
ATOM 5749 N N . LYS B 1 254 ? 23.562 10.727 23.344 1 97.25 254 LYS B N 1
ATOM 5750 C CA . LYS B 1 254 ? 24.047 9.625 24.156 1 97.25 254 LYS B CA 1
ATOM 5751 C C . LYS B 1 254 ? 25.375 9.078 23.625 1 97.25 254 LYS B C 1
ATOM 5753 O O . LYS B 1 254 ? 26.281 8.75 24.391 1 97.25 254 LYS B O 1
ATOM 5758 N N . GLN B 1 255 ? 25.406 9.016 22.297 1 97.19 255 GLN B N 1
ATOM 5759 C CA . GLN B 1 255 ? 26.578 8.398 21.688 1 97.19 255 GLN B CA 1
ATOM 5760 C C . GLN B 1 255 ? 27.672 9.43 21.406 1 97.19 255 GLN B C 1
ATOM 5762 O O . GLN B 1 255 ? 28.781 9.078 21 1 97.19 255 GLN B O 1
ATOM 5767 N N . GLY B 1 256 ? 27.375 10.641 21.594 1 96 256 GLY B N 1
ATOM 5768 C CA . GLY B 1 256 ? 28.359 11.688 21.359 1 96 256 GLY B CA 1
ATOM 5769 C C . GLY B 1 256 ? 28.656 11.906 19.891 1 96 256 GLY B C 1
ATOM 5770 O O . GLY B 1 256 ? 29.828 11.953 19.5 1 96 256 GLY B O 1
ATOM 5771 N N . LEU B 1 257 ? 27.609 11.93 19.125 1 94.94 257 LEU B N 1
ATOM 5772 C CA . LEU B 1 257 ? 27.797 12.164 17.688 1 94.94 257 LEU B CA 1
ATOM 5773 C C . LEU B 1 257 ? 28.438 13.523 17.453 1 94.94 257 LEU B C 1
ATOM 5775 O O . LEU B 1 257 ? 28.047 14.523 18.062 1 94.94 257 LEU B O 1
ATOM 5779 N N . SER B 1 258 ? 29.406 13.492 16.625 1 87.75 258 SER B N 1
ATOM 5780 C CA . SER B 1 258 ? 30.078 14.742 16.25 1 87.75 258 SER B CA 1
ATOM 5781 C C . SER B 1 258 ? 29.109 15.703 15.57 1 87.75 258 SER B C 1
ATOM 5783 O O . SER B 1 258 ? 28.016 15.312 15.164 1 87.75 258 SER B O 1
ATOM 5785 N N . LYS B 1 259 ? 29.641 16.859 15.406 1 90.75 259 LYS B N 1
ATOM 5786 C CA . LYS B 1 259 ? 28.797 17.906 14.836 1 90.75 259 LYS B CA 1
ATOM 5787 C C . LYS B 1 259 ? 28.438 17.578 13.383 1 90.75 259 LYS B C 1
ATOM 5789 O O . LYS B 1 259 ? 29.312 17.266 12.578 1 90.75 259 LYS B O 1
ATOM 5794 N N . LYS B 1 260 ? 27.203 17.562 13.117 1 94.38 260 LYS B N 1
ATOM 5795 C CA . LYS B 1 260 ? 26.625 17.438 11.781 1 94.38 260 LYS B CA 1
ATOM 5796 C C . LYS B 1 260 ? 25.562 18.5 11.547 1 94.38 260 LYS B C 1
ATOM 5798 O O . LYS B 1 260 ? 24.938 18.984 12.492 1 94.38 260 LYS B O 1
ATOM 5803 N N . THR B 1 261 ? 25.453 18.938 10.406 1 95.5 261 THR B N 1
ATOM 5804 C CA . THR B 1 261 ? 24.312 19.766 10.055 1 95.5 261 THR B CA 1
ATOM 5805 C C . THR B 1 261 ? 23.094 18.906 9.75 1 95.5 261 THR B C 1
ATOM 5807 O O . THR B 1 261 ? 23.141 18.031 8.898 1 95.5 261 THR B O 1
ATOM 5810 N N . TRP B 1 262 ? 22.062 19.172 10.469 1 97.44 262 TRP B N 1
ATOM 5811 C CA . TRP B 1 262 ? 20.812 18.438 10.258 1 97.44 262 TRP B CA 1
ATOM 5812 C C . TRP B 1 262 ? 19.875 19.203 9.336 1 97.44 262 TRP B C 1
ATOM 5814 O O . TRP B 1 262 ? 19.688 20.406 9.484 1 97.44 262 TRP B O 1
ATOM 5824 N N . ILE B 1 263 ? 19.375 18.516 8.383 1 98.19 263 ILE B N 1
ATOM 5825 C CA . ILE B 1 263 ? 18.281 19.016 7.555 1 98.19 263 ILE B CA 1
ATOM 5826 C C . ILE B 1 263 ? 16.984 18.297 7.922 1 98.19 263 ILE B C 1
ATOM 5828 O O . ILE B 1 263 ? 16.875 17.078 7.734 1 98.19 263 ILE B O 1
ATOM 5832 N N . ALA B 1 264 ? 16.016 19.031 8.391 1 98.31 264 ALA B N 1
ATOM 5833 C CA . ALA B 1 264 ? 14.797 18.438 8.953 1 98.31 264 ALA B CA 1
ATOM 5834 C C . ALA B 1 264 ? 13.641 18.531 7.969 1 98.31 264 ALA B C 1
ATOM 5836 O O . ALA B 1 264 ? 13.453 19.562 7.309 1 98.31 264 ALA B O 1
ATOM 5837 N N . SER B 1 265 ? 12.883 17.453 7.832 1 97.88 265 SER B N 1
ATOM 5838 C CA . SER B 1 265 ? 11.664 17.438 7.035 1 97.88 265 SER B CA 1
ATOM 5839 C C . SER B 1 265 ? 10.562 18.266 7.695 1 97.88 265 SER B C 1
ATOM 5841 O O . SER B 1 265 ? 10.695 18.672 8.852 1 97.88 265 SER B O 1
ATOM 5843 N N . GLU B 1 266 ? 9.539 18.484 6.992 1 96.25 266 GLU B N 1
ATOM 5844 C CA . GLU B 1 266 ? 8.484 19.406 7.41 1 96.25 266 GLU B CA 1
ATOM 5845 C C . GLU B 1 266 ? 7.781 18.906 8.672 1 96.25 266 GLU B C 1
ATOM 5847 O O . GLU B 1 266 ? 7.211 19.688 9.422 1 96.25 266 GLU B O 1
ATOM 5852 N N . ALA B 1 267 ? 7.836 17.641 8.945 1 94.69 267 ALA B N 1
ATOM 5853 C CA . ALA B 1 267 ? 7.105 17.047 10.062 1 94.69 267 ALA B CA 1
ATOM 5854 C C . ALA B 1 267 ? 7.742 17.406 11.398 1 94.69 267 ALA B C 1
ATOM 5856 O O . ALA B 1 267 ? 7.109 17.281 12.445 1 94.69 267 ALA B O 1
ATOM 5857 N N . TRP B 1 268 ? 9.086 17.922 11.328 1 95.75 268 TRP B N 1
ATOM 5858 C CA . TRP B 1 268 ? 9.703 18.234 12.609 1 95.75 268 TRP B CA 1
ATOM 5859 C C . TRP B 1 268 ? 10.641 19.438 12.484 1 95.75 268 TRP B C 1
ATOM 5861 O O . TRP B 1 268 ? 11.312 19.812 13.445 1 95.75 268 TRP B O 1
ATOM 5871 N N . GLY B 1 269 ? 10.633 20.109 11.406 1 96.19 269 GLY B N 1
ATOM 5872 C CA . GLY B 1 269 ? 11.664 21.078 11.062 1 96.19 269 GLY B CA 1
ATOM 5873 C C . GLY B 1 269 ? 11.57 22.359 11.867 1 96.19 269 GLY B C 1
ATOM 5874 O O . GLY B 1 269 ? 12.508 23.172 11.875 1 96.19 269 GLY B O 1
ATOM 5875 N N . ASP B 1 270 ? 10.477 22.516 12.555 1 94.06 270 ASP B N 1
ATOM 5876 C CA . ASP B 1 270 ? 10.336 23.703 13.391 1 94.06 270 ASP B CA 1
ATOM 5877 C C . ASP B 1 270 ? 9.68 23.359 14.727 1 94.06 270 ASP B C 1
ATOM 5879 O O . ASP B 1 270 ? 9 24.203 15.32 1 94.06 270 ASP B O 1
ATOM 5883 N N . THR B 1 271 ? 9.859 22.125 15.117 1 92.5 271 THR B N 1
ATOM 5884 C CA . THR B 1 271 ? 9.211 21.703 16.359 1 92.5 271 THR B CA 1
ATOM 5885 C C . THR B 1 271 ? 9.961 22.25 17.562 1 92.5 271 THR B C 1
ATOM 5887 O O . THR B 1 271 ? 11.195 22.312 17.562 1 92.5 271 THR B O 1
ATOM 5890 N N . SER B 1 272 ? 9.211 22.609 18.547 1 89.69 272 SER B N 1
ATOM 5891 C CA . SER B 1 272 ? 9.812 23.094 19.781 1 89.69 272 SER B CA 1
ATOM 5892 C C . SER B 1 272 ? 10.234 21.953 20.688 1 89.69 272 SER B C 1
ATOM 5894 O O . SER B 1 272 ? 10.992 22.141 21.641 1 89.69 272 SER B O 1
ATOM 5896 N N . ASP B 1 273 ? 9.875 20.734 20.312 1 88.5 273 ASP B N 1
ATOM 5897 C CA . ASP B 1 273 ? 10.125 19.562 21.141 1 88.5 273 ASP B CA 1
ATOM 5898 C C . ASP B 1 273 ? 11.617 19.281 21.266 1 88.5 273 ASP B C 1
ATOM 5900 O O . ASP B 1 273 ? 12.055 18.641 22.219 1 88.5 273 ASP B O 1
ATOM 5904 N N . ILE B 1 274 ? 12.344 19.812 20.328 1 92.75 274 ILE B N 1
ATOM 5905 C CA . ILE B 1 274 ? 13.766 19.469 20.328 1 92.75 274 ILE B CA 1
ATOM 5906 C C . ILE B 1 274 ? 14.57 20.609 20.922 1 92.75 274 ILE B C 1
ATOM 5908 O O . ILE B 1 274 ? 15.805 20.531 21.016 1 92.75 274 ILE B O 1
ATOM 5912 N N . LEU B 1 275 ? 13.883 21.672 21.422 1 93.75 275 LEU B N 1
ATOM 5913 C CA . LEU B 1 275 ? 14.578 22.828 21.984 1 93.75 275 LEU B CA 1
ATOM 5914 C C . LEU B 1 275 ? 14.836 22.641 23.469 1 93.75 275 LEU B C 1
ATOM 5916 O O . LEU B 1 275 ? 14.281 23.375 24.297 1 93.75 275 LEU B O 1
ATOM 5920 N N . THR B 1 276 ? 15.648 21.734 23.797 1 94.19 276 THR B N 1
ATOM 5921 C CA . THR B 1 276 ? 16.094 21.469 25.156 1 94.19 276 THR B CA 1
ATOM 5922 C C . THR B 1 276 ? 17.609 21.641 25.281 1 94.19 276 THR B C 1
ATOM 5924 O O . THR B 1 276 ? 18.328 21.469 24.297 1 94.19 276 THR B O 1
ATOM 5927 N N . ASP B 1 277 ? 18.031 21.922 26.469 1 93.38 277 ASP B N 1
ATOM 5928 C CA . ASP B 1 277 ? 19.453 22.094 26.703 1 93.38 277 ASP B CA 1
ATOM 5929 C C . ASP B 1 277 ? 20.234 20.844 26.312 1 93.38 277 ASP B C 1
ATOM 5931 O O . ASP B 1 277 ? 21.391 20.938 25.844 1 93.38 277 ASP B O 1
ATOM 5935 N N . ARG B 1 278 ? 19.656 19.844 26.469 1 95 278 ARG B N 1
ATOM 5936 C CA . ARG B 1 278 ? 20.297 18.562 26.188 1 95 278 ARG B CA 1
ATOM 5937 C C . ARG B 1 278 ? 20.469 18.359 24.688 1 95 278 ARG B C 1
ATOM 5939 O O . ARG B 1 278 ? 21.484 17.797 24.25 1 95 278 ARG B O 1
ATOM 5946 N N . PHE B 1 279 ? 19.531 18.812 23.875 1 96.5 279 PHE B N 1
ATOM 5947 C CA . PHE B 1 279 ? 19.5 18.516 22.453 1 96.5 279 PHE B CA 1
ATOM 5948 C C . PHE B 1 279 ? 20.219 19.594 21.656 1 96.5 279 PHE B C 1
ATOM 5950 O O . PHE B 1 279 ? 20.719 19.344 20.562 1 96.5 279 PHE B O 1
ATOM 5957 N N . ILE B 1 280 ? 20.328 20.781 22.188 1 95.12 280 ILE B N 1
ATOM 5958 C CA . ILE B 1 280 ? 20.797 21.969 21.469 1 95.12 280 ILE B CA 1
ATOM 5959 C C . ILE B 1 280 ? 22.203 21.719 20.938 1 95.12 280 ILE B C 1
ATOM 5961 O O . ILE B 1 280 ? 22.516 22.062 19.797 1 95.12 280 ILE B O 1
ATOM 5965 N N . PRO B 1 281 ? 23.125 21.109 21.703 1 94.12 281 PRO B N 1
ATOM 5966 C CA . PRO B 1 281 ? 24.469 20.875 21.188 1 94.12 281 PRO B CA 1
ATOM 5967 C C . PRO B 1 281 ? 24.469 20.031 19.906 1 94.12 281 PRO B C 1
ATOM 5969 O O . PRO B 1 281 ? 25.391 20.156 19.094 1 94.12 281 PRO B O 1
ATOM 5972 N N . VAL B 1 282 ? 23.453 19.25 19.75 1 95.81 282 VAL B N 1
ATOM 5973 C CA . VAL B 1 282 ? 23.391 18.359 18.594 1 95.81 282 VAL B CA 1
ATOM 5974 C C . VAL B 1 282 ? 22.656 19.062 17.438 1 95.81 282 VAL B C 1
ATOM 5976 O O . VAL B 1 282 ? 23.062 18.922 16.281 1 95.81 282 VAL B O 1
ATOM 5979 N N . VAL B 1 283 ? 21.609 19.906 17.734 1 96.44 283 VAL B N 1
ATOM 5980 C CA . VAL B 1 283 ? 20.703 20.344 16.672 1 96.44 283 VAL B CA 1
ATOM 5981 C C . VAL B 1 283 ? 21 21.797 16.312 1 96.44 283 VAL B C 1
ATOM 5983 O O . VAL B 1 283 ? 20.422 22.344 15.375 1 96.44 283 VAL B O 1
ATOM 5986 N N . LYS B 1 284 ? 21.906 22.484 17.109 1 94.38 284 LYS B N 1
ATOM 5987 C CA . LYS B 1 284 ? 22.234 23.859 16.734 1 94.38 284 LYS B CA 1
ATOM 5988 C C . LYS B 1 284 ? 22.672 23.953 15.281 1 94.38 284 LYS B C 1
ATOM 5990 O O . LYS B 1 284 ? 23.406 23.078 14.797 1 94.38 284 LYS B O 1
ATOM 5995 N N . GLY B 1 285 ? 22.109 24.969 14.57 1 95.44 285 GLY B N 1
ATOM 5996 C CA . GLY B 1 285 ? 22.406 25.141 13.156 1 95.44 285 GLY B CA 1
ATOM 5997 C C . GLY B 1 285 ? 21.484 24.344 12.25 1 95.44 285 GLY B C 1
ATOM 5998 O O . GLY B 1 285 ? 21.594 24.438 11.023 1 95.44 285 GLY B O 1
ATOM 5999 N N . LEU B 1 286 ? 20.562 23.641 12.805 1 97.25 286 LEU B N 1
ATOM 6000 C CA . LEU B 1 286 ? 19.609 22.844 12.055 1 97.25 286 LEU B CA 1
ATOM 6001 C C . LEU B 1 286 ? 18.859 23.688 11.023 1 97.25 286 LEU B C 1
ATOM 6003 O O . LEU B 1 286 ? 18.469 24.828 11.32 1 97.25 286 LEU B O 1
ATOM 6007 N N . ILE B 1 287 ? 18.781 23.141 9.844 1 98.06 287 ILE B N 1
ATOM 6008 C CA . ILE B 1 287 ? 17.938 23.734 8.805 1 98.06 287 ILE B CA 1
ATOM 6009 C C . ILE B 1 287 ? 16.656 22.938 8.641 1 98.06 287 ILE B C 1
ATOM 6011 O O . ILE B 1 287 ? 16.703 21.719 8.453 1 98.06 287 ILE B O 1
ATOM 6015 N N . GLY B 1 288 ? 15.523 23.609 8.766 1 98.19 288 GLY B N 1
ATOM 6016 C CA . GLY B 1 288 ? 14.234 22.969 8.578 1 98.19 288 GLY B CA 1
ATOM 6017 C C . GLY B 1 288 ? 13.547 23.375 7.289 1 98.19 288 GLY B C 1
ATOM 6018 O O . GLY B 1 288 ? 13.57 24.547 6.906 1 98.19 288 GLY B O 1
ATOM 6019 N N . ILE B 1 289 ? 13.086 22.391 6.504 1 98.19 289 ILE B N 1
ATOM 6020 C CA . ILE B 1 289 ? 12.164 22.625 5.398 1 98.19 289 ILE B CA 1
ATOM 6021 C C . ILE B 1 289 ? 10.727 22.5 5.898 1 98.19 289 ILE B C 1
ATOM 6023 O O . ILE B 1 289 ? 10.25 21.406 6.191 1 98.19 289 ILE B O 1
ATOM 6027 N N . VAL B 1 290 ? 10.016 23.625 5.992 1 97.5 290 VAL B N 1
ATOM 6028 C CA . VAL B 1 290 ? 8.727 23.594 6.676 1 97.5 290 VAL B CA 1
ATOM 6029 C C . VAL B 1 290 ? 7.66 24.234 5.789 1 97.5 290 VAL B C 1
ATOM 6031 O O . VAL B 1 290 ? 7.98 24.984 4.867 1 97.5 290 VAL B O 1
ATOM 6034 N N . LEU B 1 291 ? 6.426 23.859 6.027 1 95.94 291 LEU B N 1
ATOM 6035 C CA . LEU B 1 291 ? 5.32 24.484 5.316 1 95.94 291 LEU B CA 1
ATOM 6036 C C . LEU B 1 291 ? 5.207 25.969 5.684 1 95.94 291 LEU B C 1
ATOM 6038 O O . LEU B 1 291 ? 5.57 26.359 6.789 1 95.94 291 LEU B O 1
ATOM 6042 N N . PRO B 1 292 ? 4.746 26.75 4.715 1 94.06 292 PRO B N 1
ATOM 6043 C CA . PRO B 1 292 ? 4.523 28.156 5.082 1 94.06 292 PRO B CA 1
ATOM 6044 C C . PRO B 1 292 ? 3.607 28.312 6.293 1 94.06 292 PRO B C 1
ATOM 6046 O O . PRO B 1 292 ? 2.625 27.578 6.426 1 94.06 292 PRO B O 1
ATOM 6049 N N . ASP B 1 293 ? 4.016 29.141 7.129 1 91.56 293 ASP B N 1
ATOM 6050 C CA . ASP B 1 293 ? 3.211 29.422 8.312 1 91.56 293 ASP B CA 1
ATOM 6051 C C . ASP B 1 293 ? 2.076 30.391 7.988 1 91.56 293 ASP B C 1
ATOM 6053 O O . ASP B 1 293 ? 2.238 31.609 8.094 1 91.56 293 ASP B O 1
ATOM 6057 N N . ILE B 1 294 ? 0.97 29.875 7.68 1 91.62 294 ILE B N 1
ATOM 6058 C CA . ILE B 1 294 ? -0.171 30.703 7.281 1 91.62 294 ILE B CA 1
ATOM 6059 C C . ILE B 1 294 ? -1.217 30.703 8.391 1 91.62 294 ILE B C 1
ATOM 6061 O O . ILE B 1 294 ? -1.614 29.641 8.883 1 91.62 294 ILE B O 1
ATOM 6065 N N . THR B 1 295 ? -1.604 31.812 8.828 1 93.19 295 THR B N 1
ATOM 6066 C CA . THR B 1 295 ? -2.73 31.984 9.742 1 93.19 295 THR B CA 1
ATOM 6067 C C . THR B 1 295 ? -3.932 32.562 9.008 1 93.19 295 THR B C 1
ATOM 6069 O O . THR B 1 295 ? -3.842 33.656 8.422 1 93.19 295 THR B O 1
ATOM 6072 N N . VAL B 1 296 ? -4.965 31.875 9 1 96.62 296 VAL B N 1
ATOM 6073 C CA . VAL B 1 296 ? -6.215 32.406 8.461 1 96.62 296 VAL B CA 1
ATOM 6074 C C . VAL B 1 296 ? -6.902 33.281 9.5 1 96.62 296 VAL B C 1
ATOM 6076 O O . VAL B 1 296 ? -7.504 32.781 10.453 1 96.62 296 VAL B O 1
ATOM 6079 N N . GLY B 1 297 ? -6.855 34.5 9.281 1 96.69 297 GLY B N 1
ATOM 6080 C CA . GLY B 1 297 ? -7.34 35.469 10.25 1 96.69 297 GLY B CA 1
ATOM 6081 C C . GLY B 1 297 ? -8.766 35.219 10.695 1 96.69 297 GLY B C 1
ATOM 6082 O O . GLY B 1 297 ? -9.07 35.281 11.883 1 96.69 297 GLY B O 1
ATOM 6083 N N . LYS B 1 298 ? -9.633 35 9.781 1 97.5 298 LYS B N 1
ATOM 6084 C CA . LYS B 1 298 ? -11.039 34.781 10.094 1 97.5 298 LYS B CA 1
ATOM 6085 C C . LYS B 1 298 ? -11.227 33.531 10.953 1 97.5 298 LYS B C 1
ATOM 6087 O O . LYS B 1 298 ? -12.109 33.469 11.805 1 97.5 298 LYS B O 1
ATOM 6092 N N . TYR B 1 299 ? -10.461 32.531 10.742 1 98.12 299 TYR B N 1
ATOM 6093 C CA . TYR B 1 299 ? -10.508 31.328 11.555 1 98.12 299 TYR B CA 1
ATOM 6094 C C . TYR B 1 299 ? -10 31.594 12.969 1 98.12 299 TYR B C 1
ATOM 6096 O O . TYR B 1 299 ? -10.586 31.125 13.945 1 98.12 299 TYR B O 1
ATOM 6104 N N . LEU B 1 300 ? -8.875 32.312 13 1 98.06 300 LEU B N 1
ATOM 6105 C CA . LEU B 1 300 ? -8.367 32.719 14.297 1 98.06 300 LEU B CA 1
ATOM 6106 C C . LEU B 1 300 ? -9.438 33.469 15.086 1 98.06 300 LEU B C 1
ATOM 6108 O O . LEU B 1 300 ? -9.672 33.156 16.266 1 98.06 300 LEU B O 1
ATOM 6112 N N . LYS B 1 301 ? -10.078 34.375 14.438 1 97.88 301 LYS B N 1
ATOM 6113 C CA . LYS B 1 301 ? -11.141 35.156 15.094 1 97.88 301 LYS B CA 1
ATOM 6114 C C . LYS B 1 301 ? -12.281 34.25 15.539 1 97.88 301 LYS B C 1
ATOM 6116 O O . LYS B 1 301 ? -12.797 34.375 16.656 1 97.88 301 LYS B O 1
ATOM 6121 N N . TYR B 1 302 ? -12.672 33.375 14.664 1 97.88 302 TYR B N 1
ATOM 6122 C CA . TYR B 1 302 ? -13.711 32.406 14.969 1 97.88 302 TYR B CA 1
ATOM 6123 C C . TYR B 1 302 ? -13.391 31.641 16.25 1 97.88 302 TYR B C 1
ATOM 6125 O O . TYR B 1 302 ? -14.234 31.547 17.141 1 97.88 302 TYR B O 1
ATOM 6133 N N . LEU B 1 303 ? -12.172 31.125 16.391 1 97.81 303 LEU B N 1
ATOM 6134 C CA . LEU B 1 303 ? -11.781 30.312 17.547 1 97.81 303 LEU B CA 1
ATOM 6135 C C . LEU B 1 303 ? -11.727 31.172 18.812 1 97.81 303 LEU B C 1
ATOM 6137 O O . LEU B 1 303 ? -12.109 30.703 19.891 1 97.81 303 LEU B O 1
ATOM 6141 N N . THR B 1 304 ? -11.234 32.375 18.688 1 96.88 304 THR B N 1
ATOM 6142 C CA . THR B 1 304 ? -11.055 33.25 19.844 1 96.88 304 THR B CA 1
ATOM 6143 C C . THR B 1 304 ? -12.398 33.75 20.359 1 96.88 304 THR B C 1
ATOM 6145 O O . THR B 1 304 ? -12.492 34.25 21.484 1 96.88 304 THR B O 1
ATOM 6148 N N . GLU B 1 305 ? -13.453 33.531 19.578 1 96.38 305 GLU B N 1
ATOM 6149 C CA . GLU B 1 305 ? -14.781 34 19.984 1 96.38 305 GLU B CA 1
ATOM 6150 C C . GLU B 1 305 ? -15.641 32.844 20.484 1 96.38 305 GLU B C 1
ATOM 6152 O O . GLU B 1 305 ? -16.781 33.062 20.922 1 96.38 305 GLU B O 1
ATOM 6157 N N . LEU B 1 306 ? -15.148 31.672 20.438 1 95.12 306 LEU B N 1
ATOM 6158 C CA . LEU B 1 306 ? -15.914 30.516 20.891 1 95.12 306 LEU B CA 1
ATOM 6159 C C . LEU B 1 306 ? -16.109 30.562 22.406 1 95.12 306 LEU B C 1
ATOM 6161 O O . LEU B 1 306 ? -15.148 30.75 23.156 1 95.12 306 LEU B O 1
ATOM 6165 N N . PRO B 1 307 ? -17.281 30.359 22.859 1 93.56 307 PRO B N 1
ATOM 6166 C CA . PRO B 1 307 ? -17.516 30.266 24.297 1 93.56 307 PRO B CA 1
ATOM 6167 C C . PRO B 1 307 ? -17.188 28.875 24.859 1 93.56 307 PRO B C 1
ATOM 6169 O O . PRO B 1 307 ? -17.172 27.891 24.109 1 93.56 307 PRO B O 1
ATOM 6172 N N . PRO B 1 308 ? -16.922 28.781 26.141 1 91.25 308 PRO B N 1
ATOM 6173 C CA . PRO B 1 308 ? -16.641 27.484 26.75 1 91.25 308 PRO B CA 1
ATOM 6174 C C . PRO B 1 308 ? -17.797 26.484 26.594 1 91.25 308 PRO B C 1
ATOM 6176 O O . PRO B 1 308 ? -17.578 25.281 26.703 1 91.25 308 PRO B O 1
ATOM 6179 N N . SER B 1 309 ? -19 26.984 26.297 1 88.19 309 SER B N 1
ATOM 6180 C CA . SER B 1 309 ? -20.172 26.141 26.141 1 88.19 309 SER B CA 1
ATOM 6181 C C . SER B 1 309 ? -20.266 25.594 24.719 1 88.19 309 SER B C 1
ATOM 6183 O O . SER B 1 309 ? -21.172 24.812 24.422 1 88.19 309 SER B O 1
ATOM 6185 N N . TYR B 1 310 ? -19.344 26.047 23.969 1 88.81 310 TYR B N 1
ATOM 6186 C CA . TYR B 1 310 ? -19.359 25.578 22.594 1 88.81 310 TYR B CA 1
ATOM 6187 C C . TYR B 1 310 ? -19.203 24.062 22.531 1 88.81 310 TYR B C 1
ATOM 6189 O O . TYR B 1 310 ? -18.25 23.516 23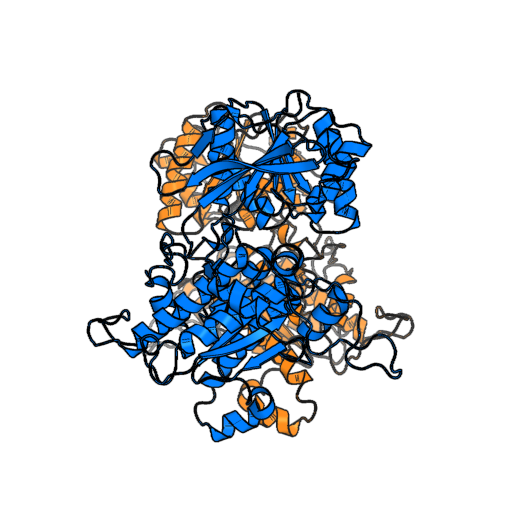.094 1 88.81 310 TYR B O 1
ATOM 6197 N N . ARG B 1 311 ? -20.125 23.297 21.844 1 83.62 311 ARG B N 1
ATOM 6198 C CA . ARG B 1 311 ? -20.156 21.844 21.656 1 83.62 311 ARG B CA 1
ATOM 6199 C C . ARG B 1 311 ? -19.812 21.125 22.969 1 83.62 311 ARG B C 1
ATOM 6201 O O . ARG B 1 311 ? -18.781 20.469 23.062 1 83.62 311 ARG B O 1
ATOM 6208 N N . PRO B 1 312 ? -20.531 20.984 23.875 1 71.75 312 PRO B N 1
ATOM 6209 C CA . PRO B 1 312 ? -20.266 20.484 25.219 1 71.75 312 PRO B CA 1
ATOM 6210 C C . PRO B 1 312 ? -20.047 18.969 25.25 1 71.75 312 PRO B C 1
ATOM 6212 O O . PRO B 1 312 ? -19.578 18.438 26.25 1 71.75 312 PRO B O 1
ATOM 6215 N N . THR B 1 313 ? -20.188 18.328 24.219 1 67.25 313 THR B N 1
ATOM 6216 C CA . THR B 1 313 ? -20.078 16.875 24.266 1 67.25 313 THR B CA 1
ATOM 6217 C C . THR B 1 313 ? -18.953 16.391 23.359 1 67.25 313 THR B C 1
ATOM 6219 O O . THR B 1 313 ? -18.719 15.18 23.234 1 67.25 313 THR B O 1
ATOM 6222 N N . ASP B 1 314 ? -18.172 17.375 23.062 1 78.25 314 ASP B N 1
ATOM 6223 C CA . ASP B 1 314 ? -17.156 16.953 22.094 1 78.25 314 ASP B CA 1
ATOM 6224 C C . ASP B 1 314 ? -15.742 17.203 22.641 1 78.25 314 ASP B C 1
ATOM 6226 O O . ASP B 1 314 ? -15.555 17.344 23.844 1 78.25 314 ASP B O 1
ATOM 6230 N N . TRP B 1 315 ? -14.836 17.188 21.906 1 91.44 315 TRP B N 1
ATOM 6231 C CA . TRP B 1 315 ? -13.406 17.312 22.172 1 91.44 315 TRP B CA 1
ATOM 6232 C C . TRP B 1 315 ? -13.078 18.672 22.797 1 91.44 315 TRP B C 1
ATOM 6234 O O . TRP B 1 315 ? -12.094 18.812 23.531 1 91.44 315 TRP B O 1
ATOM 6244 N N . TRP B 1 316 ? -14.039 19.594 22.734 1 92.56 316 TRP B N 1
ATOM 6245 C CA . TRP B 1 316 ? -13.812 20.953 23.219 1 92.56 316 TRP B CA 1
ATOM 6246 C C . TRP B 1 316 ? -13.867 21.016 24.734 1 92.56 316 TRP B C 1
ATOM 6248 O O . TRP B 1 316 ? -13.148 21.797 25.359 1 92.56 316 TRP B O 1
ATOM 6258 N N . GLN B 1 317 ? -14.664 20.172 25.312 1 90.56 317 GLN B N 1
ATOM 6259 C CA . GLN B 1 317 ? -14.672 20.109 26.766 1 90.56 317 GLN B CA 1
ATOM 6260 C C . GLN B 1 317 ? -13.305 19.719 27.312 1 90.56 317 GLN B C 1
ATOM 6262 O O . GLN B 1 317 ? -12.82 20.297 28.281 1 90.56 317 GLN B O 1
ATOM 6267 N N . LEU B 1 318 ? -12.758 18.766 26.656 1 91.12 318 LEU B N 1
ATOM 6268 C CA . LEU B 1 318 ? -11.438 18.312 27.062 1 91.12 318 LEU B CA 1
ATOM 6269 C C . LEU B 1 318 ? -10.406 19.422 26.922 1 91.12 318 LEU B C 1
ATOM 6271 O O . LEU B 1 318 ? -9.531 19.578 27.781 1 91.12 318 LEU B O 1
ATOM 6275 N N . PHE B 1 319 ? -10.539 20.172 25.891 1 95.25 319 PHE B N 1
ATOM 6276 C CA . PHE B 1 319 ? -9.602 21.266 25.641 1 95.25 319 PHE B CA 1
ATOM 6277 C C . PHE B 1 319 ? -9.688 22.312 26.734 1 95.25 319 PHE B C 1
ATOM 6279 O O . PHE B 1 319 ? -8.672 22.719 27.312 1 95.25 319 PHE B O 1
ATOM 6286 N N . TRP B 1 320 ? -10.883 22.703 27.047 1 94.44 320 TRP B N 1
ATOM 6287 C CA . TRP B 1 320 ? -11.078 23.75 28.031 1 94.44 320 TRP B CA 1
ATOM 6288 C C . TRP B 1 320 ? -10.594 23.297 29.406 1 94.44 320 TRP B C 1
ATOM 6290 O O . TRP B 1 320 ? -9.93 24.062 30.125 1 94.44 320 TRP B O 1
ATOM 6300 N N . GLU B 1 321 ? -10.922 22.109 29.672 1 92.62 321 GLU B N 1
ATOM 6301 C CA . GLU B 1 321 ? -10.516 21.578 30.984 1 92.62 321 GLU B CA 1
ATOM 6302 C C . GLU B 1 321 ? -9 21.484 31.078 1 92.62 321 GLU B C 1
ATOM 6304 O O . GLU B 1 321 ? -8.422 21.812 32.125 1 92.62 321 GLU B O 1
ATOM 6309 N N . ASP B 1 322 ? -8.43 21.062 30.047 1 94.19 322 ASP B N 1
ATOM 6310 C CA . ASP B 1 322 ? -6.984 20.875 30.031 1 94.19 322 ASP B CA 1
ATOM 6311 C C . ASP B 1 322 ? -6.25 22.203 30.062 1 94.19 322 ASP B C 1
ATOM 6313 O O . ASP B 1 322 ? -5.277 22.375 30.797 1 94.19 322 ASP B O 1
ATOM 6317 N N . GLU B 1 323 ? -6.723 23.156 29.266 1 95.69 323 GLU B N 1
ATOM 6318 C CA . GLU B 1 323 ? -6.043 24.438 29.125 1 95.69 323 GLU B CA 1
ATOM 6319 C C . GLU B 1 323 ? -6.207 25.297 30.375 1 95.69 323 GLU B C 1
ATOM 6321 O O . GLU B 1 323 ? -5.27 25.969 30.797 1 95.69 323 GLU B O 1
ATOM 6326 N N . PHE B 1 324 ? -7.367 25.141 31.062 1 94.94 324 PHE B N 1
ATOM 6327 C CA . PHE B 1 324 ? -7.668 26.078 32.125 1 94.94 324 PHE B CA 1
ATOM 6328 C C . PHE B 1 324 ? -7.73 25.359 33.469 1 94.94 324 PHE B C 1
ATOM 6330 O O . PHE B 1 324 ? -8.062 25.953 34.5 1 94.94 324 PHE B O 1
ATOM 6337 N N . LYS B 1 325 ? -7.441 24.078 33.438 1 93.62 325 LYS B N 1
ATOM 6338 C CA . LYS B 1 325 ? -7.398 23.266 34.656 1 93.62 325 LYS B CA 1
ATOM 6339 C C . LYS B 1 325 ? -8.695 23.406 35.438 1 93.62 325 LYS B C 1
ATOM 6341 O O . LYS B 1 325 ? -8.656 23.688 36.656 1 93.62 325 LYS B O 1
ATOM 6346 N N . CYS B 1 326 ? -9.734 23.281 34.781 1 92.75 326 CYS B N 1
ATOM 6347 C CA . CYS B 1 326 ? -11.07 23.359 35.375 1 92.75 326 CYS B CA 1
ATOM 6348 C C . CYS B 1 326 ? -11.93 22.188 34.906 1 92.75 326 CYS B C 1
ATOM 6350 O O . CYS B 1 326 ? -11.469 21.312 34.188 1 92.75 326 CYS B O 1
ATOM 6352 N N . ARG B 1 327 ? -13.211 22.031 35.469 1 90.62 327 ARG B N 1
ATOM 6353 C CA . ARG B 1 327 ? -14.133 20.969 35.094 1 90.62 327 ARG B CA 1
ATOM 6354 C C . ARG B 1 327 ? -15.539 21.516 34.844 1 90.62 327 ARG B C 1
ATOM 6356 O O . ARG B 1 327 ? -15.969 22.453 35.531 1 90.62 327 ARG B O 1
ATOM 6363 N N . PHE B 1 328 ? -16.156 20.984 33.812 1 85.56 328 PHE B N 1
ATOM 6364 C CA . PHE B 1 328 ? -17.531 21.438 33.531 1 85.56 328 PHE B CA 1
ATOM 6365 C C . PHE B 1 328 ? -18.516 20.719 34.438 1 85.56 328 PHE B C 1
ATOM 6367 O O . PHE B 1 328 ? -19.578 21.266 34.75 1 85.56 328 PHE B O 1
ATOM 6374 N N . ALA B 1 329 ? -18.328 19.312 34.656 1 74.69 329 ALA B N 1
ATOM 6375 C CA . ALA B 1 329 ? -19.25 18.578 35.531 1 74.69 329 ALA B CA 1
ATOM 6376 C C . ALA B 1 329 ? -18.516 18.062 36.781 1 74.69 329 ALA B C 1
ATOM 6378 O O . ALA B 1 329 ? -17.422 17.516 36.688 1 74.69 329 ALA B O 1
ATOM 6379 N N . SER B 1 330 ? -18.406 18.812 37.938 1 62.22 330 SER B N 1
ATOM 6380 C CA . SER B 1 330 ? -17.781 18.234 39.125 1 62.22 330 SER B CA 1
ATOM 6381 C C . SER B 1 330 ? -18.828 17.922 40.188 1 62.22 330 SER B C 1
ATOM 6383 O O . SER B 1 330 ? -19.875 18.578 40.25 1 62.22 330 SER B O 1
ATOM 6385 N N . ASN B 1 331 ? -18.828 16.641 40.688 1 59.16 331 ASN B N 1
ATOM 6386 C CA . ASN B 1 331 ? -19.578 16.328 41.906 1 59.16 331 ASN B CA 1
ATOM 6387 C C . ASN B 1 331 ? -19.359 17.375 42.969 1 59.16 331 ASN B C 1
ATOM 6389 O O . ASN B 1 331 ? -20.078 17.406 43.969 1 59.16 331 ASN B O 1
ATOM 6393 N N . GLY B 1 332 ? -18.312 18.141 43.094 1 55 332 GLY B N 1
ATOM 6394 C CA . GLY B 1 332 ? -18.047 19.188 44.062 1 55 332 GLY B CA 1
ATOM 6395 C C . GLY B 1 332 ? -17.656 20.5 43.406 1 55 332 GLY B C 1
ATOM 6396 O O . GLY B 1 332 ? -17.391 20.562 42.219 1 55 332 GLY B O 1
ATOM 6397 N N . ARG B 1 333 ? -18.188 21.703 44.031 1 58.03 333 ARG B N 1
ATOM 6398 C CA . ARG B 1 333 ? -18.125 23.094 43.594 1 58.03 333 ARG B CA 1
ATOM 6399 C C . ARG B 1 333 ? -16.688 23.516 43.312 1 58.03 333 ARG B C 1
ATOM 6401 O O . ARG B 1 333 ? -16.453 24.641 42.844 1 58.03 333 ARG B O 1
ATOM 6408 N N . GLU B 1 334 ? -15.688 22.688 43.438 1 67.12 334 GLU B N 1
ATOM 6409 C CA . GLU B 1 334 ? -14.312 23.172 43.375 1 67.12 334 GLU B CA 1
ATOM 6410 C C . GLU B 1 334 ? -13.75 23.047 41.969 1 67.12 334 GLU B C 1
ATOM 6412 O O . GLU B 1 334 ? -14.023 22.062 41.25 1 67.12 334 GLU B O 1
ATOM 6417 N N . ASN B 1 335 ? -13.305 24.125 41.25 1 83.75 335 ASN B N 1
ATOM 6418 C CA . ASN B 1 335 ? -12.508 24.422 40.062 1 83.75 335 ASN B CA 1
ATOM 6419 C C . ASN B 1 335 ? -13.344 24.328 38.812 1 83.75 335 ASN B C 1
ATOM 6421 O O . ASN B 1 335 ? -12.953 23.656 37.844 1 83.75 335 ASN B O 1
ATOM 6425 N N . LEU B 1 336 ? -14.656 24.766 38.875 1 88.06 336 LEU B N 1
ATOM 6426 C CA . LEU B 1 336 ? -15.531 24.781 37.719 1 88.06 336 LEU B CA 1
ATOM 6427 C C . LEU B 1 336 ? -15.023 25.75 36.656 1 88.06 336 LEU B C 1
ATOM 6429 O O . LEU B 1 336 ? -14.539 26.844 37 1 88.06 336 LEU B O 1
ATOM 6433 N N . CYS B 1 337 ? -15.195 25.344 35.375 1 90.94 337 CYS B N 1
ATOM 6434 C CA . CYS B 1 337 ? -14.82 26.234 34.281 1 90.94 337 CYS B CA 1
ATOM 6435 C C . CYS B 1 337 ? -15.734 27.453 34.219 1 90.94 337 CYS B C 1
ATOM 6437 O O . CYS B 1 337 ? -16.953 27.328 34.188 1 90.94 337 CYS B O 1
ATOM 6439 N N . ALA B 1 338 ? -15.18 28.609 34.25 1 91.5 338 ALA B N 1
ATOM 6440 C CA . ALA B 1 338 ? -15.93 29.859 34.156 1 91.5 338 ALA B CA 1
ATOM 6441 C C . ALA B 1 338 ? -16.594 30.016 32.781 1 91.5 338 ALA B C 1
ATOM 6443 O O . ALA B 1 338 ? -16.094 29.484 31.797 1 91.5 338 ALA B O 1
ATOM 6444 N N . SER B 1 339 ? -17.625 30.734 32.719 1 90.06 339 SER B N 1
ATOM 6445 C CA . SER B 1 339 ? -18.391 30.906 31.5 1 90.06 339 SER B CA 1
ATOM 6446 C C . SER B 1 339 ? -17.719 31.938 30.578 1 90.06 339 SER B C 1
ATOM 6448 O O . SER B 1 339 ? -18.047 32 29.391 1 90.06 339 SER B O 1
ATOM 6450 N N . ASP B 1 340 ? -16.781 32.656 31.094 1 92.69 340 ASP B N 1
ATOM 6451 C CA . ASP B 1 340 ? -16.188 33.719 30.297 1 92.69 340 ASP B CA 1
ATOM 6452 C C . ASP B 1 340 ? -14.758 33.406 29.875 1 92.69 340 ASP B C 1
ATOM 6454 O O . ASP B 1 340 ? -13.977 34.281 29.562 1 92.69 340 ASP B O 1
ATOM 6458 N N . LEU B 1 341 ? -14.438 32.156 30 1 94.31 341 LEU B N 1
ATOM 6459 C CA . LEU B 1 341 ? -13.133 31.734 29.484 1 94.31 341 LEU B CA 1
ATOM 6460 C C . LEU B 1 341 ? -13.016 32.031 28 1 94.31 341 LEU B C 1
ATOM 6462 O O . LEU B 1 341 ? -14.008 31.938 27.266 1 94.31 341 LEU B O 1
ATOM 6466 N N . LYS B 1 342 ? -11.781 32.438 27.547 1 95.5 342 LYS B N 1
ATOM 6467 C CA . LYS B 1 342 ? -11.547 32.75 26.156 1 95.5 342 LYS B CA 1
ATOM 6468 C C . LYS B 1 342 ? -10.227 32.156 25.656 1 95.5 342 LYS B C 1
ATOM 6470 O O . LYS B 1 342 ? -9.266 32.062 26.422 1 95.5 342 LYS B O 1
ATOM 6475 N N . ILE B 1 343 ? -10.258 31.797 24.438 1 97.44 343 ILE B N 1
ATOM 6476 C CA . ILE B 1 343 ? -9.023 31.438 23.75 1 97.44 343 ILE B CA 1
ATOM 6477 C C . ILE B 1 343 ? -8.289 32.719 23.328 1 97.44 343 ILE B C 1
ATOM 6479 O O . ILE B 1 343 ? -8.742 33.438 22.422 1 97.44 343 ILE B O 1
ATOM 6483 N N . THR B 1 344 ? -7.246 33 23.969 1 97.31 344 THR B N 1
ATOM 6484 C CA . THR B 1 344 ? -6.438 34.156 23.594 1 97.31 344 THR B CA 1
ATOM 6485 C C . THR B 1 344 ? -5.551 33.844 22.406 1 97.31 344 THR B C 1
ATOM 6487 O O . THR B 1 344 ? -5.438 32.688 22 1 97.31 344 THR B O 1
ATOM 6490 N N . LYS B 1 345 ? -4.988 34.812 21.859 1 96.25 345 LYS B N 1
ATOM 6491 C CA . LYS B 1 345 ? -4.059 34.625 20.75 1 96.25 345 LYS B CA 1
ATOM 6492 C C . LYS B 1 345 ? -2.877 33.75 21.172 1 96.25 345 LYS B C 1
ATOM 6494 O O . LYS B 1 345 ? -2.352 33 20.359 1 96.25 345 LYS B O 1
ATOM 6499 N N . GLU B 1 346 ? -2.49 33.938 22.344 1 95.88 346 GLU B N 1
ATOM 6500 C CA . GLU B 1 346 ? -1.382 33.125 22.875 1 95.88 346 GLU B CA 1
ATOM 6501 C C . GLU B 1 346 ? -1.758 31.656 22.969 1 95.88 346 GLU B C 1
ATOM 6503 O O . GLU B 1 346 ? -0.954 30.781 22.641 1 95.88 346 GLU B O 1
ATOM 6508 N N . ILE B 1 347 ? -2.939 31.453 23.516 1 97.06 347 ILE B N 1
ATOM 6509 C CA . ILE B 1 347 ? -3.42 30.078 23.625 1 97.06 347 ILE B CA 1
ATOM 6510 C C . ILE B 1 347 ? -3.551 29.469 22.234 1 97.06 347 ILE B C 1
ATOM 6512 O O . ILE B 1 347 ? -3.16 28.312 22.016 1 97.06 347 ILE B O 1
ATOM 6516 N N . TYR B 1 348 ? -4.082 30.25 21.297 1 97.12 348 TYR B N 1
ATOM 6517 C CA . TYR B 1 348 ? -4.207 29.781 19.922 1 97.12 348 TYR B CA 1
ATOM 6518 C C . TYR B 1 348 ? -2.85 29.375 19.359 1 97.12 348 TYR B C 1
ATOM 6520 O O . TYR B 1 348 ? -2.697 28.281 18.797 1 97.12 348 TYR B O 1
ATOM 6528 N N . SER B 1 349 ? -1.873 30.203 19.516 1 93.94 349 SER B N 1
ATOM 6529 C CA . SER B 1 349 ? -0.547 29.984 18.953 1 93.94 349 SER B CA 1
ATOM 6530 C C . SER B 1 349 ? 0.097 28.734 19.547 1 93.94 349 SER B C 1
ATOM 6532 O O . SER B 1 349 ? 0.772 27.984 18.844 1 93.94 349 SER B O 1
ATOM 6534 N N . ARG B 1 350 ? -0.153 28.5 20.766 1 92.38 350 ARG B N 1
ATOM 6535 C CA . ARG B 1 350 ? 0.535 27.422 21.469 1 92.38 350 ARG B CA 1
ATOM 6536 C C . ARG B 1 350 ? -0.204 26.109 21.312 1 92.38 350 ARG B C 1
ATOM 6538 O O . ARG B 1 350 ? 0.422 25.047 21.156 1 92.38 350 ARG B O 1
ATOM 6545 N N . ARG B 1 351 ? -1.557 26.188 21.297 1 95.62 351 ARG B N 1
ATOM 6546 C CA . ARG B 1 351 ? -2.322 24.953 21.531 1 95.62 351 ARG B CA 1
ATOM 6547 C C . ARG B 1 351 ? -3.123 24.562 20.297 1 95.62 351 ARG B C 1
ATOM 6549 O O . ARG B 1 351 ? -3.516 23.406 20.141 1 95.62 351 ARG B O 1
ATOM 6556 N N . LEU B 1 352 ? -3.352 25.562 19.406 1 97.12 352 LEU B N 1
ATOM 6557 C CA . LEU B 1 352 ? -4.355 25.281 18.375 1 97.12 352 LEU B CA 1
ATOM 6558 C C . LEU B 1 352 ? -3.793 25.531 16.984 1 97.12 352 LEU B C 1
ATOM 6560 O O . LEU B 1 352 ? -4.23 24.906 16.016 1 97.12 352 LEU B O 1
ATOM 6564 N N . HIS B 1 353 ? -2.832 26.328 16.891 1 94.81 353 HIS B N 1
ATOM 6565 C CA . HIS B 1 353 ? -2.357 26.781 15.586 1 94.81 353 HIS B CA 1
ATOM 6566 C C . HIS B 1 353 ? -1.605 25.672 14.867 1 94.81 353 HIS B C 1
ATOM 6568 O O . HIS B 1 353 ? -0.735 25.016 15.453 1 94.81 353 HIS B O 1
ATOM 6574 N N . SER B 1 354 ? -1.926 25.484 13.578 1 93.56 354 SER B N 1
ATOM 6575 C CA . SER B 1 354 ? -1.214 24.672 12.602 1 93.56 354 SER B CA 1
ATOM 6576 C C . SER B 1 354 ? -1.417 25.188 11.188 1 93.56 354 SER B C 1
ATOM 6578 O O . SER B 1 354 ? -2.521 25.609 10.82 1 93.56 354 SER B O 1
ATOM 6580 N N . SER B 1 355 ? -0.372 25.188 10.438 1 91.12 355 SER B N 1
ATOM 6581 C CA . SER B 1 355 ? -0.492 25.578 9.039 1 91.12 355 SER B CA 1
ATOM 6582 C C . SER B 1 355 ? -1.442 24.656 8.281 1 91.12 355 SER B C 1
ATOM 6584 O O . SER B 1 355 ? -2 25.047 7.254 1 91.12 355 SER B O 1
ATOM 6586 N N . LEU B 1 356 ? -1.691 23.484 8.812 1 96.31 356 LEU B N 1
ATOM 6587 C CA . LEU B 1 356 ? -2.525 22.5 8.141 1 96.31 356 LEU B CA 1
ATOM 6588 C C . LEU B 1 356 ? -3.982 22.938 8.109 1 96.31 356 LEU B C 1
ATOM 6590 O O . LEU B 1 356 ? -4.773 22.453 7.305 1 96.31 356 LEU B O 1
ATOM 6594 N N . SER B 1 357 ? -4.352 23.906 9.023 1 97.5 357 SER B N 1
ATOM 6595 C CA . SER B 1 357 ? -5.73 24.375 9.023 1 97.5 357 SER B CA 1
ATOM 6596 C C . SER B 1 357 ? -6.09 25.031 7.688 1 97.5 357 SER B C 1
ATOM 6598 O O . SER B 1 357 ? -7.219 24.891 7.211 1 97.5 357 SER B O 1
ATOM 6600 N N . THR B 1 358 ? -5.113 25.75 7.133 1 97.06 358 THR B N 1
ATOM 6601 C CA . THR B 1 358 ? -5.344 26.359 5.832 1 97.06 358 THR B CA 1
ATOM 6602 C C . THR B 1 358 ? -5.637 25.297 4.773 1 97.06 358 THR B C 1
ATOM 6604 O O . THR B 1 358 ? -6.508 25.5 3.92 1 97.06 358 THR B O 1
ATOM 6607 N N . TYR B 1 359 ? -4.973 24.188 4.824 1 97.69 359 TYR B N 1
ATOM 6608 C CA . TYR B 1 359 ? -5.129 23.109 3.85 1 97.69 359 TYR B CA 1
ATOM 6609 C C . TYR B 1 359 ? -6.473 22.406 4.023 1 97.69 359 TYR B C 1
ATOM 6611 O O . TYR B 1 359 ? -7.066 21.938 3.047 1 97.69 359 TYR B O 1
ATOM 6619 N N . VAL B 1 360 ? -6.945 22.297 5.273 1 98.69 360 VAL B N 1
ATOM 6620 C CA . VAL B 1 360 ? -8.273 21.75 5.523 1 98.69 360 VAL B CA 1
ATOM 6621 C C . VAL B 1 360 ? -9.336 22.656 4.91 1 98.69 360 VAL B C 1
ATOM 6623 O O . VAL B 1 360 ? -10.25 22.188 4.23 1 98.69 360 VAL B O 1
ATOM 6626 N N . ILE B 1 361 ? -9.188 23.969 5.156 1 98.69 361 ILE B N 1
ATOM 6627 C CA . ILE B 1 361 ? -10.117 24.953 4.633 1 98.69 361 ILE B CA 1
ATOM 6628 C C . ILE B 1 361 ? -10.141 24.891 3.109 1 98.69 361 ILE B C 1
ATOM 6630 O O . ILE B 1 361 ? -11.211 24.906 2.494 1 98.69 361 ILE B O 1
ATOM 6634 N N . GLU B 1 362 ? -8.984 24.766 2.496 1 98.44 362 GLU B N 1
ATOM 6635 C CA . GLU B 1 362 ? -8.875 24.656 1.045 1 98.44 362 GLU B CA 1
ATOM 6636 C C . GLU B 1 362 ? -9.641 23.438 0.525 1 98.44 362 GLU B C 1
ATOM 6638 O O . GLU B 1 362 ? -10.32 23.531 -0.501 1 98.44 362 GLU B O 1
ATOM 6643 N N . ALA B 1 363 ? -9.492 22.344 1.23 1 98.81 363 ALA B N 1
ATOM 6644 C CA . ALA B 1 363 ? -10.164 21.109 0.814 1 98.81 363 ALA B CA 1
ATOM 6645 C C . ALA B 1 363 ? -11.68 21.297 0.805 1 98.81 363 ALA B C 1
ATOM 6647 O O . ALA B 1 363 ? -12.352 20.891 -0.148 1 98.81 363 ALA B O 1
ATOM 6648 N N . VAL B 1 364 ? -12.227 21.891 1.83 1 98.88 364 VAL B N 1
ATOM 6649 C CA . VAL B 1 364 ? -13.664 22.109 1.938 1 98.88 364 VAL B CA 1
ATOM 6650 C C . VAL B 1 364 ? -14.141 23.031 0.821 1 98.88 364 VAL B C 1
ATOM 6652 O O . VAL B 1 364 ? -15.148 22.75 0.163 1 98.88 364 VAL B O 1
ATOM 6655 N N . PHE B 1 365 ? -13.414 24.078 0.597 1 98.81 365 PHE B N 1
ATOM 6656 C CA . PHE B 1 365 ? -13.812 25.031 -0.429 1 98.81 365 PHE B CA 1
ATOM 6657 C C . PHE B 1 365 ? -13.703 24.406 -1.817 1 98.81 365 PHE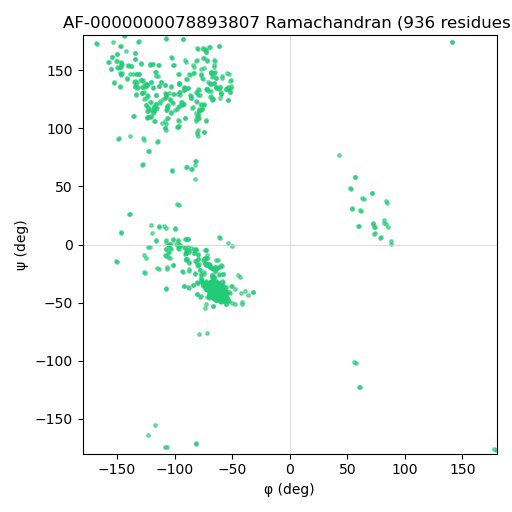 B C 1
ATOM 6659 O O . PHE B 1 365 ? -14.5 24.719 -2.707 1 98.81 365 PHE B O 1
ATOM 6666 N N . ALA B 1 366 ? -12.672 23.562 -2.047 1 98.81 366 ALA B N 1
ATOM 6667 C CA . ALA B 1 366 ? -12.586 22.859 -3.318 1 98.81 366 ALA B CA 1
ATOM 6668 C C . ALA B 1 366 ? -13.836 22.016 -3.564 1 98.81 366 ALA B C 1
ATOM 6670 O O . ALA B 1 366 ? -14.422 22.062 -4.652 1 98.81 366 ALA B O 1
ATOM 6671 N N . ILE B 1 367 ? -14.273 21.297 -2.561 1 98.88 367 ILE B N 1
ATOM 6672 C CA . ILE B 1 367 ? -15.469 20.469 -2.67 1 98.88 367 ILE B CA 1
ATOM 6673 C C . ILE B 1 367 ? -16.688 21.344 -2.912 1 98.88 367 ILE B C 1
ATOM 6675 O O . ILE B 1 367 ? -17.5 21.062 -3.793 1 98.88 367 ILE B O 1
ATOM 6679 N N . ALA B 1 368 ? -16.812 22.438 -2.154 1 98.75 368 ALA B N 1
ATOM 6680 C CA . ALA B 1 368 ? -17.969 23.328 -2.248 1 98.75 368 ALA B CA 1
ATOM 6681 C C . ALA B 1 368 ? -18.062 23.953 -3.637 1 98.75 368 ALA B C 1
ATOM 6683 O O . ALA B 1 368 ? -19.156 24.031 -4.219 1 98.75 368 ALA B O 1
ATOM 6684 N N . HIS B 1 369 ? -16.969 24.391 -4.117 1 98.62 369 HIS B N 1
ATOM 6685 C CA . HIS B 1 369 ? -16.969 25.031 -5.426 1 98.62 369 HIS B CA 1
ATOM 6686 C C . HIS B 1 369 ? -17.234 24.016 -6.535 1 98.62 369 HIS B C 1
ATOM 6688 O O . HIS B 1 369 ? -17.875 24.344 -7.539 1 98.62 369 HIS B O 1
ATOM 6694 N N . ALA B 1 370 ? -16.719 22.781 -6.395 1 98.62 370 ALA B N 1
ATOM 6695 C CA . ALA B 1 370 ? -17.047 21.719 -7.34 1 98.62 370 ALA B CA 1
ATOM 6696 C C . ALA B 1 370 ? -18.547 21.453 -7.355 1 98.62 370 ALA B C 1
ATOM 6698 O O . ALA B 1 370 ? -19.156 21.375 -8.422 1 98.62 370 ALA B O 1
ATOM 6699 N N . LEU B 1 371 ? -19.094 21.359 -6.168 1 98.38 371 LEU B N 1
ATOM 6700 C CA . LEU B 1 371 ? -20.531 21.141 -6.055 1 98.38 371 LEU B CA 1
ATOM 6701 C C . LEU B 1 371 ? -21.297 22.312 -6.668 1 98.38 371 LEU B C 1
ATOM 6703 O O . LEU B 1 371 ? -22.312 22.109 -7.34 1 98.38 371 LEU B O 1
ATOM 6707 N N . ASP B 1 372 ? -20.844 23.516 -6.402 1 98.06 372 ASP B N 1
ATOM 6708 C CA . ASP B 1 372 ? -21.469 24.719 -6.961 1 98.06 372 ASP B CA 1
ATOM 6709 C C . ASP B 1 372 ? -21.438 24.688 -8.492 1 98.06 372 ASP B C 1
ATOM 6711 O O . ASP B 1 372 ? -22.438 25.016 -9.141 1 98.06 372 ASP B O 1
ATOM 6715 N N . ALA B 1 373 ? -20.297 24.328 -9.031 1 97.75 373 ALA B N 1
ATOM 6716 C CA . ALA B 1 373 ? -20.141 24.234 -10.484 1 97.75 373 ALA B CA 1
ATOM 6717 C C . ALA B 1 373 ? -21.094 23.172 -11.055 1 97.75 373 ALA B C 1
ATOM 6719 O O . ALA B 1 373 ? -21.641 23.359 -12.141 1 97.75 373 ALA B O 1
ATOM 6720 N N . MET B 1 374 ? -21.25 22.094 -10.359 1 97.81 374 MET B N 1
ATOM 6721 C CA . MET B 1 374 ? -22.188 21.062 -10.781 1 97.81 374 MET B CA 1
ATOM 6722 C C . MET B 1 374 ? -23.609 21.609 -10.812 1 97.81 374 MET B C 1
ATOM 6724 O O . MET B 1 374 ? -24.359 21.344 -11.758 1 97.81 374 MET B O 1
ATOM 6728 N N . HIS B 1 375 ? -23.969 22.344 -9.812 1 96.12 375 HIS B N 1
ATOM 6729 C CA . HIS B 1 375 ? -25.312 22.906 -9.695 1 96.12 375 HIS B CA 1
ATOM 6730 C C . HIS B 1 375 ? -25.578 23.953 -10.773 1 96.12 375 HIS B C 1
ATOM 6732 O O . HIS B 1 375 ? -26.703 24.094 -11.242 1 96.12 375 HIS B O 1
ATOM 6738 N N . LYS B 1 376 ? -24.562 24.625 -11.18 1 96.19 376 LYS B N 1
ATOM 6739 C CA . LYS B 1 376 ? -24.703 25.719 -12.141 1 96.19 376 LYS B CA 1
ATOM 6740 C C . LYS B 1 376 ? -24.438 25.234 -13.562 1 96.19 376 LYS B C 1
ATOM 6742 O O . LYS B 1 376 ? -24.531 26.016 -14.516 1 96.19 376 LYS B O 1
ATOM 6747 N N . CYS B 1 377 ? -24.141 24 -13.727 1 97.19 377 CYS B N 1
ATOM 6748 C CA . CYS B 1 377 ? -23.75 23.422 -15.008 1 97.19 377 CYS B CA 1
ATOM 6749 C C . CYS B 1 377 ? -24.875 23.578 -16.031 1 97.19 377 CYS B C 1
ATOM 6751 O O . CYS B 1 377 ? -26.047 23.438 -15.695 1 97.19 377 CYS B O 1
ATOM 6753 N N . ARG B 1 378 ? -24.484 24 -17.281 1 96.75 378 ARG B N 1
ATOM 6754 C CA . ARG B 1 378 ? -25.391 24.062 -18.422 1 96.75 378 ARG B CA 1
ATOM 6755 C C . ARG B 1 378 ? -24.859 23.266 -19.594 1 96.75 378 ARG B C 1
ATOM 6757 O O . ARG B 1 378 ? -23.703 23.438 -20 1 96.75 378 ARG B O 1
ATOM 6764 N N . GLU B 1 379 ? -25.703 22.391 -20.047 1 94.69 379 GLU B N 1
ATOM 6765 C CA . GLU B 1 379 ? -25.297 21.594 -21.203 1 94.69 379 GLU B CA 1
ATOM 6766 C C . GLU B 1 379 ? -25.188 22.469 -22.453 1 94.69 379 GLU B C 1
ATOM 6768 O O . GLU B 1 379 ? -25.922 23.453 -22.594 1 94.69 379 GLU B O 1
ATOM 6773 N N . PRO B 1 380 ? -24.219 22.25 -23.406 1 95.81 380 PRO B N 1
ATOM 6774 C CA . PRO B 1 380 ? -23.297 21.125 -23.406 1 95.81 380 PRO B CA 1
ATOM 6775 C C . PRO B 1 380 ? -21.938 21.469 -22.812 1 95.81 380 PRO B C 1
ATOM 6777 O O . PRO B 1 380 ? -20.906 21.047 -23.344 1 95.81 380 PRO B O 1
ATOM 6780 N N . HIS B 1 381 ? -21.922 22.344 -21.797 1 95.56 381 HIS B N 1
ATOM 6781 C CA . HIS B 1 381 ? -20.641 22.828 -21.266 1 95.56 381 HIS B CA 1
ATOM 6782 C C . HIS B 1 381 ? -20.266 22.078 -19.984 1 95.56 381 HIS B C 1
ATOM 6784 O O . HIS B 1 381 ? -19.406 22.547 -19.234 1 95.56 381 HIS B O 1
ATOM 6790 N N . GLY B 1 382 ? -20.953 20.984 -19.766 1 97.19 382 GLY B N 1
ATOM 6791 C CA . GLY B 1 382 ? -20.609 20.188 -18.609 1 97.19 382 GLY B CA 1
ATOM 6792 C C . GLY B 1 382 ? -19.328 19.391 -18.797 1 97.19 382 GLY B C 1
ATOM 6793 O O . GLY B 1 382 ? -18.797 19.312 -19.906 1 97.19 382 GLY B O 1
ATOM 6794 N N . LEU B 1 383 ? -18.766 18.797 -17.734 1 97.06 383 LEU B N 1
ATOM 6795 C CA . LEU B 1 383 ? -17.484 18.078 -17.766 1 97.06 383 LEU B CA 1
ATOM 6796 C C . LEU B 1 383 ? -17.688 16.609 -18.109 1 97.06 383 LEU B C 1
ATOM 6798 O O . LEU B 1 383 ? -16.734 15.898 -18.422 1 97.06 383 LEU B O 1
ATOM 6802 N N . LEU B 1 384 ? -18.906 16.172 -18.062 1 96.81 384 LEU B N 1
ATOM 6803 C CA . LEU B 1 384 ? -19.172 14.781 -18.422 1 96.81 384 LEU B CA 1
ATOM 6804 C C . LEU B 1 384 ? -19.094 14.594 -19.938 1 96.81 384 LEU B C 1
ATOM 6806 O O . LEU B 1 384 ? -19.141 15.562 -20.688 1 96.81 384 LEU B O 1
ATOM 6810 N N . PRO B 1 385 ? -18.922 13.328 -20.344 1 95.06 385 PRO B N 1
ATOM 6811 C CA . PRO B 1 385 ? -18.828 13.086 -21.781 1 95.06 385 PRO B CA 1
ATOM 6812 C C . PRO B 1 385 ? -19.969 13.727 -22.578 1 95.06 385 PRO B C 1
ATOM 6814 O O . PRO B 1 385 ? -21.125 13.672 -22.141 1 95.06 385 PRO B O 1
ATOM 6817 N N . GLY B 1 386 ? -19.656 14.375 -23.688 1 96 386 GLY B N 1
ATOM 6818 C CA . GLY B 1 386 ? -20.641 15.023 -24.547 1 96 386 GLY B CA 1
ATOM 6819 C C . GLY B 1 386 ? -21.094 16.375 -24.031 1 96 386 GLY B C 1
ATOM 6820 O O . GLY B 1 386 ? -22.047 16.953 -24.547 1 96 386 GLY B O 1
ATOM 6821 N N . GLY B 1 387 ? -20.438 16.828 -22.953 1 96.56 387 GLY B N 1
ATOM 6822 C CA . GLY B 1 387 ? -20.797 18.109 -22.391 1 96.56 387 GLY B CA 1
ATOM 6823 C C . GLY B 1 387 ? -22 18.047 -21.469 1 96.56 387 GLY B C 1
ATOM 6824 O O . GLY B 1 387 ? -22.625 19.062 -21.172 1 96.56 387 GLY B O 1
ATOM 6825 N N . ARG B 1 388 ? -22.312 16.891 -21.016 1 96.81 388 ARG B N 1
ATOM 6826 C CA . ARG B 1 388 ? -23.469 16.688 -20.141 1 96.81 388 ARG B CA 1
ATOM 6827 C C . ARG B 1 388 ? -23.203 17.188 -18.734 1 96.81 388 ARG B C 1
ATOM 6829 O O . ARG B 1 388 ? -22.047 17.281 -18.312 1 96.81 388 ARG B O 1
ATOM 6836 N N . CYS B 1 389 ? -24.25 17.578 -18.094 1 97.56 389 CYS B N 1
ATOM 6837 C CA . CYS B 1 389 ? -24.172 18.016 -16.703 1 97.56 389 CYS B CA 1
ATOM 6838 C C . CYS B 1 389 ? -24.531 16.891 -15.758 1 97.56 389 CYS B C 1
ATOM 6840 O O . CYS B 1 389 ? -25.312 16 -16.109 1 97.56 389 CYS B O 1
ATOM 6842 N N . PRO B 1 390 ? -23.906 16.844 -14.547 1 96.69 390 PRO B N 1
ATOM 6843 C CA . PRO B 1 390 ? -24.266 15.844 -13.539 1 96.69 390 PRO B CA 1
ATOM 6844 C C . PRO B 1 390 ? -25.625 16.125 -12.898 1 96.69 390 PRO B C 1
ATOM 6846 O O . PRO B 1 390 ? -26.094 17.266 -12.906 1 96.69 390 PRO B O 1
ATOM 6849 N N . LEU B 1 391 ? -26.188 15.039 -12.336 1 90.88 391 LEU B N 1
ATOM 6850 C CA . LEU B 1 391 ? -27.391 15.203 -11.531 1 90.88 391 LEU B CA 1
ATOM 6851 C C . LEU B 1 391 ? -27.078 15.898 -10.211 1 90.88 391 LEU B C 1
ATOM 6853 O O . LEU B 1 391 ? -26.031 15.633 -9.602 1 90.88 391 LEU B O 1
ATOM 6857 N N . THR B 1 392 ? -27.969 16.781 -9.82 1 88.94 392 THR B N 1
ATOM 6858 C CA . THR B 1 392 ? -27.703 17.5 -8.578 1 88.94 392 THR B CA 1
ATOM 6859 C C . THR B 1 392 ? -28.594 16.969 -7.457 1 88.94 392 THR B C 1
ATOM 6861 O O . THR B 1 392 ? -28.344 17.234 -6.281 1 88.94 392 THR B O 1
ATOM 6864 N N . SER B 1 393 ? -29.609 16.125 -7.75 1 84.75 393 SER B N 1
ATOM 6865 C CA . SER B 1 393 ? -30.484 15.508 -6.75 1 84.75 393 SER B CA 1
ATOM 6866 C C . SER B 1 393 ? -29.781 14.344 -6.059 1 84.75 393 SER B C 1
ATOM 6868 O O . SER B 1 393 ? -30.094 14.023 -4.906 1 84.75 393 SER B O 1
ATOM 6870 N N . HIS B 1 394 ? -28.891 13.75 -6.832 1 86.25 394 HIS B N 1
ATOM 6871 C CA . HIS B 1 394 ? -28.047 12.672 -6.328 1 86.25 394 HIS B CA 1
ATOM 6872 C C . HIS B 1 394 ? -26.609 12.852 -6.77 1 86.25 394 HIS B C 1
ATOM 6874 O O . HIS B 1 394 ? -26.281 12.688 -7.949 1 86.25 394 HIS B O 1
ATOM 6880 N N . ILE B 1 395 ? -25.828 13.133 -5.859 1 93.19 395 ILE B N 1
ATOM 6881 C CA . ILE B 1 395 ? -24.422 13.422 -6.188 1 93.19 395 ILE B CA 1
ATOM 6882 C C . ILE B 1 395 ? -23.672 12.117 -6.395 1 93.19 395 ILE B C 1
ATOM 6884 O O . ILE B 1 395 ? -23.453 11.352 -5.445 1 93.19 395 ILE B O 1
ATOM 6888 N N . GLU B 1 396 ? -23.312 11.883 -7.562 1 93.12 396 GLU B N 1
ATOM 6889 C CA . GLU B 1 396 ? -22.422 10.773 -7.852 1 93.12 396 GLU B CA 1
ATOM 6890 C C . GLU B 1 396 ? -20.969 11.148 -7.539 1 93.12 396 GLU B C 1
ATOM 6892 O O . GLU B 1 396 ? -20.453 12.141 -8.055 1 93.12 396 GLU B O 1
ATOM 6897 N N . ALA B 1 397 ? -20.312 10.328 -6.797 1 95.44 397 ALA B N 1
ATOM 6898 C CA . ALA B 1 397 ? -18.953 10.625 -6.332 1 95.44 397 ALA B CA 1
ATOM 6899 C C . ALA B 1 397 ? -18 10.805 -7.504 1 95.44 397 ALA B C 1
ATOM 6901 O O . ALA B 1 397 ? -17.125 11.672 -7.469 1 95.44 397 ALA B O 1
ATOM 6902 N N . SER B 1 398 ? -18.172 9.992 -8.57 1 96 398 SER B N 1
ATOM 6903 C CA . SER B 1 398 ? -17.297 10.078 -9.727 1 96 398 SER B CA 1
ATOM 6904 C C . SER B 1 398 ? -17.453 11.422 -10.445 1 96 398 SER B C 1
ATOM 6906 O O . SER B 1 398 ? -16.469 11.969 -10.953 1 96 398 SER B O 1
ATOM 6908 N N . HIS B 1 399 ? -18.672 11.914 -10.484 1 97.88 399 HIS B N 1
ATOM 6909 C CA . HIS B 1 399 ? -18.906 13.219 -11.094 1 97.88 399 HIS B CA 1
ATOM 6910 C C . HIS B 1 399 ? -18.312 14.336 -10.242 1 97.88 399 HIS B C 1
ATOM 6912 O O . HIS B 1 399 ? -17.688 15.266 -10.773 1 97.88 399 HIS B O 1
ATOM 6918 N N . LEU B 1 400 ? -18.531 14.219 -8.953 1 98.25 400 LEU B N 1
ATOM 6919 C CA . LEU B 1 400 ? -17.953 15.219 -8.062 1 98.25 400 LEU B CA 1
ATOM 6920 C C . LEU B 1 400 ? -16.438 15.242 -8.18 1 98.25 400 LEU B C 1
ATOM 6922 O O . LEU B 1 400 ? -15.82 16.312 -8.172 1 98.25 400 LEU B O 1
ATOM 6926 N N . LEU B 1 401 ? -15.812 14.062 -8.266 1 98.38 401 LEU B N 1
ATOM 6927 C CA . LEU B 1 401 ? -14.367 13.938 -8.438 1 98.38 401 LEU B CA 1
ATOM 6928 C C . LEU B 1 401 ? -13.898 14.727 -9.648 1 98.38 401 LEU B C 1
ATOM 6930 O O . LEU B 1 401 ? -12.906 15.453 -9.578 1 98.38 401 LEU B O 1
ATOM 6934 N N . LEU B 1 402 ? -14.625 14.586 -10.758 1 98.06 402 LEU B N 1
ATOM 6935 C CA . LEU B 1 402 ? -14.289 15.289 -11.992 1 98.06 402 LEU B CA 1
ATOM 6936 C C . LEU B 1 402 ? -14.32 16.797 -11.781 1 98.06 402 LEU B C 1
ATOM 6938 O O . LEU B 1 402 ? -13.438 17.516 -12.258 1 98.06 402 LEU B O 1
ATOM 6942 N N . TYR B 1 403 ? -15.273 17.234 -11.133 1 98.69 403 TYR B N 1
ATOM 6943 C CA . TYR B 1 403 ? -15.438 18.672 -10.914 1 98.69 403 TYR B CA 1
ATOM 6944 C C . TYR B 1 403 ? -14.43 19.188 -9.898 1 98.69 403 TYR B C 1
ATOM 6946 O O . TYR B 1 403 ? -13.961 20.328 -9.992 1 98.69 403 TYR B O 1
ATOM 6954 N N . ILE B 1 404 ? -14.047 18.406 -8.844 1 98.81 404 ILE B N 1
ATOM 6955 C CA . ILE B 1 404 ? -13.016 18.797 -7.891 1 98.81 404 ILE B CA 1
ATOM 6956 C C . ILE B 1 404 ? -11.68 18.969 -8.609 1 98.81 404 ILE B C 1
ATOM 6958 O O . ILE B 1 404 ? -10.969 19.953 -8.383 1 98.81 404 ILE B O 1
ATOM 6962 N N . LYS B 1 405 ? -11.383 18.062 -9.492 1 98.44 405 LYS B N 1
ATOM 6963 C CA . LYS B 1 405 ? -10.125 18.109 -10.234 1 98.44 405 LYS B CA 1
ATOM 6964 C C . LYS B 1 405 ? -10.047 19.359 -11.109 1 98.44 405 LYS B C 1
ATOM 6966 O O . LYS B 1 405 ? -8.953 19.812 -11.453 1 98.44 405 LYS B O 1
ATOM 6971 N N . ALA B 1 406 ? -11.195 19.938 -11.391 1 98.12 406 ALA B N 1
ATOM 6972 C CA . ALA B 1 406 ? -11.242 21.078 -12.305 1 98.12 406 ALA B CA 1
ATOM 6973 C C . ALA B 1 406 ? -11.258 22.406 -11.531 1 98.12 406 ALA B C 1
ATOM 6975 O O . ALA B 1 406 ? -11.234 23.469 -12.133 1 98.12 406 ALA B O 1
ATOM 6976 N N . VAL B 1 407 ? -11.297 22.359 -10.242 1 98.31 407 VAL B N 1
ATOM 6977 C CA . VAL B 1 407 ? -11.383 23.562 -9.422 1 98.31 407 VAL B CA 1
ATOM 6978 C C . VAL B 1 407 ? -10.117 24.406 -9.602 1 98.31 407 VAL B C 1
ATOM 6980 O O . VAL B 1 407 ? -9.008 23.859 -9.672 1 98.31 407 VAL B O 1
ATOM 6983 N N . ASN B 1 408 ? -10.242 25.625 -9.773 1 97.75 408 ASN B N 1
ATOM 6984 C CA . ASN B 1 408 ? -9.195 26.641 -9.82 1 97.75 408 ASN B CA 1
ATOM 6985 C C . ASN B 1 408 ? -9.695 27.984 -9.289 1 97.75 408 ASN B C 1
ATOM 6987 O O . ASN B 1 408 ? -10.203 28.812 -10.047 1 97.75 408 ASN B O 1
ATOM 6991 N N . ILE B 1 409 ? -9.516 28.188 -8.031 1 97.75 409 ILE B N 1
ATOM 6992 C CA . ILE B 1 409 ? -10.062 29.391 -7.398 1 97.75 409 ILE B CA 1
ATOM 6993 C C . ILE B 1 409 ? -9 30.016 -6.496 1 97.75 409 ILE B C 1
ATOM 6995 O O . ILE B 1 409 ? -8.062 29.344 -6.062 1 97.75 409 ILE B O 1
ATOM 6999 N N . THR B 1 410 ? -9.18 31.25 -6.207 1 96.56 410 THR B N 1
ATOM 7000 C CA . THR B 1 410 ? -8.352 31.938 -5.227 1 96.56 410 THR B CA 1
ATOM 7001 C C . THR B 1 410 ? -8.805 31.609 -3.807 1 96.56 410 THR B C 1
ATOM 7003 O O . THR B 1 410 ? -10 31.562 -3.529 1 96.56 410 THR B O 1
ATOM 7006 N N . HIS B 1 411 ? -7.867 31.312 -3 1 95.44 411 HIS B N 1
ATOM 7007 C CA . HIS B 1 411 ? -8.203 31.094 -1.597 1 95.44 411 HIS B CA 1
ATOM 7008 C C . HIS B 1 411 ? -9 32.25 -1.029 1 95.44 411 HIS B C 1
ATOM 7010 O O . HIS B 1 411 ? -8.641 33.438 -1.231 1 95.44 411 HIS B O 1
ATOM 7016 N N . PRO B 1 412 ? -10.055 31.984 -0.374 1 94.94 412 PRO B N 1
ATOM 7017 C CA . PRO B 1 412 ? -10.93 33.094 0.036 1 94.94 412 PRO B CA 1
ATOM 7018 C C . PRO B 1 412 ? -10.312 33.969 1.114 1 94.94 412 PRO B C 1
ATOM 7020 O O . PRO B 1 412 ? -10.688 35.125 1.257 1 94.94 412 PRO B O 1
ATOM 7023 N N . TYR B 1 413 ? -9.312 33.5 1.801 1 95.69 413 TYR B N 1
ATOM 7024 C CA . TYR B 1 413 ? -8.797 34.25 2.939 1 95.69 413 TYR B CA 1
ATOM 7025 C C . TYR B 1 413 ? -7.297 34.469 2.797 1 95.69 413 TYR B C 1
ATOM 7027 O O . TYR B 1 413 ? -6.691 35.156 3.625 1 95.69 413 TYR B O 1
ATOM 7035 N N . VAL B 1 414 ? -6.754 33.812 1.838 1 93.12 414 VAL B N 1
ATOM 7036 C CA . VAL B 1 414 ? -5.336 34 1.531 1 93.12 414 VAL B CA 1
ATOM 7037 C C . VAL B 1 414 ? -5.164 34.312 0.05 1 93.12 414 VAL B C 1
ATOM 7039 O O . VAL B 1 414 ? -4.848 33.438 -0.754 1 93.12 414 VAL B O 1
ATOM 7042 N N . PRO B 1 415 ? -5.16 35.562 -0.321 1 91.5 415 PRO B N 1
ATOM 7043 C CA . PRO B 1 415 ? -5.246 36 -1.719 1 91.5 415 PRO B CA 1
ATOM 7044 C C . PRO B 1 415 ? -4.07 35.5 -2.561 1 91.5 415 PRO B C 1
ATOM 7046 O O . PRO B 1 415 ? -4.203 35.344 -3.777 1 91.5 415 PRO B O 1
ATOM 7049 N N . GLU B 1 416 ? -2.967 35.25 -2.016 1 88.44 416 GLU B N 1
ATOM 7050 C CA . GLU B 1 416 ? -1.78 34.844 -2.768 1 88.44 416 GLU B CA 1
ATOM 7051 C C . GLU B 1 416 ? -1.812 33.375 -3.098 1 88.44 416 GLU B C 1
ATOM 7053 O O . GLU B 1 416 ? -0.968 32.875 -3.852 1 88.44 416 GLU B O 1
ATOM 7058 N N . LYS B 1 417 ? -2.828 32.719 -2.6 1 92.62 417 LYS B N 1
ATOM 7059 C CA . LYS B 1 417 ? -2.867 31.281 -2.771 1 92.62 417 LYS B CA 1
ATOM 7060 C C . LYS B 1 417 ? -3.998 30.875 -3.709 1 92.62 417 LYS B C 1
ATOM 7062 O O . LYS B 1 417 ? -5.094 31.422 -3.652 1 92.62 417 LYS B O 1
ATOM 7067 N N . GLN B 1 418 ? -3.691 29.938 -4.531 1 95.19 418 GLN B N 1
ATOM 7068 C CA . GLN B 1 418 ? -4.68 29.344 -5.426 1 95.19 418 GLN B CA 1
ATOM 7069 C C . GLN B 1 418 ? -5.039 27.922 -4.984 1 95.19 418 GLN B C 1
ATOM 7071 O O . GLN B 1 418 ? -4.172 27.172 -4.547 1 95.19 418 GLN B O 1
ATOM 7076 N N . ILE B 1 419 ? -6.285 27.609 -5.027 1 97.81 419 ILE B N 1
ATOM 7077 C CA . ILE B 1 419 ? -6.766 26.25 -4.773 1 97.81 419 ILE B CA 1
ATOM 7078 C C . ILE B 1 419 ? -6.992 25.531 -6.102 1 97.81 419 ILE B C 1
ATOM 7080 O O . ILE B 1 419 ? -7.98 25.781 -6.797 1 97.81 419 ILE B O 1
ATOM 7084 N N . CYS B 1 420 ? -6.098 24.719 -6.473 1 98.06 420 CYS B N 1
ATOM 7085 C CA . CYS B 1 420 ? -6.172 23.938 -7.703 1 98.06 420 CYS B CA 1
ATOM 7086 C C . CYS B 1 420 ? -5.355 22.656 -7.582 1 98.06 420 CYS B C 1
ATOM 7088 O O . CYS B 1 420 ? -4.547 22.5 -6.664 1 98.06 420 CYS B O 1
ATOM 7090 N N . PHE B 1 421 ? -5.602 21.719 -8.398 1 98.25 421 PHE B N 1
ATOM 7091 C CA . PHE B 1 421 ? -4.926 20.422 -8.414 1 98.25 421 PHE B CA 1
ATOM 7092 C C . PHE B 1 421 ? -4.312 20.156 -9.781 1 98.25 421 PHE B C 1
ATOM 7094 O O . PHE B 1 421 ? -4.91 20.469 -10.812 1 98.25 421 PHE B O 1
ATOM 7101 N N . ASP B 1 422 ? -3.133 19.641 -9.805 1 96.94 422 ASP B N 1
ATOM 7102 C CA . ASP B 1 422 ? -2.521 19.266 -11.078 1 96.94 422 ASP B CA 1
ATOM 7103 C C . ASP B 1 422 ? -3.016 17.906 -11.547 1 96.94 422 ASP B C 1
ATOM 7105 O O . ASP B 1 422 ? -3.969 17.359 -10.984 1 96.94 422 ASP B O 1
ATOM 7109 N N . ALA B 1 423 ? -2.41 17.375 -12.586 1 95.38 423 ALA B N 1
ATOM 7110 C CA . ALA B 1 423 ? -2.883 16.141 -13.211 1 95.38 423 ALA B CA 1
ATOM 7111 C C . ALA B 1 423 ? -2.758 14.961 -12.25 1 95.38 423 ALA B C 1
ATOM 7113 O O . ALA B 1 423 ? -3.453 13.953 -12.406 1 95.38 423 ALA B O 1
ATOM 7114 N N . ASN B 1 424 ? -1.922 15.102 -11.227 1 95.5 424 ASN B N 1
ATOM 7115 C CA . ASN B 1 424 ? -1.723 14.023 -10.258 1 95.5 424 ASN B CA 1
ATOM 7116 C C . ASN B 1 424 ? -2.594 14.219 -9.016 1 95.5 424 ASN B C 1
ATOM 7118 O O . ASN B 1 424 ? -2.559 13.398 -8.094 1 95.5 424 ASN B O 1
ATOM 7122 N N . GLY B 1 425 ? -3.396 15.305 -8.953 1 97.88 425 GLY B N 1
ATOM 7123 C CA . GLY B 1 425 ? -4.211 15.609 -7.789 1 97.88 425 GLY B CA 1
ATOM 7124 C C . GLY B 1 425 ? -3.459 16.375 -6.715 1 97.88 425 GLY B C 1
ATOM 7125 O O . GLY B 1 425 ? -3.922 16.469 -5.578 1 97.88 425 GLY B O 1
ATOM 7126 N N . ASP B 1 426 ? -2.307 16.938 -7.016 1 97.88 426 ASP B N 1
ATOM 7127 C CA . ASP B 1 426 ? -1.444 17.609 -6.047 1 97.88 426 ASP B CA 1
ATOM 7128 C C . ASP B 1 426 ? -1.612 19.125 -6.117 1 97.88 426 ASP B C 1
ATOM 7130 O O . ASP B 1 426 ? -2.029 19.656 -7.145 1 97.88 426 ASP B O 1
ATOM 7134 N N . SER B 1 427 ? -1.332 19.781 -5.051 1 95.5 427 SER B N 1
ATOM 7135 C CA . SER B 1 427 ? -1.333 21.234 -4.992 1 95.5 427 SER B CA 1
ATOM 7136 C C . SER B 1 427 ? 0.057 21.797 -5.266 1 95.5 427 SER B C 1
ATOM 7138 O O . SER B 1 427 ? 1.021 21.047 -5.418 1 95.5 427 SER B O 1
ATOM 7140 N N . GLU B 1 428 ? 0.116 23.094 -5.297 1 90.31 428 GLU B N 1
ATOM 7141 C CA . GLU B 1 428 ? 1.387 23.781 -5.516 1 90.31 428 GLU B CA 1
ATOM 7142 C C . GLU B 1 428 ? 2.324 23.594 -4.324 1 90.31 428 GLU B C 1
ATOM 7144 O O . GLU B 1 428 ? 1.869 23.422 -3.193 1 90.31 428 GLU B O 1
ATOM 7149 N N . GLY B 1 429 ? 3.633 23.562 -4.699 1 92.56 429 GLY B N 1
ATOM 7150 C CA . GLY B 1 429 ? 4.621 23.297 -3.662 1 92.56 429 GLY B CA 1
ATOM 7151 C C . GLY B 1 429 ? 5.355 24.547 -3.207 1 92.56 429 GLY B C 1
ATOM 7152 O O . GLY B 1 429 ? 6.031 25.203 -4.004 1 92.56 429 GLY B O 1
ATOM 7153 N N . THR B 1 430 ? 5.184 24.984 -1.99 1 94.5 430 THR B N 1
ATOM 7154 C CA . THR B 1 430 ? 5.93 26.062 -1.348 1 94.5 430 THR B CA 1
ATOM 7155 C C . THR B 1 430 ? 6.406 25.625 0.039 1 94.5 430 THR B C 1
ATOM 7157 O O . THR B 1 430 ? 5.652 25.016 0.796 1 94.5 430 THR B O 1
ATOM 7160 N N . TYR B 1 431 ? 7.68 25.953 0.281 1 97.5 431 TYR B N 1
ATOM 7161 C CA . TYR B 1 431 ? 8.242 25.688 1.602 1 97.5 431 TYR B CA 1
ATOM 7162 C C . TYR B 1 431 ? 9 26.906 2.127 1 97.5 431 TYR B C 1
ATOM 7164 O O . TYR B 1 431 ? 9.523 27.688 1.346 1 97.5 431 TYR B O 1
ATOM 7172 N N . ASN B 1 432 ? 8.953 27.078 3.412 1 97.69 432 ASN B N 1
ATOM 7173 C CA . ASN B 1 432 ? 9.898 27.953 4.098 1 97.69 432 ASN B CA 1
ATOM 7174 C C . ASN B 1 432 ? 11.148 27.188 4.539 1 97.69 432 ASN B C 1
ATOM 7176 O O . ASN B 1 432 ? 11.062 26.016 4.891 1 97.69 432 ASN B O 1
ATOM 7180 N N . ILE B 1 433 ? 12.25 27.844 4.43 1 98.5 433 ILE B N 1
ATOM 7181 C CA . ILE B 1 433 ? 13.492 27.344 4.996 1 98.5 433 ILE B CA 1
ATOM 7182 C C . ILE B 1 433 ? 13.797 28.062 6.305 1 98.5 433 ILE B C 1
ATOM 7184 O O . ILE B 1 433 ? 13.906 29.297 6.332 1 98.5 433 ILE B O 1
ATOM 7188 N N . VAL B 1 434 ? 13.93 27.281 7.383 1 98.06 434 VAL B N 1
ATOM 7189 C CA . VAL B 1 434 ? 14.164 27.891 8.688 1 98.06 434 VAL B CA 1
ATOM 7190 C C . VAL B 1 434 ? 15.477 27.375 9.273 1 98.06 434 VAL B C 1
ATOM 7192 O O . VAL B 1 434 ? 15.969 26.328 8.859 1 98.06 434 VAL B O 1
ATOM 7195 N N . ASN B 1 435 ? 16.047 28.156 10.109 1 98.12 435 ASN B N 1
ATOM 7196 C CA . ASN B 1 435 ? 17.297 27.844 10.789 1 98.12 435 ASN B CA 1
ATOM 7197 C C . ASN B 1 435 ? 17.172 27.984 12.297 1 98.12 435 ASN B C 1
ATOM 7199 O O . ASN B 1 435 ? 16.562 28.938 12.781 1 98.12 435 ASN B O 1
ATOM 7203 N N . LEU B 1 436 ? 17.625 26.969 12.992 1 97.31 436 LEU B N 1
ATOM 7204 C CA . LEU B 1 436 ? 17.656 27.062 14.445 1 97.31 436 LEU B CA 1
ATOM 7205 C C . LEU B 1 436 ? 18.797 27.969 14.906 1 97.31 436 LEU B C 1
ATOM 7207 O O . LEU B 1 436 ? 19.969 27.656 14.656 1 97.31 436 LEU B O 1
ATOM 7211 N N . GLN B 1 437 ? 18.391 29 15.602 1 95.06 437 GLN B N 1
ATOM 7212 C CA . GLN B 1 437 ? 19.391 29.984 16 1 95.06 437 GLN B CA 1
ATOM 7213 C C . GLN B 1 437 ? 19.141 30.484 17.422 1 95.06 437 GLN B C 1
ATOM 7215 O O . GLN B 1 437 ? 18.031 30.375 17.938 1 95.06 437 GLN B O 1
ATOM 7220 N N . LYS B 1 438 ? 20.219 30.891 17.984 1 92.25 438 LYS B N 1
ATOM 7221 C CA . LYS B 1 438 ? 20.109 31.5 19.312 1 92.25 438 LYS B CA 1
ATOM 7222 C C . LYS B 1 438 ? 19.75 32.969 19.219 1 92.25 438 LYS B C 1
ATOM 7224 O O . LYS B 1 438 ? 20.375 33.719 18.469 1 92.25 438 LYS B O 1
ATOM 7229 N N . SER B 1 439 ? 18.656 33.281 19.75 1 85.12 439 SER B N 1
ATOM 7230 C CA . SER B 1 439 ? 18.266 34.656 19.922 1 85.12 439 SER B CA 1
ATOM 7231 C C . SER B 1 439 ? 18.328 35.094 21.375 1 85.12 439 SER B C 1
ATOM 7233 O O . SER B 1 439 ? 17.422 34.781 22.156 1 85.12 439 SER B O 1
ATOM 7235 N N . ASN B 1 440 ? 19.375 35.875 21.75 1 82.94 440 ASN B N 1
ATOM 7236 C CA . ASN B 1 440 ? 19.625 36.219 23.141 1 82.94 440 ASN B CA 1
ATOM 7237 C C . ASN B 1 440 ? 19.797 35 24.016 1 82.94 440 ASN B C 1
ATOM 7239 O O . ASN B 1 440 ? 20.766 34.25 23.859 1 82.94 440 ASN B O 1
ATOM 7243 N N . VAL B 1 441 ? 18.703 34.688 24.75 1 80.44 441 VAL B N 1
ATOM 7244 C CA . VAL B 1 441 ? 18.875 33.562 25.672 1 80.44 441 VAL B CA 1
ATOM 7245 C C . VAL B 1 441 ? 18.109 32.344 25.156 1 80.44 441 VAL B C 1
ATOM 7247 O O . VAL B 1 441 ? 18.391 31.219 25.562 1 80.44 441 VAL B O 1
ATOM 7250 N N . ASP B 1 442 ? 17.328 32.562 24.172 1 89.94 442 ASP B N 1
ATOM 7251 C CA . ASP B 1 442 ? 16.453 31.469 23.766 1 89.94 442 ASP B CA 1
ATOM 7252 C C . ASP B 1 442 ? 16.781 31 22.344 1 89.94 442 ASP B C 1
ATOM 7254 O O . ASP B 1 442 ? 17.391 31.75 21.562 1 89.94 442 ASP B O 1
ATOM 7258 N N . TRP B 1 443 ? 16.562 29.734 22.125 1 93.38 443 TRP B N 1
ATOM 7259 C CA . TRP B 1 443 ? 16.688 29.172 20.797 1 93.38 443 TRP B CA 1
ATOM 7260 C C . TRP B 1 443 ? 15.352 29.188 20.062 1 93.38 443 TRP B C 1
ATOM 7262 O O . TRP B 1 443 ? 14.312 28.922 20.672 1 93.38 443 TRP B O 1
ATOM 7272 N N . ASP B 1 444 ? 15.406 29.609 18.812 1 93.62 444 ASP B N 1
ATOM 7273 C CA . ASP B 1 444 ? 14.188 29.625 18.016 1 93.62 444 ASP B CA 1
ATOM 7274 C C . ASP B 1 444 ? 14.492 29.406 16.531 1 93.62 444 ASP B C 1
ATOM 7276 O O . ASP B 1 444 ? 15.648 29.516 16.109 1 93.62 444 ASP B O 1
ATOM 7280 N N . PHE B 1 445 ? 13.461 29.094 15.844 1 95.44 445 PHE B N 1
ATOM 7281 C CA . PHE B 1 445 ? 13.594 28.953 14.398 1 95.44 445 PHE B CA 1
ATOM 7282 C C . PHE B 1 445 ? 13.32 30.266 13.695 1 95.44 445 PHE B C 1
ATOM 7284 O O . PHE B 1 445 ? 12.367 30.984 14.031 1 95.44 445 PHE B O 1
ATOM 7291 N N . ARG B 1 446 ? 14.195 30.578 12.766 1 95.94 446 ARG B N 1
ATOM 7292 C CA . ARG B 1 446 ? 14.047 31.797 11.969 1 95.94 446 ARG B CA 1
ATOM 7293 C C . ARG B 1 446 ? 14.031 31.484 10.484 1 95.94 446 ARG B C 1
ATOM 7295 O O . ARG B 1 446 ? 14.805 30.641 10.008 1 95.94 446 ARG B O 1
ATOM 7302 N N . LYS B 1 447 ? 13.125 32.156 9.797 1 97.19 447 LYS B N 1
ATOM 7303 C CA . LYS B 1 447 ? 13.078 31.969 8.344 1 97.19 447 LYS B CA 1
ATOM 7304 C C . LYS B 1 447 ? 14.305 32.562 7.676 1 97.19 447 LYS B C 1
ATOM 7306 O O . LYS B 1 447 ? 14.625 33.75 7.887 1 97.19 447 LYS B O 1
ATOM 7311 N N . VAL B 1 448 ? 14.984 31.812 6.879 1 98.19 448 VAL B N 1
ATOM 7312 C CA . VAL B 1 448 ? 16.203 32.281 6.227 1 98.19 448 VAL B CA 1
ATOM 7313 C C . VAL B 1 448 ? 16.062 32.156 4.711 1 98.19 448 VAL B C 1
ATOM 7315 O O . VAL B 1 448 ? 16.984 32.5 3.965 1 98.19 448 VAL B O 1
ATOM 7318 N N . GLY B 1 449 ? 14.945 31.641 4.277 1 98 449 GLY B N 1
ATOM 7319 C CA . GLY B 1 449 ? 14.719 31.484 2.85 1 98 449 GLY B CA 1
ATOM 7320 C C . GLY B 1 449 ? 13.383 30.844 2.523 1 98 449 GLY B C 1
ATOM 7321 O O . GLY B 1 449 ? 12.539 30.656 3.406 1 98 449 GLY B O 1
ATOM 7322 N N . SER B 1 450 ? 13.125 30.609 1.222 1 97.62 450 SER B N 1
ATOM 7323 C CA . SER B 1 450 ? 11.922 29.953 0.729 1 97.62 450 SER B CA 1
ATOM 7324 C C . SER B 1 450 ? 12.211 29.125 -0.521 1 97.62 450 SER B C 1
ATOM 7326 O O . SER B 1 450 ? 13.234 29.312 -1.176 1 97.62 450 SER B O 1
ATOM 7328 N N . TRP B 1 451 ? 11.445 28.125 -0.721 1 97.88 451 TRP B N 1
ATOM 7329 C CA . TRP B 1 451 ? 11.453 27.297 -1.924 1 97.88 451 TRP B CA 1
ATOM 7330 C C . TRP B 1 451 ? 10.07 27.266 -2.572 1 97.88 451 TRP B C 1
ATOM 7332 O O . TRP B 1 451 ? 9.094 26.859 -1.943 1 97.88 451 TRP B O 1
ATOM 7342 N N . VAL B 1 452 ? 9.953 27.766 -3.791 1 96.5 452 VAL B N 1
ATOM 7343 C CA . VAL B 1 452 ? 8.68 27.844 -4.5 1 96.5 452 VAL B CA 1
ATOM 7344 C C . VAL B 1 452 ? 8.797 27.141 -5.848 1 96.5 452 VAL B C 1
ATOM 7346 O O . VAL B 1 452 ? 9.562 27.547 -6.715 1 96.5 452 VAL B O 1
ATOM 7349 N N . ALA B 1 453 ? 7.977 26.141 -6.035 1 94.81 453 ALA B N 1
ATOM 7350 C CA . ALA B 1 453 ? 8.094 25.234 -7.18 1 94.81 453 ALA B CA 1
ATOM 7351 C C . ALA B 1 453 ? 7.859 25.984 -8.492 1 94.81 453 ALA B C 1
ATOM 7353 O O . ALA B 1 453 ? 8.484 25.672 -9.508 1 94.81 453 ALA B O 1
ATOM 7354 N N . SER B 1 454 ? 7 27 -8.531 1 92 454 SER B N 1
ATOM 7355 C CA . SER B 1 454 ? 6.562 27.656 -9.758 1 92 454 SER B CA 1
ATOM 7356 C C . SER B 1 454 ? 7.582 28.703 -10.219 1 92 454 SER B C 1
ATOM 7358 O O . SER B 1 454 ? 7.484 29.219 -11.328 1 92 454 SER B O 1
ATOM 7360 N N . ARG B 1 455 ? 8.609 28.922 -9.414 1 93.81 455 ARG B N 1
ATOM 7361 C CA . ARG B 1 455 ? 9.633 29.906 -9.773 1 93.81 455 ARG B CA 1
ATOM 7362 C C . ARG B 1 455 ? 10.664 29.297 -10.719 1 93.81 455 ARG B C 1
ATOM 7364 O O . ARG B 1 455 ? 10.898 28.078 -10.695 1 93.81 455 ARG B O 1
ATOM 7371 N N . GLN B 1 456 ? 11.312 30.125 -11.555 1 92.75 456 GLN B N 1
ATOM 7372 C CA . GLN B 1 456 ? 12.422 29.688 -12.391 1 92.75 456 GLN B CA 1
ATOM 7373 C C . GLN B 1 456 ? 13.57 29.141 -11.547 1 92.75 456 GLN B C 1
ATOM 7375 O O . GLN B 1 456 ? 14.141 28.094 -11.867 1 92.75 456 GLN B O 1
ATOM 7380 N N . ARG B 1 457 ? 13.852 29.938 -10.547 1 94.62 457 ARG B N 1
ATOM 7381 C CA . ARG B 1 457 ? 14.75 29.469 -9.492 1 94.62 457 ARG B CA 1
ATOM 7382 C C . ARG B 1 457 ? 14 29.266 -8.188 1 94.62 457 ARG B C 1
ATOM 7384 O O . ARG B 1 457 ? 13.789 30.219 -7.426 1 94.62 457 ARG B O 1
ATOM 7391 N N . PRO B 1 458 ? 13.75 28.016 -7.871 1 97 458 PRO B N 1
ATOM 7392 C CA . PRO B 1 458 ? 12.828 27.75 -6.77 1 97 458 PRO B CA 1
ATOM 7393 C C . PRO B 1 458 ? 13.398 28.141 -5.41 1 97 458 PRO B C 1
ATOM 7395 O O . PRO B 1 458 ? 12.656 28.594 -4.531 1 97 458 PRO B O 1
ATOM 7398 N N . LEU B 1 459 ? 14.711 28.031 -5.25 1 98.06 459 LEU B N 1
ATOM 7399 C CA . LEU B 1 459 ? 15.336 28.297 -3.955 1 98.06 459 LEU B CA 1
ATOM 7400 C C . LEU B 1 459 ? 15.766 29.75 -3.844 1 98.06 459 LEU B C 1
ATOM 7402 O O . LEU B 1 459 ? 16.469 30.266 -4.715 1 98.06 459 LEU B O 1
ATOM 7406 N N . GLU B 1 460 ? 15.25 30.422 -2.875 1 98 460 GLU B N 1
ATOM 7407 C CA . GLU B 1 460 ? 15.734 31.719 -2.418 1 98 460 GLU B CA 1
ATOM 7408 C C . GLU B 1 460 ? 16.219 31.656 -0.969 1 98 460 GLU B C 1
ATOM 7410 O O . GLU B 1 460 ? 15.438 31.312 -0.072 1 98 460 GLU B O 1
ATOM 7415 N N . ILE B 1 461 ? 17.516 31.953 -0.782 1 97.75 461 ILE B N 1
ATOM 7416 C CA . ILE B 1 461 ? 18.062 31.797 0.563 1 97.75 461 ILE B CA 1
ATOM 7417 C C . ILE B 1 461 ? 19.031 32.938 0.856 1 97.75 461 ILE B C 1
ATOM 7419 O O . ILE B 1 461 ? 19.672 33.469 -0.055 1 97.75 461 ILE B O 1
ATOM 7423 N N . ASN B 1 462 ? 19.016 33.406 2.082 1 97.31 462 ASN B N 1
ATOM 7424 C CA . ASN B 1 462 ? 19.984 34.375 2.578 1 97.31 462 ASN B CA 1
ATOM 7425 C C . ASN B 1 462 ? 20.984 33.75 3.537 1 97.31 462 ASN B C 1
ATOM 7427 O O . ASN B 1 462 ? 20.75 33.719 4.746 1 97.31 462 ASN B O 1
ATOM 7431 N N . PRO B 1 463 ? 22.109 33.438 3.018 1 95.5 463 PRO B N 1
ATOM 7432 C CA . PRO B 1 463 ? 23.078 32.719 3.838 1 95.5 463 PRO B CA 1
ATOM 7433 C C . PRO B 1 463 ? 23.578 33.531 5.031 1 95.5 463 PRO B C 1
ATOM 7435 O O . PRO B 1 463 ? 23.984 32.969 6.047 1 95.5 463 PRO B O 1
ATOM 7438 N N . SER B 1 464 ? 23.453 34.812 5.023 1 95.69 464 SER B N 1
ATOM 7439 C CA . SER B 1 464 ? 23.953 35.688 6.098 1 95.69 464 SER B CA 1
ATOM 7440 C C . SER B 1 464 ? 23.094 35.562 7.344 1 95.69 464 SER B C 1
ATOM 7442 O O . SER B 1 464 ? 23.516 35.906 8.445 1 95.69 464 SER B O 1
ATOM 7444 N N . LEU B 1 465 ? 21.938 35.031 7.129 1 96.12 465 LEU B N 1
ATOM 7445 C CA . LEU B 1 465 ? 21.016 34.906 8.25 1 96.12 465 LEU B CA 1
ATOM 7446 C C . LEU B 1 465 ? 21.203 33.562 8.945 1 96.12 465 LEU B C 1
ATOM 7448 O O . LEU B 1 465 ? 20.656 33.344 10.023 1 96.12 465 LEU B O 1
ATOM 7452 N N . ILE B 1 466 ? 21.984 32.688 8.383 1 96.81 466 ILE B N 1
ATOM 7453 C CA . ILE B 1 466 ? 22.109 31.312 8.906 1 96.81 466 ILE B CA 1
ATOM 7454 C C . ILE B 1 466 ? 23.156 31.281 10 1 96.81 466 ILE B C 1
ATOM 7456 O O . ILE B 1 466 ? 24.266 31.812 9.836 1 96.81 466 ILE B O 1
ATOM 7460 N N . GLN B 1 467 ? 22.766 30.75 11.117 1 95 467 GLN B N 1
ATOM 7461 C CA . GLN B 1 467 ? 23.719 30.391 12.164 1 95 467 GLN B CA 1
ATOM 7462 C C . GLN B 1 467 ? 24.078 28.906 12.109 1 95 467 GLN B C 1
ATOM 7464 O O . GLN B 1 467 ? 23.203 28.047 12.289 1 95 467 GLN B O 1
ATOM 7469 N N . TRP B 1 468 ? 25.344 28.688 11.852 1 92.06 468 TRP B N 1
ATOM 7470 C CA . TRP B 1 468 ? 25.797 27.297 11.758 1 92.06 468 TRP B CA 1
ATOM 7471 C C . TRP B 1 468 ? 26.266 26.781 13.117 1 92.06 468 TRP B C 1
ATOM 7473 O O . TRP B 1 468 ? 26.344 27.547 14.086 1 92.06 468 TRP B O 1
ATOM 7483 N N . SER B 1 469 ? 26.312 25.344 13.375 1 78.94 469 SER B N 1
ATOM 7484 C CA . SER B 1 469 ? 26.719 24.703 14.625 1 78.94 469 SER B CA 1
ATOM 7485 C C . SER B 1 469 ? 28.156 25.031 14.977 1 78.94 469 SER B C 1
ATOM 7487 O O . SER B 1 469 ? 28.594 24.828 16.109 1 78.94 469 SER B O 1
ATOM 7489 N N . GLY B 1 470 ? 28.969 25.953 14.281 1 62.09 470 GLY B N 1
ATOM 7490 C CA . GLY B 1 470 ? 30.359 26.281 14.555 1 62.09 470 GLY B CA 1
ATOM 7491 C C . GLY B 1 470 ? 31.344 25.391 13.82 1 62.09 470 GLY B C 1
ATOM 7492 O O . GLY B 1 470 ? 30.984 24.312 13.352 1 62.09 470 GLY B O 1
#

Solvent-accessible surface area (backbone atoms only — not comparable to full-atom values): 48435 Å² total; per-residue (Å²): 108,60,57,56,71,45,85,38,81,44,38,36,32,34,41,27,40,28,26,49,79,91,42,79,35,55,39,34,42,39,36,50,44,27,41,53,50,37,43,52,52,44,57,68,34,73,87,45,38,68,98,47,40,58,21,37,41,39,34,52,25,31,76,32,53,67,54,39,36,53,54,33,48,50,42,38,48,35,46,54,51,53,66,69,36,74,56,66,68,64,35,38,65,55,25,50,87,54,52,83,53,72,56,47,44,36,35,40,27,30,72,36,32,61,45,34,54,55,26,43,62,51,21,42,76,61,31,27,25,31,31,14,30,46,39,27,25,48,75,52,42,39,35,89,80,29,71,33,35,32,26,49,31,37,43,28,55,53,56,23,46,48,52,48,52,48,32,58,73,68,64,53,47,32,31,32,39,36,22,36,54,46,56,46,19,50,34,33,52,53,38,33,52,64,63,33,63,93,64,78,43,42,74,76,42,77,52,66,24,53,86,48,71,72,62,19,56,58,40,43,49,52,51,48,54,52,52,58,73,34,80,72,44,44,34,38,37,42,32,42,48,48,72,54,45,46,52,50,51,51,46,28,56,75,70,59,52,69,87,39,42,39,38,29,31,56,64,38,30,77,53,69,87,55,75,39,84,78,38,37,84,62,48,39,25,20,34,10,42,24,65,58,84,53,78,52,62,70,56,52,51,54,56,40,64,42,46,66,71,72,46,70,71,42,74,54,38,56,47,51,24,65,76,64,68,27,33,90,82,57,102,52,90,75,54,56,56,59,78,80,49,66,45,44,72,66,50,35,61,73,46,34,61,53,44,47,31,56,21,33,30,46,42,48,50,38,51,48,50,19,52,30,50,44,67,66,44,49,71,67,71,20,89,42,83,88,12,34,53,65,62,75,92,56,71,47,18,56,57,49,39,56,35,36,56,65,34,74,45,65,35,92,78,42,79,92,38,72,46,45,39,50,96,38,23,38,25,74,41,58,34,30,30,27,28,32,34,76,55,92,90,43,75,44,72,41,81,38,33,36,31,34,64,91,44,95,68,33,72,43,73,44,73,88,68,58,46,69,70,121,110,62,55,56,70,45,85,38,81,44,38,36,33,34,41,27,42,28,26,49,80,93,42,80,34,56,39,34,42,39,36,51,46,27,42,53,52,36,41,52,53,43,59,68,35,72,87,46,37,66,97,47,40,56,21,38,39,39,36,52,24,32,74,32,55,68,54,40,37,52,53,32,47,49,41,38,48,35,46,54,51,54,66,70,35,73,56,65,67,64,37,38,64,54,24,50,86,53,53,84,53,72,54,47,44,34,35,39,28,31,73,34,32,62,45,33,54,56,26,43,60,52,21,43,77,61,32,26,25,30,31,12,30,46,37,26,23,47,74,53,44,38,36,89,81,30,70,33,35,32,27,50,31,39,44,28,53,55,57,23,46,48,52,49,51,49,32,58,74,70,63,53,47,33,32,31,40,37,22,36,55,44,56,44,19,50,33,32,51,51,38,33,54,63,62,32,62,94,64,80,42,42,74,76,42,74,51,66,25,54,85,51,67,71,61,18,57,57,41,41,50,52,50,49,54,51,52,58,73,35,80,74,45,43,34,38,37,41,32,42,48,47,71,54,47,46,52,49,50,51,45,30,55,75,70,58,52,69,87,37,42,39,37,30,33,55,62,37,28,78,53,69,87,54,73,40,83,78,39,38,82,61,49,37,25,20,34,9,43,25,65,57,84,53,77,52,61,70,57,54,51,52,55,40,64,44,48,65,74,48,61,69,72,41,73,50,44,57,49,51,24,66,77,64,68,27,34,88,83,57,101,54,91,73,53,58,56,60,77,78,50,65,46,44,71,66,51,35,62,73,48,34,59,51,46,49,31,57,22,34,30,47,43,49,48,36,49,46,50,20,51,28,48,45,67,66,45,49,72,64,71,20,89,42,83,89,12,34,54,67,61,76,92,56,72,48,18,56,58,48,39,56,35,37,56,65,33,74,43,63,36,93,79,43,77,92,39,70,47,44,38,51,96,38,24,38,23,73,42,59,32,30,30,28,29,33,34,75,54,91,89,43,76,45,72,39,80,38,33,36,31,34,64,90,45,96,68,33,72,44,71,43,75,86,68,58,46,70,70,122

Foldseek 3Di:
DQKDKDDWLAEAEEEFQCAAVNDGAQQRVLLLVLLVVLQVVQQVDCLFPHPTHYMYMYGNCSPPLVSLLVVLLLLLVLLVLCVVCVPPPVSCVVCVVVNVDHHHLEYEDDQEQQSCLNSLQSNVVQLRAYEYLHYAFCVLLPCVSRVRYFYLAHHLLLVLLQVVLVCLVVVQAEEEEEEEPDRQRVRNVVSNVVNCPPSNHDHPYYDYAYPDDPSRLVRLLVVLVVQQVCPSHAEYEYYYAQVSVLSNLVSCLVVVPDEHEYEYEARRQFPCVQFDPSRCLHHALHKYWHADQDDQPVSVVVQQPAWLVNPCPDSSQVVQCVVQVAHCDDPDPPRHRDRPDGCDPVNCVVRHGDPSSLRSSLVSVLLRVLLRCLVVQDPLCDQDPSSDGDDNSDDRSNSSSSSSQVDWAARPRHRVAIRHAPPSNYGWDKIFMWTWDDDPHGTGIDTFWMAGPPDPGRTDGHPVVGDHSD/DQKDKDDWLAEAEEEFQCAAVNDGAQQRVLLLVLLVVLQVVQQVDCVFPHPTHYMYMYGNCSPPLVSLLVVLLLLLVLLVLCVVCVPPVVSCVVCVVVNVDHHHLEYEDDQEQQSCLNSLQSNVVQLRAYEYLHYAFCVLLPCVSRVRYFYLAHHLLLVLLLVVLVCLVVVPAEEEEEEEPDRQRVRNVVSNVVNCPPSNHDHPYYDYAYPDDPSRLVRLLVVLVVQQVCPSHQEYEYYYAQVSVLSNLVSCLVVVRDEHEYEYEQRRQFPCVQFDPSRCLHHALHKYWHADQDDQPVSLVVQQPDWLPPPCPDSSQVVQCVVQVAHCDDPDPPRHRDRPDGCDPVNCVVRHGDPSSLRSSLVSVLLRNLLRCLVVQDPLCDQDPSSDGDDNSDDRSNSSSSSSQVDWAARPRHRVAIRHADPSNYGWDKIFMWTWDDDPHGTGIDTFWMAGPPDPGRTDGHPVVGDHSD

Secondary structure (DSSP, 8-state):
--EEEE--SEEEEEEE-SEETTEE-HHHHHHHHHHHHHHHHHHH-TTSSTT--EEEEEEE-TT-HHHHHHHHHHHHHHHHHHHH--SHHHHHHHSTTTTT------EE--SSHHHHHHHHHHHGGGT--EEESS---GGGG-TTT-TTEEESSPPHHHHHHHHHHHHHHTT--EEEEEEESSHHHHHHHHHHHHHHTTTT-EEEEEEEE-SSHHHHHHHHHHHHHHHHT-TT--EEEEES-HHHHHHHHHHHHHHTPPP-EEEE-TTTTT-GGG-STTTHHHHTT-EEEE------HHHHHHHHT--TTSSTTSHHHHHHHHHHT-BSS-SSSTTBPPTT----HHHIIIII--THHHHHHHHHHHHHHHHHHHHH--TTSSSSGGGPPPPSSS--HHHHHHHHHT-EEE-SS-TT-EEE--TTS----EEEEEEEEEETTEEEEEEEEEEETTSSS-EEE-GGGPPP--/--EEEE--SEEEEEEE-SEETTEE-HHHHHHHHHHHHHHHHHHH-TTSSTT--EEEEEEE-TT-HHHHHHHHHHHHHHHHHHHH--SHHHHHHHSTTTTT------EE--SSHHHHHHHHHHHGGGT--EEESS---GGGG-TTT-TTEEESSPPHHHHHHHHHHHHHHTT--EEEEEEESSHHHHHHHHHHHHHHTTTT-EEEEEEEE-SSSHHHHHHHHHHHHHHHT-TT--EEEEES-HHHHHHHHHHHHHHTPPP-EEEE-TTTTT-GGG-STTTHHHHTT-EEEE------HHHHHHHHT--TTSSTTSHHHHHHHHHHT-BSS-SSSTTBPPTT----HHHIIIII--THHHHHHHHHHHHHHHHHHHHH--TTSSSSGGGPPPPSSS--HHHHHHHHHT-EEE-SS-TT-EEE--TTS----EEEEEEEEEETTEEEEEEEEEEETTSSS-EEE-GGGPPP--

Sequence (940 aa):
SRTFFQSGNITIAGLFPVHVGSDFRSKYMALAEAMVFAVNEVNKDPNILPNVSLGFEIYDSFLNPRLGMETALEFVNRVKFTSMYNDKDKSYSCMQHLRKYKPIPAVVGLGNSATSILCSNLLQIENIPLISYAATSDELSKVKAYPTFLRTVPPDRFQSQAMVDLAEYFNWSYIAAIAEDNAYGRSGIEYFRKQLDNRGICLSIEDYFPVGKNETIAKIQKIVKTLKELPKVEVVVLYCTKKRAAAVIEEAVKQGLSKKTWIASEAWGDTSDILTDRFIPVVKGLIGIVLPDITVGKYLKYLTELPPSYRPTDWWQLFWEDEFKCRFASNGRENLCASDLKITKEIYSRRLHSSLSTYVIEAVFAIAHALDAMHKCREPHGLLPGGRCPLTSHIEASHLLLYIKAVNITHPYVPEKQICFDANGDSEGTYNIVNLQKSNVDWDFRKVGSWVASRQRPLEINPSLIQWSGSRTFFQSGNITIAGLFPVHVGSDFRSKYMALAEAMVFAVNEVNKDPNILPNVSLGFEIYDSFLNPRLGMETALEFVNRVKFTSMYNDKDKSYSCMQHLRKYKPIPAVVGLGNSATSILCSNLLQIENIPLISYAATSDELSKVKAYPTFLRTVPPDRFQSQAMVDLAEYFNWSYIAAIAEDNAYGRSGIEYFRKQLDNRGICLSIEDYFPVGKNETIAKIQKIVKTLKELPKVEVVVLYCTKKRAAAVIEEAVKQGLSKKTWIASEAWGDTSDILTDRFIPVVKGLIGIVLPDITVGKYLKYLTELPPSYRPTDWWQLFWEDEFKCRFASNGRENLCASDLKITKEIYSRRLHSSLSTYVIEAVFAIAHALDAMHKCREPHGLLPGGRCPLTSHIEASHLLLYIKAVNITHPYVPEKQICFDANGDSEGTYNIVNLQKSNVDWDFRKVGSWVASRQRPLEINPSLIQWSG

pLDDT: mean 91.52, std 10.92, range [42.34, 98.94]